Protein 2WCV (pdb70)

Organism: Escherichia coli (strain K12) (NCBI:txid83333)

Structure (mmCIF, N/CA/C/O backbone):
data_2WCV
#
_entry.id   2WCV
#
_cell.length_a   131.976
_cell.length_b   84.481
_cell.length_c   113.076
_cell.angle_alpha   90.00
_cell.angle_beta   92.02
_cell.angle_gamma   90.00
#
_symmetry.space_group_name_H-M   'C 1 2 1'
#
loop_
_entity.id
_entity.type
_entity.pdbx_description
1 polymer 'L-FUCOSE MUTAROTASE'
2 non-polymer alpha-L-fucopyranose
3 water water
#
loop_
_atom_site.group_PDB
_atom_site.id
_atom_site.type_symbol
_atom_site.label_atom_id
_atom_site.label_alt_id
_atom_site.label_comp_id
_atom_site.label_asym_id
_atom_site.label_entity_id
_atom_site.label_seq_id
_atom_site.pdbx_PDB_ins_code
_atom_site.Cartn_x
_atom_site.Cartn_y
_atom_site.Cartn_z
_atom_site.occupancy
_atom_site.B_iso_or_equiv
_atom_site.auth_seq_id
_atom_site.auth_comp_id
_atom_site.auth_asym_id
_atom_site.auth_atom_id
_atom_site.pdbx_PDB_model_num
ATOM 1 N N . MET A 1 1 ? 7.342 -15.401 -5.951 1.00 10.67 1 MET A N 1
ATOM 2 C CA . MET A 1 1 ? 7.290 -13.948 -5.601 1.00 14.54 1 MET A CA 1
ATOM 3 C C . MET A 1 1 ? 5.957 -13.312 -5.981 1.00 13.05 1 MET A C 1
ATOM 4 O O . MET A 1 1 ? 5.277 -13.766 -6.897 1.00 14.30 1 MET A O 1
ATOM 9 N N . LEU A 1 2 ? 5.592 -12.254 -5.268 1.00 13.63 2 LEU A N 1
ATOM 10 C CA . LEU A 1 2 ? 4.372 -11.522 -5.564 1.00 13.34 2 LEU A CA 1
ATOM 11 C C . LEU A 1 2 ? 4.597 -10.060 -5.243 1.00 14.39 2 LEU A C 1
ATOM 12 O O . LEU A 1 2 ? 5.336 -9.725 -4.321 1.00 15.50 2 LEU A O 1
ATOM 17 N N . LYS A 1 3 ? 3.968 -9.190 -6.024 1.00 16.24 3 LYS A N 1
ATOM 18 C CA . LYS A 1 3 ? 4.088 -7.758 -5.810 1.00 17.15 3 LYS A CA 1
ATOM 19 C C . LYS A 1 3 ? 3.439 -7.423 -4.477 1.00 17.72 3 LYS A C 1
ATOM 20 O O . LYS A 1 3 ? 2.469 -8.072 -4.070 1.00 16.39 3 LYS A O 1
ATOM 26 N N . THR A 1 4 ? 3.998 -6.420 -3.806 1.00 15.70 4 THR A N 1
ATOM 27 C CA . THR A 1 4 ? 3.524 -5.923 -2.516 1.00 16.34 4 THR A CA 1
ATOM 28 C C . THR A 1 4 ? 3.746 -6.851 -1.318 1.00 16.51 4 THR A C 1
ATOM 29 O O . THR A 1 4 ? 3.579 -6.435 -0.172 1.00 14.99 4 THR A O 1
ATOM 33 N N . ILE A 1 5 ? 4.118 -8.101 -1.573 1.00 15.33 5 ILE A N 1
ATOM 34 C CA . ILE A 1 5 ? 4.361 -9.042 -0.484 1.00 14.08 5 ILE A CA 1
ATOM 35 C C . ILE A 1 5 ? 5.850 -9.323 -0.396 1.00 14.53 5 ILE A C 1
ATOM 36 O O . ILE A 1 5 ? 6.507 -9.540 -1.414 1.00 13.24 5 ILE A O 1
ATOM 41 N N . SER A 1 6 ? 6.386 -9.316 0.821 1.00 14.79 6 SER A N 1
ATOM 42 C CA . SER A 1 6 ? 7.811 -9.569 1.007 1.00 15.08 6 SER A CA 1
ATOM 43 C C . SER A 1 6 ? 8.221 -10.904 0.395 1.00 14.63 6 SER A C 1
ATOM 44 O O . SER A 1 6 ? 7.625 -11.941 0.686 1.00 16.12 6 SER A O 1
ATOM 47 N N . PRO A 1 7 ? 9.251 -10.896 -0.460 1.00 14.93 7 PRO A N 1
ATOM 48 C CA . PRO A 1 7 ? 9.714 -12.133 -1.095 1.00 14.46 7 PRO A CA 1
ATOM 49 C C . PRO A 1 7 ? 10.366 -13.109 -0.111 1.00 12.87 7 PRO A C 1
ATOM 50 O O . PRO A 1 7 ? 10.675 -14.242 -0.467 1.00 10.86 7 PRO A O 1
ATOM 54 N N . LEU A 1 8 ? 10.578 -12.661 1.122 1.00 11.62 8 LEU A N 1
ATOM 55 C CA . LEU A 1 8 ? 11.176 -13.507 2.155 1.00 14.02 8 LEU A CA 1
ATOM 56 C C . LEU A 1 8 ? 10.200 -14.587 2.626 1.00 13.46 8 LEU A C 1
ATOM 57 O O . LEU A 1 8 ? 10.604 -15.608 3.185 1.00 13.35 8 LEU A O 1
ATOM 62 N N . ILE A 1 9 ? 8.913 -14.357 2.400 1.00 12.78 9 ILE A N 1
ATOM 63 C CA . ILE A 1 9 ? 7.888 -15.311 2.804 1.00 12.80 9 ILE A CA 1
ATOM 64 C C . ILE A 1 9 ? 7.720 -16.361 1.713 1.00 12.73 9 ILE A C 1
ATOM 65 O O . ILE A 1 9 ? 7.374 -16.035 0.578 1.00 11.93 9 ILE A O 1
ATOM 70 N N . SER A 1 10 ? 7.976 -17.619 2.047 1.00 12.33 10 SER A N 1
ATOM 71 C CA . SER A 1 10 ? 7.835 -18.675 1.062 1.00 10.66 10 SER A CA 1
ATOM 72 C C . SER A 1 10 ? 6.347 -18.847 0.761 1.00 10.86 10 SER A C 1
ATOM 73 O O . SER A 1 10 ? 5.492 -18.483 1.575 1.00 7.66 10 SER A O 1
ATOM 76 N N . PRO A 1 11 ? 6.021 -19.385 -0.423 1.00 8.47 11 PRO A N 1
ATOM 77 C CA . PRO A 1 11 ? 4.633 -19.607 -0.830 1.00 8.79 11 PRO A CA 1
ATOM 78 C C . PRO A 1 11 ? 3.880 -20.439 0.215 1.00 9.52 11 PRO A C 1
ATOM 79 O O . PRO A 1 11 ? 2.710 -20.186 0.504 1.00 8.61 11 PRO A O 1
ATOM 83 N N . GLU A 1 12 ? 4.565 -21.436 0.770 1.00 11.26 12 GLU A N 1
ATOM 84 C CA . GLU A 1 12 ? 3.977 -22.311 1.778 1.00 11.58 12 GLU A CA 1
ATOM 85 C C . GLU A 1 12 ? 3.704 -21.553 3.073 1.00 12.50 12 GLU A C 1
ATOM 86 O O . GLU A 1 12 ? 2.672 -21.769 3.717 1.00 13.47 12 GLU A O 1
ATOM 92 N N . LEU A 1 13 ? 4.623 -20.668 3.462 1.00 10.73 13 LEU A N 1
ATOM 93 C CA . LEU A 1 13 ? 4.421 -19.884 4.677 1.00 9.28 13 LEU A CA 1
ATOM 94 C C . LEU A 1 13 ? 3.259 -18.927 4.432 1.00 8.84 13 LEU A C 1
ATOM 95 O O . LEU A 1 13 ? 2.434 -18.700 5.309 1.00 9.25 13 LEU A O 1
ATOM 100 N N . LEU A 1 14 ? 3.199 -18.370 3.226 1.00 8.41 14 LEU A N 1
ATOM 101 C CA . LEU A 1 14 ? 2.121 -17.453 2.874 1.00 9.97 14 LEU A CA 1
ATOM 102 C C . LEU A 1 14 ? 0.780 -18.165 3.041 1.00 7.88 14 LEU A C 1
ATOM 103 O O . LEU A 1 14 ? -0.173 -17.605 3.582 1.00 5.54 14 LEU A O 1
ATOM 108 N N . LYS A 1 15 ? 0.722 -19.406 2.572 1.00 7.80 15 LYS A N 1
ATOM 109 C CA . LYS A 1 15 ? -0.485 -20.211 2.667 1.00 7.51 15 LYS A CA 1
ATOM 110 C C . LYS A 1 15 ? -0.846 -20.455 4.130 1.00 9.72 15 LYS A C 1
ATOM 111 O O . LYS A 1 15 ? -1.998 -20.281 4.534 1.00 8.02 15 LYS A O 1
ATOM 117 N N . VAL A 1 16 ? 0.149 -20.849 4.919 1.00 9.04 16 VAL A N 1
ATOM 118 C CA . VAL A 1 16 ? -0.051 -21.111 6.335 1.00 10.27 16 VAL A CA 1
ATOM 119 C C . VAL A 1 16 ? -0.563 -19.882 7.085 1.00 10.35 16 VAL A C 1
ATOM 120 O O . VAL A 1 16 ? -1.524 -19.975 7.853 1.00 10.80 16 VAL A O 1
ATOM 124 N N . LEU A 1 17 ? 0.073 -18.734 6.865 1.00 10.11 17 LEU A N 1
ATOM 125 C CA . LEU A 1 17 ? -0.351 -17.513 7.544 1.00 8.24 17 LEU A CA 1
ATOM 126 C C . LEU A 1 17 ? -1.788 -17.185 7.160 1.00 8.59 17 LEU A C 1
ATOM 127 O O . LEU A 1 17 ? -2.571 -16.754 7.996 1.00 9.97 17 LEU A O 1
ATOM 132 N N . ALA A 1 18 ? -2.125 -17.391 5.889 1.00 9.56 18 ALA A N 1
ATOM 133 C CA . ALA A 1 18 ? -3.471 -17.120 5.393 1.00 8.19 18 ALA A CA 1
ATOM 134 C C . ALA A 1 18 ? -4.528 -18.080 5.954 1.00 9.48 18 ALA A C 1
ATOM 135 O O . ALA A 1 18 ? -5.678 -17.679 6.157 1.00 10.47 18 ALA A O 1
ATOM 137 N N . GLU A 1 19 ? -4.145 -19.336 6.195 1.00 8.75 19 GLU A N 1
ATOM 138 C CA . GLU A 1 19 ? -5.074 -20.335 6.728 1.00 9.28 19 GLU A CA 1
ATOM 139 C C . GLU A 1 19 ? -5.309 -20.143 8.214 1.00 10.40 19 GLU A C 1
ATOM 140 O O . GLU A 1 19 ? -6.341 -20.565 8.745 1.00 9.09 19 GLU A O 1
ATOM 146 N N . MET A 1 20 ? -4.338 -19.543 8.895 1.00 8.36 20 MET A N 1
ATOM 147 C CA . MET A 1 20 ? -4.479 -19.317 10.326 1.00 8.80 20 MET A CA 1
ATOM 148 C C . MET A 1 20 ? -5.660 -18.410 10.622 1.00 8.72 20 MET A C 1
ATOM 149 O O . MET A 1 20 ? -5.950 -17.477 9.872 1.00 7.45 20 MET A O 1
ATOM 154 N N . GLY A 1 21 ? -6.342 -18.706 11.723 1.00 8.35 21 GLY A N 1
ATOM 155 C CA . GLY A 1 21 ? -7.485 -17.920 12.140 1.00 7.96 21 GLY A CA 1
ATOM 156 C C . GLY A 1 21 ? -7.245 -17.339 13.519 1.00 8.61 21 GLY A C 1
ATOM 157 O O . GLY A 1 21 ? -6.169 -17.515 14.104 1.00 7.00 21 GLY A O 1
ATOM 158 N N . HIS A 1 22 ? -8.253 -16.649 14.046 1.00 9.65 22 HIS A N 1
ATOM 159 C CA . HIS A 1 22 ? -8.149 -16.022 15.357 1.00 8.50 22 HIS A CA 1
ATOM 160 C C . HIS A 1 22 ? -7.756 -17.004 16.459 1.00 7.81 22 HIS A C 1
ATOM 161 O O . HIS A 1 22 ? -8.440 -17.999 16.701 1.00 6.53 22 HIS A O 1
ATOM 168 N N . GLY A 1 23 ? -6.648 -16.719 17.132 1.00 7.79 23 GLY A N 1
ATOM 169 C CA . GLY A 1 23 ? -6.213 -17.585 18.214 1.00 8.61 23 GLY A CA 1
ATOM 170 C C . GLY A 1 23 ? -5.136 -18.588 17.850 1.00 9.96 23 GLY A C 1
ATOM 171 O O . GLY A 1 23 ? -4.456 -19.115 18.738 1.00 8.97 23 GLY A O 1
ATOM 172 N N . ASP A 1 24 ? -4.985 -18.878 16.559 1.00 9.74 24 ASP A N 1
ATOM 173 C CA . ASP A 1 24 ? -3.958 -19.824 16.135 1.00 9.29 24 ASP A CA 1
ATOM 174 C C . ASP A 1 24 ? -2.587 -19.251 16.453 1.00 9.55 24 ASP A C 1
ATOM 175 O O . ASP A 1 24 ? -2.381 -18.044 16.398 1.00 8.28 24 ASP A O 1
ATOM 180 N N . GLU A 1 25 ? -1.648 -20.135 16.766 1.00 10.06 25 GLU A N 1
ATOM 181 C CA . GLU A 1 25 ? -0.310 -19.717 17.138 1.00 10.58 25 GLU A CA 1
ATOM 182 C C . GLU A 1 25 ? 0.750 -20.251 16.203 1.00 10.90 25 GLU A C 1
ATOM 183 O O . GLU A 1 25 ? 0.731 -21.420 15.818 1.00 12.39 25 GLU A O 1
ATOM 189 N N . ILE A 1 26 ? 1.683 -19.383 15.836 1.00 10.49 26 ILE A N 1
ATOM 190 C CA . ILE A 1 26 ? 2.758 -19.793 14.964 1.00 10.27 26 ILE A CA 1
ATOM 191 C C . ILE A 1 26 ? 4.077 -19.458 15.649 1.00 11.19 26 ILE A C 1
ATOM 192 O O . ILE A 1 26 ? 4.207 -18.433 16.326 1.00 10.57 26 ILE A O 1
ATOM 197 N N . ILE A 1 27 ? 5.047 -20.343 15.485 1.00 10.42 27 ILE A N 1
ATOM 198 C CA . ILE A 1 27 ? 6.353 -20.165 16.089 1.00 10.69 27 ILE A CA 1
ATOM 199 C C . ILE A 1 27 ? 7.440 -19.955 15.045 1.00 11.67 27 ILE A C 1
ATOM 200 O O . ILE A 1 27 ? 7.491 -20.673 14.048 1.00 11.78 27 ILE A O 1
ATOM 205 N N . PHE A 1 28 ? 8.278 -18.946 15.264 1.00 11.22 28 PHE A N 1
ATOM 206 C CA . PHE A 1 28 ? 9.430 -18.698 14.403 1.00 11.97 28 PHE A CA 1
ATOM 207 C C . PHE A 1 28 ? 10.555 -19.022 15.373 1.00 11.66 28 PHE A C 1
ATOM 208 O O . PHE A 1 28 ? 10.861 -18.243 16.272 1.00 12.65 28 PHE A O 1
ATOM 216 N N . SER A 1 29 ? 11.148 -20.196 15.204 1.00 11.11 29 SER A N 1
ATOM 217 C CA . SER A 1 29 ? 12.196 -20.656 16.104 1.00 11.40 29 SER A CA 1
ATOM 218 C C . SER A 1 29 ? 13.605 -20.369 15.633 1.00 12.08 29 SER A C 1
ATOM 219 O O . SER A 1 29 ? 13.832 -20.042 14.466 1.00 10.52 29 SER A O 1
ATOM 222 N N . ASP A 1 30 ? 14.553 -20.483 16.559 1.00 11.66 30 ASP A N 1
ATOM 223 C CA . ASP A 1 30 ? 15.950 -20.298 16.215 1.00 12.36 30 ASP A CA 1
ATOM 224 C C . ASP A 1 30 ? 16.412 -21.643 15.636 1.00 10.93 30 ASP A C 1
ATOM 225 O O . ASP A 1 30 ? 15.679 -22.623 15.683 1.00 10.87 30 ASP A O 1
ATOM 230 N N . ALA A 1 31 ? 17.618 -21.686 15.089 1.00 11.46 31 ALA A N 1
ATOM 231 C CA . ALA A 1 31 ? 18.156 -22.895 14.473 1.00 12.24 31 ALA A CA 1
ATOM 232 C C . ALA A 1 31 ? 18.313 -24.113 15.395 1.00 12.17 31 ALA A C 1
ATOM 233 O O . ALA A 1 31 ? 18.431 -25.246 14.924 1.00 9.38 31 ALA A O 1
ATOM 235 N N . HIS A 1 32 ? 18.305 -23.880 16.701 1.00 11.69 32 HIS A N 1
ATOM 236 C CA . HIS A 1 32 ? 18.498 -24.950 17.670 1.00 12.58 32 HIS A CA 1
ATOM 237 C C . HIS A 1 32 ? 17.221 -25.586 18.199 1.00 13.27 32 HIS A C 1
ATOM 238 O O . HIS A 1 32 ? 17.266 -26.601 18.893 1.00 11.29 32 HIS A O 1
ATOM 245 N N . PHE A 1 33 ? 16.086 -24.991 17.859 1.00 11.30 33 PHE A N 1
ATOM 246 C CA . PHE A 1 33 ? 14.799 -25.481 18.317 1.00 11.90 33 PHE A CA 1
ATOM 247 C C . PHE A 1 33 ? 14.485 -26.858 17.718 1.00 12.09 33 PHE A C 1
ATOM 248 O O . PHE A 1 33 ? 14.666 -27.082 16.519 1.00 12.56 33 PHE A O 1
ATOM 256 N N . PRO A 1 34 ? 14.036 -27.807 18.559 1.00 11.70 34 PRO A N 1
ATOM 257 C CA . PRO A 1 34 ? 13.692 -29.170 18.115 1.00 11.14 34 PRO A CA 1
ATOM 258 C C . PRO A 1 34 ? 12.336 -29.202 17.396 1.00 12.35 34 PRO A C 1
ATOM 259 O O . PRO A 1 34 ? 11.444 -29.989 17.735 1.00 13.07 34 PRO A O 1
ATOM 263 N N . ALA A 1 35 ? 12.207 -28.345 16.385 1.00 12.22 35 ALA A N 1
ATOM 264 C CA . ALA A 1 35 ? 10.985 -28.200 15.598 1.00 11.25 35 ALA A CA 1
ATOM 265 C C . ALA A 1 35 ? 10.324 -29.472 15.065 1.00 11.77 35 ALA A C 1
ATOM 266 O O . ALA A 1 35 ? 9.118 -29.655 15.222 1.00 14.79 35 ALA A O 1
ATOM 268 N N . HIS A 1 36 ? 11.102 -30.343 14.431 1.00 11.56 36 HIS A N 1
ATOM 269 C CA . HIS A 1 36 ? 10.562 -31.570 13.846 1.00 11.18 36 HIS A CA 1
ATOM 270 C C . HIS A 1 36 ? 10.058 -32.593 14.866 1.00 12.40 36 HIS A C 1
ATOM 271 O O . HIS A 1 36 ? 9.381 -33.555 14.509 1.00 10.14 36 HIS A O 1
ATOM 278 N N . SER A 1 37 ? 10.376 -32.375 16.136 1.00 11.51 37 SER A N 1
ATOM 279 C CA . SER A 1 37 ? 9.956 -33.291 17.187 1.00 11.67 37 SER A CA 1
ATOM 280 C C . SER A 1 37 ? 8.662 -32.886 17.875 1.00 10.70 37 SER A C 1
ATOM 281 O O . SER A 1 37 ? 8.032 -33.703 18.537 1.00 9.47 37 SER A O 1
ATOM 284 N N . MET A 1 38 ? 8.262 -31.634 17.696 1.00 12.31 38 MET A N 1
ATOM 285 C CA . MET A 1 38 ? 7.064 -31.097 18.334 1.00 13.14 38 MET A CA 1
ATOM 286 C C . MET A 1 38 ? 5.733 -31.668 17.852 1.00 13.85 38 MET A C 1
ATOM 287 O O . MET A 1 38 ? 4.853 -31.960 18.662 1.00 13.79 38 MET A O 1
ATOM 292 N N . GLY A 1 39 ? 5.570 -31.819 16.542 1.00 13.70 39 GLY A N 1
ATOM 293 C CA . GLY A 1 39 ? 4.317 -32.352 16.035 1.00 15.30 39 GLY A CA 1
ATOM 294 C C . GLY A 1 39 ? 3.696 -31.539 14.911 1.00 16.48 39 GLY A C 1
ATOM 295 O O . GLY A 1 39 ? 3.300 -32.109 13.892 1.00 15.30 39 GLY A O 1
ATOM 296 N N . PRO A 1 40 ? 3.578 -30.207 15.065 1.00 15.82 40 PRO A N 1
ATOM 297 C CA . PRO A 1 40 ? 2.988 -29.378 14.010 1.00 15.93 40 PRO A CA 1
ATOM 298 C C . PRO A 1 40 ? 3.834 -29.421 12.737 1.00 15.92 40 PRO A C 1
ATOM 299 O O . PRO A 1 40 ? 4.983 -29.874 12.757 1.00 16.81 40 PRO A O 1
ATOM 303 N N . GLN A 1 41 ? 3.265 -28.947 11.634 1.00 15.30 41 GLN A N 1
ATOM 304 C CA . GLN A 1 41 ? 3.990 -28.912 10.373 1.00 15.18 41 GLN A CA 1
ATOM 305 C C . GLN A 1 41 ? 5.152 -27.926 10.520 1.00 14.40 41 GLN A C 1
ATOM 306 O O . GLN A 1 41 ? 5.041 -26.919 11.219 1.00 12.69 41 GLN A O 1
ATOM 312 N N . VAL A 1 42 ? 6.261 -28.222 9.855 1.00 12.47 42 VAL A N 1
ATOM 313 C CA . VAL A 1 42 ? 7.440 -27.379 9.923 1.00 11.30 42 VAL A CA 1
ATOM 314 C C . VAL A 1 42 ? 7.825 -26.798 8.571 1.00 11.33 42 VAL A C 1
ATOM 315 O O . VAL A 1 42 ? 7.823 -27.500 7.559 1.00 9.21 42 VAL A O 1
ATOM 319 N N . ILE A 1 43 ? 8.135 -25.504 8.562 1.00 10.32 43 ILE A N 1
ATOM 320 C CA . ILE A 1 43 ? 8.578 -24.822 7.347 1.00 11.14 43 ILE A CA 1
ATOM 321 C C . ILE A 1 43 ? 10.022 -24.390 7.603 1.00 11.50 43 ILE A C 1
ATOM 322 O O . ILE A 1 43 ? 10.284 -23.650 8.549 1.00 12.91 43 ILE A O 1
ATOM 327 N N . ARG A 1 44 ? 10.956 -24.858 6.777 1.00 14.59 44 ARG A N 1
ATOM 328 C CA . ARG A 1 44 ? 12.365 -24.488 6.939 1.00 15.13 44 ARG A CA 1
ATOM 329 C C . ARG A 1 44 ? 12.605 -23.087 6.389 1.00 15.83 44 ARG A C 1
ATOM 330 O O . ARG A 1 44 ? 12.136 -22.753 5.306 1.00 16.93 44 ARG A O 1
ATOM 338 N N . ALA A 1 45 ? 13.345 -22.277 7.139 1.00 14.48 45 ALA A N 1
ATOM 339 C CA . ALA A 1 45 ? 13.684 -20.922 6.729 1.00 14.38 45 ALA A CA 1
ATOM 340 C C . ALA A 1 45 ? 15.149 -20.699 7.095 1.00 12.95 45 ALA A C 1
ATOM 341 O O . ALA A 1 45 ? 15.532 -19.646 7.612 1.00 12.49 45 ALA A O 1
ATOM 343 N N . ASP A 1 46 ? 15.959 -21.710 6.814 1.00 12.50 46 ASP A N 1
ATOM 344 C CA . ASP A 1 46 ? 17.380 -21.687 7.115 1.00 14.28 46 ASP A CA 1
ATOM 345 C C . ASP A 1 46 ? 18.075 -20.465 6.522 1.00 15.60 46 ASP A C 1
ATOM 346 O O . ASP A 1 46 ? 17.767 -20.034 5.412 1.00 16.44 46 ASP A O 1
ATOM 351 N N . GLY A 1 47 ? 19.009 -19.895 7.271 1.00 15.16 47 GLY A N 1
ATOM 352 C CA . GLY A 1 47 ? 19.724 -18.744 6.758 1.00 14.93 47 GLY A CA 1
ATOM 353 C C . GLY A 1 47 ? 19.059 -17.411 7.022 1.00 16.84 47 GLY A C 1
ATOM 354 O O . GLY A 1 47 ? 19.702 -16.366 6.914 1.00 15.96 47 GLY A O 1
ATOM 355 N N . LEU A 1 48 ? 17.772 -17.432 7.355 1.00 15.68 48 LEU A N 1
ATOM 356 C CA . LEU A 1 48 ? 17.067 -16.192 7.644 1.00 14.70 48 LEU A CA 1
ATOM 357 C C . LEU A 1 48 ? 17.032 -15.921 9.140 1.00 15.42 48 LEU A C 1
ATOM 358 O O . LEU A 1 48 ? 16.967 -16.845 9.952 1.00 13.77 48 LEU A O 1
ATOM 363 N N . LEU A 1 49 ? 17.086 -14.646 9.504 1.00 14.40 49 LEU A N 1
ATOM 364 C CA . LEU A 1 49 ? 17.021 -14.265 10.908 1.00 14.25 49 LEU A CA 1
ATOM 365 C C . LEU A 1 49 ? 15.542 -14.198 11.289 1.00 12.72 49 LEU A C 1
ATOM 366 O O . LEU A 1 49 ? 14.691 -13.933 10.439 1.00 11.18 49 LEU A O 1
ATOM 371 N N . VAL A 1 50 ? 15.222 -14.462 12.553 1.00 11.58 50 VAL A N 1
ATOM 372 C CA . VAL A 1 50 ? 13.831 -14.385 12.977 1.00 10.91 50 VAL A CA 1
ATOM 373 C C . VAL A 1 50 ? 13.318 -12.976 12.673 1.00 11.63 50 VAL A C 1
ATOM 374 O O . VAL A 1 50 ? 12.232 -12.804 12.117 1.00 12.45 50 VAL A O 1
ATOM 378 N N . SER A 1 51 ? 14.117 -11.972 13.024 1.00 11.27 51 SER A N 1
ATOM 379 C CA . SER A 1 51 ? 13.736 -10.585 12.788 1.00 10.16 51 SER A CA 1
ATOM 380 C C . SER A 1 51 ? 13.416 -10.272 11.320 1.00 11.07 51 SER A C 1
ATOM 381 O O . SER A 1 51 ? 12.579 -9.409 11.043 1.00 11.61 51 SER A O 1
ATOM 384 N N . ASP A 1 52 ? 14.065 -10.964 10.382 1.00 13.42 52 ASP A N 1
ATOM 385 C CA . ASP A 1 52 ? 13.800 -10.733 8.957 1.00 14.71 52 ASP A CA 1
ATOM 386 C C . ASP A 1 52 ? 12.367 -11.145 8.623 1.00 13.65 52 ASP A C 1
ATOM 387 O O . ASP A 1 52 ? 11.643 -10.420 7.933 1.00 13.75 52 ASP A O 1
ATOM 392 N N . LEU A 1 53 ? 11.963 -12.318 9.104 1.00 12.85 53 LEU A N 1
ATOM 393 C CA . LEU A 1 53 ? 10.612 -12.815 8.860 1.00 13.36 53 LEU A CA 1
ATOM 394 C C . LEU A 1 53 ? 9.566 -11.938 9.543 1.00 12.75 53 LEU A C 1
ATOM 395 O O . LEU A 1 53 ? 8.570 -11.556 8.934 1.00 13.08 53 LEU A O 1
ATOM 400 N N . LEU A 1 54 ? 9.790 -11.630 10.816 1.00 12.72 54 LEU A N 1
ATOM 401 C CA . LEU A 1 54 ? 8.862 -10.797 11.577 1.00 11.53 54 LEU A CA 1
ATOM 402 C C . LEU A 1 54 ? 8.550 -9.501 10.843 1.00 12.35 54 LEU A C 1
ATOM 403 O O . LEU A 1 54 ? 7.403 -9.052 10.797 1.00 10.58 54 LEU A O 1
ATOM 408 N N . GLN A 1 55 ? 9.582 -8.900 10.270 1.00 12.58 55 GLN A N 1
ATOM 409 C CA . GLN A 1 55 ? 9.424 -7.657 9.536 1.00 14.35 55 GLN A CA 1
ATOM 410 C C . GLN A 1 55 ? 8.620 -7.912 8.261 1.00 11.89 55 GLN A C 1
ATOM 411 O O . GLN A 1 55 ? 7.741 -7.129 7.898 1.00 10.43 55 GLN A O 1
ATOM 417 N N . ALA A 1 56 ? 8.911 -9.029 7.603 1.00 13.59 56 ALA A N 1
ATOM 418 C CA . ALA A 1 56 ? 8.231 -9.408 6.370 1.00 15.21 56 ALA A CA 1
ATOM 419 C C . ALA A 1 56 ? 6.772 -9.791 6.596 1.00 15.93 56 ALA A C 1
ATOM 420 O O . ALA A 1 56 ? 5.906 -9.503 5.772 1.00 18.36 56 ALA A O 1
ATOM 422 N N . ILE A 1 57 ? 6.516 -10.419 7.734 1.00 15.29 57 ILE A N 1
ATOM 423 C CA . ILE A 1 57 ? 5.199 -10.914 8.115 1.00 14.11 57 ILE A CA 1
ATOM 424 C C . ILE A 1 57 ? 4.221 -9.941 8.776 1.00 13.79 57 ILE A C 1
ATOM 425 O O . ILE A 1 57 ? 3.022 -9.953 8.485 1.00 10.37 57 ILE A O 1
ATOM 430 N N . ILE A 1 58 ? 4.733 -9.096 9.660 1.00 14.03 58 ILE A N 1
ATOM 431 C CA . ILE A 1 58 ? 3.888 -8.181 10.411 1.00 14.84 58 ILE A CA 1
ATOM 432 C C . ILE A 1 58 ? 2.885 -7.317 9.632 1.00 14.32 58 ILE A C 1
ATOM 433 O O . ILE A 1 58 ? 1.800 -7.029 10.138 1.00 12.94 58 ILE A O 1
ATOM 438 N N . PRO A 1 59 ? 3.213 -6.904 8.394 1.00 13.98 59 PRO A N 1
ATOM 439 C CA . PRO A 1 59 ? 2.225 -6.083 7.681 1.00 14.57 59 PRO A CA 1
ATOM 440 C C . PRO A 1 59 ? 0.966 -6.844 7.257 1.00 12.41 59 PRO A C 1
ATOM 441 O O . PRO A 1 59 ? -0.069 -6.239 6.973 1.00 14.49 59 PRO A O 1
ATOM 445 N N . LEU A 1 60 ? 1.052 -8.167 7.233 1.00 12.21 60 LEU A N 1
ATOM 446 C CA . LEU A 1 60 ? -0.072 -9.006 6.824 1.00 12.03 60 LEU A CA 1
ATOM 447 C C . LEU A 1 60 ? -0.747 -9.707 7.995 1.00 12.74 60 LEU A C 1
ATOM 448 O O . LEU A 1 60 ? -1.902 -10.124 7.890 1.00 13.45 60 LEU A O 1
ATOM 453 N N . PHE A 1 61 ? -0.003 -9.843 9.089 1.00 12.53 61 PHE A N 1
ATOM 454 C CA . PHE A 1 61 ? -0.435 -10.562 10.289 1.00 13.81 61 PHE A CA 1
ATOM 455 C C . PHE A 1 61 ? -0.925 -9.687 11.440 1.00 13.34 61 PHE A C 1
ATOM 456 O O . PHE A 1 61 ? -0.147 -8.973 12.070 1.00 13.90 61 PHE A O 1
ATOM 464 N N . GLU A 1 62 ? -2.218 -9.762 11.720 1.00 13.76 62 GLU A N 1
ATOM 465 C CA . GLU A 1 62 ? -2.807 -8.998 12.811 1.00 14.26 62 GLU A CA 1
ATOM 466 C C . GLU A 1 62 ? -2.552 -9.771 14.101 1.00 14.50 62 GLU A C 1
ATOM 467 O O . GLU A 1 62 ? -2.769 -10.980 14.151 1.00 15.65 62 GLU A O 1
ATOM 473 N N . LEU A 1 63 ? -2.081 -9.085 15.138 1.00 14.16 63 LEU A N 1
ATOM 474 C CA . LEU A 1 63 ? -1.821 -9.741 16.416 1.00 14.34 63 LEU A CA 1
ATOM 475 C C . LEU A 1 63 ? -3.083 -9.800 17.261 1.00 14.01 63 LEU A C 1
ATOM 476 O O . LEU A 1 63 ? -3.905 -8.890 17.224 1.00 15.04 63 LEU A O 1
ATOM 481 N N . ASP A 1 64 ? -3.234 -10.877 18.022 1.00 12.67 64 ASP A N 1
ATOM 482 C CA . ASP A 1 64 ? -4.413 -11.067 18.869 1.00 12.58 64 ASP A CA 1
ATOM 483 C C . ASP A 1 64 ? -4.561 -9.977 19.929 1.00 14.17 64 ASP A C 1
ATOM 484 O O . ASP A 1 64 ? -3.582 -9.591 20.571 1.00 12.45 64 ASP A O 1
ATOM 489 N N . SER A 1 65 ? -5.782 -9.483 20.116 1.00 13.90 65 SER A N 1
ATOM 490 C CA . SER A 1 65 ? -6.025 -8.462 21.135 1.00 17.21 65 SER A CA 1
ATOM 491 C C . SER A 1 65 ? -6.880 -9.072 22.239 1.00 17.32 65 SER A C 1
ATOM 492 O O . SER A 1 65 ? -7.171 -8.427 23.251 1.00 19.08 65 SER A O 1
ATOM 495 N N . TYR A 1 66 ? -7.261 -10.330 22.037 1.00 17.01 66 TYR A N 1
ATOM 496 C CA . TYR A 1 66 ? -8.081 -11.068 22.994 1.00 17.16 66 TYR A CA 1
ATOM 497 C C . TYR A 1 66 ? -7.233 -11.858 23.983 1.00 17.68 66 TYR A C 1
ATOM 498 O O . TYR A 1 66 ? -7.742 -12.363 24.980 1.00 19.37 66 TYR A O 1
ATOM 507 N N . ALA A 1 67 ? -5.943 -11.975 23.693 1.00 18.29 67 ALA A N 1
ATOM 508 C CA . ALA A 1 67 ? -5.020 -12.711 24.548 1.00 17.60 67 ALA A CA 1
ATOM 509 C C . ALA A 1 67 ? -3.604 -12.231 24.273 1.00 17.26 67 ALA A C 1
ATOM 510 O O . ALA A 1 67 ? -3.343 -11.643 23.227 1.00 17.25 67 ALA A O 1
ATOM 512 N N . PRO A 1 68 ? -2.671 -12.456 25.217 1.00 18.54 68 PRO A N 1
ATOM 513 C CA . PRO A 1 68 ? -1.297 -12.011 24.967 1.00 16.88 68 PRO A CA 1
ATOM 514 C C . PRO A 1 68 ? -0.887 -12.599 23.610 1.00 15.62 68 PRO A C 1
ATOM 515 O O . PRO A 1 68 ? -0.976 -13.811 23.391 1.00 14.17 68 PRO A O 1
ATOM 519 N N . PRO A 1 69 ? -0.464 -11.739 22.672 1.00 14.11 69 PRO A N 1
ATOM 520 C CA . PRO A 1 69 ? -0.068 -12.183 21.329 1.00 12.56 69 PRO A CA 1
ATOM 521 C C . PRO A 1 69 ? 1.381 -12.567 21.077 1.00 13.47 69 PRO A C 1
ATOM 522 O O . PRO A 1 69 ? 1.701 -13.073 20.005 1.00 13.85 69 PRO A O 1
ATOM 526 N N . LEU A 1 70 ? 2.254 -12.339 22.046 1.00 11.96 70 LEU A N 1
ATOM 527 C CA . LEU A 1 70 ? 3.669 -12.635 21.847 1.00 13.42 70 LEU A CA 1
ATOM 528 C C . LEU A 1 70 ? 4.262 -13.387 23.027 1.00 13.56 70 LEU A C 1
ATOM 529 O O . LEU A 1 70 ? 4.190 -12.931 24.167 1.00 10.19 70 LEU A O 1
ATOM 534 N N . VAL A 1 71 ? 4.847 -14.544 22.743 1.00 14.20 71 VAL A N 1
ATOM 535 C CA . VAL A 1 71 ? 5.433 -15.359 23.790 1.00 14.10 71 VAL A CA 1
ATOM 536 C C . VAL A 1 71 ? 6.849 -15.751 23.421 1.00 13.06 71 VAL A C 1
ATOM 537 O O . VAL A 1 71 ? 7.137 -16.087 22.267 1.00 13.00 71 VAL A O 1
ATOM 541 N N . MET A 1 72 ? 7.737 -15.679 24.404 1.00 12.49 72 MET A N 1
ATOM 542 C CA . MET A 1 72 ? 9.127 -16.046 24.206 1.00 12.55 72 MET A CA 1
ATOM 543 C C . MET A 1 72 ? 9.589 -16.974 25.316 1.00 13.23 72 MET A C 1
ATOM 544 O O . MET A 1 72 ? 8.893 -17.183 26.294 1.00 13.12 72 MET A O 1
ATOM 549 N N . MET A 1 73 ? 10.787 -17.510 25.172 1.00 14.44 73 MET A N 1
ATOM 550 C CA . MET A 1 73 ? 11.313 -18.453 26.135 1.00 15.48 73 MET A CA 1
ATOM 551 C C . MET A 1 73 ? 12.138 -17.773 27.209 1.00 15.30 73 MET A C 1
ATOM 552 O O . MET A 1 73 ? 13.017 -16.964 26.911 1.00 15.25 73 MET A O 1
ATOM 557 N N . ALA A 1 74 ? 11.842 -18.090 28.462 1.00 14.34 74 ALA A N 1
ATOM 558 C CA . ALA A 1 74 ? 12.604 -17.533 29.573 1.00 16.87 74 ALA A CA 1
ATOM 559 C C . ALA A 1 74 ? 13.939 -18.299 29.548 1.00 15.66 74 ALA A C 1
ATOM 560 O O . ALA A 1 74 ? 13.971 -19.490 29.223 1.00 17.70 74 ALA A O 1
ATOM 562 N N . ALA A 1 75 ? 15.034 -17.637 29.899 1.00 16.91 75 ALA A N 1
ATOM 563 C CA . ALA A 1 75 ? 16.335 -18.303 29.879 1.00 18.79 75 ALA A CA 1
ATOM 564 C C . ALA A 1 75 ? 16.371 -19.412 30.924 1.00 20.19 75 ALA A C 1
ATOM 565 O O . ALA A 1 75 ? 15.673 -19.347 31.945 1.00 21.30 75 ALA A O 1
ATOM 567 N N . VAL A 1 76 ? 17.165 -20.445 30.664 1.00 20.26 76 VAL A N 1
ATOM 568 C CA . VAL A 1 76 ? 17.296 -21.543 31.614 1.00 20.79 76 VAL A CA 1
ATOM 569 C C . VAL A 1 76 ? 17.814 -20.888 32.893 1.00 21.05 76 VAL A C 1
ATOM 570 O O . VAL A 1 76 ? 18.699 -20.035 32.835 1.00 21.15 76 VAL A O 1
ATOM 574 N N . GLU A 1 77 ? 17.240 -21.265 34.032 1.00 20.33 77 GLU A N 1
ATOM 575 C CA . GLU A 1 77 ? 17.615 -20.697 35.328 1.00 21.73 77 GLU A CA 1
ATOM 576 C C . GLU A 1 77 ? 19.116 -20.524 35.482 1.00 21.08 77 GLU A C 1
ATOM 577 O O . GLU A 1 77 ? 19.893 -21.417 35.149 1.00 20.35 77 GLU A O 1
ATOM 583 N N . GLY A 1 78 ? 19.522 -19.367 35.990 1.00 21.50 78 GLY A N 1
ATOM 584 C CA . GLY A 1 78 ? 20.937 -19.110 36.177 1.00 21.44 78 GLY A CA 1
ATOM 585 C C . GLY A 1 78 ? 21.578 -18.529 34.935 1.00 22.07 78 GLY A C 1
ATOM 586 O O . GLY A 1 78 ? 22.687 -17.998 34.987 1.00 21.53 78 GLY A O 1
ATOM 587 N N . ASP A 1 79 ? 20.894 -18.644 33.803 1.00 21.96 79 ASP A N 1
ATOM 588 C CA . ASP A 1 79 ? 21.427 -18.093 32.572 1.00 22.37 79 ASP A CA 1
ATOM 589 C C . ASP A 1 79 ? 20.705 -16.784 32.312 1.00 23.87 79 ASP A C 1
ATOM 590 O O . ASP A 1 79 ? 19.766 -16.435 33.033 1.00 23.99 79 ASP A O 1
ATOM 595 N N . THR A 1 80 ? 21.148 -16.052 31.298 1.00 23.66 80 THR A N 1
ATOM 596 C CA . THR A 1 80 ? 20.531 -14.776 30.971 1.00 25.10 80 THR A CA 1
ATOM 597 C C . THR A 1 80 ? 20.344 -14.623 29.470 1.00 24.97 80 THR A C 1
ATOM 598 O O . THR A 1 80 ? 21.038 -15.249 28.671 1.00 24.64 80 THR A O 1
ATOM 602 N N . LEU A 1 81 ? 19.396 -13.776 29.097 1.00 25.49 81 LEU A N 1
ATOM 603 C CA . LEU A 1 81 ? 19.094 -13.520 27.700 1.00 24.12 81 LEU A CA 1
ATOM 604 C C . LEU A 1 81 ? 20.033 -12.457 27.143 1.00 25.18 81 LEU A C 1
ATOM 605 O O . LEU A 1 81 ? 20.689 -11.732 27.895 1.00 24.35 81 LEU A O 1
ATOM 610 N N . ASP A 1 82 ? 20.110 -12.386 25.819 1.00 24.37 82 ASP A N 1
ATOM 611 C CA . ASP A 1 82 ? 20.908 -11.369 25.156 1.00 24.94 82 ASP A CA 1
ATOM 612 C C . ASP A 1 82 ? 19.845 -10.324 24.837 1.00 23.24 82 ASP A C 1
ATOM 613 O O . ASP A 1 82 ? 19.017 -10.517 23.946 1.00 23.93 82 ASP A O 1
ATOM 618 N N . PRO A 1 83 ? 19.839 -9.212 25.582 1.00 22.09 83 PRO A N 1
ATOM 619 C CA . PRO A 1 83 ? 18.854 -8.146 25.371 1.00 20.57 83 PRO A CA 1
ATOM 620 C C . PRO A 1 83 ? 18.693 -7.692 23.926 1.00 18.99 83 PRO A C 1
ATOM 621 O O . PRO A 1 83 ? 17.645 -7.172 23.546 1.00 18.39 83 PRO A O 1
ATOM 625 N N . GLU A 1 84 ? 19.726 -7.890 23.123 1.00 19.29 84 GLU A N 1
ATOM 626 C CA . GLU A 1 84 ? 19.662 -7.485 21.731 1.00 21.50 84 GLU A CA 1
ATOM 627 C C . GLU A 1 84 ? 18.666 -8.279 20.901 1.00 20.86 84 GLU A C 1
ATOM 628 O O . GLU A 1 84 ? 18.095 -7.748 19.947 1.00 20.71 84 GLU A O 1
ATOM 634 N N . VAL A 1 85 ? 18.453 -9.541 21.267 1.00 19.56 85 VAL A N 1
ATOM 635 C CA . VAL A 1 85 ? 17.509 -10.390 20.548 1.00 17.25 85 VAL A CA 1
ATOM 636 C C . VAL A 1 85 ? 16.119 -9.764 20.552 1.00 17.25 85 VAL A C 1
ATOM 637 O O . VAL A 1 85 ? 15.548 -9.497 19.498 1.00 17.25 85 VAL A O 1
ATOM 641 N N . GLU A 1 86 ? 15.583 -9.524 21.743 1.00 17.23 86 GLU A N 1
ATOM 642 C CA . GLU A 1 86 ? 14.255 -8.938 21.867 1.00 18.95 86 GLU A CA 1
ATOM 643 C C . GLU A 1 86 ? 14.156 -7.509 21.338 1.00 18.99 86 GLU A C 1
ATOM 644 O O . GLU A 1 86 ? 13.112 -7.112 20.822 1.00 18.90 86 GLU A O 1
ATOM 650 N N . ARG A 1 87 ? 15.226 -6.731 21.475 1.00 19.72 87 ARG A N 1
ATOM 651 C CA . ARG A 1 87 ? 15.194 -5.356 20.984 1.00 20.50 87 ARG A CA 1
ATOM 652 C C . ARG A 1 87 ? 15.050 -5.407 19.470 1.00 18.48 87 ARG A C 1
ATOM 653 O O . ARG A 1 87 ? 14.280 -4.645 18.879 1.00 15.17 87 ARG A O 1
ATOM 661 N N . ARG A 1 88 ? 15.809 -6.314 18.857 1.00 15.80 88 ARG A N 1
ATOM 662 C CA . ARG A 1 88 ? 15.786 -6.513 17.414 1.00 13.78 88 ARG A CA 1
ATOM 663 C C . ARG A 1 88 ? 14.398 -6.986 16.987 1.00 13.86 88 ARG A C 1
ATOM 664 O O . ARG A 1 88 ? 13.863 -6.534 15.978 1.00 10.97 88 ARG A O 1
ATOM 672 N N . TYR A 1 89 ? 13.815 -7.887 17.777 1.00 13.53 89 TYR A N 1
ATOM 673 C CA . TYR A 1 89 ? 12.486 -8.429 17.499 1.00 13.31 89 TYR A CA 1
ATOM 674 C C . TYR A 1 89 ? 11.404 -7.360 17.626 1.00 15.34 89 TYR A C 1
ATOM 675 O O . TYR A 1 89 ? 10.543 -7.223 16.750 1.00 14.94 89 TYR A O 1
ATOM 684 N N . ARG A 1 90 ? 11.449 -6.607 18.723 1.00 16.61 90 ARG A N 1
ATOM 685 C CA . ARG A 1 90 ? 10.477 -5.543 18.959 1.00 17.96 90 ARG A CA 1
ATOM 686 C C . ARG A 1 90 ? 10.507 -4.527 17.833 1.00 18.41 90 ARG A C 1
ATOM 687 O O . ARG A 1 90 ? 9.471 -3.991 17.452 1.00 19.84 90 ARG A O 1
ATOM 695 N N . ASN A 1 91 ? 11.694 -4.253 17.305 1.00 19.25 91 ASN A N 1
ATOM 696 C CA . ASN A 1 91 ? 11.804 -3.305 16.202 1.00 19.23 91 ASN A CA 1
ATOM 697 C C . ASN A 1 91 ? 11.222 -3.907 14.926 1.00 16.44 91 ASN A C 1
ATOM 698 O O . ASN A 1 91 ? 10.464 -3.249 14.221 1.00 17.12 91 ASN A O 1
ATOM 703 N N . ALA A 1 92 ? 11.572 -5.157 14.640 1.00 13.78 92 ALA A N 1
ATOM 704 C CA . ALA A 1 92 ? 11.063 -5.839 13.447 1.00 14.36 92 ALA A CA 1
ATOM 705 C C . ALA A 1 92 ? 9.538 -5.827 13.438 1.00 13.77 92 ALA A C 1
ATOM 706 O O . ALA A 1 92 ? 8.901 -5.686 12.388 1.00 13.08 92 ALA A O 1
ATOM 708 N N . LEU A 1 93 ? 8.958 -5.975 14.622 1.00 13.81 93 LEU A N 1
ATOM 709 C CA . LEU A 1 93 ? 7.510 -5.981 14.770 1.00 15.34 93 LEU A CA 1
ATOM 710 C C . LEU A 1 93 ? 6.944 -4.571 14.852 1.00 17.20 93 LEU A C 1
ATOM 711 O O . LEU A 1 93 ? 5.732 -4.389 14.832 1.00 16.32 93 LEU A O 1
ATOM 716 N N . SER A 1 94 ? 7.826 -3.579 14.939 1.00 19.70 94 SER A N 1
ATOM 717 C CA . SER A 1 94 ? 7.418 -2.183 15.036 1.00 22.44 94 SER A CA 1
ATOM 718 C C . SER A 1 94 ? 6.667 -1.940 16.342 1.00 24.43 94 SER A C 1
ATOM 719 O O . SER A 1 94 ? 5.603 -1.317 16.356 1.00 23.71 94 SER A O 1
ATOM 722 N N . LEU A 1 95 ? 7.232 -2.440 17.437 1.00 26.90 95 LEU A N 1
ATOM 723 C CA . LEU A 1 95 ? 6.638 -2.288 18.760 1.00 29.11 95 LEU A CA 1
ATOM 724 C C . LEU A 1 95 ? 7.456 -1.326 19.605 1.00 29.55 95 LEU A C 1
ATOM 725 O O . LEU A 1 95 ? 7.989 -1.713 20.644 1.00 32.51 95 LEU A O 1
ATOM 730 N N . PRO A 1 98 ? 2.509 1.991 22.776 1.00 59.60 98 PRO A N 1
ATOM 731 C CA . PRO A 1 98 ? 1.803 1.230 23.813 1.00 59.30 98 PRO A CA 1
ATOM 732 C C . PRO A 1 98 ? 2.330 -0.199 23.972 1.00 58.70 98 PRO A C 1
ATOM 733 O O . PRO A 1 98 ? 3.533 -0.446 23.880 1.00 59.19 98 PRO A O 1
ATOM 737 N N . CYS A 1 99 ? 1.415 -1.131 24.217 1.00 57.61 99 CYS A N 1
ATOM 738 C CA . CYS A 1 99 ? 1.753 -2.541 24.392 1.00 56.04 99 CYS A CA 1
ATOM 739 C C . CYS A 1 99 ? 1.607 -3.253 23.040 1.00 53.96 99 CYS A C 1
ATOM 740 O O . CYS A 1 99 ? 1.556 -2.594 21.998 1.00 54.63 99 CYS A O 1
ATOM 743 N N . PRO A 1 100 ? 1.534 -4.599 23.028 1.00 51.07 100 PRO A N 1
ATOM 744 C CA . PRO A 1 100 ? 1.574 -5.567 24.129 1.00 48.23 100 PRO A CA 1
ATOM 745 C C . PRO A 1 100 ? 2.986 -5.938 24.562 1.00 45.16 100 PRO A C 1
ATOM 746 O O . PRO A 1 100 ? 3.954 -5.684 23.850 1.00 44.46 100 PRO A O 1
ATOM 750 N N . ASP A 1 101 ? 3.091 -6.539 25.741 1.00 42.18 101 ASP A N 1
ATOM 751 C CA . ASP A 1 101 ? 4.378 -6.961 26.263 1.00 38.70 101 ASP A CA 1
ATOM 752 C C . ASP A 1 101 ? 4.661 -8.374 25.770 1.00 36.00 101 ASP A C 1
ATOM 753 O O . ASP A 1 101 ? 3.790 -9.026 25.192 1.00 35.42 101 ASP A O 1
ATOM 758 N N . ILE A 1 102 ? 5.883 -8.841 25.989 1.00 31.63 102 ILE A N 1
ATOM 759 C CA . ILE A 1 102 ? 6.262 -10.174 25.562 1.00 27.91 102 ILE A CA 1
ATOM 760 C C . ILE A 1 102 ? 6.348 -11.120 26.752 1.00 26.44 102 ILE A C 1
ATOM 761 O O . ILE A 1 102 ? 7.179 -10.945 27.640 1.00 26.58 102 ILE A O 1
ATOM 766 N N . ILE A 1 103 ? 5.469 -12.115 26.771 1.00 23.59 103 ILE A N 1
ATOM 767 C CA . ILE A 1 103 ? 5.455 -13.095 27.851 1.00 22.32 103 ILE A CA 1
ATOM 768 C C . ILE A 1 103 ? 6.610 -14.079 27.695 1.00 20.35 103 ILE A C 1
ATOM 769 O O . ILE A 1 103 ? 6.966 -14.454 26.581 1.00 18.43 103 ILE A O 1
ATOM 774 N N . ARG A 1 104 ? 7.192 -14.493 28.816 1.00 19.65 104 ARG A N 1
ATOM 775 C CA . ARG A 1 104 ? 8.308 -15.436 28.799 1.00 19.28 104 ARG A CA 1
ATOM 776 C C . ARG A 1 104 ? 7.949 -16.685 29.593 1.00 18.48 104 ARG A C 1
ATOM 777 O O . ARG A 1 104 ? 7.647 -16.601 30.781 1.00 21.06 104 ARG A O 1
ATOM 785 N N . ILE A 1 105 ? 7.964 -17.842 28.941 1.00 18.36 105 ILE A N 1
ATOM 786 C CA . ILE A 1 105 ? 7.660 -19.087 29.636 1.00 18.11 105 ILE A CA 1
ATOM 787 C C . ILE A 1 105 ? 8.872 -20.010 29.603 1.00 19.04 105 ILE A C 1
ATOM 788 O O . ILE A 1 105 ? 9.683 -19.954 28.675 1.00 16.35 105 ILE A O 1
ATOM 793 N N . ASN A 1 106 ? 9.001 -20.853 30.621 1.00 19.33 106 ASN A N 1
ATOM 794 C CA . ASN A 1 106 ? 10.145 -21.747 30.696 1.00 20.79 106 ASN A CA 1
ATOM 795 C C . ASN A 1 106 ? 10.273 -22.655 29.486 1.00 21.00 106 ASN A C 1
ATOM 796 O O . ASN A 1 106 ? 9.290 -23.016 28.842 1.00 19.98 106 ASN A O 1
ATOM 801 N N . ARG A 1 107 ? 11.521 -22.992 29.191 1.00 20.69 107 ARG A N 1
ATOM 802 C CA . ARG A 1 107 ? 11.910 -23.853 28.085 1.00 22.14 107 ARG A CA 1
ATOM 803 C C . ARG A 1 107 ? 10.924 -24.993 27.784 1.00 22.39 107 ARG A C 1
ATOM 804 O O . ARG A 1 107 ? 10.470 -25.153 26.648 1.00 20.22 107 ARG A O 1
ATOM 812 N N . PHE A 1 108 ? 10.593 -25.784 28.801 1.00 21.80 108 PHE A N 1
ATOM 813 C CA . PHE A 1 108 ? 9.680 -26.910 28.608 1.00 21.09 108 PHE A CA 1
ATOM 814 C C . PHE A 1 108 ? 8.216 -26.494 28.489 1.00 19.75 108 PHE A C 1
ATOM 815 O O . PHE A 1 108 ? 7.439 -27.126 27.773 1.00 17.04 108 PHE A O 1
ATOM 823 N N . ALA A 1 109 ? 7.837 -25.429 29.187 1.00 18.96 109 ALA A N 1
ATOM 824 C CA . ALA A 1 109 ? 6.471 -24.948 29.097 1.00 17.00 109 ALA A CA 1
ATOM 825 C C . ALA A 1 109 ? 6.306 -24.471 27.655 1.00 17.28 109 ALA A C 1
ATOM 826 O O . ALA A 1 109 ? 5.243 -24.619 27.055 1.00 15.44 109 ALA A O 1
ATOM 828 N N . PHE A 1 110 ? 7.377 -23.909 27.099 1.00 16.01 110 PHE A N 1
ATOM 829 C CA . PHE A 1 110 ? 7.351 -23.424 25.723 1.00 14.87 110 PHE A CA 1
ATOM 830 C C . PHE A 1 110 ? 7.153 -24.598 24.767 1.00 14.89 110 PHE A C 1
ATOM 831 O O . PHE A 1 110 ? 6.382 -24.506 23.812 1.00 14.57 110 PHE A O 1
ATOM 839 N N . TYR A 1 111 ? 7.853 -25.702 25.025 1.00 15.76 111 TYR A N 1
ATOM 840 C CA . TYR A 1 111 ? 7.741 -26.896 24.183 1.00 16.28 111 TYR A CA 1
ATOM 841 C C . TYR A 1 111 ? 6.317 -27.437 24.229 1.00 18.03 111 TYR A C 1
ATOM 842 O O . TYR A 1 111 ? 5.759 -27.840 23.210 1.00 18.01 111 TYR A O 1
ATOM 851 N N . GLU A 1 112 ? 5.741 -27.454 25.425 1.00 18.09 112 GLU A N 1
ATOM 852 C CA . GLU A 1 112 ? 4.387 -27.955 25.591 1.00 20.67 112 GLU A CA 1
ATOM 853 C C . GLU A 1 112 ? 3.426 -27.208 24.683 1.00 18.24 112 GLU A C 1
ATOM 854 O O . GLU A 1 112 ? 2.608 -27.806 24.002 1.00 17.87 112 GLU A O 1
ATOM 860 N N . ARG A 1 113 ? 3.534 -25.890 24.679 1.00 17.54 113 ARG A N 1
ATOM 861 C CA . ARG A 1 113 ? 2.657 -25.067 23.870 1.00 17.72 113 ARG A CA 1
ATOM 862 C C . ARG A 1 113 ? 2.971 -25.198 22.376 1.00 18.35 113 ARG A C 1
ATOM 863 O O . ARG A 1 113 ? 2.091 -25.060 21.526 1.00 18.49 113 ARG A O 1
ATOM 871 N N . ALA A 1 114 ? 4.225 -25.497 22.064 1.00 17.32 114 ALA A N 1
ATOM 872 C CA . ALA A 1 114 ? 4.654 -25.656 20.682 1.00 17.12 114 ALA A CA 1
ATOM 873 C C . ALA A 1 114 ? 4.104 -26.940 20.058 1.00 17.38 114 ALA A C 1
ATOM 874 O O . ALA A 1 114 ? 4.012 -27.059 18.836 1.00 14.51 114 ALA A O 1
ATOM 876 N N . GLN A 1 115 ? 3.745 -27.908 20.896 1.00 17.19 115 GLN A N 1
ATOM 877 C CA . GLN A 1 115 ? 3.208 -29.167 20.386 1.00 19.33 115 GLN A CA 1
ATOM 878 C C . GLN A 1 115 ? 1.827 -28.956 19.787 1.00 18.31 115 GLN A C 1
ATOM 879 O O . GLN A 1 115 ? 1.405 -29.703 18.903 1.00 17.69 115 GLN A O 1
ATOM 885 N N . LYS A 1 116 ? 1.142 -27.919 20.264 1.00 16.87 116 LYS A N 1
ATOM 886 C CA . LYS A 1 116 ? -0.205 -27.598 19.815 1.00 19.21 116 LYS A CA 1
ATOM 887 C C . LYS A 1 116 ? -0.277 -26.398 18.876 1.00 19.52 116 LYS A C 1
ATOM 888 O O . LYS A 1 116 ? -1.372 -25.899 18.589 1.00 21.82 116 LYS A O 1
ATOM 894 N N . ALA A 1 117 ? 0.873 -25.925 18.406 1.00 15.33 117 ALA A N 1
ATOM 895 C CA . ALA A 1 117 ? 0.892 -24.769 17.515 1.00 14.42 117 ALA A CA 1
ATOM 896 C C . ALA A 1 117 ? 0.447 -25.130 16.100 1.00 13.62 117 ALA A C 1
ATOM 897 O O . ALA A 1 117 ? 0.469 -26.296 15.709 1.00 12.12 117 ALA A O 1
ATOM 899 N N . PHE A 1 118 ? 0.053 -24.117 15.333 1.00 13.40 118 PHE A N 1
ATOM 900 C CA . PHE A 1 118 ? -0.416 -24.322 13.970 1.00 11.08 118 PHE A CA 1
ATOM 901 C C . PHE A 1 118 ? 0.714 -24.744 13.049 1.00 11.44 118 PHE A C 1
ATOM 902 O O . PHE A 1 118 ? 0.531 -25.558 12.144 1.00 10.91 118 PHE A O 1
ATOM 910 N N . ALA A 1 119 ? 1.889 -24.180 13.289 1.00 11.30 119 ALA A N 1
ATOM 911 C CA . ALA A 1 119 ? 3.054 -24.490 12.486 1.00 11.49 119 ALA A CA 1
ATOM 912 C C . ALA A 1 119 ? 4.299 -23.958 13.158 1.00 11.41 119 ALA A C 1
ATOM 913 O O . ALA A 1 119 ? 4.235 -23.096 14.039 1.00 11.74 119 ALA A O 1
ATOM 915 N N . ILE A 1 120 ? 5.438 -24.487 12.747 1.00 9.52 120 ILE A N 1
ATOM 916 C CA . ILE A 1 120 ? 6.701 -24.035 13.282 1.00 10.14 120 ILE A CA 1
ATOM 917 C C . ILE A 1 120 ? 7.601 -23.712 12.099 1.00 10.06 120 ILE A C 1
ATOM 918 O O . ILE A 1 120 ? 7.774 -24.530 11.192 1.00 8.82 120 ILE A O 1
ATOM 923 N N . VAL A 1 121 ? 8.140 -22.502 12.094 1.00 9.59 121 VAL A N 1
ATOM 924 C CA . VAL A 1 121 ? 9.043 -22.080 11.032 1.00 9.36 121 VAL A CA 1
ATOM 925 C C . VAL A 1 121 ? 10.415 -22.014 11.683 1.00 9.96 121 VAL A C 1
ATOM 926 O O . VAL A 1 121 ? 10.660 -21.146 12.526 1.00 8.50 121 VAL A O 1
ATOM 930 N N . ILE A 1 122 ? 11.298 -22.940 11.322 1.00 7.66 122 ILE A N 1
ATOM 931 C CA . ILE A 1 122 ? 12.632 -22.942 11.896 1.00 7.50 122 ILE A CA 1
ATOM 932 C C . ILE A 1 122 ? 13.547 -22.076 11.031 1.00 9.15 122 ILE A C 1
ATOM 933 O O . ILE A 1 122 ? 13.757 -22.350 9.852 1.00 10.34 122 ILE A O 1
ATOM 938 N N . THR A 1 123 ? 14.070 -21.013 11.634 1.00 10.74 123 THR A N 1
ATOM 939 C CA . THR A 1 123 ? 14.935 -20.062 10.940 1.00 9.79 123 THR A CA 1
ATOM 940 C C . THR A 1 123 ? 16.415 -20.347 11.130 1.00 10.11 123 THR A C 1
ATOM 941 O O . THR A 1 123 ? 16.800 -21.377 11.689 1.00 9.26 123 THR A O 1
ATOM 945 N N . GLY A 1 124 ? 17.236 -19.418 10.649 1.00 10.55 124 GLY A N 1
ATOM 946 C CA . GLY A 1 124 ? 18.674 -19.539 10.777 1.00 11.93 124 GLY A CA 1
ATOM 947 C C . GLY A 1 124 ? 19.178 -18.683 11.926 1.00 12.26 124 GLY A C 1
ATOM 948 O O . GLY A 1 124 ? 20.372 -18.410 12.030 1.00 14.52 124 GLY A O 1
ATOM 949 N N . GLU A 1 125 ? 18.261 -18.251 12.786 1.00 13.01 125 GLU A N 1
ATOM 950 C CA . GLU A 1 125 ? 18.608 -17.426 13.941 1.00 13.05 125 GLU A CA 1
ATOM 951 C C . GLU A 1 125 ? 19.490 -18.266 14.869 1.00 13.22 125 GLU A C 1
ATOM 952 O O . GLU A 1 125 ? 19.062 -19.315 15.359 1.00 14.10 125 GLU A O 1
ATOM 958 N N . ARG A 1 126 ? 20.715 -17.806 15.100 1.00 13.72 126 ARG A N 1
ATOM 959 C CA . ARG A 1 126 ? 21.670 -18.523 15.948 1.00 17.86 126 ARG A CA 1
ATOM 960 C C . ARG A 1 126 ? 21.705 -17.977 17.375 1.00 17.94 126 ARG A C 1
ATOM 961 O O . ARG A 1 126 ? 22.391 -18.520 18.241 1.00 18.53 126 ARG A O 1
ATOM 969 N N . ALA A 1 127 ? 20.971 -16.899 17.621 1.00 17.77 127 ALA A N 1
ATOM 970 C CA . ALA A 1 127 ? 20.947 -16.301 18.948 1.00 18.43 127 ALA A CA 1
ATOM 971 C C . ALA A 1 127 ? 20.241 -17.220 19.937 1.00 19.04 127 ALA A C 1
ATOM 972 O O . ALA A 1 127 ? 19.207 -17.814 19.618 1.00 17.96 127 ALA A O 1
ATOM 974 N N . LYS A 1 128 ? 20.806 -17.344 21.134 1.00 18.33 128 LYS A N 1
ATOM 975 C CA . LYS A 1 128 ? 20.203 -18.180 22.166 1.00 19.98 128 LYS A CA 1
ATOM 976 C C . LYS A 1 128 ? 18.818 -17.614 22.494 1.00 16.88 128 LYS A C 1
ATOM 977 O O . LYS A 1 128 ? 18.627 -16.398 22.514 1.00 16.89 128 LYS A O 1
ATOM 983 N N . TYR A 1 129 ? 17.859 -18.503 22.725 1.00 15.31 129 TYR A N 1
ATOM 984 C CA . TYR A 1 129 ? 16.486 -18.121 23.047 1.00 15.45 129 TYR A CA 1
ATOM 985 C C . TYR A 1 129 ? 15.875 -17.155 22.034 1.00 15.01 129 TYR A C 1
ATOM 986 O O . TYR A 1 129 ? 15.248 -16.157 22.402 1.00 14.05 129 TYR A O 1
ATOM 995 N N . GLY A 1 130 ? 16.045 -17.470 20.755 1.00 13.53 130 GLY A N 1
ATOM 996 C CA . GLY A 1 130 ? 15.503 -16.620 19.714 1.00 11.70 130 GLY A CA 1
ATOM 997 C C . GLY A 1 130 ? 14.115 -17.050 19.292 1.00 10.98 130 GLY A C 1
ATOM 998 O O . GLY A 1 130 ? 13.562 -16.507 18.334 1.00 12.00 130 GLY A O 1
ATOM 999 N N . ASN A 1 131 ? 13.548 -18.020 20.004 1.00 10.53 131 ASN A N 1
ATOM 1000 C CA . ASN A 1 131 ? 12.208 -18.516 19.695 1.00 11.40 131 ASN A CA 1
ATOM 1001 C C . ASN A 1 131 ? 11.136 -17.507 20.062 1.00 13.07 131 ASN A C 1
ATOM 1002 O O . ASN A 1 131 ? 11.182 -16.894 21.130 1.00 13.32 131 ASN A O 1
ATOM 1007 N N . ILE A 1 132 ? 10.158 -17.348 19.179 1.00 10.69 132 ILE A N 1
ATOM 1008 C CA . ILE A 1 132 ? 9.062 -16.442 19.450 1.00 11.56 132 ILE A CA 1
ATOM 1009 C C . ILE A 1 132 ? 7.789 -17.015 18.871 1.00 10.83 132 ILE A C 1
ATOM 1010 O O . ILE A 1 132 ? 7.773 -17.531 17.753 1.00 10.90 132 ILE A O 1
ATOM 1015 N N . LEU A 1 133 ? 6.727 -16.951 19.664 1.00 11.15 133 LEU A N 1
ATOM 1016 C CA . LEU A 1 133 ? 5.424 -17.445 19.255 1.00 10.72 133 LEU A CA 1
ATOM 1017 C C . LEU A 1 133 ? 4.502 -16.241 19.069 1.00 10.80 133 LEU A C 1
ATOM 1018 O O . LEU A 1 133 ? 4.440 -15.361 19.929 1.00 8.35 133 LEU A O 1
ATOM 1023 N N . LEU A 1 134 ? 3.822 -16.200 17.926 1.00 11.18 134 LEU A N 1
ATOM 1024 C CA . LEU A 1 134 ? 2.877 -15.134 17.607 1.00 12.89 134 LEU A CA 1
ATOM 1025 C C . LEU A 1 134 ? 1.468 -15.727 17.551 1.00 11.85 134 LEU A C 1
ATOM 1026 O O . LEU A 1 134 ? 1.273 -16.824 17.035 1.00 10.53 134 LEU A O 1
ATOM 1031 N N . LYS A 1 135 ? 0.493 -14.987 18.074 1.00 12.54 135 LYS A N 1
ATOM 1032 C CA . LYS A 1 135 ? -0.899 -15.428 18.104 1.00 13.03 135 LYS A CA 1
ATOM 1033 C C . LYS A 1 135 ? -1.726 -14.493 17.208 1.00 12.43 135 LYS A C 1
ATOM 1034 O O . LYS A 1 135 ? -1.736 -13.280 17.407 1.00 13.13 135 LYS A O 1
ATOM 1040 N N . LYS A 1 136 ? -2.419 -15.061 16.223 1.00 11.85 136 LYS A N 1
ATOM 1041 C CA . LYS A 1 136 ? -3.204 -14.261 15.285 1.00 11.14 136 LYS A CA 1
ATOM 1042 C C . LYS A 1 136 ? -4.507 -13.692 15.851 1.00 12.31 136 LYS A C 1
ATOM 1043 O O . LYS A 1 136 ? -5.196 -14.341 16.646 1.00 10.43 136 LYS A O 1
ATOM 1049 N N . GLY A 1 137 ? -4.832 -12.469 15.437 1.00 11.82 137 GLY A N 1
ATOM 1050 C CA . GLY A 1 137 ? -6.053 -11.831 15.896 1.00 11.41 137 GLY A CA 1
ATOM 1051 C C . GLY A 1 137 ? -7.110 -11.877 14.812 1.00 13.78 137 GLY A C 1
ATOM 1052 O O . GLY A 1 137 ? -7.131 -12.807 14.000 1.00 13.54 137 GLY A O 1
ATOM 1053 N N . VAL A 1 138 ? -7.998 -10.885 14.802 1.00 12.92 138 VAL A N 1
ATOM 1054 C CA . VAL A 1 138 ? -9.050 -10.805 13.794 1.00 13.99 138 VAL A CA 1
ATOM 1055 C C . VAL A 1 138 ? -8.626 -9.783 12.738 1.00 14.40 138 VAL A C 1
ATOM 1056 O O . VAL A 1 138 ? -8.516 -8.593 13.022 1.00 15.61 138 VAL A O 1
ATOM 1060 N N . THR A 1 139 ? -8.398 -10.254 11.519 1.00 16.04 139 THR A N 1
ATOM 1061 C CA . THR A 1 139 ? -7.947 -9.393 10.430 1.00 18.10 139 THR A CA 1
ATOM 1062 C C . THR A 1 139 ? -8.890 -8.244 10.077 1.00 19.73 139 THR A C 1
ATOM 1063 O O . THR A 1 139 ? -10.023 -8.459 9.654 1.00 22.16 139 THR A O 1
ATOM 1067 N N . PRO A 1 140 ? -8.422 -7.000 10.243 1.00 21.71 140 PRO A N 1
ATOM 1068 C CA . PRO A 1 140 ? -9.236 -5.821 9.933 1.00 23.51 140 PRO A CA 1
ATOM 1069 C C . PRO A 1 140 ? -9.495 -5.693 8.430 1.00 24.62 140 PRO A C 1
ATOM 1070 O O . PRO A 1 140 ? -8.932 -6.507 7.666 1.00 26.12 140 PRO A O 1
ATOM 1075 N N . MET B 1 1 ? -20.373 -27.644 -12.310 1.00 11.38 1 MET B N 1
ATOM 1076 C CA . MET B 1 1 ? -21.707 -27.403 -11.695 1.00 10.21 1 MET B CA 1
ATOM 1077 C C . MET B 1 1 ? -22.737 -28.402 -12.214 1.00 10.19 1 MET B C 1
ATOM 1078 O O . MET B 1 1 ? -22.457 -29.185 -13.127 1.00 9.96 1 MET B O 1
ATOM 1083 N N . LEU B 1 2 ? -23.929 -28.361 -11.626 1.00 9.31 2 LEU B N 1
ATOM 1084 C CA . LEU B 1 2 ? -25.031 -29.234 -12.021 1.00 10.79 2 LEU B CA 1
ATOM 1085 C C . LEU B 1 2 ? -26.320 -28.423 -12.063 1.00 11.80 2 LEU B C 1
ATOM 1086 O O . LEU B 1 2 ? -26.349 -27.274 -11.629 1.00 13.31 2 LEU B O 1
ATOM 1091 N N . LYS B 1 3 ? -27.383 -29.017 -12.596 1.00 12.09 3 LYS B N 1
ATOM 1092 C CA . LYS B 1 3 ? -28.684 -28.352 -12.617 1.00 15.16 3 LYS B CA 1
ATOM 1093 C C . LYS B 1 3 ? -29.374 -28.828 -11.341 1.00 15.08 3 LYS B C 1
ATOM 1094 O O . LYS B 1 3 ? -28.949 -29.816 -10.749 1.00 16.82 3 LYS B O 1
ATOM 1100 N N . THR B 1 4 ? -30.424 -28.128 -10.918 1.00 15.26 4 THR B N 1
ATOM 1101 C CA . THR B 1 4 ? -31.174 -28.491 -9.713 1.00 15.17 4 THR B CA 1
ATOM 1102 C C . THR B 1 4 ? -30.434 -28.164 -8.413 1.00 14.53 4 THR B C 1
ATOM 1103 O O . THR B 1 4 ? -30.999 -27.555 -7.504 1.00 17.78 4 THR B O 1
ATOM 1107 N N . ILE B 1 5 ? -29.172 -28.568 -8.330 1.00 14.18 5 ILE B N 1
ATOM 1108 C CA . ILE B 1 5 ? -28.357 -28.314 -7.145 1.00 14.37 5 ILE B CA 1
ATOM 1109 C C . ILE B 1 5 ? -27.617 -26.998 -7.336 1.00 14.28 5 ILE B C 1
ATOM 1110 O O . ILE B 1 5 ? -27.020 -26.767 -8.388 1.00 15.75 5 ILE B O 1
ATOM 1115 N N . SER B 1 6 ? -27.663 -26.139 -6.321 1.00 12.37 6 SER B N 1
ATOM 1116 C CA . SER B 1 6 ? -27.001 -24.843 -6.390 1.00 13.50 6 SER B CA 1
ATOM 1117 C C . SER B 1 6 ? -25.519 -24.954 -6.703 1.00 14.24 6 SER B C 1
ATOM 1118 O O . SER B 1 6 ? -24.799 -25.700 -6.044 1.00 17.50 6 SER B O 1
ATOM 1121 N N . PRO B 1 7 ? -25.045 -24.197 -7.707 1.00 14.98 7 PRO B N 1
ATOM 1122 C CA . PRO B 1 7 ? -23.640 -24.183 -8.130 1.00 14.06 7 PRO B CA 1
ATOM 1123 C C . PRO B 1 7 ? -22.702 -23.517 -7.121 1.00 15.47 7 PRO B C 1
ATOM 1124 O O . PRO B 1 7 ? -21.483 -23.488 -7.320 1.00 16.08 7 PRO B O 1
ATOM 1128 N N . LEU B 1 8 ? -23.263 -22.973 -6.047 1.00 14.77 8 LEU B N 1
ATOM 1129 C CA . LEU B 1 8 ? -22.436 -22.343 -5.020 1.00 15.24 8 LEU B CA 1
ATOM 1130 C C . LEU B 1 8 ? -21.770 -23.406 -4.166 1.00 12.31 8 LEU B C 1
ATOM 1131 O O . LEU B 1 8 ? -20.810 -23.125 -3.444 1.00 11.89 8 LEU B O 1
ATOM 1136 N N . ILE B 1 9 ? -22.302 -24.623 -4.255 1.00 12.52 9 ILE B N 1
ATOM 1137 C CA . ILE B 1 9 ? -21.796 -25.775 -3.517 1.00 10.49 9 ILE B CA 1
ATOM 1138 C C . ILE B 1 9 ? -20.710 -26.467 -4.345 1.00 10.41 9 ILE B C 1
ATOM 1139 O O . ILE B 1 9 ? -20.985 -27.019 -5.413 1.00 10.64 9 ILE B O 1
ATOM 1144 N N . SER B 1 10 ? -19.473 -26.425 -3.863 1.00 9.51 10 SER B N 1
ATOM 1145 C CA . SER B 1 10 ? -18.373 -27.056 -4.582 1.00 10.68 10 SER B CA 1
ATOM 1146 C C . SER B 1 10 ? -18.608 -28.564 -4.583 1.00 11.57 10 SER B C 1
ATOM 1147 O O . SER B 1 10 ? -19.223 -29.110 -3.655 1.00 8.38 10 SER B O 1
ATOM 1150 N N . PRO B 1 11 ? -18.127 -29.262 -5.624 1.00 10.67 11 PRO B N 1
ATOM 1151 C CA . PRO B 1 11 ? -18.335 -30.710 -5.663 1.00 10.03 11 PRO B CA 1
ATOM 1152 C C . PRO B 1 11 ? -17.910 -31.451 -4.389 1.00 11.47 11 PRO B C 1
ATOM 1153 O O . PRO B 1 11 ? -18.561 -32.413 -3.993 1.00 10.21 11 PRO B O 1
ATOM 1157 N N . GLU B 1 12 ? -16.842 -30.995 -3.736 1.00 10.48 12 GLU B N 1
ATOM 1158 C CA . GLU B 1 12 ? -16.382 -31.641 -2.509 1.00 13.48 12 GLU B CA 1
ATOM 1159 C C . GLU B 1 12 ? -17.389 -31.427 -1.376 1.00 11.88 12 GLU B C 1
ATOM 1160 O O . GLU B 1 12 ? -17.630 -32.323 -0.563 1.00 11.00 12 GLU B O 1
ATOM 1166 N N . LEU B 1 13 ? -17.970 -30.233 -1.316 1.00 10.91 13 LEU B N 1
ATOM 1167 C CA . LEU B 1 13 ? -18.958 -29.936 -0.279 1.00 10.17 13 LEU B CA 1
ATOM 1168 C C . LEU B 1 13 ? -20.229 -30.753 -0.488 1.00 9.95 13 LEU B C 1
ATOM 1169 O O . LEU B 1 13 ? -20.857 -31.205 0.476 1.00 9.93 13 LEU B O 1
ATOM 1174 N N . LEU B 1 14 ? -20.608 -30.942 -1.749 1.00 9.36 14 LEU B N 1
ATOM 1175 C CA . LEU B 1 14 ? -21.805 -31.710 -2.069 1.00 9.49 14 LEU B CA 1
ATOM 1176 C C . LEU B 1 14 ? -21.606 -33.126 -1.540 1.00 10.09 14 LEU B C 1
ATOM 1177 O O . LEU B 1 14 ? -22.482 -33.683 -0.884 1.00 9.02 14 LEU B O 1
ATOM 1182 N N . LYS B 1 15 ? -20.441 -33.701 -1.819 1.00 10.59 15 LYS B N 1
ATOM 1183 C CA . LYS B 1 15 ? -20.124 -35.046 -1.347 1.00 9.84 15 LYS B CA 1
ATOM 1184 C C . LYS B 1 15 ? -20.195 -35.102 0.186 1.00 10.03 15 LYS B C 1
ATOM 1185 O O . LYS B 1 15 ? -20.771 -36.022 0.766 1.00 8.33 15 LYS B O 1
ATOM 1191 N N . VAL B 1 16 ? -19.596 -34.115 0.839 1.00 8.65 16 VAL B N 1
ATOM 1192 C CA . VAL B 1 16 ? -19.599 -34.059 2.296 1.00 10.41 16 VAL B CA 1
ATOM 1193 C C . VAL B 1 16 ? -21.025 -33.999 2.849 1.00 9.49 16 VAL B C 1
ATOM 1194 O O . VAL B 1 16 ? -21.383 -34.756 3.750 1.00 9.62 16 VAL B O 1
ATOM 1198 N N . LEU B 1 17 ? -21.834 -33.100 2.299 1.00 10.51 17 LEU B N 1
ATOM 1199 C CA . LEU B 1 17 ? -23.219 -32.937 2.734 1.00 10.48 17 LEU B CA 1
ATOM 1200 C C . LEU B 1 17 ? -23.992 -34.245 2.650 1.00 10.17 17 LEU B C 1
ATOM 1201 O O . LEU B 1 17 ? -24.793 -34.556 3.536 1.00 11.10 17 LEU B O 1
ATOM 1206 N N . ALA B 1 18 ? -23.751 -35.000 1.579 1.00 7.73 18 ALA B N 1
ATOM 1207 C CA . ALA B 1 18 ? -24.434 -36.269 1.353 1.00 8.27 18 ALA B CA 1
ATOM 1208 C C . ALA B 1 18 ? -23.954 -37.396 2.266 1.00 9.35 18 ALA B C 1
ATOM 1209 O O . ALA B 1 18 ? -24.738 -38.283 2.621 1.00 10.86 18 ALA B O 1
ATOM 1211 N N . GLU B 1 19 ? -22.681 -37.368 2.652 1.00 9.50 19 GLU B N 1
ATOM 1212 C CA . GLU B 1 19 ? -22.133 -38.415 3.523 1.00 10.74 19 GLU B CA 1
ATOM 1213 C C . GLU B 1 19 ? -22.557 -38.244 4.970 1.00 10.43 19 GLU B C 1
ATOM 1214 O O . GLU B 1 19 ? -22.573 -39.202 5.740 1.00 12.22 19 GLU B O 1
ATOM 1220 N N . MET B 1 20 ? -22.889 -37.018 5.346 1.00 9.41 20 MET B N 1
ATOM 1221 C CA . MET B 1 20 ? -23.318 -36.740 6.705 1.00 8.71 20 MET B CA 1
ATOM 1222 C C . MET B 1 20 ? -24.574 -37.543 7.045 1.00 10.15 20 MET B C 1
ATOM 1223 O O . MET B 1 20 ? -25.430 -37.785 6.197 1.00 6.24 20 MET B O 1
ATOM 1228 N N . GLY B 1 21 ? -24.660 -37.977 8.294 1.00 11.10 21 GLY B N 1
ATOM 1229 C CA . GLY B 1 21 ? -25.811 -38.731 8.728 1.00 9.12 21 GLY B CA 1
ATOM 1230 C C . GLY B 1 21 ? -26.503 -37.974 9.838 1.00 10.96 21 GLY B C 1
ATOM 1231 O O . GLY B 1 21 ? -26.116 -36.855 10.163 1.00 10.15 21 GLY B O 1
ATOM 1232 N N . HIS B 1 22 ? -27.538 -38.579 10.409 1.00 12.05 22 HIS B N 1
ATOM 1233 C CA . HIS B 1 22 ? -28.276 -37.967 11.498 1.00 13.98 22 HIS B CA 1
ATOM 1234 C C . HIS B 1 22 ? -27.323 -37.671 12.652 1.00 12.96 22 HIS B C 1
ATOM 1235 O O . HIS B 1 22 ? -26.616 -38.560 13.130 1.00 14.71 22 HIS B O 1
ATOM 1242 N N . GLY B 1 23 ? -27.309 -36.418 13.097 1.00 12.78 23 GLY B N 1
ATOM 1243 C CA . GLY B 1 23 ? -26.450 -36.035 14.202 1.00 9.88 23 GLY B CA 1
ATOM 1244 C C . GLY B 1 23 ? -25.129 -35.432 13.774 1.00 10.63 23 GLY B C 1
ATOM 1245 O O . GLY B 1 23 ? -24.507 -34.709 14.546 1.00 7.80 23 GLY B O 1
ATOM 1246 N N . ASP B 1 24 ? -24.678 -35.739 12.560 1.00 12.24 24 ASP B N 1
ATOM 1247 C CA . ASP B 1 24 ? -23.412 -35.177 12.089 1.00 11.52 24 ASP B CA 1
ATOM 1248 C C . ASP B 1 24 ? -23.538 -33.663 12.063 1.00 11.08 24 ASP B C 1
ATOM 1249 O O . ASP B 1 24 ? -24.622 -33.123 11.831 1.00 11.10 24 ASP B O 1
ATOM 1254 N N . GLU B 1 25 ? -22.428 -32.981 12.310 1.00 10.89 25 GLU B N 1
ATOM 1255 C CA . GLU B 1 25 ? -22.426 -31.533 12.344 1.00 10.92 25 GLU B CA 1
ATOM 1256 C C . GLU B 1 25 ? -21.437 -30.898 11.381 1.00 11.79 25 GLU B C 1
ATOM 1257 O O . GLU B 1 25 ? -20.340 -31.419 11.161 1.00 11.25 25 GLU B O 1
ATOM 1263 N N . ILE B 1 26 ? -21.838 -29.767 10.804 1.00 10.47 26 ILE B N 1
ATOM 1264 C CA . ILE B 1 26 ? -20.967 -29.045 9.888 1.00 9.89 26 ILE B CA 1
ATOM 1265 C C . ILE B 1 26 ? -20.938 -27.568 10.229 1.00 9.43 26 ILE B C 1
ATOM 1266 O O . ILE B 1 26 ? -21.957 -26.973 10.583 1.00 9.05 26 ILE B O 1
ATOM 1271 N N . ILE B 1 27 ? -19.757 -26.974 10.123 1.00 9.71 27 ILE B N 1
ATOM 1272 C CA . ILE B 1 27 ? -19.613 -25.556 10.412 1.00 9.50 27 ILE B CA 1
ATOM 1273 C C . ILE B 1 27 ? -19.385 -24.712 9.168 1.00 10.74 27 ILE B C 1
ATOM 1274 O O . ILE B 1 27 ? -18.618 -25.080 8.282 1.00 8.99 27 ILE B O 1
ATOM 1279 N N . PHE B 1 28 ? -20.096 -23.592 9.090 1.00 10.03 28 PHE B N 1
ATOM 1280 C CA . PHE B 1 28 ? -19.904 -22.640 8.006 1.00 13.58 28 PHE B CA 1
ATOM 1281 C C . PHE B 1 28 ? -19.387 -21.468 8.825 1.00 13.87 28 PHE B C 1
ATOM 1282 O O . PHE B 1 28 ? -20.153 -20.823 9.538 1.00 16.46 28 PHE B O 1
ATOM 1290 N N . SER B 1 29 ? -18.082 -21.222 8.762 1.00 13.65 29 SER B N 1
ATOM 1291 C CA . SER B 1 29 ? -17.486 -20.151 9.556 1.00 12.15 29 SER B CA 1
ATOM 1292 C C . SER B 1 29 ? -17.223 -18.865 8.783 1.00 9.55 29 SER B C 1
ATOM 1293 O O . SER B 1 29 ? -17.313 -18.824 7.548 1.00 8.57 29 SER B O 1
ATOM 1296 N N . ASP B 1 30 ? -16.926 -17.804 9.523 1.00 8.00 30 ASP B N 1
ATOM 1297 C CA . ASP B 1 30 ? -16.601 -16.538 8.893 1.00 8.49 30 ASP B CA 1
ATOM 1298 C C . ASP B 1 30 ? -15.124 -16.620 8.545 1.00 9.22 30 ASP B C 1
ATOM 1299 O O . ASP B 1 30 ? -14.439 -17.589 8.899 1.00 9.05 30 ASP B O 1
ATOM 1304 N N . ALA B 1 31 ? -14.639 -15.606 7.845 1.00 10.24 31 ALA B N 1
ATOM 1305 C CA . ALA B 1 31 ? -13.256 -15.545 7.405 1.00 6.75 31 ALA B CA 1
ATOM 1306 C C . ALA B 1 31 ? -12.211 -15.514 8.521 1.00 7.41 31 ALA B C 1
ATOM 1307 O O . ALA B 1 31 ? -11.038 -15.750 8.261 1.00 7.00 31 ALA B O 1
ATOM 1309 N N . HIS B 1 32 ? -12.628 -15.261 9.762 1.00 8.11 32 HIS B N 1
ATOM 1310 C CA . HIS B 1 32 ? -11.677 -15.167 10.870 1.00 8.88 32 HIS B CA 1
ATOM 1311 C C . HIS B 1 32 ? -11.544 -16.391 11.748 1.00 8.89 32 HIS B C 1
ATOM 1312 O O . HIS B 1 32 ? -10.735 -16.409 12.668 1.00 9.89 32 HIS B O 1
ATOM 1319 N N . PHE B 1 33 ? -12.334 -17.412 11.458 1.00 9.90 33 PHE B N 1
ATOM 1320 C CA . PHE B 1 33 ? -12.341 -18.636 12.247 1.00 9.93 33 PHE B CA 1
ATOM 1321 C C . PHE B 1 33 ? -11.075 -19.478 12.050 1.00 10.86 33 PHE B C 1
ATOM 1322 O O . PHE B 1 33 ? -10.568 -19.590 10.936 1.00 9.76 33 PHE B O 1
ATOM 1330 N N . PRO B 1 34 ? -10.541 -20.070 13.137 1.00 10.85 34 PRO B N 1
ATOM 1331 C CA . PRO B 1 34 ? -9.334 -20.905 13.035 1.00 11.98 34 PRO B CA 1
ATOM 1332 C C . PRO B 1 34 ? -9.709 -22.295 12.518 1.00 11.52 34 PRO B C 1
ATOM 1333 O O . PRO B 1 34 ? -9.406 -23.315 13.141 1.00 13.71 34 PRO B O 1
ATOM 1337 N N . ALA B 1 35 ? -10.371 -22.317 11.369 1.00 10.43 35 ALA B N 1
ATOM 1338 C CA . ALA B 1 35 ? -10.837 -23.548 10.730 1.00 10.79 35 ALA B CA 1
ATOM 1339 C C . ALA B 1 35 ? -9.857 -24.720 10.592 1.00 10.95 35 ALA B C 1
ATOM 1340 O O . ALA B 1 35 ? -10.230 -25.872 10.821 1.00 11.50 35 ALA B O 1
ATOM 1342 N N . HIS B 1 36 ? -8.616 -24.426 10.217 1.00 9.83 36 HIS B N 1
ATOM 1343 C CA . HIS B 1 36 ? -7.611 -25.456 9.968 1.00 9.59 36 HIS B CA 1
ATOM 1344 C C . HIS B 1 36 ? -6.950 -26.126 11.158 1.00 11.27 36 HIS B C 1
ATOM 1345 O O . HIS B 1 36 ? -6.311 -27.168 11.002 1.00 12.45 36 HIS B O 1
ATOM 1352 N N . SER B 1 37 ? -7.102 -25.551 12.344 1.00 11.30 37 SER B N 1
ATOM 1353 C CA . SER B 1 37 ? -6.505 -26.140 13.533 1.00 11.75 37 SER B CA 1
ATOM 1354 C C . SER B 1 37 ? -7.502 -26.955 14.354 1.00 11.76 37 SER B C 1
ATOM 1355 O O . SER B 1 37 ? -7.111 -27.659 15.283 1.00 11.74 37 SER B O 1
ATOM 1358 N N . MET B 1 38 ? -8.785 -26.864 14.009 1.00 11.67 38 MET B N 1
ATOM 1359 C CA . MET B 1 38 ? -9.830 -27.590 14.733 1.00 12.33 38 MET B CA 1
ATOM 1360 C C . MET B 1 38 ? -9.680 -29.108 14.649 1.00 13.33 38 MET B C 1
ATOM 1361 O O . MET B 1 38 ? -9.835 -29.805 15.652 1.00 12.36 38 MET B O 1
ATOM 1366 N N . GLY B 1 39 ? -9.389 -29.613 13.454 1.00 10.64 39 GLY B N 1
ATOM 1367 C CA . GLY B 1 39 ? -9.230 -31.047 13.287 1.00 12.28 39 GLY B CA 1
ATOM 1368 C C . GLY B 1 39 ? -9.942 -31.634 12.079 1.00 13.33 39 GLY B C 1
ATOM 1369 O O . GLY B 1 39 ? -9.347 -32.410 11.331 1.00 13.29 39 GLY B O 1
ATOM 1370 N N . PRO B 1 40 ? -11.214 -31.288 11.850 1.00 13.61 40 PRO B N 1
ATOM 1371 C CA . PRO B 1 40 ? -11.910 -31.853 10.689 1.00 13.57 40 PRO B CA 1
ATOM 1372 C C . PRO B 1 40 ? -11.483 -31.300 9.337 1.00 11.81 40 PRO B C 1
ATOM 1373 O O . PRO B 1 40 ? -10.813 -30.271 9.245 1.00 10.34 40 PRO B O 1
ATOM 1377 N N . GLN B 1 41 ? -11.877 -32.005 8.284 1.00 12.04 41 GLN B N 1
ATOM 1378 C CA . GLN B 1 41 ? -11.565 -31.590 6.925 1.00 11.89 41 GLN B CA 1
ATOM 1379 C C . GLN B 1 41 ? -12.136 -30.201 6.704 1.00 10.36 41 GLN B C 1
ATOM 1380 O O . GLN B 1 41 ? -13.234 -29.895 7.165 1.00 10.54 41 GLN B O 1
ATOM 1386 N N . VAL B 1 42 ? -11.384 -29.364 5.999 1.00 8.99 42 VAL B N 1
ATOM 1387 C CA . VAL B 1 42 ? -11.806 -28.007 5.713 1.00 7.03 42 VAL B CA 1
ATOM 1388 C C . VAL B 1 42 ? -12.053 -27.793 4.222 1.00 8.70 42 VAL B C 1
ATOM 1389 O O . VAL B 1 42 ? -11.303 -28.282 3.375 1.00 8.03 42 VAL B O 1
ATOM 1393 N N . ILE B 1 43 ? -13.124 -27.074 3.910 1.00 9.03 43 ILE B N 1
ATOM 1394 C CA . ILE B 1 43 ? -13.445 -26.741 2.529 1.00 10.23 43 ILE B CA 1
ATOM 1395 C C . ILE B 1 43 ? -13.448 -25.214 2.461 1.00 11.07 43 ILE B C 1
ATOM 1396 O O . ILE B 1 43 ? -14.185 -24.566 3.200 1.00 10.29 43 ILE B O 1
ATOM 1401 N N . ARG B 1 44 ? -12.610 -24.638 1.603 1.00 10.49 44 ARG B N 1
ATOM 1402 C CA . ARG B 1 44 ? -12.548 -23.184 1.478 1.00 11.80 44 ARG B CA 1
ATOM 1403 C C . ARG B 1 44 ? -13.692 -22.673 0.614 1.00 12.51 44 ARG B C 1
ATOM 1404 O O . ARG B 1 44 ? -14.006 -23.263 -0.420 1.00 11.64 44 ARG B O 1
ATOM 1412 N N . ALA B 1 45 ? -14.319 -21.585 1.051 1.00 10.60 45 ALA B N 1
ATOM 1413 C CA . ALA B 1 45 ? -15.409 -20.965 0.307 1.00 9.92 45 ALA B CA 1
ATOM 1414 C C . ALA B 1 45 ? -15.194 -19.459 0.367 1.00 11.41 45 ALA B C 1
ATOM 1415 O O . ALA B 1 45 ? -16.119 -18.682 0.648 1.00 9.27 45 ALA B O 1
ATOM 1417 N N . ASP B 1 46 ? -13.954 -19.058 0.101 1.00 11.75 46 ASP B N 1
ATOM 1418 C CA . ASP B 1 46 ? -13.565 -17.656 0.129 1.00 13.11 46 ASP B CA 1
ATOM 1419 C C . ASP B 1 46 ? -14.428 -16.836 -0.825 1.00 14.71 46 ASP B C 1
ATOM 1420 O O . ASP B 1 46 ? -14.823 -17.310 -1.893 1.00 14.86 46 ASP B O 1
ATOM 1425 N N . GLY B 1 47 ? -14.742 -15.610 -0.421 1.00 15.88 47 GLY B N 1
ATOM 1426 C CA . GLY B 1 47 ? -15.562 -14.755 -1.257 1.00 16.55 47 GLY B CA 1
ATOM 1427 C C . GLY B 1 47 ? -17.063 -14.911 -1.071 1.00 18.06 47 GLY B C 1
ATOM 1428 O O . GLY B 1 47 ? -17.818 -13.956 -1.290 1.00 17.96 47 GLY B O 1
ATOM 1429 N N . LEU B 1 48 ? -17.507 -16.105 -0.679 1.00 17.22 48 LEU B N 1
ATOM 1430 C CA . LEU B 1 48 ? -18.934 -16.348 -0.471 1.00 16.74 48 LEU B CA 1
ATOM 1431 C C . LEU B 1 48 ? -19.379 -15.975 0.937 1.00 15.51 48 LEU B C 1
ATOM 1432 O O . LEU B 1 48 ? -18.602 -16.058 1.880 1.00 17.19 48 LEU B O 1
ATOM 1437 N N . LEU B 1 49 ? -20.635 -15.557 1.063 1.00 14.99 49 LEU B N 1
ATOM 1438 C CA . LEU B 1 49 ? -21.216 -15.209 2.353 1.00 14.29 49 LEU B CA 1
ATOM 1439 C C . LEU B 1 49 ? -21.765 -16.491 2.969 1.00 12.70 49 LEU B C 1
ATOM 1440 O O . LEU B 1 49 ? -22.127 -17.419 2.249 1.00 11.90 49 LEU B O 1
ATOM 1445 N N . VAL B 1 50 ? -21.814 -16.555 4.294 1.00 11.09 50 VAL B N 1
ATOM 1446 C CA . VAL B 1 50 ? -22.359 -17.738 4.950 1.00 10.68 50 VAL B CA 1
ATOM 1447 C C . VAL B 1 50 ? -23.817 -17.850 4.526 1.00 10.82 50 VAL B C 1
ATOM 1448 O O . VAL B 1 50 ? -24.306 -18.937 4.232 1.00 10.74 50 VAL B O 1
ATOM 1452 N N . SER B 1 51 ? -24.505 -16.712 4.492 1.00 11.54 51 SER B N 1
ATOM 1453 C CA . SER B 1 51 ? -25.908 -16.697 4.105 1.00 13.68 51 SER B CA 1
ATOM 1454 C C . SER B 1 51 ? -26.095 -17.187 2.666 1.00 13.32 51 SER B C 1
ATOM 1455 O O . SER B 1 51 ? -27.158 -17.696 2.317 1.00 15.96 51 SER B O 1
ATOM 1458 N N . ASP B 1 52 ? -25.065 -17.038 1.835 1.00 13.17 52 ASP B N 1
ATOM 1459 C CA . ASP B 1 52 ? -25.135 -17.515 0.450 1.00 12.36 52 ASP B CA 1
ATOM 1460 C C . ASP B 1 52 ? -25.163 -19.051 0.441 1.00 11.19 52 ASP B C 1
ATOM 1461 O O . ASP B 1 52 ? -25.955 -19.688 -0.274 1.00 8.66 52 ASP B O 1
ATOM 1466 N N . LEU B 1 53 ? -24.280 -19.639 1.240 1.00 10.41 53 LEU B N 1
ATOM 1467 C CA . LEU B 1 53 ? -24.182 -21.087 1.340 1.00 11.81 53 LEU B CA 1
ATOM 1468 C C . LEU B 1 53 ? -25.357 -21.747 2.056 1.00 11.70 53 LEU B C 1
ATOM 1469 O O . LEU B 1 53 ? -25.738 -22.868 1.716 1.00 11.91 53 LEU B O 1
ATOM 1474 N N . LEU B 1 54 ? -25.924 -21.069 3.051 1.00 10.89 54 LEU B N 1
ATOM 1475 C CA . LEU B 1 54 ? -27.065 -21.626 3.774 1.00 10.71 54 LEU B CA 1
ATOM 1476 C C . LEU B 1 54 ? -28.261 -21.748 2.828 1.00 10.53 54 LEU B C 1
ATOM 1477 O O . LEU B 1 54 ? -28.964 -22.758 2.825 1.00 8.81 54 LEU B O 1
ATOM 1482 N N . GLN B 1 55 ? -28.496 -20.715 2.024 1.00 12.12 55 GLN B N 1
ATOM 1483 C CA . GLN B 1 55 ? -29.606 -20.761 1.079 1.00 11.80 55 GLN B CA 1
ATOM 1484 C C . GLN B 1 55 ? -29.404 -21.914 0.093 1.00 11.20 55 GLN B C 1
ATOM 1485 O O . GLN B 1 55 ? -30.347 -22.620 -0.266 1.00 9.84 55 GLN B O 1
ATOM 1491 N N . ALA B 1 56 ? -28.161 -22.106 -0.334 1.00 11.34 56 ALA B N 1
ATOM 1492 C CA . ALA B 1 56 ? -27.822 -23.163 -1.284 1.00 11.20 56 ALA B CA 1
ATOM 1493 C C . ALA B 1 56 ? -28.062 -24.572 -0.764 1.00 11.73 56 ALA B C 1
ATOM 1494 O O . ALA B 1 56 ? -28.543 -25.429 -1.503 1.00 14.51 56 ALA B O 1
ATOM 1496 N N . ILE B 1 57 ? -27.736 -24.817 0.501 1.00 10.66 57 ILE B N 1
ATOM 1497 C CA . ILE B 1 57 ? -27.880 -26.160 1.059 1.00 11.17 57 ILE B CA 1
ATOM 1498 C C . ILE B 1 57 ? -29.182 -26.504 1.776 1.00 10.91 57 ILE B C 1
ATOM 1499 O O . ILE B 1 57 ? -29.511 -27.683 1.901 1.00 9.47 57 ILE B O 1
ATOM 1504 N N . ILE B 1 58 ? -29.924 -25.500 2.240 1.00 10.63 58 ILE B N 1
ATOM 1505 C CA . ILE B 1 58 ? -31.154 -25.776 2.972 1.00 11.86 58 ILE B CA 1
ATOM 1506 C C . ILE B 1 58 ? -32.154 -26.714 2.268 1.00 12.52 58 ILE B C 1
ATOM 1507 O O . ILE B 1 58 ? -32.784 -27.543 2.925 1.00 13.02 58 ILE B O 1
ATOM 1512 N N . PRO B 1 59 ? -32.293 -26.625 0.931 1.00 11.39 59 PRO B N 1
ATOM 1513 C CA . PRO B 1 59 ? -33.235 -27.515 0.235 1.00 11.67 59 PRO B CA 1
ATOM 1514 C C . PRO B 1 59 ? -32.840 -28.989 0.296 1.00 12.04 59 PRO B C 1
ATOM 1515 O O . PRO B 1 59 ? -33.672 -29.878 0.109 1.00 11.61 59 PRO B O 1
ATOM 1519 N N . LEU B 1 60 ? -31.567 -29.243 0.567 1.00 11.86 60 LEU B N 1
ATOM 1520 C CA . LEU B 1 60 ? -31.056 -30.604 0.603 1.00 12.76 60 LEU B CA 1
ATOM 1521 C C . LEU B 1 60 ? -30.730 -31.089 2.011 1.00 13.66 60 LEU B C 1
ATOM 1522 O O . LEU B 1 60 ? -30.562 -32.286 2.238 1.00 11.64 60 LEU B O 1
ATOM 1527 N N . PHE B 1 61 ? -30.672 -30.159 2.954 1.00 14.20 61 PHE B N 1
ATOM 1528 C CA . PHE B 1 61 ? -30.258 -30.470 4.320 1.00 13.48 61 PHE B CA 1
ATOM 1529 C C . PHE B 1 61 ? -31.329 -30.400 5.402 1.00 14.27 61 PHE B C 1
ATOM 1530 O O . PHE B 1 61 ? -31.718 -29.318 5.833 1.00 13.54 61 PHE B O 1
ATOM 1538 N N . GLU B 1 62 ? -31.792 -31.563 5.848 1.00 15.71 62 GLU B N 1
ATOM 1539 C CA . GLU B 1 62 ? -32.796 -31.637 6.908 1.00 16.06 62 GLU B CA 1
ATOM 1540 C C . GLU B 1 62 ? -32.102 -31.320 8.231 1.00 15.97 62 GLU B C 1
ATOM 1541 O O . GLU B 1 62 ? -31.039 -31.866 8.521 1.00 15.13 62 GLU B O 1
ATOM 1547 N N . LEU B 1 63 ? -32.687 -30.431 9.028 1.00 15.29 63 LEU B N 1
ATOM 1548 C CA . LEU B 1 63 ? -32.088 -30.084 10.315 1.00 17.13 63 LEU B CA 1
ATOM 1549 C C . LEU B 1 63 ? -32.463 -31.127 11.354 1.00 17.23 63 LEU B C 1
ATOM 1550 O O . LEU B 1 63 ? -33.536 -31.725 11.281 1.00 21.25 63 LEU B O 1
ATOM 1555 N N . ASP B 1 64 ? -31.584 -31.353 12.323 1.00 16.13 64 ASP B N 1
ATOM 1556 C CA . ASP B 1 64 ? -31.858 -32.346 13.360 1.00 17.79 64 ASP B CA 1
ATOM 1557 C C . ASP B 1 64 ? -33.026 -31.890 14.222 1.00 18.22 64 ASP B C 1
ATOM 1558 O O . ASP B 1 64 ? -33.116 -30.717 14.579 1.00 15.87 64 ASP B O 1
ATOM 1563 N N . SER B 1 65 ? -33.920 -32.818 14.548 1.00 19.25 65 SER B N 1
ATOM 1564 C CA . SER B 1 65 ? -35.062 -32.494 15.390 1.00 19.21 65 SER B CA 1
ATOM 1565 C C . SER B 1 65 ? -34.941 -33.218 16.732 1.00 20.39 65 SER B C 1
ATOM 1566 O O . SER B 1 65 ? -35.831 -33.134 17.575 1.00 19.93 65 SER B O 1
ATOM 1569 N N . TYR B 1 66 ? -33.833 -33.932 16.921 1.00 20.86 66 TYR B N 1
ATOM 1570 C CA . TYR B 1 66 ? -33.579 -34.647 18.169 1.00 20.89 66 TYR B CA 1
ATOM 1571 C C . TYR B 1 66 ? -32.744 -33.764 19.089 1.00 22.21 66 TYR B C 1
ATOM 1572 O O . TYR B 1 66 ? -32.454 -34.132 20.224 1.00 21.37 66 TYR B O 1
ATOM 1581 N N . ALA B 1 67 ? -32.351 -32.597 18.590 1.00 21.54 67 ALA B N 1
ATOM 1582 C CA . ALA B 1 67 ? -31.541 -31.678 19.377 1.00 20.87 67 ALA B CA 1
ATOM 1583 C C . ALA B 1 67 ? -31.408 -30.343 18.655 1.00 20.79 67 ALA B C 1
ATOM 1584 O O . ALA B 1 67 ? -31.616 -30.264 17.446 1.00 21.47 67 ALA B O 1
ATOM 1586 N N . PRO B 1 68 ? -31.073 -29.271 19.391 1.00 19.24 68 PRO B N 1
ATOM 1587 C CA . PRO B 1 68 ? -30.923 -27.953 18.767 1.00 19.06 68 PRO B CA 1
ATOM 1588 C C . PRO B 1 68 ? -29.958 -28.090 17.594 1.00 17.53 68 PRO B C 1
ATOM 1589 O O . PRO B 1 68 ? -28.773 -28.366 17.780 1.00 17.40 68 PRO B O 1
ATOM 1593 N N . PRO B 1 69 ? -30.467 -27.909 16.366 1.00 17.58 69 PRO B N 1
ATOM 1594 C CA . PRO B 1 69 ? -29.713 -28.016 15.115 1.00 16.91 69 PRO B CA 1
ATOM 1595 C C . PRO B 1 69 ? -28.952 -26.794 14.617 1.00 16.68 69 PRO B C 1
ATOM 1596 O O . PRO B 1 69 ? -28.174 -26.902 13.666 1.00 16.40 69 PRO B O 1
ATOM 1600 N N . LEU B 1 70 ? -29.174 -25.641 15.239 1.00 15.98 70 LEU B N 1
ATOM 1601 C CA . LEU B 1 70 ? -28.506 -24.417 14.817 1.00 14.47 70 LEU B CA 1
ATOM 1602 C C . LEU B 1 70 ? -27.783 -23.765 15.982 1.00 15.52 70 LEU B C 1
ATOM 1603 O O . LEU B 1 70 ? -28.395 -23.420 16.999 1.00 15.68 70 LEU B O 1
ATOM 1608 N N . VAL B 1 71 ? -26.475 -23.592 15.821 1.00 14.17 71 VAL B N 1
ATOM 1609 C CA . VAL B 1 71 ? -25.647 -23.015 16.868 1.00 13.42 71 VAL B CA 1
ATOM 1610 C C . VAL B 1 71 ? -24.668 -21.969 16.340 1.00 15.07 71 VAL B C 1
ATOM 1611 O O . VAL B 1 71 ? -23.953 -22.198 15.361 1.00 12.98 71 VAL B O 1
ATOM 1615 N N . MET B 1 72 ? -24.653 -20.812 16.987 1.00 15.49 72 MET B N 1
ATOM 1616 C CA . MET B 1 72 ? -23.735 -19.745 16.612 1.00 15.82 72 MET B CA 1
ATOM 1617 C C . MET B 1 72 ? -22.861 -19.418 17.817 1.00 15.59 72 MET B C 1
ATOM 1618 O O . MET B 1 72 ? -23.022 -19.997 18.893 1.00 14.49 72 MET B O 1
ATOM 1623 N N . MET B 1 73 ? -21.949 -18.475 17.643 1.00 16.26 73 MET B N 1
ATOM 1624 C CA . MET B 1 73 ? -21.027 -18.120 18.709 1.00 16.32 73 MET B CA 1
ATOM 1625 C C . MET B 1 73 ? -21.458 -16.884 19.486 1.00 16.70 73 MET B C 1
ATOM 1626 O O . MET B 1 73 ? -21.818 -15.864 18.902 1.00 15.11 73 MET B O 1
ATOM 1631 N N . ALA B 1 74 ? -21.428 -16.984 20.812 1.00 16.69 74 ALA B N 1
ATOM 1632 C CA . ALA B 1 74 ? -21.792 -15.859 21.660 1.00 15.57 74 ALA B CA 1
ATOM 1633 C C . ALA B 1 74 ? -20.676 -14.825 21.523 1.00 16.34 74 ALA B C 1
ATOM 1634 O O . ALA B 1 74 ? -19.537 -15.173 21.221 1.00 14.76 74 ALA B O 1
ATOM 1636 N N . ALA B 1 75 ? -21.006 -13.556 21.722 1.00 15.86 75 ALA B N 1
ATOM 1637 C CA . ALA B 1 75 ? -20.007 -12.505 21.625 1.00 16.52 75 ALA B CA 1
ATOM 1638 C C . ALA B 1 75 ? -19.117 -12.582 22.854 1.00 18.59 75 ALA B C 1
ATOM 1639 O O . ALA B 1 75 ? -19.594 -12.855 23.957 1.00 16.56 75 ALA B O 1
ATOM 1641 N N . VAL B 1 76 ? -17.821 -12.366 22.662 1.00 19.48 76 VAL B N 1
ATOM 1642 C CA . VAL B 1 76 ? -16.891 -12.401 23.781 1.00 22.86 76 VAL B CA 1
ATOM 1643 C C . VAL B 1 76 ? -17.055 -11.095 24.555 1.00 24.47 76 VAL B C 1
ATOM 1644 O O . VAL B 1 76 ? -17.444 -10.076 23.980 1.00 21.61 76 VAL B O 1
ATOM 1648 N N . GLU B 1 77 ? -16.786 -11.136 25.858 1.00 27.18 77 GLU B N 1
ATOM 1649 C CA . GLU B 1 77 ? -16.903 -9.944 26.693 1.00 29.84 77 GLU B CA 1
ATOM 1650 C C . GLU B 1 77 ? -16.202 -8.782 25.996 1.00 29.84 77 GLU B C 1
ATOM 1651 O O . GLU B 1 77 ? -15.045 -8.897 25.599 1.00 30.93 77 GLU B O 1
ATOM 1657 N N . GLY B 1 78 ? -16.901 -7.665 25.845 1.00 28.33 78 GLY B N 1
ATOM 1658 C CA . GLY B 1 78 ? -16.307 -6.525 25.178 1.00 28.47 78 GLY B CA 1
ATOM 1659 C C . GLY B 1 78 ? -16.869 -6.367 23.779 1.00 27.61 78 GLY B C 1
ATOM 1660 O O . GLY B 1 78 ? -16.893 -5.264 23.239 1.00 29.56 78 GLY B O 1
ATOM 1661 N N . ASP B 1 79 ? -17.318 -7.475 23.191 1.00 26.82 79 ASP B N 1
ATOM 1662 C CA . ASP B 1 79 ? -17.895 -7.458 21.847 1.00 25.67 79 ASP B CA 1
ATOM 1663 C C . ASP B 1 79 ? -19.416 -7.540 21.898 1.00 25.23 79 ASP B C 1
ATOM 1664 O O . ASP B 1 79 ? -20.004 -7.799 22.948 1.00 24.29 79 ASP B O 1
ATOM 1669 N N . THR B 1 80 ? -20.041 -7.322 20.745 1.00 25.40 80 THR B N 1
ATOM 1670 C CA . THR B 1 80 ? -21.489 -7.381 20.620 1.00 27.13 80 THR B CA 1
ATOM 1671 C C . THR B 1 80 ? -21.853 -7.843 19.216 1.00 27.41 80 THR B C 1
ATOM 1672 O O . THR B 1 80 ? -21.313 -7.352 18.225 1.00 28.08 80 THR B O 1
ATOM 1676 N N . LEU B 1 81 ? -22.779 -8.788 19.143 1.00 27.14 81 LEU B N 1
ATOM 1677 C CA . LEU B 1 81 ? -23.219 -9.340 17.871 1.00 26.99 81 LEU B CA 1
ATOM 1678 C C . LEU B 1 81 ? -23.979 -8.343 16.998 1.00 25.95 81 LEU B C 1
ATOM 1679 O O . LEU B 1 81 ? -24.664 -7.450 17.499 1.00 25.93 81 LEU B O 1
ATOM 1684 N N . ASP B 1 82 ? -23.834 -8.493 15.686 1.00 25.18 82 ASP B N 1
ATOM 1685 C CA . ASP B 1 82 ? -24.535 -7.644 14.731 1.00 25.08 82 ASP B CA 1
ATOM 1686 C C . ASP B 1 82 ? -25.787 -8.429 14.368 1.00 24.45 82 ASP B C 1
ATOM 1687 O O . ASP B 1 82 ? -25.720 -9.389 13.604 1.00 23.95 82 ASP B O 1
ATOM 1692 N N . PRO B 1 83 ? -26.947 -8.030 14.909 1.00 24.02 83 PRO B N 1
ATOM 1693 C CA . PRO B 1 83 ? -28.210 -8.722 14.630 1.00 22.70 83 PRO B CA 1
ATOM 1694 C C . PRO B 1 83 ? -28.561 -8.942 13.151 1.00 22.24 83 PRO B C 1
ATOM 1695 O O . PRO B 1 83 ? -29.336 -9.842 12.827 1.00 21.35 83 PRO B O 1
ATOM 1699 N N . GLU B 1 84 ? -27.988 -8.140 12.258 1.00 22.10 84 GLU B N 1
ATOM 1700 C CA . GLU B 1 84 ? -28.276 -8.282 10.835 1.00 23.08 84 GLU B CA 1
ATOM 1701 C C . GLU B 1 84 ? -27.689 -9.585 10.275 1.00 22.23 84 GLU B C 1
ATOM 1702 O O . GLU B 1 84 ? -28.213 -10.147 9.310 1.00 22.60 84 GLU B O 1
ATOM 1708 N N . VAL B 1 85 ? -26.609 -10.067 10.885 1.00 19.64 85 VAL B N 1
ATOM 1709 C CA . VAL B 1 85 ? -25.999 -11.322 10.458 1.00 17.38 85 VAL B CA 1
ATOM 1710 C C . VAL B 1 85 ? -27.029 -12.414 10.715 1.00 17.05 85 VAL B C 1
ATOM 1711 O O . VAL B 1 85 ? -27.346 -13.212 9.832 1.00 14.76 85 VAL B O 1
ATOM 1715 N N . GLU B 1 86 ? -27.567 -12.437 11.931 1.00 16.89 86 GLU B N 1
ATOM 1716 C CA . GLU B 1 86 ? -28.559 -13.441 12.280 1.00 15.83 86 GLU B CA 1
ATOM 1717 C C . GLU B 1 86 ? -29.801 -13.331 11.407 1.00 13.69 86 GLU B C 1
ATOM 1718 O O . GLU B 1 86 ? -30.403 -14.338 11.059 1.00 12.87 86 GLU B O 1
ATOM 1724 N N . ARG B 1 87 ? -30.187 -12.112 11.053 1.00 13.99 87 ARG B N 1
ATOM 1725 C CA . ARG B 1 87 ? -31.359 -11.931 10.208 1.00 14.39 87 ARG B CA 1
ATOM 1726 C C . ARG B 1 87 ? -31.112 -12.634 8.886 1.00 14.99 87 ARG B C 1
ATOM 1727 O O . ARG B 1 87 ? -31.905 -13.470 8.461 1.00 14.11 87 ARG B O 1
ATOM 1735 N N . ARG B 1 88 ? -30.008 -12.281 8.234 1.00 15.23 88 ARG B N 1
ATOM 1736 C CA . ARG B 1 88 ? -29.667 -12.890 6.963 1.00 15.93 88 ARG B CA 1
ATOM 1737 C C . ARG B 1 88 ? -29.641 -14.402 7.076 1.00 16.31 88 ARG B C 1
ATOM 1738 O O . ARG B 1 88 ? -30.215 -15.094 6.238 1.00 17.59 88 ARG B O 1
ATOM 1746 N N . TYR B 1 89 ? -28.976 -14.911 8.111 1.00 14.66 89 TYR B N 1
ATOM 1747 C CA . TYR B 1 89 ? -28.883 -16.354 8.319 1.00 14.48 89 TYR B CA 1
ATOM 1748 C C . TYR B 1 89 ? -30.274 -16.949 8.517 1.00 15.00 89 TYR B C 1
ATOM 1749 O O . TYR B 1 89 ? -30.624 -17.958 7.907 1.00 13.39 89 TYR B O 1
ATOM 1758 N N . ARG B 1 90 ? -31.060 -16.315 9.380 1.00 15.83 90 ARG B N 1
ATOM 1759 C CA . ARG B 1 90 ? -32.415 -16.778 9.658 1.00 17.72 90 ARG B CA 1
ATOM 1760 C C . ARG B 1 90 ? -33.289 -16.853 8.418 1.00 15.51 90 ARG B C 1
ATOM 1761 O O . ARG B 1 90 ? -34.056 -17.799 8.256 1.00 16.79 90 ARG B O 1
ATOM 1769 N N . ASN B 1 91 ? -33.179 -15.857 7.547 1.00 15.41 91 ASN B N 1
ATOM 1770 C CA . ASN B 1 91 ? -33.978 -15.841 6.330 1.00 14.97 91 ASN B CA 1
ATOM 1771 C C . ASN B 1 91 ? -33.547 -16.937 5.359 1.00 14.94 91 ASN B C 1
ATOM 1772 O O . ASN B 1 91 ? -34.386 -17.574 4.718 1.00 14.30 91 ASN B O 1
ATOM 1777 N N . ALA B 1 92 ? -32.241 -17.161 5.253 1.00 13.88 92 ALA B N 1
ATOM 1778 C CA . ALA B 1 92 ? -31.731 -18.201 4.366 1.00 13.21 92 ALA B CA 1
ATOM 1779 C C . ALA B 1 92 ? -32.194 -19.564 4.879 1.00 13.39 92 ALA B C 1
ATOM 1780 O O . ALA B 1 92 ? -32.613 -20.427 4.111 1.00 14.46 92 ALA B O 1
ATOM 1782 N N . LEU B 1 93 ? -32.127 -19.738 6.191 1.00 14.02 93 LEU B N 1
ATOM 1783 C CA . LEU B 1 93 ? -32.516 -20.988 6.828 1.00 14.48 93 LEU B CA 1
ATOM 1784 C C . LEU B 1 93 ? -34.014 -21.206 6.910 1.00 14.00 93 LEU B C 1
ATOM 1785 O O . LEU B 1 93 ? -34.459 -22.317 7.178 1.00 12.84 93 LEU B O 1
ATOM 1790 N N . SER B 1 94 ? -34.784 -20.147 6.683 1.00 15.57 94 SER B N 1
ATOM 1791 C CA . SER B 1 94 ? -36.239 -20.227 6.735 1.00 16.29 94 SER B CA 1
ATOM 1792 C C . SER B 1 94 ? -36.896 -20.227 5.351 1.00 16.57 94 SER B C 1
ATOM 1793 O O . SER B 1 94 ? -38.086 -19.946 5.226 1.00 16.44 94 SER B O 1
ATOM 1796 N N . LEU B 1 95 ? -36.133 -20.555 4.314 1.00 15.83 95 LEU B N 1
ATOM 1797 C CA . LEU B 1 95 ? -36.677 -20.570 2.958 1.00 16.93 95 LEU B CA 1
ATOM 1798 C C . LEU B 1 95 ? -37.731 -21.649 2.683 1.00 17.22 95 LEU B C 1
ATOM 1799 O O . LEU B 1 95 ? -38.437 -21.579 1.685 1.00 18.33 95 LEU B O 1
ATOM 1804 N N . GLN B 1 96 ? -37.860 -22.631 3.570 1.00 17.61 96 GLN B N 1
ATOM 1805 C CA . GLN B 1 96 ? -38.842 -23.697 3.369 1.00 20.38 96 GLN B CA 1
ATOM 1806 C C . GLN B 1 96 ? -39.807 -23.859 4.534 1.00 20.81 96 GLN B C 1
ATOM 1807 O O . GLN B 1 96 ? -40.893 -24.415 4.385 1.00 20.95 96 GLN B O 1
ATOM 1813 N N . ALA B 1 97 ? -39.391 -23.387 5.699 1.00 19.45 97 ALA B N 1
ATOM 1814 C CA . ALA B 1 97 ? -40.200 -23.476 6.899 1.00 20.68 97 ALA B CA 1
ATOM 1815 C C . ALA B 1 97 ? -39.463 -22.687 7.970 1.00 19.85 97 ALA B C 1
ATOM 1816 O O . ALA B 1 97 ? -38.263 -22.449 7.854 1.00 19.91 97 ALA B O 1
ATOM 1818 N N . PRO B 1 98 ? -40.172 -22.251 9.018 1.00 19.87 98 PRO B N 1
ATOM 1819 C CA . PRO B 1 98 ? -39.462 -21.496 10.050 1.00 20.65 98 PRO B CA 1
ATOM 1820 C C . PRO B 1 98 ? -38.356 -22.348 10.659 1.00 20.80 98 PRO B C 1
ATOM 1821 O O . PRO B 1 98 ? -38.608 -23.459 11.118 1.00 22.27 98 PRO B O 1
ATOM 1825 N N . CYS B 1 99 ? -37.131 -21.834 10.660 1.00 20.65 99 CYS B N 1
ATOM 1826 C CA . CYS B 1 99 ? -36.014 -22.592 11.212 1.00 22.39 99 CYS B CA 1
ATOM 1827 C C . CYS B 1 99 ? -36.058 -22.577 12.732 1.00 22.49 99 CYS B C 1
ATOM 1828 O O . CYS B 1 99 ? -36.575 -21.640 13.339 1.00 23.36 99 CYS B O 1
ATOM 1831 N N . PRO B 1 100 ? -35.528 -23.630 13.369 1.00 23.71 100 PRO B N 1
ATOM 1832 C CA . PRO B 1 100 ? -35.520 -23.709 14.831 1.00 24.28 100 PRO B CA 1
ATOM 1833 C C . PRO B 1 100 ? -34.824 -22.490 15.410 1.00 23.53 100 PRO B C 1
ATOM 1834 O O . PRO B 1 100 ? -34.134 -21.766 14.689 1.00 23.62 100 PRO B O 1
ATOM 1838 N N . ASP B 1 101 ? -35.011 -22.255 16.705 1.00 23.75 101 ASP B N 1
ATOM 1839 C CA . ASP B 1 101 ? -34.369 -21.119 17.354 1.00 23.25 101 ASP B CA 1
ATOM 1840 C C . ASP B 1 101 ? -32.864 -21.323 17.232 1.00 20.86 101 ASP B C 1
ATOM 1841 O O . ASP B 1 101 ? -32.377 -22.452 17.324 1.00 18.33 101 ASP B O 1
ATOM 1846 N N . ILE B 1 102 ? -32.131 -20.235 17.011 1.00 19.83 102 ILE B N 1
ATOM 1847 C CA . ILE B 1 102 ? -30.682 -20.313 16.883 1.00 19.13 102 ILE B CA 1
ATOM 1848 C C . ILE B 1 102 ? -30.038 -20.098 18.243 1.00 20.19 102 ILE B C 1
ATOM 1849 O O . ILE B 1 102 ? -30.216 -19.056 18.865 1.00 20.67 102 ILE B O 1
ATOM 1854 N N . ILE B 1 103 ? -29.299 -21.102 18.703 1.00 19.70 103 ILE B N 1
ATOM 1855 C CA . ILE B 1 103 ? -28.628 -21.046 19.995 1.00 20.14 103 ILE B CA 1
ATOM 1856 C C . ILE B 1 103 ? -27.203 -20.500 19.893 1.00 19.93 103 ILE B C 1
ATOM 1857 O O . ILE B 1 103 ? -26.507 -20.723 18.907 1.00 20.68 103 ILE B O 1
ATOM 1862 N N . ARG B 1 104 ? -26.780 -19.774 20.919 1.00 20.27 104 ARG B N 1
ATOM 1863 C CA . ARG B 1 104 ? -25.444 -19.198 20.946 1.00 20.55 104 ARG B CA 1
ATOM 1864 C C . ARG B 1 104 ? -24.652 -19.730 22.128 1.00 19.04 104 ARG B C 1
ATOM 1865 O O . ARG B 1 104 ? -25.115 -19.664 23.267 1.00 18.79 104 ARG B O 1
ATOM 1873 N N . ILE B 1 105 ? -23.465 -20.264 21.854 1.00 15.56 105 ILE B N 1
ATOM 1874 C CA . ILE B 1 105 ? -22.617 -20.794 22.911 1.00 14.75 105 ILE B CA 1
ATOM 1875 C C . ILE B 1 105 ? -21.287 -20.054 22.968 1.00 14.74 105 ILE B C 1
ATOM 1876 O O . ILE B 1 105 ? -20.898 -19.379 22.013 1.00 14.09 105 ILE B O 1
ATOM 1881 N N . ASN B 1 106 ? -20.594 -20.172 24.095 1.00 15.16 106 ASN B N 1
ATOM 1882 C CA . ASN B 1 106 ? -19.317 -19.497 24.256 1.00 14.57 106 ASN B CA 1
ATOM 1883 C C . ASN B 1 106 ? -18.294 -19.909 23.202 1.00 14.74 106 ASN B C 1
ATOM 1884 O O . ASN B 1 106 ? -18.276 -21.054 22.729 1.00 12.26 106 ASN B O 1
ATOM 1889 N N . ARG B 1 107 ? -17.431 -18.954 22.876 1.00 14.42 107 ARG B N 1
ATOM 1890 C CA . ARG B 1 107 ? -16.354 -19.117 21.907 1.00 16.54 107 ARG B CA 1
ATOM 1891 C C . ARG B 1 107 ? -15.610 -20.450 22.029 1.00 15.34 107 ARG B C 1
ATOM 1892 O O . ARG B 1 107 ? -15.520 -21.218 21.069 1.00 15.39 107 ARG B O 1
ATOM 1900 N N . PHE B 1 108 ? -15.070 -20.723 23.210 1.00 16.13 108 PHE B N 1
ATOM 1901 C CA . PHE B 1 108 ? -14.323 -21.951 23.407 1.00 16.17 108 PHE B CA 1
ATOM 1902 C C . PHE B 1 108 ? -15.186 -23.196 23.333 1.00 15.58 108 PHE B C 1
ATOM 1903 O O . PHE B 1 108 ? -14.710 -24.253 22.925 1.00 16.61 108 PHE B O 1
ATOM 1911 N N . ALA B 1 109 ? -16.452 -23.084 23.719 1.00 16.33 109 ALA B N 1
ATOM 1912 C CA . ALA B 1 109 ? -17.340 -24.240 23.642 1.00 15.48 109 ALA B CA 1
ATOM 1913 C C . ALA B 1 109 ? -17.551 -24.546 22.164 1.00 14.82 109 ALA B C 1
ATOM 1914 O O . ALA B 1 109 ? -17.608 -25.705 21.759 1.00 15.81 109 ALA B O 1
ATOM 1916 N N . PHE B 1 110 ? -17.653 -23.488 21.362 1.00 15.72 110 PHE B N 1
ATOM 1917 C CA . PHE B 1 110 ? -17.864 -23.617 19.921 1.00 14.35 110 PHE B CA 1
ATOM 1918 C C . PHE B 1 110 ? -16.666 -24.328 19.292 1.00 15.19 110 PHE B C 1
ATOM 1919 O O . PHE B 1 110 ? -16.833 -25.232 18.473 1.00 14.28 110 PHE B O 1
ATOM 1927 N N . TYR B 1 111 ? -15.460 -23.925 19.685 1.00 13.73 111 TYR B N 1
ATOM 1928 C CA . TYR B 1 111 ? -14.252 -24.547 19.155 1.00 15.17 111 TYR B CA 1
ATOM 1929 C C . TYR B 1 111 ? -14.235 -26.035 19.505 1.00 17.46 111 TYR B C 1
ATOM 1930 O O . TYR B 1 111 ? -13.952 -26.887 18.660 1.00 18.74 111 TYR B O 1
ATOM 1939 N N . GLU B 1 112 ? -14.542 -26.345 20.760 1.00 18.93 112 GLU B N 1
ATOM 1940 C CA . GLU B 1 112 ? -14.564 -27.726 21.224 1.00 18.58 112 GLU B CA 1
ATOM 1941 C C . GLU B 1 112 ? -15.466 -28.583 20.340 1.00 17.22 112 GLU B C 1
ATOM 1942 O O . GLU B 1 112 ? -15.130 -29.716 19.987 1.00 16.92 112 GLU B O 1
ATOM 1948 N N . ARG B 1 113 ? -16.613 -28.027 19.980 1.00 16.16 113 ARG B N 1
ATOM 1949 C CA . ARG B 1 113 ? -17.576 -28.732 19.155 1.00 15.50 113 ARG B CA 1
ATOM 1950 C C . ARG B 1 113 ? -17.067 -28.868 17.717 1.00 13.67 113 ARG B C 1
ATOM 1951 O O . ARG B 1 113 ? -17.327 -29.863 17.041 1.00 12.43 113 ARG B O 1
ATOM 1959 N N . ALA B 1 114 ? -16.331 -27.861 17.268 1.00 12.40 114 ALA B N 1
ATOM 1960 C CA . ALA B 1 114 ? -15.768 -27.850 15.927 1.00 14.57 114 ALA B CA 1
ATOM 1961 C C . ALA B 1 114 ? -14.738 -28.966 15.762 1.00 14.13 114 ALA B C 1
ATOM 1962 O O . ALA B 1 114 ? -14.616 -29.564 14.691 1.00 14.46 114 ALA B O 1
ATOM 1964 N N . GLN B 1 115 ? -14.000 -29.248 16.830 1.00 16.13 115 GLN B N 1
ATOM 1965 C CA . GLN B 1 115 ? -12.977 -30.286 16.791 1.00 15.24 115 GLN B CA 1
ATOM 1966 C C . GLN B 1 115 ? -13.612 -31.625 16.441 1.00 16.16 115 GLN B C 1
ATOM 1967 O O . GLN B 1 115 ? -12.963 -32.512 15.874 1.00 13.47 115 GLN B O 1
ATOM 1973 N N . LYS B 1 116 ? -14.894 -31.759 16.768 1.00 15.66 116 LYS B N 1
ATOM 1974 C CA . LYS B 1 116 ? -15.622 -32.993 16.513 1.00 16.72 116 LYS B CA 1
ATOM 1975 C C . LYS B 1 116 ? -16.597 -32.905 15.340 1.00 15.88 116 LYS B C 1
ATOM 1976 O O . LYS B 1 116 ? -17.364 -33.830 15.096 1.00 18.69 116 LYS B O 1
ATOM 1982 N N . ALA B 1 117 ? -16.557 -31.804 14.601 1.00 15.33 117 ALA B N 1
ATOM 1983 C CA . ALA B 1 117 ? -17.458 -31.626 13.473 1.00 14.43 117 ALA B CA 1
ATOM 1984 C C . ALA B 1 117 ? -17.107 -32.543 12.300 1.00 14.49 117 ALA B C 1
ATOM 1985 O O . ALA B 1 117 ? -16.012 -33.100 12.230 1.00 14.67 117 ALA B O 1
ATOM 1987 N N . PHE B 1 118 ? -18.046 -32.699 11.377 1.00 13.09 118 PHE B N 1
ATOM 1988 C CA . PHE B 1 118 ? -17.817 -33.546 10.218 1.00 13.55 118 PHE B CA 1
ATOM 1989 C C . PHE B 1 118 ? -16.918 -32.827 9.211 1.00 13.03 118 PHE B C 1
ATOM 1990 O O . PHE B 1 118 ? -16.097 -33.452 8.525 1.00 11.65 118 PHE B O 1
ATOM 1998 N N . ALA B 1 119 ? -17.075 -31.508 9.134 1.00 11.11 119 ALA B N 1
ATOM 1999 C CA . ALA B 1 119 ? -16.286 -30.690 8.225 1.00 11.03 119 ALA B CA 1
ATOM 2000 C C . ALA B 1 119 ? -16.445 -29.221 8.584 1.00 10.99 119 ALA B C 1
ATOM 2001 O O . ALA B 1 119 ? -17.325 -28.853 9.362 1.00 10.32 119 ALA B O 1
ATOM 2003 N N . ILE B 1 120 ? -15.591 -28.385 8.006 1.00 10.84 120 ILE B N 1
ATOM 2004 C CA . ILE B 1 120 ? -15.647 -26.955 8.252 1.00 9.87 120 ILE B CA 1
ATOM 2005 C C . ILE B 1 120 ? -15.494 -26.212 6.934 1.00 10.06 120 ILE B C 1
ATOM 2006 O O . ILE B 1 120 ? -14.539 -26.439 6.185 1.00 7.38 120 ILE B O 1
ATOM 2011 N N . VAL B 1 121 ? -16.463 -25.347 6.649 1.00 10.11 121 VAL B N 1
ATOM 2012 C CA . VAL B 1 121 ? -16.461 -24.547 5.431 1.00 10.23 121 VAL B CA 1
ATOM 2013 C C . VAL B 1 121 ? -16.198 -23.104 5.829 1.00 11.31 121 VAL B C 1
ATOM 2014 O O . VAL B 1 121 ? -17.070 -22.450 6.413 1.00 14.04 121 VAL B O 1
ATOM 2018 N N . ILE B 1 122 ? -14.997 -22.611 5.534 1.00 8.13 122 ILE B N 1
ATOM 2019 C CA . ILE B 1 122 ? -14.654 -21.238 5.876 1.00 7.85 122 ILE B CA 1
ATOM 2020 C C . ILE B 1 122 ? -14.957 -20.353 4.671 1.00 9.50 122 ILE B C 1
ATOM 2021 O O . ILE B 1 122 ? -14.455 -20.576 3.564 1.00 8.47 122 ILE B O 1
ATOM 2026 N N . THR B 1 123 ? -15.809 -19.362 4.907 1.00 9.60 123 THR B N 1
ATOM 2027 C CA . THR B 1 123 ? -16.271 -18.442 3.880 1.00 9.96 123 THR B CA 1
ATOM 2028 C C . THR B 1 123 ? -15.628 -17.072 3.959 1.00 10.64 123 THR B C 1
ATOM 2029 O O . THR B 1 123 ? -14.698 -16.838 4.731 1.00 10.25 123 THR B O 1
ATOM 2033 N N . GLY B 1 124 ? -16.175 -16.164 3.159 1.00 11.71 124 GLY B N 1
ATOM 2034 C CA . GLY B 1 124 ? -15.694 -14.800 3.112 1.00 13.27 124 GLY B CA 1
ATOM 2035 C C . GLY B 1 124 ? -16.464 -13.857 4.024 1.00 14.04 124 GLY B C 1
ATOM 2036 O O . GLY B 1 124 ? -16.312 -12.649 3.921 1.00 14.86 124 GLY B O 1
ATOM 2037 N N . GLU B 1 125 ? -17.304 -14.391 4.905 1.00 14.72 125 GLU B N 1
ATOM 2038 C CA . GLU B 1 125 ? -18.039 -13.536 5.834 1.00 15.33 125 GLU B CA 1
ATOM 2039 C C . GLU B 1 125 ? -17.007 -12.847 6.711 1.00 15.73 125 GLU B C 1
ATOM 2040 O O . GLU B 1 125 ? -16.300 -13.501 7.478 1.00 16.05 125 GLU B O 1
ATOM 2046 N N . ARG B 1 126 ? -16.920 -11.526 6.598 1.00 15.42 126 ARG B N 1
ATOM 2047 C CA . ARG B 1 126 ? -15.951 -10.773 7.373 1.00 15.84 126 ARG B CA 1
ATOM 2048 C C . ARG B 1 126 ? -16.503 -10.147 8.643 1.00 14.36 126 ARG B C 1
ATOM 2049 O O . ARG B 1 126 ? -15.761 -9.560 9.426 1.00 15.27 126 ARG B O 1
ATOM 2057 N N . ALA B 1 127 ? -17.802 -10.276 8.860 1.00 14.73 127 ALA B N 1
ATOM 2058 C CA . ALA B 1 127 ? -18.395 -9.742 10.078 1.00 17.16 127 ALA B CA 1
ATOM 2059 C C . ALA B 1 127 ? -17.965 -10.671 11.207 1.00 17.75 127 ALA B C 1
ATOM 2060 O O . ALA B 1 127 ? -17.793 -11.874 10.987 1.00 18.82 127 ALA B O 1
ATOM 2062 N N . LYS B 1 128 ? -17.773 -10.128 12.405 1.00 16.94 128 LYS B N 1
ATOM 2063 C CA . LYS B 1 128 ? -17.399 -10.963 13.544 1.00 16.02 128 LYS B CA 1
ATOM 2064 C C . LYS B 1 128 ? -18.595 -11.830 13.936 1.00 15.00 128 LYS B C 1
ATOM 2065 O O . LYS B 1 128 ? -19.745 -11.448 13.730 1.00 14.45 128 LYS B O 1
ATOM 2071 N N . TYR B 1 129 ? -18.312 -12.993 14.510 1.00 13.78 129 TYR B N 1
ATOM 2072 C CA . TYR B 1 129 ? -19.340 -13.932 14.934 1.00 10.79 129 TYR B CA 1
ATOM 2073 C C . TYR B 1 129 ? -20.274 -14.319 13.798 1.00 11.70 129 TYR B C 1
ATOM 2074 O O . TYR B 1 129 ? -21.491 -14.391 13.964 1.00 12.24 129 TYR B O 1
ATOM 2083 N N . GLY B 1 130 ? -19.685 -14.570 12.634 1.00 12.06 130 GLY B N 1
ATOM 2084 C CA . GLY B 1 130 ? -20.465 -14.979 11.485 1.00 12.16 130 GLY B CA 1
ATOM 2085 C C . GLY B 1 130 ? -20.448 -16.491 11.364 1.00 12.30 130 GLY B C 1
ATOM 2086 O O . GLY B 1 130 ? -20.799 -17.041 10.320 1.00 15.13 130 GLY B O 1
ATOM 2087 N N . ASN B 1 131 ? -20.040 -17.166 12.435 1.00 11.42 131 ASN B N 1
ATOM 2088 C CA . ASN B 1 131 ? -19.971 -18.627 12.461 1.00 10.44 131 ASN B CA 1
ATOM 2089 C C . ASN B 1 131 ? -21.307 -19.282 12.807 1.00 11.26 131 ASN B C 1
ATOM 2090 O O . ASN B 1 131 ? -22.040 -18.799 13.669 1.00 12.34 131 ASN B O 1
ATOM 2095 N N . ILE B 1 132 ? -21.621 -20.385 12.136 1.00 9.61 132 ILE B N 1
ATOM 2096 C CA . ILE B 1 132 ? -22.851 -21.108 12.427 1.00 11.79 132 ILE B CA 1
ATOM 2097 C C . ILE B 1 132 ? -22.692 -22.601 12.190 1.00 10.91 132 ILE B C 1
ATOM 2098 O O . ILE B 1 132 ? -22.114 -23.043 11.191 1.00 9.87 132 ILE B O 1
ATOM 2103 N N . LEU B 1 133 ? -23.193 -23.381 13.137 1.00 10.82 133 LEU B N 1
ATOM 2104 C CA . LEU B 1 133 ? -23.111 -24.827 13.041 1.00 11.16 133 LEU B CA 1
ATOM 2105 C C . LEU B 1 133 ? -24.492 -25.425 12.787 1.00 12.37 133 LEU B C 1
ATOM 2106 O O . LEU B 1 133 ? -25.490 -24.983 13.356 1.00 12.56 133 LEU B O 1
ATOM 2111 N N . LEU B 1 134 ? -24.538 -26.418 11.904 1.00 13.31 134 LEU B N 1
ATOM 2112 C CA . LEU B 1 134 ? -25.775 -27.107 11.562 1.00 13.66 134 LEU B CA 1
ATOM 2113 C C . LEU B 1 134 ? -25.657 -28.590 11.911 1.00 14.22 134 LEU B C 1
ATOM 2114 O O . LEU B 1 134 ? -24.628 -29.216 11.666 1.00 15.17 134 LEU B O 1
ATOM 2119 N N . LYS B 1 135 ? -26.721 -29.141 12.486 1.00 15.31 135 LYS B N 1
ATOM 2120 C CA . LYS B 1 135 ? -26.766 -30.548 12.870 1.00 14.64 135 LYS B CA 1
ATOM 2121 C C . LYS B 1 135 ? -27.768 -31.214 11.927 1.00 14.59 135 LYS B C 1
ATOM 2122 O O . LYS B 1 135 ? -28.893 -30.743 11.780 1.00 13.76 135 LYS B O 1
ATOM 2128 N N . LYS B 1 136 ? -27.359 -32.303 11.287 1.00 15.22 136 LYS B N 1
ATOM 2129 C CA . LYS B 1 136 ? -28.222 -32.989 10.332 1.00 15.81 136 LYS B CA 1
ATOM 2130 C C . LYS B 1 136 ? -29.259 -33.898 10.976 1.00 16.10 136 LYS B C 1
ATOM 2131 O O . LYS B 1 136 ? -29.015 -34.486 12.022 1.00 16.43 136 LYS B O 1
ATOM 2137 N N . GLY B 1 137 ? -30.424 -33.995 10.345 1.00 17.32 137 GLY B N 1
ATOM 2138 C CA . GLY B 1 137 ? -31.478 -34.838 10.871 1.00 19.81 137 GLY B CA 1
ATOM 2139 C C . GLY B 1 137 ? -31.785 -35.983 9.927 1.00 21.82 137 GLY B C 1
ATOM 2140 O O . GLY B 1 137 ? -31.047 -36.225 8.965 1.00 22.45 137 GLY B O 1
ATOM 2141 N N . VAL B 1 138 ? -32.870 -36.696 10.206 1.00 21.41 138 VAL B N 1
ATOM 2142 C CA . VAL B 1 138 ? -33.291 -37.811 9.371 1.00 21.83 138 VAL B CA 1
ATOM 2143 C C . VAL B 1 138 ? -33.912 -37.255 8.088 1.00 21.43 138 VAL B C 1
ATOM 2144 O O . VAL B 1 138 ? -34.975 -36.633 8.119 1.00 22.62 138 VAL B O 1
ATOM 2148 N N . THR B 1 139 ? -33.236 -37.475 6.964 1.00 21.30 139 THR B N 1
ATOM 2149 C CA . THR B 1 139 ? -33.695 -36.989 5.663 1.00 21.04 139 THR B CA 1
ATOM 2150 C C . THR B 1 139 ? -35.033 -37.587 5.244 1.00 23.37 139 THR B C 1
ATOM 2151 O O . THR B 1 139 ? -35.170 -38.803 5.130 1.00 25.46 139 THR B O 1
ATOM 2155 N N . PRO B 1 140 ? -36.043 -36.734 5.012 1.00 26.47 140 PRO B N 1
ATOM 2156 C CA . PRO B 1 140 ? -37.369 -37.210 4.599 1.00 27.76 140 PRO B CA 1
ATOM 2157 C C . PRO B 1 140 ? -37.351 -37.738 3.163 1.00 29.64 140 PRO B C 1
ATOM 2158 O O . PRO B 1 140 ? -37.962 -38.803 2.925 1.00 30.25 140 PRO B O 1
ATOM 2163 N N . MET C 1 1 ? -18.797 -59.041 -11.374 1.00 19.58 1 MET C N 1
ATOM 2164 C CA . MET C 1 1 ? -19.516 -60.057 -10.548 1.00 19.00 1 MET C CA 1
ATOM 2165 C C . MET C 1 1 ? -18.807 -61.404 -10.568 1.00 15.08 1 MET C C 1
ATOM 2166 O O . MET C 1 1 ? -17.728 -61.533 -11.135 1.00 15.23 1 MET C O 1
ATOM 2171 N N . LEU C 1 2 ? -19.434 -62.405 -9.959 1.00 13.92 2 LEU C N 1
ATOM 2172 C CA . LEU C 1 2 ? -18.861 -63.739 -9.860 1.00 12.87 2 LEU C CA 1
ATOM 2173 C C . LEU C 1 2 ? -19.976 -64.773 -9.756 1.00 14.02 2 LEU C C 1
ATOM 2174 O O . LEU C 1 2 ? -21.031 -64.500 -9.188 1.00 15.52 2 LEU C O 1
ATOM 2179 N N . LYS C 1 3 ? -19.756 -65.963 -10.301 1.00 14.22 3 LYS C N 1
ATOM 2180 C CA . LYS C 1 3 ? -20.774 -66.995 -10.198 1.00 14.48 3 LYS C CA 1
ATOM 2181 C C . LYS C 1 3 ? -20.826 -67.502 -8.752 1.00 15.25 3 LYS C C 1
ATOM 2182 O O . LYS C 1 3 ? -19.838 -67.420 -8.027 1.00 15.62 3 LYS C O 1
ATOM 2188 N N . THR C 1 4 ? -21.990 -68.009 -8.353 1.00 15.82 4 THR C N 1
ATOM 2189 C CA . THR C 1 4 ? -22.248 -68.556 -7.016 1.00 16.07 4 THR C CA 1
ATOM 2190 C C . THR C 1 4 ? -22.147 -67.571 -5.856 1.00 17.20 4 THR C C 1
ATOM 2191 O O . THR C 1 4 ? -22.275 -67.960 -4.696 1.00 18.94 4 THR C O 1
ATOM 2195 N N . ILE C 1 5 ? -21.936 -66.298 -6.168 1.00 16.89 5 ILE C N 1
ATOM 2196 C CA . ILE C 1 5 ? -21.846 -65.265 -5.139 1.00 17.71 5 ILE C CA 1
ATOM 2197 C C . ILE C 1 5 ? -22.805 -64.121 -5.469 1.00 15.58 5 ILE C C 1
ATOM 2198 O O . ILE C 1 5 ? -22.966 -63.763 -6.634 1.00 17.13 5 ILE C O 1
ATOM 2203 N N . SER C 1 6 ? -23.450 -63.556 -4.452 1.00 13.49 6 SER C N 1
ATOM 2204 C CA . SER C 1 6 ? -24.387 -62.465 -4.691 1.00 13.64 6 SER C CA 1
ATOM 2205 C C . SER C 1 6 ? -23.680 -61.262 -5.293 1.00 13.72 6 SER C C 1
ATOM 2206 O O . SER C 1 6 ? -22.667 -60.804 -4.762 1.00 11.92 6 SER C O 1
ATOM 2209 N N . PRO C 1 7 ? -24.214 -60.731 -6.406 1.00 12.66 7 PRO C N 1
ATOM 2210 C CA . PRO C 1 7 ? -23.660 -59.570 -7.106 1.00 12.86 7 PRO C CA 1
ATOM 2211 C C . PRO C 1 7 ? -24.003 -58.281 -6.375 1.00 13.31 7 PRO C C 1
ATOM 2212 O O . PRO C 1 7 ? -23.591 -57.198 -6.780 1.00 12.52 7 PRO C O 1
ATOM 2216 N N . LEU C 1 8 ? -24.772 -58.409 -5.300 1.00 12.27 8 LEU C N 1
ATOM 2217 C CA . LEU C 1 8 ? -25.166 -57.259 -4.493 1.00 12.37 8 LEU C CA 1
ATOM 2218 C C . LEU C 1 8 ? -24.003 -56.883 -3.572 1.00 11.81 8 LEU C C 1
ATOM 2219 O O . LEU C 1 8 ? -23.945 -55.783 -3.025 1.00 11.92 8 LEU C O 1
ATOM 2224 N N . ILE C 1 9 ? -23.072 -57.815 -3.412 1.00 12.41 9 ILE C N 1
ATOM 2225 C CA . ILE C 1 9 ? -21.904 -57.592 -2.579 1.00 11.54 9 ILE C CA 1
ATOM 2226 C C . ILE C 1 9 ? -20.789 -57.047 -3.469 1.00 12.20 9 ILE C C 1
ATOM 2227 O O . ILE C 1 9 ? -20.334 -57.735 -4.379 1.00 11.46 9 ILE C O 1
ATOM 2232 N N . SER C 1 10 ? -20.356 -55.814 -3.219 1.00 12.17 10 SER C N 1
ATOM 2233 C CA . SER C 1 10 ? -19.284 -55.230 -4.025 1.00 12.81 10 SER C CA 1
ATOM 2234 C C . SER C 1 10 ? -17.959 -55.949 -3.758 1.00 11.13 10 SER C C 1
ATOM 2235 O O . SER C 1 10 ? -17.767 -56.554 -2.700 1.00 10.63 10 SER C O 1
ATOM 2238 N N . PRO C 1 11 ? -17.028 -55.908 -4.722 1.00 11.36 11 PRO C N 1
ATOM 2239 C CA . PRO C 1 11 ? -15.751 -56.586 -4.496 1.00 10.57 11 PRO C CA 1
ATOM 2240 C C . PRO C 1 11 ? -15.022 -56.144 -3.223 1.00 10.62 11 PRO C C 1
ATOM 2241 O O . PRO C 1 11 ? -14.391 -56.964 -2.550 1.00 9.14 11 PRO C O 1
ATOM 2245 N N . GLU C 1 12 ? -15.127 -54.862 -2.881 1.00 10.15 12 GLU C N 1
ATOM 2246 C CA . GLU C 1 12 ? -14.480 -54.348 -1.675 1.00 11.19 12 GLU C CA 1
ATOM 2247 C C . GLU C 1 12 ? -15.135 -54.937 -0.417 1.00 10.42 12 GLU C C 1
ATOM 2248 O O . GLU C 1 12 ? -14.452 -55.241 0.560 1.00 10.37 12 GLU C O 1
ATOM 2254 N N . LEU C 1 13 ? -16.453 -55.115 -0.437 1.00 9.23 13 LEU C N 1
ATOM 2255 C CA . LEU C 1 13 ? -17.123 -55.691 0.724 1.00 8.99 13 LEU C CA 1
ATOM 2256 C C . LEU C 1 13 ? -16.786 -57.178 0.796 1.00 9.81 13 LEU C C 1
ATOM 2257 O O . LEU C 1 13 ? -16.669 -57.757 1.878 1.00 9.39 13 LEU C O 1
ATOM 2262 N N . LEU C 1 14 ? -16.620 -57.787 -0.370 1.00 11.06 14 LEU C N 1
ATOM 2263 C CA . LEU C 1 14 ? -16.273 -59.197 -0.455 1.00 11.36 14 LEU C CA 1
ATOM 2264 C C . LEU C 1 14 ? -14.884 -59.384 0.160 1.00 9.52 14 LEU C C 1
ATOM 2265 O O . LEU C 1 14 ? -14.623 -60.376 0.840 1.00 9.77 14 LEU C O 1
ATOM 2270 N N . LYS C 1 15 ? -13.999 -58.418 -0.071 1.00 6.96 15 LYS C N 1
ATOM 2271 C CA . LYS C 1 15 ? -12.651 -58.472 0.487 1.00 7.84 15 LYS C CA 1
ATOM 2272 C C . LYS C 1 15 ? -12.734 -58.289 2.009 1.00 7.01 15 LYS C C 1
ATOM 2273 O O . LYS C 1 15 ? -12.115 -59.026 2.773 1.00 8.85 15 LYS C O 1
ATOM 2279 N N . VAL C 1 16 ? -13.516 -57.308 2.439 1.00 7.16 16 VAL C N 1
ATOM 2280 C CA . VAL C 1 16 ? -13.684 -57.025 3.860 1.00 8.24 16 VAL C CA 1
ATOM 2281 C C . VAL C 1 16 ? -14.226 -58.239 4.608 1.00 7.94 16 VAL C C 1
ATOM 2282 O O . VAL C 1 16 ? -13.699 -58.625 5.654 1.00 9.08 16 VAL C O 1
ATOM 2286 N N . LEU C 1 17 ? -15.286 -58.839 4.079 1.00 8.38 17 LEU C N 1
ATOM 2287 C CA . LEU C 1 17 ? -15.872 -60.010 4.718 1.00 9.00 17 LEU C CA 1
ATOM 2288 C C . LEU C 1 17 ? -14.843 -61.131 4.851 1.00 8.87 17 LEU C C 1
ATOM 2289 O O . LEU C 1 17 ? -14.758 -61.775 5.895 1.00 9.36 17 LEU C O 1
ATOM 2294 N N . ALA C 1 18 ? -14.059 -61.352 3.799 1.00 7.75 18 ALA C N 1
ATOM 2295 C CA . ALA C 1 18 ? -13.034 -62.400 3.802 1.00 10.26 18 ALA C CA 1
ATOM 2296 C C . ALA C 1 18 ? -11.889 -62.132 4.785 1.00 10.79 18 ALA C C 1
ATOM 2297 O O . ALA C 1 18 ? -11.343 -63.063 5.368 1.00 11.12 18 ALA C O 1
ATOM 2299 N N . GLU C 1 19 ? -11.521 -60.866 4.960 1.00 12.16 19 GLU C N 1
ATOM 2300 C CA . GLU C 1 19 ? -10.436 -60.511 5.876 1.00 12.40 19 GLU C CA 1
ATOM 2301 C C . GLU C 1 19 ? -10.860 -60.615 7.337 1.00 11.96 19 GLU C C 1
ATOM 2302 O O . GLU C 1 19 ? -10.046 -60.942 8.199 1.00 10.50 19 GLU C O 1
ATOM 2308 N N . MET C 1 20 ? -12.128 -60.318 7.611 1.00 9.07 20 MET C N 1
ATOM 2309 C CA . MET C 1 20 ? -12.639 -60.365 8.975 1.00 9.96 20 MET C CA 1
ATOM 2310 C C . MET C 1 20 ? -12.377 -61.712 9.626 1.00 9.86 20 MET C C 1
ATOM 2311 O O . MET C 1 20 ? -12.469 -62.752 8.978 1.00 9.74 20 MET C O 1
ATOM 2316 N N . GLY C 1 21 ? -12.036 -61.674 10.907 1.00 8.70 21 GLY C N 1
ATOM 2317 C CA . GLY C 1 21 ? -11.757 -62.889 11.642 1.00 9.30 21 GLY C CA 1
ATOM 2318 C C . GLY C 1 21 ? -12.751 -63.095 12.767 1.00 11.52 21 GLY C C 1
ATOM 2319 O O . GLY C 1 21 ? -13.756 -62.386 12.872 1.00 9.02 21 GLY C O 1
ATOM 2320 N N . HIS C 1 22 ? -12.474 -64.075 13.620 1.00 12.53 22 HIS C N 1
ATOM 2321 C CA . HIS C 1 22 ? -13.373 -64.361 14.721 1.00 13.38 22 HIS C CA 1
ATOM 2322 C C . HIS C 1 22 ? -13.483 -63.159 15.646 1.00 12.66 22 HIS C C 1
ATOM 2323 O O . HIS C 1 22 ? -12.482 -62.629 16.104 1.00 11.93 22 HIS C O 1
ATOM 2330 N N . GLY C 1 23 ? -14.709 -62.723 15.901 1.00 14.27 23 GLY C N 1
ATOM 2331 C CA . GLY C 1 23 ? -14.905 -61.597 16.794 1.00 14.56 23 GLY C CA 1
ATOM 2332 C C . GLY C 1 23 ? -14.986 -60.257 16.098 1.00 13.33 23 GLY C C 1
ATOM 2333 O O . GLY C 1 23 ? -15.406 -59.271 16.704 1.00 14.20 23 GLY C O 1
ATOM 2334 N N . ASP C 1 24 ? -14.581 -60.207 14.831 1.00 13.33 24 ASP C N 1
ATOM 2335 C CA . ASP C 1 24 ? -14.635 -58.956 14.093 1.00 11.13 24 ASP C CA 1
ATOM 2336 C C . ASP C 1 24 ? -16.074 -58.540 13.880 1.00 11.20 24 ASP C C 1
ATOM 2337 O O . ASP C 1 24 ? -16.946 -59.376 13.676 1.00 11.80 24 ASP C O 1
ATOM 2342 N N . GLU C 1 25 ? -16.313 -57.235 13.930 1.00 12.22 25 GLU C N 1
ATOM 2343 C CA . GLU C 1 25 ? -17.657 -56.706 13.791 1.00 12.49 25 GLU C CA 1
ATOM 2344 C C . GLU C 1 25 ? -17.809 -55.756 12.620 1.00 11.11 25 GLU C C 1
ATOM 2345 O O . GLU C 1 25 ? -16.929 -54.941 12.339 1.00 10.98 25 GLU C O 1
ATOM 2351 N N . ILE C 1 26 ? -18.931 -55.890 11.923 1.00 11.06 26 ILE C N 1
ATOM 2352 C CA . ILE C 1 26 ? -19.224 -55.039 10.783 1.00 10.10 26 ILE C CA 1
ATOM 2353 C C . ILE C 1 26 ? -20.632 -54.492 10.935 1.00 9.90 26 ILE C C 1
ATOM 2354 O O . ILE C 1 26 ? -21.538 -55.170 11.428 1.00 10.24 26 ILE C O 1
ATOM 2359 N N . ILE C 1 27 ? -20.820 -53.249 10.528 1.00 9.64 27 ILE C N 1
ATOM 2360 C CA . ILE C 1 27 ? -22.134 -52.660 10.646 1.00 10.76 27 ILE C CA 1
ATOM 2361 C C . ILE C 1 27 ? -22.787 -52.431 9.298 1.00 9.97 27 ILE C C 1
ATOM 2362 O O . ILE C 1 27 ? -22.145 -51.998 8.343 1.00 11.60 27 ILE C O 1
ATOM 2367 N N . PHE C 1 28 ? -24.065 -52.770 9.227 1.00 11.26 28 PHE C N 1
ATOM 2368 C CA . PHE C 1 28 ? -24.860 -52.533 8.036 1.00 10.28 28 PHE C CA 1
ATOM 2369 C C . PHE C 1 28 ? -25.846 -51.485 8.539 1.00 9.45 28 PHE C C 1
ATOM 2370 O O . PHE C 1 28 ? -26.767 -51.789 9.290 1.00 7.23 28 PHE C O 1
ATOM 2378 N N . SER C 1 29 ? -25.627 -50.239 8.144 1.00 9.46 29 SER C N 1
ATOM 2379 C CA . SER C 1 29 ? -26.467 -49.149 8.622 1.00 9.18 29 SER C CA 1
ATOM 2380 C C . SER C 1 29 ? -27.551 -48.670 7.679 1.00 9.92 29 SER C C 1
ATOM 2381 O O . SER C 1 29 ? -27.511 -48.938 6.471 1.00 9.76 29 SER C O 1
ATOM 2384 N N . ASP C 1 30 ? -28.527 -47.957 8.240 1.00 9.25 30 ASP C N 1
ATOM 2385 C CA . ASP C 1 30 ? -29.584 -47.390 7.415 1.00 12.34 30 ASP C CA 1
ATOM 2386 C C . ASP C 1 30 ? -28.971 -46.131 6.793 1.00 11.46 30 ASP C C 1
ATOM 2387 O O . ASP C 1 30 ? -27.873 -45.727 7.177 1.00 11.64 30 ASP C O 1
ATOM 2392 N N . ALA C 1 31 ? -29.670 -45.524 5.838 1.00 13.88 31 ALA C N 1
ATOM 2393 C CA . ALA C 1 31 ? -29.170 -44.341 5.132 1.00 12.67 31 ALA C CA 1
ATOM 2394 C C . ALA C 1 31 ? -28.913 -43.105 5.983 1.00 13.38 31 ALA C C 1
ATOM 2395 O O . ALA C 1 31 ? -28.222 -42.185 5.545 1.00 13.63 31 ALA C O 1
ATOM 2397 N N . HIS C 1 32 ? -29.452 -43.081 7.197 1.00 14.39 32 HIS C N 1
ATOM 2398 C CA . HIS C 1 32 ? -29.300 -41.918 8.070 1.00 12.41 32 HIS C CA 1
ATOM 2399 C C . HIS C 1 32 ? -28.206 -42.042 9.113 1.00 10.57 32 HIS C C 1
ATOM 2400 O O . HIS C 1 32 ? -27.985 -41.124 9.902 1.00 9.03 32 HIS C O 1
ATOM 2407 N N . PHE C 1 33 ? -27.522 -43.177 9.112 1.00 10.80 33 PHE C N 1
ATOM 2408 C CA . PHE C 1 33 ? -26.448 -43.432 10.063 1.00 9.89 33 PHE C CA 1
ATOM 2409 C C . PHE C 1 33 ? -25.211 -42.571 9.779 1.00 10.56 33 PHE C C 1
ATOM 2410 O O . PHE C 1 33 ? -24.770 -42.466 8.629 1.00 8.56 33 PHE C O 1
ATOM 2418 N N . PRO C 1 34 ? -24.637 -41.941 10.823 1.00 10.56 34 PRO C N 1
ATOM 2419 C CA . PRO C 1 34 ? -23.445 -41.105 10.636 1.00 10.22 34 PRO C CA 1
ATOM 2420 C C . PRO C 1 34 ? -22.224 -42.000 10.422 1.00 10.65 34 PRO C C 1
ATOM 2421 O O . PRO C 1 34 ? -21.235 -41.915 11.147 1.00 11.21 34 PRO C O 1
ATOM 2425 N N . ALA C 1 35 ? -22.305 -42.848 9.400 1.00 11.30 35 ALA C N 1
ATOM 2426 C CA . ALA C 1 35 ? -21.248 -43.802 9.077 1.00 10.94 35 ALA C CA 1
ATOM 2427 C C . ALA C 1 35 ? -19.843 -43.236 8.890 1.00 10.01 35 ALA C C 1
ATOM 2428 O O . ALA C 1 35 ? -18.874 -43.802 9.398 1.00 10.69 35 ALA C O 1
ATOM 2430 N N . HIS C 1 36 ? -19.732 -42.124 8.169 1.00 10.15 36 HIS C N 1
ATOM 2431 C CA . HIS C 1 36 ? -18.427 -41.524 7.877 1.00 9.29 36 HIS C CA 1
ATOM 2432 C C . HIS C 1 36 ? -17.711 -40.794 9.010 1.00 10.21 36 HIS C C 1
ATOM 2433 O O . HIS C 1 36 ? -16.575 -40.356 8.840 1.00 11.02 36 HIS C O 1
ATOM 2440 N N . SER C 1 37 ? -18.346 -40.658 10.164 1.00 9.89 37 SER C N 1
ATOM 2441 C CA . SER C 1 37 ? -17.678 -39.984 11.265 1.00 10.90 37 SER C CA 1
ATOM 2442 C C . SER C 1 37 ? -17.355 -40.942 12.401 1.00 11.10 37 SER C C 1
ATOM 2443 O O . SER C 1 37 ? -16.875 -40.524 13.446 1.00 14.08 37 SER C O 1
ATOM 2446 N N . MET C 1 38 ? -17.606 -42.230 12.190 1.00 11.89 38 MET C N 1
ATOM 2447 C CA . MET C 1 38 ? -17.338 -43.243 13.208 1.00 13.92 38 MET C CA 1
ATOM 2448 C C . MET C 1 38 ? -15.860 -43.636 13.294 1.00 15.05 38 MET C C 1
ATOM 2449 O O . MET C 1 38 ? -15.330 -43.855 14.387 1.00 16.08 38 MET C O 1
ATOM 2454 N N . GLY C 1 39 ? -15.195 -43.737 12.148 1.00 13.52 39 GLY C N 1
ATOM 2455 C CA . GLY C 1 39 ? -13.793 -44.108 12.165 1.00 14.06 39 GLY C CA 1
ATOM 2456 C C . GLY C 1 39 ? -13.443 -45.223 11.197 1.00 15.42 39 GLY C C 1
ATOM 2457 O O . GLY C 1 39 ? -12.585 -45.042 10.328 1.00 15.00 39 GLY C O 1
ATOM 2458 N N . PRO C 1 40 ? -14.090 -46.394 11.312 1.00 14.94 40 PRO C N 1
ATOM 2459 C CA . PRO C 1 40 ? -13.762 -47.481 10.385 1.00 15.41 40 PRO C CA 1
ATOM 2460 C C . PRO C 1 40 ? -14.049 -47.153 8.924 1.00 14.67 40 PRO C C 1
ATOM 2461 O O . PRO C 1 40 ? -14.737 -46.173 8.607 1.00 13.01 40 PRO C O 1
ATOM 2465 N N . GLN C 1 41 ? -13.495 -47.980 8.043 1.00 12.51 41 GLN C N 1
ATOM 2466 C CA . GLN C 1 41 ? -13.681 -47.835 6.614 1.00 11.78 41 GLN C CA 1
ATOM 2467 C C . GLN C 1 41 ? -15.174 -47.927 6.310 1.00 11.97 41 GLN C C 1
ATOM 2468 O O . GLN C 1 41 ? -15.890 -48.729 6.922 1.00 12.35 41 GLN C O 1
ATOM 2474 N N . VAL C 1 42 ? -15.644 -47.123 5.360 1.00 10.93 42 VAL C N 1
ATOM 2475 C CA . VAL C 1 42 ? -17.058 -47.137 4.990 1.00 9.18 42 VAL C CA 1
ATOM 2476 C C . VAL C 1 42 ? -17.238 -47.588 3.540 1.00 10.31 42 VAL C C 1
ATOM 2477 O O . VAL C 1 42 ? -16.475 -47.203 2.657 1.00 8.37 42 VAL C O 1
ATOM 2481 N N . ILE C 1 43 ? -18.232 -48.437 3.312 1.00 9.93 43 ILE C N 1
ATOM 2482 C CA . ILE C 1 43 ? -18.541 -48.920 1.969 1.00 11.17 43 ILE C CA 1
ATOM 2483 C C . ILE C 1 43 ? -19.987 -48.518 1.693 1.00 11.70 43 ILE C C 1
ATOM 2484 O O . ILE C 1 43 ? -20.890 -48.894 2.441 1.00 13.82 43 ILE C O 1
ATOM 2489 N N . ARG C 1 44 ? -20.201 -47.734 0.641 1.00 11.10 44 ARG C N 1
ATOM 2490 C CA . ARG C 1 44 ? -21.545 -47.284 0.275 1.00 11.98 44 ARG C CA 1
ATOM 2491 C C . ARG C 1 44 ? -22.274 -48.396 -0.484 1.00 13.31 44 ARG C C 1
ATOM 2492 O O . ARG C 1 44 ? -21.663 -49.106 -1.278 1.00 13.76 44 ARG C O 1
ATOM 2500 N N . ALA C 1 45 ? -23.574 -48.530 -0.232 1.00 12.28 45 ALA C N 1
ATOM 2501 C CA . ALA C 1 45 ? -24.446 -49.511 -0.890 1.00 13.42 45 ALA C CA 1
ATOM 2502 C C . ALA C 1 45 ? -25.801 -48.808 -0.948 1.00 13.81 45 ALA C C 1
ATOM 2503 O O . ALA C 1 45 ? -26.818 -49.330 -0.496 1.00 13.44 45 ALA C O 1
ATOM 2505 N N . ASP C 1 46 ? -25.784 -47.604 -1.506 1.00 14.50 46 ASP C N 1
ATOM 2506 C CA . ASP C 1 46 ? -26.958 -46.742 -1.602 1.00 17.54 46 ASP C CA 1
ATOM 2507 C C . ASP C 1 46 ? -28.283 -47.268 -2.154 1.00 18.83 46 ASP C C 1
ATOM 2508 O O . ASP C 1 46 ? -29.343 -46.927 -1.632 1.00 21.61 46 ASP C O 1
ATOM 2513 N N . GLY C 1 47 ? -28.258 -48.094 -3.187 1.00 17.55 47 GLY C N 1
ATOM 2514 C CA . GLY C 1 47 ? -29.534 -48.558 -3.704 1.00 19.73 47 GLY C CA 1
ATOM 2515 C C . GLY C 1 47 ? -30.104 -49.784 -3.015 1.00 19.60 47 GLY C C 1
ATOM 2516 O O . GLY C 1 47 ? -31.145 -50.299 -3.416 1.00 21.05 47 GLY C O 1
ATOM 2517 N N . LEU C 1 48 ? -29.454 -50.241 -1.955 1.00 18.49 48 LEU C N 1
ATOM 2518 C CA . LEU C 1 48 ? -29.908 -51.456 -1.299 1.00 17.10 48 LEU C CA 1
ATOM 2519 C C . LEU C 1 48 ? -30.443 -51.306 0.115 1.00 15.12 48 LEU C C 1
ATOM 2520 O O . LEU C 1 48 ? -30.207 -50.306 0.789 1.00 14.96 48 LEU C O 1
ATOM 2525 N N . LEU C 1 49 ? -31.183 -52.321 0.549 1.00 17.03 49 LEU C N 1
ATOM 2526 C CA . LEU C 1 49 ? -31.741 -52.348 1.893 1.00 16.67 49 LEU C CA 1
ATOM 2527 C C . LEU C 1 49 ? -30.812 -53.165 2.768 1.00 13.96 49 LEU C C 1
ATOM 2528 O O . LEU C 1 49 ? -30.056 -53.999 2.271 1.00 12.24 49 LEU C O 1
ATOM 2533 N N . VAL C 1 50 ? -30.860 -52.913 4.070 1.00 13.74 50 VAL C N 1
ATOM 2534 C CA . VAL C 1 50 ? -30.029 -53.653 5.002 1.00 15.23 50 VAL C CA 1
ATOM 2535 C C . VAL C 1 50 ? -30.380 -55.137 4.878 1.00 15.54 50 VAL C C 1
ATOM 2536 O O . VAL C 1 50 ? -29.500 -55.994 4.867 1.00 18.22 50 VAL C O 1
ATOM 2540 N N . SER C 1 51 ? -31.670 -55.434 4.767 1.00 16.30 51 SER C N 1
ATOM 2541 C CA . SER C 1 51 ? -32.119 -56.818 4.648 1.00 16.38 51 SER C CA 1
ATOM 2542 C C . SER C 1 51 ? -31.618 -57.458 3.356 1.00 16.79 51 SER C C 1
ATOM 2543 O O . SER C 1 51 ? -31.481 -58.680 3.276 1.00 16.96 51 SER C O 1
ATOM 2546 N N . ASP C 1 52 ? -31.327 -56.636 2.350 1.00 16.73 52 ASP C N 1
ATOM 2547 C CA . ASP C 1 52 ? -30.804 -57.157 1.089 1.00 16.26 52 ASP C CA 1
ATOM 2548 C C . ASP C 1 52 ? -29.381 -57.672 1.323 1.00 16.16 52 ASP C C 1
ATOM 2549 O O . ASP C 1 52 ? -29.042 -58.778 0.918 1.00 16.86 52 ASP C O 1
ATOM 2554 N N . LEU C 1 53 ? -28.550 -56.859 1.971 1.00 16.14 53 LEU C N 1
ATOM 2555 C CA . LEU C 1 53 ? -27.169 -57.248 2.242 1.00 16.02 53 LEU C CA 1
ATOM 2556 C C . LEU C 1 53 ? -27.075 -58.367 3.270 1.00 13.92 53 LEU C C 1
ATOM 2557 O O . LEU C 1 53 ? -26.214 -59.234 3.167 1.00 12.20 53 LEU C O 1
ATOM 2562 N N . LEU C 1 54 ? -27.957 -58.337 4.265 1.00 14.89 54 LEU C N 1
ATOM 2563 C CA . LEU C 1 54 ? -27.959 -59.362 5.302 1.00 14.18 54 LEU C CA 1
ATOM 2564 C C . LEU C 1 54 ? -28.161 -60.749 4.712 1.00 13.96 54 LEU C C 1
ATOM 2565 O O . LEU C 1 54 ? -27.454 -61.688 5.067 1.00 15.77 54 LEU C O 1
ATOM 2570 N N . GLN C 1 55 ? -29.123 -60.878 3.807 1.00 13.95 55 GLN C N 1
ATOM 2571 C CA . GLN C 1 55 ? -29.389 -62.174 3.207 1.00 15.65 55 GLN C CA 1
ATOM 2572 C C . GLN C 1 55 ? -28.298 -62.600 2.233 1.00 14.26 55 GLN C C 1
ATOM 2573 O O . GLN C 1 55 ? -27.963 -63.782 2.155 1.00 15.25 55 GLN C O 1
ATOM 2579 N N . ALA C 1 56 ? -27.733 -61.642 1.505 1.00 13.62 56 ALA C N 1
ATOM 2580 C CA . ALA C 1 56 ? -26.672 -61.947 0.547 1.00 15.23 56 ALA C CA 1
ATOM 2581 C C . ALA C 1 56 ? -25.394 -62.457 1.214 1.00 15.73 56 ALA C C 1
ATOM 2582 O O . ALA C 1 56 ? -24.737 -63.369 0.709 1.00 15.68 56 ALA C O 1
ATOM 2584 N N . ILE C 1 57 ? -25.052 -61.859 2.352 1.00 16.03 57 ILE C N 1
ATOM 2585 C CA . ILE C 1 57 ? -23.842 -62.204 3.088 1.00 15.57 57 ILE C CA 1
ATOM 2586 C C . ILE C 1 57 ? -23.915 -63.442 3.976 1.00 17.05 57 ILE C C 1
ATOM 2587 O O . ILE C 1 57 ? -22.917 -64.144 4.140 1.00 16.66 57 ILE C O 1
ATOM 2592 N N . ILE C 1 58 ? -25.086 -63.724 4.539 1.00 17.38 58 ILE C N 1
ATOM 2593 C CA . ILE C 1 58 ? -25.214 -64.850 5.457 1.00 17.22 58 ILE C CA 1
ATOM 2594 C C . ILE C 1 58 ? -24.731 -66.238 4.998 1.00 17.26 58 ILE C C 1
ATOM 2595 O O . ILE C 1 58 ? -24.256 -67.025 5.819 1.00 16.84 58 ILE C O 1
ATOM 2600 N N . PRO C 1 59 ? -24.832 -66.563 3.696 1.00 16.85 59 PRO C N 1
ATOM 2601 C CA . PRO C 1 59 ? -24.347 -67.894 3.319 1.00 15.93 59 PRO C CA 1
ATOM 2602 C C . PRO C 1 59 ? -22.809 -67.967 3.286 1.00 15.69 59 PRO C C 1
ATOM 2603 O O . PRO C 1 59 ? -22.231 -69.044 3.129 1.00 13.90 59 PRO C O 1
ATOM 2607 N N . LEU C 1 60 ? -22.157 -66.817 3.453 1.00 13.24 60 LEU C N 1
ATOM 2608 C CA . LEU C 1 60 ? -20.690 -66.736 3.434 1.00 14.82 60 LEU C CA 1
ATOM 2609 C C . LEU C 1 60 ? -20.105 -66.424 4.810 1.00 13.60 60 LEU C C 1
ATOM 2610 O O . LEU C 1 60 ? -18.982 -66.820 5.145 1.00 15.07 60 LEU C O 1
ATOM 2615 N N . PHE C 1 61 ? -20.893 -65.691 5.582 1.00 15.72 61 PHE C N 1
ATOM 2616 C CA . PHE C 1 61 ? -20.525 -65.178 6.894 1.00 15.51 61 PHE C CA 1
ATOM 2617 C C . PHE C 1 61 ? -21.106 -65.953 8.075 1.00 16.19 61 PHE C C 1
ATOM 2618 O O . PHE C 1 61 ? -22.279 -65.802 8.404 1.00 16.69 61 PHE C O 1
ATOM 2626 N N . GLU C 1 62 ? -20.287 -66.776 8.717 1.00 16.68 62 GLU C N 1
ATOM 2627 C CA . GLU C 1 62 ? -20.750 -67.520 9.883 1.00 16.51 62 GLU C CA 1
ATOM 2628 C C . GLU C 1 62 ? -20.825 -66.504 11.017 1.00 16.27 62 GLU C C 1
ATOM 2629 O O . GLU C 1 62 ? -19.914 -65.693 11.174 1.00 15.11 62 GLU C O 1
ATOM 2635 N N . LEU C 1 63 ? -21.903 -66.539 11.796 1.00 15.59 63 LEU C N 1
ATOM 2636 C CA . LEU C 1 63 ? -22.067 -65.611 12.911 1.00 15.21 63 LEU C CA 1
ATOM 2637 C C . LEU C 1 63 ? -21.451 -66.170 14.191 1.00 15.43 63 LEU C C 1
ATOM 2638 O O . LEU C 1 63 ? -21.470 -67.378 14.428 1.00 17.30 63 LEU C O 1
ATOM 2643 N N . ASP C 1 64 ? -20.913 -65.281 15.017 1.00 15.77 64 ASP C N 1
ATOM 2644 C CA . ASP C 1 64 ? -20.248 -65.669 16.258 1.00 15.92 64 ASP C CA 1
ATOM 2645 C C . ASP C 1 64 ? -21.117 -66.501 17.190 1.00 17.02 64 ASP C C 1
ATOM 2646 O O . ASP C 1 64 ? -22.271 -66.170 17.432 1.00 14.77 64 ASP C O 1
ATOM 2651 N N . SER C 1 65 ? -20.552 -67.580 17.720 1.00 19.81 65 SER C N 1
ATOM 2652 C CA . SER C 1 65 ? -21.282 -68.432 18.653 1.00 21.74 65 SER C CA 1
ATOM 2653 C C . SER C 1 65 ? -20.630 -68.319 20.026 1.00 22.63 65 SER C C 1
ATOM 2654 O O . SER C 1 65 ? -21.009 -69.023 20.960 1.00 24.55 65 SER C O 1
ATOM 2657 N N . TYR C 1 66 ? -19.652 -67.424 20.139 1.00 22.43 66 TYR C N 1
ATOM 2658 C CA . TYR C 1 66 ? -18.933 -67.212 21.392 1.00 23.00 66 TYR C CA 1
ATOM 2659 C C . TYR C 1 66 ? -19.397 -65.961 22.135 1.00 22.89 66 TYR C C 1
ATOM 2660 O O . TYR C 1 66 ? -19.034 -65.747 23.291 1.00 22.20 66 TYR C O 1
ATOM 2669 N N . ALA C 1 67 ? -20.198 -65.138 21.467 1.00 22.02 67 ALA C N 1
ATOM 2670 C CA . ALA C 1 67 ? -20.712 -63.911 22.065 1.00 22.44 67 ALA C CA 1
ATOM 2671 C C . ALA C 1 67 ? -21.906 -63.437 21.247 1.00 21.61 67 ALA C C 1
ATOM 2672 O O . ALA C 1 67 ? -22.155 -63.952 20.153 1.00 21.07 67 ALA C O 1
ATOM 2674 N N . PRO C 1 68 ? -22.669 -62.456 21.765 1.00 21.06 68 PRO C N 1
ATOM 2675 C CA . PRO C 1 68 ? -23.829 -61.969 21.008 1.00 19.11 68 PRO C CA 1
ATOM 2676 C C . PRO C 1 68 ? -23.347 -61.564 19.615 1.00 18.72 68 PRO C C 1
ATOM 2677 O O . PRO C 1 68 ? -22.530 -60.651 19.480 1.00 18.22 68 PRO C O 1
ATOM 2681 N N . PRO C 1 69 ? -23.830 -62.256 18.565 1.00 17.19 69 PRO C N 1
ATOM 2682 C CA . PRO C 1 69 ? -23.440 -61.976 17.181 1.00 17.50 69 PRO C CA 1
ATOM 2683 C C . PRO C 1 69 ? -24.285 -60.952 16.438 1.00 16.91 69 PRO C C 1
ATOM 2684 O O . PRO C 1 69 ? -23.943 -60.554 15.329 1.00 18.86 69 PRO C O 1
ATOM 2688 N N . LEU C 1 70 ? -25.392 -60.537 17.035 1.00 16.71 70 LEU C N 1
ATOM 2689 C CA . LEU C 1 70 ? -26.261 -59.564 16.389 1.00 15.57 70 LEU C CA 1
ATOM 2690 C C . LEU C 1 70 ? -26.667 -58.490 17.385 1.00 13.42 70 LEU C C 1
ATOM 2691 O O . LEU C 1 70 ? -27.266 -58.786 18.415 1.00 11.87 70 LEU C O 1
ATOM 2696 N N . VAL C 1 71 ? -26.337 -57.242 17.072 1.00 12.80 71 VAL C N 1
ATOM 2697 C CA . VAL C 1 71 ? -26.663 -56.126 17.954 1.00 12.10 71 VAL C CA 1
ATOM 2698 C C . VAL C 1 71 ? -27.342 -54.986 17.197 1.00 13.76 71 VAL C C 1
ATOM 2699 O O . VAL C 1 71 ? -26.850 -54.540 16.158 1.00 11.00 71 VAL C O 1
ATOM 2703 N N . MET C 1 72 ? -28.483 -54.533 17.713 1.00 13.37 72 MET C N 1
ATOM 2704 C CA . MET C 1 72 ? -29.211 -53.425 17.109 1.00 14.52 72 MET C CA 1
ATOM 2705 C C . MET C 1 72 ? -29.267 -52.265 18.095 1.00 15.73 72 MET C C 1
ATOM 2706 O O . MET C 1 72 ? -28.755 -52.363 19.218 1.00 14.45 72 MET C O 1
ATOM 2711 N N . MET C 1 73 ? -29.889 -51.170 17.675 1.00 17.59 73 MET C N 1
ATOM 2712 C CA . MET C 1 73 ? -29.972 -49.975 18.498 1.00 17.83 73 MET C CA 1
ATOM 2713 C C . MET C 1 73 ? -31.295 -49.827 19.244 1.00 18.49 73 MET C C 1
ATOM 2714 O O . MET C 1 73 ? -32.367 -50.003 18.673 1.00 16.67 73 MET C O 1
ATOM 2719 N N . ALA C 1 74 ? -31.209 -49.501 20.530 1.00 18.91 74 ALA C N 1
ATOM 2720 C CA . ALA C 1 74 ? -32.402 -49.291 21.340 1.00 19.36 74 ALA C CA 1
ATOM 2721 C C . ALA C 1 74 ? -32.913 -47.885 21.022 1.00 19.32 74 ALA C C 1
ATOM 2722 O O . ALA C 1 74 ? -32.122 -46.966 20.836 1.00 18.61 74 ALA C O 1
ATOM 2724 N N . ALA C 1 75 ? -34.227 -47.717 20.945 1.00 19.59 75 ALA C N 1
ATOM 2725 C CA . ALA C 1 75 ? -34.794 -46.405 20.650 1.00 21.04 75 ALA C CA 1
ATOM 2726 C C . ALA C 1 75 ? -34.448 -45.413 21.759 1.00 23.43 75 ALA C C 1
ATOM 2727 O O . ALA C 1 75 ? -34.455 -45.766 22.943 1.00 22.93 75 ALA C O 1
ATOM 2729 N N . VAL C 1 76 ? -34.131 -44.180 21.374 1.00 23.79 76 VAL C N 1
ATOM 2730 C CA . VAL C 1 76 ? -33.797 -43.142 22.346 1.00 28.30 76 VAL C CA 1
ATOM 2731 C C . VAL C 1 76 ? -35.075 -42.767 23.092 1.00 30.14 76 VAL C C 1
ATOM 2732 O O . VAL C 1 76 ? -36.160 -42.803 22.515 1.00 31.71 76 VAL C O 1
ATOM 2736 N N . GLU C 1 77 ? -34.950 -42.415 24.369 1.00 34.31 77 GLU C N 1
ATOM 2737 C CA . GLU C 1 77 ? -36.119 -42.060 25.170 1.00 37.71 77 GLU C CA 1
ATOM 2738 C C . GLU C 1 77 ? -36.999 -41.018 24.494 1.00 37.98 77 GLU C C 1
ATOM 2739 O O . GLU C 1 77 ? -36.506 -40.032 23.941 1.00 38.52 77 GLU C O 1
ATOM 2745 N N . GLY C 1 78 ? -38.308 -41.244 24.552 1.00 38.35 78 GLY C N 1
ATOM 2746 C CA . GLY C 1 78 ? -39.247 -40.326 23.936 1.00 38.53 78 GLY C CA 1
ATOM 2747 C C . GLY C 1 78 ? -39.353 -40.605 22.452 1.00 37.59 78 GLY C C 1
ATOM 2748 O O . GLY C 1 78 ? -39.844 -39.780 21.683 1.00 37.76 78 GLY C O 1
ATOM 2749 N N . ASP C 1 79 ? -38.881 -41.779 22.052 1.00 36.68 79 ASP C N 1
ATOM 2750 C CA . ASP C 1 79 ? -38.907 -42.186 20.653 1.00 36.16 79 ASP C CA 1
ATOM 2751 C C . ASP C 1 79 ? -39.295 -43.658 20.609 1.00 35.46 79 ASP C C 1
ATOM 2752 O O . ASP C 1 79 ? -39.149 -44.367 21.602 1.00 35.15 79 ASP C O 1
ATOM 2757 N N . THR C 1 80 ? -39.791 -44.121 19.467 1.00 35.40 80 THR C N 1
ATOM 2758 C CA . THR C 1 80 ? -40.191 -45.518 19.348 1.00 35.65 80 THR C CA 1
ATOM 2759 C C . THR C 1 80 ? -39.680 -46.156 18.066 1.00 35.70 80 THR C C 1
ATOM 2760 O O . THR C 1 80 ? -39.445 -45.472 17.070 1.00 35.57 80 THR C O 1
ATOM 2764 N N . LEU C 1 81 ? -39.515 -47.473 18.105 1.00 35.08 81 LEU C N 1
ATOM 2765 C CA . LEU C 1 81 ? -39.018 -48.228 16.960 1.00 35.90 81 LEU C CA 1
ATOM 2766 C C . LEU C 1 81 ? -40.132 -48.645 16.009 1.00 36.05 81 LEU C C 1
ATOM 2767 O O . LEU C 1 81 ? -41.308 -48.608 16.356 1.00 36.79 81 LEU C O 1
ATOM 2772 N N . ASP C 1 82 ? -39.742 -49.031 14.800 1.00 37.85 82 ASP C N 1
ATOM 2773 C CA . ASP C 1 82 ? -40.679 -49.516 13.795 1.00 38.32 82 ASP C CA 1
ATOM 2774 C C . ASP C 1 82 ? -40.569 -51.031 13.905 1.00 37.78 82 ASP C C 1
ATOM 2775 O O . ASP C 1 82 ? -39.537 -51.610 13.568 1.00 36.96 82 ASP C O 1
ATOM 2780 N N . PRO C 1 83 ? -41.637 -51.692 14.376 1.00 37.73 83 PRO C N 1
ATOM 2781 C CA . PRO C 1 83 ? -41.673 -53.148 14.548 1.00 37.39 83 PRO C CA 1
ATOM 2782 C C . PRO C 1 83 ? -41.248 -53.969 13.333 1.00 36.48 83 PRO C C 1
ATOM 2783 O O . PRO C 1 83 ? -40.658 -55.039 13.473 1.00 35.22 83 PRO C O 1
ATOM 2787 N N . GLU C 1 84 ? -41.539 -53.450 12.147 1.00 36.76 84 GLU C N 1
ATOM 2788 C CA . GLU C 1 84 ? -41.229 -54.134 10.898 1.00 37.29 84 GLU C CA 1
ATOM 2789 C C . GLU C 1 84 ? -39.741 -54.362 10.594 1.00 35.89 84 GLU C C 1
ATOM 2790 O O . GLU C 1 84 ? -39.391 -55.312 9.891 1.00 36.79 84 GLU C O 1
ATOM 2796 N N . VAL C 1 85 ? -38.868 -53.510 11.122 1.00 32.47 85 VAL C N 1
ATOM 2797 C CA . VAL C 1 85 ? -37.435 -53.633 10.856 1.00 29.97 85 VAL C CA 1
ATOM 2798 C C . VAL C 1 85 ? -36.743 -54.877 11.422 1.00 29.21 85 VAL C C 1
ATOM 2799 O O . VAL C 1 85 ? -36.197 -55.681 10.666 1.00 28.40 85 VAL C O 1
ATOM 2803 N N . GLU C 1 86 ? -36.760 -55.036 12.743 1.00 29.07 86 GLU C N 1
ATOM 2804 C CA . GLU C 1 86 ? -36.102 -56.177 13.382 1.00 28.53 86 GLU C CA 1
ATOM 2805 C C . GLU C 1 86 ? -36.580 -57.530 12.859 1.00 27.99 86 GLU C C 1
ATOM 2806 O O . GLU C 1 86 ? -35.788 -58.459 12.663 1.00 25.85 86 GLU C O 1
ATOM 2812 N N . ARG C 1 87 ? -37.881 -57.636 12.634 1.00 28.47 87 ARG C N 1
ATOM 2813 C CA . ARG C 1 87 ? -38.467 -58.870 12.145 1.00 29.85 87 ARG C CA 1
ATOM 2814 C C . ARG C 1 87 ? -37.975 -59.187 10.734 1.00 27.57 87 ARG C C 1
ATOM 2815 O O . ARG C 1 87 ? -37.704 -60.342 10.408 1.00 26.23 87 ARG C O 1
ATOM 2823 N N . ARG C 1 88 ? -37.845 -58.154 9.908 1.00 25.97 88 ARG C N 1
ATOM 2824 C CA . ARG C 1 88 ? -37.371 -58.323 8.540 1.00 23.48 88 ARG C CA 1
ATOM 2825 C C . ARG C 1 88 ? -35.898 -58.738 8.546 1.00 21.94 88 ARG C C 1
ATOM 2826 O O . ARG C 1 88 ? -35.472 -59.556 7.731 1.00 20.58 88 ARG C O 1
ATOM 2834 N N . TYR C 1 89 ? -35.126 -58.185 9.477 1.00 21.07 89 TYR C N 1
ATOM 2835 C CA . TYR C 1 89 ? -33.702 -58.517 9.578 1.00 21.24 89 TYR C CA 1
ATOM 2836 C C . TYR C 1 89 ? -33.512 -59.965 10.023 1.00 20.44 89 TYR C C 1
ATOM 2837 O O . TYR C 1 89 ? -32.621 -60.664 9.527 1.00 20.43 89 TYR C O 1
ATOM 2846 N N . ARG C 1 90 ? -34.344 -60.413 10.958 1.00 20.36 90 ARG C N 1
ATOM 2847 C CA . ARG C 1 90 ? -34.270 -61.791 11.429 1.00 21.48 90 ARG C CA 1
ATOM 2848 C C . ARG C 1 90 ? -34.555 -62.705 10.246 1.00 21.50 90 ARG C C 1
ATOM 2849 O O . ARG C 1 90 ? -33.824 -63.666 10.001 1.00 21.98 90 ARG C O 1
ATOM 2857 N N . ASN C 1 91 ? -35.624 -62.397 9.519 1.00 20.30 91 ASN C N 1
ATOM 2858 C CA . ASN C 1 91 ? -36.002 -63.178 8.346 1.00 20.80 91 ASN C CA 1
ATOM 2859 C C . ASN C 1 91 ? -34.836 -63.308 7.381 1.00 20.51 91 ASN C C 1
ATOM 2860 O O . ASN C 1 91 ? -34.565 -64.388 6.861 1.00 19.95 91 ASN C O 1
ATOM 2865 N N . ALA C 1 92 ? -34.155 -62.192 7.146 1.00 20.46 92 ALA C N 1
ATOM 2866 C CA . ALA C 1 92 ? -33.035 -62.151 6.225 1.00 19.05 92 ALA C CA 1
ATOM 2867 C C . ALA C 1 92 ? -31.856 -62.996 6.675 1.00 19.00 92 ALA C C 1
ATOM 2868 O O . ALA C 1 92 ? -31.184 -63.602 5.847 1.00 19.02 92 ALA C O 1
ATOM 2870 N N . LEU C 1 93 ? -31.606 -63.038 7.982 1.00 19.16 93 LEU C N 1
ATOM 2871 C CA . LEU C 1 93 ? -30.482 -63.801 8.524 1.00 19.93 93 LEU C CA 1
ATOM 2872 C C . LEU C 1 93 ? -30.786 -65.269 8.839 1.00 21.67 93 LEU C C 1
ATOM 2873 O O . LEU C 1 93 ? -30.053 -65.915 9.592 1.00 21.44 93 LEU C O 1
ATOM 2878 N N . SER C 1 94 ? -31.859 -65.803 8.272 1.00 22.93 94 SER C N 1
ATOM 2879 C CA . SER C 1 94 ? -32.194 -67.198 8.526 1.00 25.18 94 SER C CA 1
ATOM 2880 C C . SER C 1 94 ? -31.856 -68.073 7.321 1.00 26.19 94 SER C C 1
ATOM 2881 O O . SER C 1 94 ? -30.728 -68.566 7.192 1.00 28.08 94 SER C O 1
ATOM 2884 N N . ALA C 1 97 ? -29.658 -73.094 9.420 1.00 24.20 97 ALA C N 1
ATOM 2885 C CA . ALA C 1 97 ? -29.562 -72.853 10.858 1.00 25.56 97 ALA C CA 1
ATOM 2886 C C . ALA C 1 97 ? -30.401 -71.631 11.219 1.00 26.35 97 ALA C C 1
ATOM 2887 O O . ALA C 1 97 ? -30.556 -70.714 10.410 1.00 25.71 97 ALA C O 1
ATOM 2889 N N . PRO C 1 98 ? -30.948 -71.598 12.446 1.00 26.35 98 PRO C N 1
ATOM 2890 C CA . PRO C 1 98 ? -31.773 -70.468 12.881 1.00 25.71 98 PRO C CA 1
ATOM 2891 C C . PRO C 1 98 ? -30.980 -69.191 13.140 1.00 25.56 98 PRO C C 1
ATOM 2892 O O . PRO C 1 98 ? -29.787 -69.231 13.451 1.00 22.47 98 PRO C O 1
ATOM 2896 N N . CYS C 1 99 ? -31.656 -68.055 13.004 1.00 26.17 99 CYS C N 1
ATOM 2897 C CA . CYS C 1 99 ? -31.021 -66.769 13.248 1.00 26.07 99 CYS C CA 1
ATOM 2898 C C . CYS C 1 99 ? -30.900 -66.557 14.749 1.00 25.85 99 CYS C C 1
ATOM 2899 O O . CYS C 1 99 ? -31.903 -66.556 15.464 1.00 27.15 99 CYS C O 1
ATOM 2902 N N . PRO C 1 100 ? -29.671 -66.371 15.247 1.00 25.35 100 PRO C N 1
ATOM 2903 C CA . PRO C 1 100 ? -29.460 -66.159 16.682 1.00 24.92 100 PRO C CA 1
ATOM 2904 C C . PRO C 1 100 ? -30.319 -64.999 17.162 1.00 25.44 100 PRO C C 1
ATOM 2905 O O . PRO C 1 100 ? -30.818 -64.211 16.356 1.00 25.38 100 PRO C O 1
ATOM 2909 N N . ASP C 1 101 ? -30.496 -64.891 18.471 1.00 24.80 101 ASP C N 1
ATOM 2910 C CA . ASP C 1 101 ? -31.294 -63.810 19.020 1.00 25.19 101 ASP C CA 1
ATOM 2911 C C . ASP C 1 101 ? -30.583 -62.476 18.807 1.00 23.69 101 ASP C C 1
ATOM 2912 O O . ASP C 1 101 ? -29.364 -62.437 18.638 1.00 23.86 101 ASP C O 1
ATOM 2917 N N . ILE C 1 102 ? -31.356 -61.392 18.794 1.00 22.09 102 ILE C N 1
ATOM 2918 C CA . ILE C 1 102 ? -30.817 -60.043 18.615 1.00 20.09 102 ILE C CA 1
ATOM 2919 C C . ILE C 1 102 ? -30.962 -59.259 19.916 1.00 20.96 102 ILE C C 1
ATOM 2920 O O . ILE C 1 102 ? -31.992 -59.345 20.582 1.00 18.73 102 ILE C O 1
ATOM 2925 N N . ILE C 1 103 ? -29.934 -58.502 20.283 1.00 20.53 103 ILE C N 1
ATOM 2926 C CA . ILE C 1 103 ? -30.013 -57.701 21.494 1.00 22.28 103 ILE C CA 1
ATOM 2927 C C . ILE C 1 103 ? -29.846 -56.220 21.173 1.00 22.19 103 ILE C C 1
ATOM 2928 O O . ILE C 1 103 ? -29.143 -55.849 20.232 1.00 21.34 103 ILE C O 1
ATOM 2933 N N . ARG C 1 104 ? -30.505 -55.380 21.962 1.00 22.09 104 ARG C N 1
ATOM 2934 C CA . ARG C 1 104 ? -30.441 -53.938 21.775 1.00 21.11 104 ARG C CA 1
ATOM 2935 C C . ARG C 1 104 ? -29.520 -53.301 22.804 1.00 21.44 104 ARG C C 1
ATOM 2936 O O . ARG C 1 104 ? -29.380 -53.795 23.928 1.00 21.42 104 ARG C O 1
ATOM 2944 N N . ILE C 1 105 ? -28.885 -52.208 22.405 1.00 19.69 105 ILE C N 1
ATOM 2945 C CA . ILE C 1 105 ? -28.008 -51.456 23.290 1.00 19.43 105 ILE C CA 1
ATOM 2946 C C . ILE C 1 105 ? -28.195 -49.993 22.910 1.00 19.81 105 ILE C C 1
ATOM 2947 O O . ILE C 1 105 ? -28.382 -49.673 21.733 1.00 18.30 105 ILE C O 1
ATOM 2952 N N . ASN C 1 106 ? -28.162 -49.112 23.906 1.00 20.68 106 ASN C N 1
ATOM 2953 C CA . ASN C 1 106 ? -28.359 -47.685 23.676 1.00 21.00 106 ASN C CA 1
ATOM 2954 C C . ASN C 1 106 ? -27.474 -47.110 22.564 1.00 21.22 106 ASN C C 1
ATOM 2955 O O . ASN C 1 106 ? -26.443 -47.688 22.200 1.00 17.22 106 ASN C O 1
ATOM 2960 N N . ARG C 1 107 ? -27.898 -45.969 22.027 1.00 20.57 107 ARG C N 1
ATOM 2961 C CA . ARG C 1 107 ? -27.176 -45.305 20.950 1.00 22.27 107 ARG C CA 1
ATOM 2962 C C . ARG C 1 107 ? -25.715 -45.018 21.301 1.00 21.19 107 ARG C C 1
ATOM 2963 O O . ARG C 1 107 ? -24.860 -44.979 20.415 1.00 20.94 107 ARG C O 1
ATOM 2971 N N . PHE C 1 108 ? -25.434 -44.818 22.587 1.00 20.17 108 PHE C N 1
ATOM 2972 C CA . PHE C 1 108 ? -24.072 -44.543 23.037 1.00 19.51 108 PHE C CA 1
ATOM 2973 C C . PHE C 1 108 ? -23.158 -45.755 22.875 1.00 18.30 108 PHE C C 1
ATOM 2974 O O . PHE C 1 108 ? -22.050 -45.646 22.362 1.00 14.82 108 PHE C O 1
ATOM 2982 N N . ALA C 1 109 ? -23.631 -46.908 23.329 1.00 18.42 109 ALA C N 1
ATOM 2983 C CA . ALA C 1 109 ? -22.874 -48.146 23.248 1.00 17.62 109 ALA C CA 1
ATOM 2984 C C . ALA C 1 109 ? -22.753 -48.637 21.806 1.00 16.99 109 ALA C C 1
ATOM 2985 O O . ALA C 1 109 ? -21.771 -49.284 21.442 1.00 17.32 109 ALA C O 1
ATOM 2987 N N . PHE C 1 110 ? -23.758 -48.340 20.991 1.00 14.93 110 PHE C N 1
ATOM 2988 C CA . PHE C 1 110 ? -23.738 -48.758 19.597 1.00 15.15 110 PHE C CA 1
ATOM 2989 C C . PHE C 1 110 ? -22.698 -47.931 18.860 1.00 15.56 110 PHE C C 1
ATOM 2990 O O . PHE C 1 110 ? -21.904 -48.467 18.090 1.00 15.62 110 PHE C O 1
ATOM 2998 N N . TYR C 1 111 ? -22.706 -46.623 19.105 1.00 15.63 111 TYR C N 1
ATOM 2999 C CA . TYR C 1 111 ? -21.753 -45.724 18.468 1.00 17.17 111 TYR C CA 1
ATOM 3000 C C . TYR C 1 111 ? -20.340 -45.991 18.951 1.00 18.39 111 TYR C C 1
ATOM 3001 O O . TYR C 1 111 ? -19.386 -45.858 18.189 1.00 15.89 111 TYR C O 1
ATOM 3010 N N . GLU C 1 112 ? -20.202 -46.367 20.218 1.00 18.94 112 GLU C N 1
ATOM 3011 C CA . GLU C 1 112 ? -18.882 -46.643 20.751 1.00 21.64 112 GLU C CA 1
ATOM 3012 C C . GLU C 1 112 ? -18.313 -47.859 20.037 1.00 19.48 112 GLU C C 1
ATOM 3013 O O . GLU C 1 112 ? -17.122 -47.915 19.751 1.00 19.68 112 GLU C O 1
ATOM 3019 N N . ARG C 1 113 ? -19.169 -48.826 19.734 1.00 18.99 113 ARG C N 1
ATOM 3020 C CA . ARG C 1 113 ? -18.721 -50.024 19.032 1.00 17.51 113 ARG C CA 1
ATOM 3021 C C . ARG C 1 113 ? -18.529 -49.745 17.552 1.00 16.18 113 ARG C C 1
ATOM 3022 O O . ARG C 1 113 ? -17.659 -50.329 16.914 1.00 16.55 113 ARG C O 1
ATOM 3030 N N . ALA C 1 114 ? -19.347 -48.852 17.005 1.00 15.49 114 ALA C N 1
ATOM 3031 C CA . ALA C 1 114 ? -19.231 -48.490 15.596 1.00 15.97 114 ALA C CA 1
ATOM 3032 C C . ALA C 1 114 ? -17.854 -47.876 15.388 1.00 17.53 114 ALA C C 1
ATOM 3033 O O . ALA C 1 114 ? -17.194 -48.115 14.378 1.00 16.17 114 ALA C O 1
ATOM 3035 N N . GLN C 1 115 ? -17.425 -47.082 16.364 1.00 16.25 115 GLN C N 1
ATOM 3036 C CA . GLN C 1 115 ? -16.127 -46.433 16.301 1.00 18.24 115 GLN C CA 1
ATOM 3037 C C . GLN C 1 115 ? -15.002 -47.452 16.198 1.00 18.15 115 GLN C C 1
ATOM 3038 O O . GLN C 1 115 ? -13.949 -47.166 15.634 1.00 19.26 115 GLN C O 1
ATOM 3044 N N . LYS C 1 116 ? -15.231 -48.645 16.734 1.00 17.16 116 LYS C N 1
ATOM 3045 C CA . LYS C 1 116 ? -14.206 -49.679 16.724 1.00 18.49 116 LYS C CA 1
ATOM 3046 C C . LYS C 1 116 ? -14.486 -50.861 15.805 1.00 15.78 116 LYS C C 1
ATOM 3047 O O . LYS C 1 116 ? -13.760 -51.850 15.833 1.00 17.44 116 LYS C O 1
ATOM 3053 N N . ALA C 1 117 ? -15.526 -50.759 14.989 1.00 14.33 117 ALA C N 1
ATOM 3054 C CA . ALA C 1 117 ? -15.885 -51.841 14.079 1.00 13.24 117 ALA C CA 1
ATOM 3055 C C . ALA C 1 117 ? -14.863 -51.998 12.947 1.00 12.48 117 ALA C C 1
ATOM 3056 O O . ALA C 1 117 ? -14.068 -51.097 12.687 1.00 11.91 117 ALA C O 1
ATOM 3058 N N . PHE C 1 118 ? -14.901 -53.147 12.279 1.00 11.28 118 PHE C N 1
ATOM 3059 C CA . PHE C 1 118 ? -13.988 -53.451 11.180 1.00 10.86 118 PHE C CA 1
ATOM 3060 C C . PHE C 1 118 ? -14.347 -52.626 9.951 1.00 10.61 118 PHE C C 1
ATOM 3061 O O . PHE C 1 118 ? -13.476 -52.211 9.190 1.00 11.11 118 PHE C O 1
ATOM 3069 N N . ALA C 1 119 ? -15.639 -52.388 9.771 1.00 12.64 119 ALA C N 1
ATOM 3070 C CA . ALA C 1 119 ? -16.136 -51.620 8.634 1.00 13.32 119 ALA C CA 1
ATOM 3071 C C . ALA C 1 119 ? -17.595 -51.253 8.849 1.00 13.40 119 ALA C C 1
ATOM 3072 O O . ALA C 1 119 ? -18.262 -51.791 9.734 1.00 12.31 119 ALA C O 1
ATOM 3074 N N . ILE C 1 120 ? -18.073 -50.316 8.043 1.00 13.11 120 ILE C N 1
ATOM 3075 C CA . ILE C 1 120 ? -19.455 -49.870 8.109 1.00 11.89 120 ILE C CA 1
ATOM 3076 C C . ILE C 1 120 ? -19.986 -49.810 6.687 1.00 11.41 120 ILE C C 1
ATOM 3077 O O . ILE C 1 120 ? -19.428 -49.119 5.838 1.00 11.29 120 ILE C O 1
ATOM 3082 N N . VAL C 1 121 ? -21.054 -50.546 6.424 1.00 11.30 121 VAL C N 1
ATOM 3083 C CA . VAL C 1 121 ? -21.667 -50.538 5.103 1.00 11.84 121 VAL C CA 1
ATOM 3084 C C . VAL C 1 121 ? -22.951 -49.728 5.241 1.00 12.05 121 VAL C C 1
ATOM 3085 O O . VAL C 1 121 ? -23.899 -50.176 5.891 1.00 14.08 121 VAL C O 1
ATOM 3089 N N . ILE C 1 122 ? -22.969 -48.523 4.675 1.00 10.04 122 ILE C N 1
ATOM 3090 C CA . ILE C 1 122 ? -24.169 -47.694 4.744 1.00 8.87 122 ILE C CA 1
ATOM 3091 C C . ILE C 1 122 ? -25.034 -47.991 3.528 1.00 9.89 122 ILE C C 1
ATOM 3092 O O . ILE C 1 122 ? -24.577 -47.925 2.385 1.00 9.82 122 ILE C O 1
ATOM 3097 N N . THR C 1 123 ? -26.291 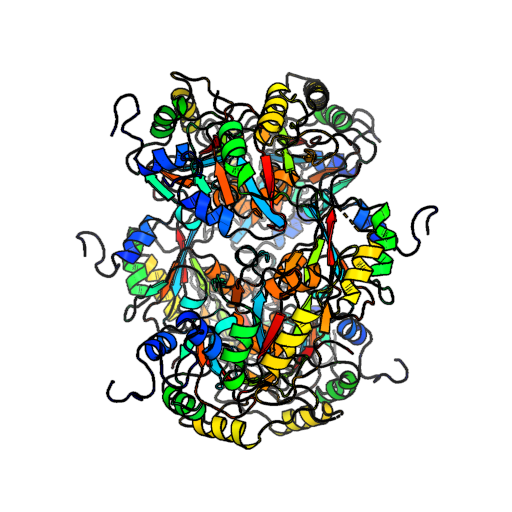-48.335 3.786 1.00 10.71 123 THR C N 1
ATOM 3098 C CA . THR C 1 123 ? -27.226 -48.697 2.725 1.00 9.23 123 THR C CA 1
ATOM 3099 C C . THR C 1 123 ? -28.296 -47.646 2.456 1.00 8.46 123 THR C C 1
ATOM 3100 O O . THR C 1 123 ? -28.270 -46.551 3.020 1.00 9.26 123 THR C O 1
ATOM 3104 N N . GLY C 1 124 ? -29.238 -48.010 1.590 1.00 9.62 124 GLY C N 1
ATOM 3105 C CA . GLY C 1 124 ? -30.345 -47.133 1.251 1.00 11.47 124 GLY C CA 1
ATOM 3106 C C . GLY C 1 124 ? -31.556 -47.440 2.122 1.00 10.98 124 GLY C C 1
ATOM 3107 O O . GLY C 1 124 ? -32.670 -47.003 1.830 1.00 10.36 124 GLY C O 1
ATOM 3108 N N . GLU C 1 125 ? -31.337 -48.196 3.197 1.00 12.15 125 GLU C N 1
ATOM 3109 C CA . GLU C 1 125 ? -32.410 -48.547 4.118 1.00 11.91 125 GLU C CA 1
ATOM 3110 C C . GLU C 1 125 ? -32.937 -47.225 4.658 1.00 13.88 125 GLU C C 1
ATOM 3111 O O . GLU C 1 125 ? -32.185 -46.437 5.240 1.00 12.23 125 GLU C O 1
ATOM 3117 N N . ARG C 1 126 ? -34.230 -46.989 4.459 1.00 14.87 126 ARG C N 1
ATOM 3118 C CA . ARG C 1 126 ? -34.869 -45.745 4.877 1.00 18.05 126 ARG C CA 1
ATOM 3119 C C . ARG C 1 126 ? -35.501 -45.754 6.264 1.00 18.28 126 ARG C C 1
ATOM 3120 O O . ARG C 1 126 ? -35.765 -44.695 6.829 1.00 20.21 126 ARG C O 1
ATOM 3128 N N . ALA C 1 127 ? -35.747 -46.941 6.804 1.00 18.51 127 ALA C N 1
ATOM 3129 C CA . ALA C 1 127 ? -36.356 -47.082 8.121 1.00 19.94 127 ALA C CA 1
ATOM 3130 C C . ALA C 1 127 ? -35.503 -46.471 9.229 1.00 20.46 127 ALA C C 1
ATOM 3131 O O . ALA C 1 127 ? -34.295 -46.312 9.077 1.00 19.41 127 ALA C O 1
ATOM 3133 N N . LYS C 1 128 ? -36.143 -46.119 10.342 1.00 20.89 128 LYS C N 1
ATOM 3134 C CA . LYS C 1 128 ? -35.423 -45.557 11.478 1.00 20.28 128 LYS C CA 1
ATOM 3135 C C . LYS C 1 128 ? -34.886 -46.731 12.272 1.00 19.42 128 LYS C C 1
ATOM 3136 O O . LYS C 1 128 ? -35.477 -47.809 12.266 1.00 20.21 128 LYS C O 1
ATOM 3142 N N . TYR C 1 129 ? -33.770 -46.519 12.957 1.00 19.03 129 TYR C N 1
ATOM 3143 C CA . TYR C 1 129 ? -33.140 -47.570 13.747 1.00 18.11 129 TYR C CA 1
ATOM 3144 C C . TYR C 1 129 ? -33.000 -48.844 12.929 1.00 16.31 129 TYR C C 1
ATOM 3145 O O . TYR C 1 129 ? -33.328 -49.936 13.395 1.00 17.24 129 TYR C O 1
ATOM 3154 N N . GLY C 1 130 ? -32.511 -48.699 11.702 1.00 16.08 130 GLY C N 1
ATOM 3155 C CA . GLY C 1 130 ? -32.328 -49.857 10.844 1.00 14.48 130 GLY C CA 1
ATOM 3156 C C . GLY C 1 130 ? -30.896 -50.348 10.856 1.00 14.16 130 GLY C C 1
ATOM 3157 O O . GLY C 1 130 ? -30.492 -51.129 9.998 1.00 15.02 130 GLY C O 1
ATOM 3158 N N . ASN C 1 131 ? -30.126 -49.901 11.842 1.00 12.77 131 ASN C N 1
ATOM 3159 C CA . ASN C 1 131 ? -28.721 -50.276 11.950 1.00 12.56 131 ASN C CA 1
ATOM 3160 C C . ASN C 1 131 ? -28.530 -51.586 12.680 1.00 14.97 131 ASN C C 1
ATOM 3161 O O . ASN C 1 131 ? -29.167 -51.835 13.707 1.00 17.55 131 ASN C O 1
ATOM 3166 N N . ILE C 1 132 ? -27.640 -52.422 12.159 1.00 13.56 132 ILE C N 1
ATOM 3167 C CA . ILE C 1 132 ? -27.379 -53.706 12.788 1.00 13.45 132 ILE C CA 1
ATOM 3168 C C . ILE C 1 132 ? -25.899 -54.057 12.738 1.00 14.56 132 ILE C C 1
ATOM 3169 O O . ILE C 1 132 ? -25.224 -53.843 11.718 1.00 12.83 132 ILE C O 1
ATOM 3174 N N . LEU C 1 133 ? -25.399 -54.581 13.854 1.00 13.36 133 LEU C N 1
ATOM 3175 C CA . LEU C 1 133 ? -24.004 -54.984 13.971 1.00 14.44 133 LEU C CA 1
ATOM 3176 C C . LEU C 1 133 ? -23.891 -56.507 14.016 1.00 15.10 133 LEU C C 1
ATOM 3177 O O . LEU C 1 133 ? -24.518 -57.161 14.858 1.00 14.48 133 LEU C O 1
ATOM 3182 N N . LEU C 1 134 ? -23.099 -57.057 13.097 1.00 15.31 134 LEU C N 1
ATOM 3183 C CA . LEU C 1 134 ? -22.859 -58.493 13.008 1.00 15.21 134 LEU C CA 1
ATOM 3184 C C . LEU C 1 134 ? -21.452 -58.832 13.499 1.00 15.62 134 LEU C C 1
ATOM 3185 O O . LEU C 1 134 ? -20.493 -58.121 13.204 1.00 15.91 134 LEU C O 1
ATOM 3190 N N . LYS C 1 135 ? -21.337 -59.926 14.244 1.00 15.10 135 LYS C N 1
ATOM 3191 C CA . LYS C 1 135 ? -20.054 -60.365 14.775 1.00 15.46 135 LYS C CA 1
ATOM 3192 C C . LYS C 1 135 ? -19.725 -61.700 14.111 1.00 14.79 135 LYS C C 1
ATOM 3193 O O . LYS C 1 135 ? -20.521 -62.639 14.161 1.00 15.60 135 LYS C O 1
ATOM 3199 N N . LYS C 1 136 ? -18.559 -61.785 13.479 1.00 12.86 136 LYS C N 1
ATOM 3200 C CA . LYS C 1 136 ? -18.170 -63.010 12.794 1.00 12.46 136 LYS C CA 1
ATOM 3201 C C . LYS C 1 136 ? -17.705 -64.102 13.744 1.00 12.96 136 LYS C C 1
ATOM 3202 O O . LYS C 1 136 ? -17.065 -63.830 14.755 1.00 13.04 136 LYS C O 1
ATOM 3208 N N . GLY C 1 137 ? -18.036 -65.344 13.404 1.00 14.93 137 GLY C N 1
ATOM 3209 C CA . GLY C 1 137 ? -17.630 -66.471 14.217 1.00 15.47 137 GLY C CA 1
ATOM 3210 C C . GLY C 1 137 ? -16.471 -67.204 13.568 1.00 16.77 137 GLY C C 1
ATOM 3211 O O . GLY C 1 137 ? -15.622 -66.589 12.921 1.00 16.16 137 GLY C O 1
ATOM 3212 N N . VAL C 1 138 ? -16.436 -68.520 13.747 1.00 16.68 138 VAL C N 1
ATOM 3213 C CA . VAL C 1 138 ? -15.390 -69.360 13.182 1.00 16.52 138 VAL C CA 1
ATOM 3214 C C . VAL C 1 138 ? -15.956 -70.074 11.955 1.00 17.55 138 VAL C C 1
ATOM 3215 O O . VAL C 1 138 ? -16.888 -70.861 12.063 1.00 16.80 138 VAL C O 1
ATOM 3219 N N . THR C 1 139 ? -15.399 -69.792 10.784 1.00 18.52 139 THR C N 1
ATOM 3220 C CA . THR C 1 139 ? -15.890 -70.415 9.564 1.00 19.19 139 THR C CA 1
ATOM 3221 C C . THR C 1 139 ? -15.673 -71.928 9.565 1.00 21.17 139 THR C C 1
ATOM 3222 O O . THR C 1 139 ? -14.548 -72.403 9.691 1.00 21.17 139 THR C O 1
ATOM 3226 N N . PRO C 1 140 ? -16.761 -72.706 9.438 1.00 22.78 140 PRO C N 1
ATOM 3227 C CA . PRO C 1 140 ? -16.663 -74.169 9.421 1.00 24.61 140 PRO C CA 1
ATOM 3228 C C . PRO C 1 140 ? -16.258 -74.688 8.040 1.00 27.60 140 PRO C C 1
ATOM 3229 O O . PRO C 1 140 ? -16.288 -73.885 7.079 1.00 29.84 140 PRO C O 1
ATOM 3234 N N . MET D 1 1 ? 11.308 -66.031 -5.838 1.00 11.14 1 MET D N 1
ATOM 3235 C CA . MET D 1 1 ? 12.000 -66.908 -4.855 1.00 11.86 1 MET D CA 1
ATOM 3236 C C . MET D 1 1 ? 13.514 -66.739 -4.926 1.00 12.56 1 MET D C 1
ATOM 3237 O O . MET D 1 1 ? 14.025 -66.007 -5.773 1.00 13.18 1 MET D O 1
ATOM 3242 N N . LEU D 1 2 ? 14.218 -67.422 -4.027 1.00 11.68 2 LEU D N 1
ATOM 3243 C CA . LEU D 1 2 ? 15.671 -67.368 -3.956 1.00 12.75 2 LEU D CA 1
ATOM 3244 C C . LEU D 1 2 ? 16.220 -68.752 -3.604 1.00 12.93 2 LEU D C 1
ATOM 3245 O O . LEU D 1 2 ? 15.503 -69.588 -3.060 1.00 12.84 2 LEU D O 1
ATOM 3250 N N . LYS D 1 3 ? 17.488 -68.990 -3.922 1.00 13.35 3 LYS D N 1
ATOM 3251 C CA . LYS D 1 3 ? 18.120 -70.270 -3.612 1.00 14.02 3 LYS D CA 1
ATOM 3252 C C . LYS D 1 3 ? 18.475 -70.323 -2.122 1.00 14.83 3 LYS D C 1
ATOM 3253 O O . LYS D 1 3 ? 18.741 -69.292 -1.507 1.00 12.86 3 LYS D O 1
ATOM 3259 N N . THR D 1 4 ? 18.448 -71.530 -1.554 1.00 15.74 4 THR D N 1
ATOM 3260 C CA . THR D 1 4 ? 18.765 -71.786 -0.142 1.00 15.95 4 THR D CA 1
ATOM 3261 C C . THR D 1 4 ? 17.719 -71.287 0.856 1.00 17.44 4 THR D C 1
ATOM 3262 O O . THR D 1 4 ? 17.875 -71.457 2.069 1.00 18.66 4 THR D O 1
ATOM 3266 N N . ILE D 1 5 ? 16.663 -70.664 0.352 1.00 15.76 5 ILE D N 1
ATOM 3267 C CA . ILE D 1 5 ? 15.603 -70.160 1.215 1.00 16.16 5 ILE D CA 1
ATOM 3268 C C . ILE D 1 5 ? 14.297 -70.786 0.759 1.00 15.25 5 ILE D C 1
ATOM 3269 O O . ILE D 1 5 ? 13.986 -70.787 -0.432 1.00 15.10 5 ILE D O 1
ATOM 3274 N N . SER D 1 6 ? 13.544 -71.336 1.704 1.00 13.49 6 SER D N 1
ATOM 3275 C CA . SER D 1 6 ? 12.272 -71.967 1.384 1.00 12.42 6 SER D CA 1
ATOM 3276 C C . SER D 1 6 ? 11.410 -71.033 0.536 1.00 12.71 6 SER D C 1
ATOM 3277 O O . SER D 1 6 ? 11.307 -69.847 0.826 1.00 11.25 6 SER D O 1
ATOM 3280 N N . PRO D 1 7 ? 10.792 -71.562 -0.532 1.00 14.86 7 PRO D N 1
ATOM 3281 C CA . PRO D 1 7 ? 9.937 -70.760 -1.411 1.00 15.41 7 PRO D CA 1
ATOM 3282 C C . PRO D 1 7 ? 8.596 -70.430 -0.754 1.00 14.48 7 PRO D C 1
ATOM 3283 O O . PRO D 1 7 ? 7.862 -69.570 -1.233 1.00 16.46 7 PRO D O 1
ATOM 3287 N N . LEU D 1 8 ? 8.280 -71.123 0.336 1.00 14.75 8 LEU D N 1
ATOM 3288 C CA . LEU D 1 8 ? 7.036 -70.882 1.062 1.00 14.99 8 LEU D CA 1
ATOM 3289 C C . LEU D 1 8 ? 7.037 -69.520 1.759 1.00 14.06 8 LEU D C 1
ATOM 3290 O O . LEU D 1 8 ? 5.986 -69.026 2.165 1.00 14.79 8 LEU D O 1
ATOM 3295 N N . ILE D 1 9 ? 8.217 -68.923 1.903 1.00 12.44 9 ILE D N 1
ATOM 3296 C CA . ILE D 1 9 ? 8.348 -67.623 2.551 1.00 11.12 9 ILE D CA 1
ATOM 3297 C C . ILE D 1 9 ? 8.239 -66.505 1.518 1.00 11.61 9 ILE D C 1
ATOM 3298 O O . ILE D 1 9 ? 9.109 -66.365 0.661 1.00 11.71 9 ILE D O 1
ATOM 3303 N N . SER D 1 10 ? 7.177 -65.708 1.598 1.00 9.94 10 SER D N 1
ATOM 3304 C CA . SER D 1 10 ? 6.992 -64.615 0.646 1.00 10.03 10 SER D CA 1
ATOM 3305 C C . SER D 1 10 ? 8.066 -63.544 0.835 1.00 9.55 10 SER D C 1
ATOM 3306 O O . SER D 1 10 ? 8.674 -63.448 1.898 1.00 11.79 10 SER D O 1
ATOM 3309 N N . PRO D 1 11 ? 8.310 -62.727 -0.200 1.00 8.34 11 PRO D N 1
ATOM 3310 C CA . PRO D 1 11 ? 9.315 -61.659 -0.140 1.00 9.64 11 PRO D CA 1
ATOM 3311 C C . PRO D 1 11 ? 9.079 -60.697 1.022 1.00 10.65 11 PRO D C 1
ATOM 3312 O O . PRO D 1 11 ? 10.019 -60.270 1.700 1.00 11.02 11 PRO D O 1
ATOM 3316 N N . GLU D 1 12 ? 7.818 -60.355 1.242 1.00 9.22 12 GLU D N 1
ATOM 3317 C CA . GLU D 1 12 ? 7.460 -59.447 2.314 1.00 11.14 12 GLU D CA 1
ATOM 3318 C C . GLU D 1 12 ? 7.757 -60.071 3.677 1.00 10.13 12 GLU D C 1
ATOM 3319 O O . GLU D 1 12 ? 8.187 -59.378 4.600 1.00 9.88 12 GLU D O 1
ATOM 3325 N N . LEU D 1 13 ? 7.527 -61.376 3.806 1.00 11.02 13 LEU D N 1
ATOM 3326 C CA . LEU D 1 13 ? 7.778 -62.062 5.074 1.00 12.64 13 LEU D CA 1
ATOM 3327 C C . LEU D 1 13 ? 9.274 -62.179 5.343 1.00 12.86 13 LEU D C 1
ATOM 3328 O O . LEU D 1 13 ? 9.715 -62.111 6.491 1.00 15.15 13 LEU D O 1
ATOM 3333 N N . LEU D 1 14 ? 10.050 -62.361 4.281 1.00 11.90 14 LEU D N 1
ATOM 3334 C CA . LEU D 1 14 ? 11.492 -62.453 4.413 1.00 11.18 14 LEU D CA 1
ATOM 3335 C C . LEU D 1 14 ? 11.980 -61.106 4.936 1.00 9.39 14 LEU D C 1
ATOM 3336 O O . LEU D 1 14 ? 12.815 -61.046 5.832 1.00 8.21 14 LEU D O 1
ATOM 3341 N N . LYS D 1 15 ? 11.449 -60.023 4.376 1.00 10.41 15 LYS D N 1
ATOM 3342 C CA . LYS D 1 15 ? 11.834 -58.688 4.813 1.00 8.80 15 LYS D CA 1
ATOM 3343 C C . LYS D 1 15 ? 11.484 -58.532 6.293 1.00 10.28 15 LYS D C 1
ATOM 3344 O O . LYS D 1 15 ? 12.315 -58.114 7.102 1.00 11.09 15 LYS D O 1
ATOM 3350 N N . VAL D 1 16 ? 10.252 -58.887 6.638 1.00 7.75 16 VAL D N 1
ATOM 3351 C CA . VAL D 1 16 ? 9.782 -58.782 8.012 1.00 10.12 16 VAL D CA 1
ATOM 3352 C C . VAL D 1 16 ? 10.653 -59.556 8.999 1.00 9.84 16 VAL D C 1
ATOM 3353 O O . VAL D 1 16 ? 11.047 -59.012 10.029 1.00 9.44 16 VAL D O 1
ATOM 3357 N N . LEU D 1 17 ? 10.969 -60.809 8.676 1.00 10.21 17 LEU D N 1
ATOM 3358 C CA . LEU D 1 17 ? 11.810 -61.627 9.556 1.00 10.05 17 LEU D CA 1
ATOM 3359 C C . LEU D 1 17 ? 13.207 -61.014 9.732 1.00 10.32 17 LEU D C 1
ATOM 3360 O O . LEU D 1 17 ? 13.781 -61.046 10.822 1.00 10.63 17 LEU D O 1
ATOM 3365 N N . ALA D 1 18 ? 13.749 -60.444 8.663 1.00 11.24 18 ALA D N 1
ATOM 3366 C CA . ALA D 1 18 ? 15.067 -59.822 8.726 1.00 11.13 18 ALA D CA 1
ATOM 3367 C C . ALA D 1 18 ? 15.041 -58.524 9.540 1.00 10.57 18 ALA D C 1
ATOM 3368 O O . ALA D 1 18 ? 16.007 -58.198 10.225 1.00 10.16 18 ALA D O 1
ATOM 3370 N N . GLU D 1 19 ? 13.935 -57.790 9.464 1.00 10.37 19 GLU D N 1
ATOM 3371 C CA . GLU D 1 19 ? 13.789 -56.526 10.193 1.00 9.83 19 GLU D CA 1
ATOM 3372 C C . GLU D 1 19 ? 13.589 -56.714 11.686 1.00 8.92 19 GLU D C 1
ATOM 3373 O O . GLU D 1 19 ? 13.925 -55.842 12.488 1.00 6.87 19 GLU D O 1
ATOM 3379 N N . MET D 1 20 ? 13.005 -57.843 12.057 1.00 8.81 20 MET D N 1
ATOM 3380 C CA . MET D 1 20 ? 12.743 -58.113 13.454 1.00 9.71 20 MET D CA 1
ATOM 3381 C C . MET D 1 20 ? 14.038 -58.202 14.233 1.00 8.69 20 MET D C 1
ATOM 3382 O O . MET D 1 20 ? 15.039 -58.703 13.734 1.00 12.26 20 MET D O 1
ATOM 3387 N N . GLY D 1 21 ? 14.002 -57.697 15.458 1.00 8.26 21 GLY D N 1
ATOM 3388 C CA . GLY D 1 21 ? 15.161 -57.738 16.322 1.00 7.53 21 GLY D CA 1
ATOM 3389 C C . GLY D 1 21 ? 14.797 -58.515 17.573 1.00 10.23 21 GLY D C 1
ATOM 3390 O O . GLY D 1 21 ? 13.703 -59.083 17.660 1.00 9.65 21 GLY D O 1
ATOM 3391 N N . HIS D 1 22 ? 15.708 -58.524 18.545 1.00 13.68 22 HIS D N 1
ATOM 3392 C CA . HIS D 1 22 ? 15.523 -59.252 19.797 1.00 12.33 22 HIS D CA 1
ATOM 3393 C C . HIS D 1 22 ? 14.267 -58.874 20.578 1.00 12.48 22 HIS D C 1
ATOM 3394 O O . HIS D 1 22 ? 14.082 -57.721 20.970 1.00 12.50 22 HIS D O 1
ATOM 3401 N N . GLY D 1 23 ? 13.410 -59.863 20.818 1.00 13.86 23 GLY D N 1
ATOM 3402 C CA . GLY D 1 23 ? 12.192 -59.613 21.566 1.00 12.21 23 GLY D CA 1
ATOM 3403 C C . GLY D 1 23 ? 10.979 -59.340 20.703 1.00 12.67 23 GLY D C 1
ATOM 3404 O O . GLY D 1 23 ? 9.843 -59.454 21.178 1.00 13.80 23 GLY D O 1
ATOM 3405 N N . ASP D 1 24 ? 11.195 -58.966 19.443 1.00 13.49 24 ASP D N 1
ATOM 3406 C CA . ASP D 1 24 ? 10.065 -58.697 18.565 1.00 11.08 24 ASP D CA 1
ATOM 3407 C C . ASP D 1 24 ? 9.271 -59.973 18.460 1.00 10.96 24 ASP D C 1
ATOM 3408 O O . ASP D 1 24 ? 9.831 -61.067 18.503 1.00 11.04 24 ASP D O 1
ATOM 3413 N N . GLU D 1 25 ? 7.963 -59.825 18.318 1.00 10.40 25 GLU D N 1
ATOM 3414 C CA . GLU D 1 25 ? 7.088 -60.971 18.219 1.00 11.07 25 GLU D CA 1
ATOM 3415 C C . GLU D 1 25 ? 6.320 -60.977 16.906 1.00 11.90 25 GLU D C 1
ATOM 3416 O O . GLU D 1 25 ? 5.916 -59.927 16.392 1.00 10.65 25 GLU D O 1
ATOM 3422 N N . ILE D 1 26 ? 6.153 -62.172 16.354 1.00 11.81 26 ILE D N 1
ATOM 3423 C CA . ILE D 1 26 ? 5.425 -62.346 15.109 1.00 11.31 26 ILE D CA 1
ATOM 3424 C C . ILE D 1 26 ? 4.445 -63.487 15.324 1.00 12.29 26 ILE D C 1
ATOM 3425 O O . ILE D 1 26 ? 4.777 -64.500 15.944 1.00 14.59 26 ILE D O 1
ATOM 3430 N N . ILE D 1 27 ? 3.229 -63.310 14.825 1.00 12.35 27 ILE D N 1
ATOM 3431 C CA . ILE D 1 27 ? 2.199 -64.318 14.966 1.00 12.35 27 ILE D CA 1
ATOM 3432 C C . ILE D 1 27 ? 1.856 -65.034 13.664 1.00 12.02 27 ILE D C 1
ATOM 3433 O O . ILE D 1 27 ? 1.726 -64.415 12.608 1.00 12.20 27 ILE D O 1
ATOM 3438 N N . PHE D 1 28 ? 1.759 -66.355 13.750 1.00 10.90 28 PHE D N 1
ATOM 3439 C CA . PHE D 1 28 ? 1.345 -67.178 12.623 1.00 10.54 28 PHE D CA 1
ATOM 3440 C C . PHE D 1 28 ? -0.010 -67.671 13.110 1.00 11.71 28 PHE D C 1
ATOM 3441 O O . PHE D 1 28 ? -0.103 -68.542 13.986 1.00 10.73 28 PHE D O 1
ATOM 3449 N N . SER D 1 29 ? -1.062 -67.070 12.568 1.00 10.15 29 SER D N 1
ATOM 3450 C CA . SER D 1 29 ? -2.415 -67.402 12.972 1.00 11.67 29 SER D CA 1
ATOM 3451 C C . SER D 1 29 ? -3.056 -68.412 12.047 1.00 12.08 29 SER D C 1
ATOM 3452 O O . SER D 1 29 ? -2.592 -68.631 10.928 1.00 11.01 29 SER D O 1
ATOM 3455 N N . ASP D 1 30 ? -4.125 -69.030 12.536 1.00 13.71 30 ASP D N 1
ATOM 3456 C CA . ASP D 1 30 ? -4.881 -69.974 11.735 1.00 13.01 30 ASP D CA 1
ATOM 3457 C C . ASP D 1 30 ? -5.800 -69.086 10.894 1.00 12.51 30 ASP D C 1
ATOM 3458 O O . ASP D 1 30 ? -5.836 -67.867 11.084 1.00 10.60 30 ASP D O 1
ATOM 3463 N N . ALA D 1 31 ? -6.543 -69.693 9.979 1.00 11.59 31 ALA D N 1
ATOM 3464 C CA . ALA D 1 31 ? -7.425 -68.951 9.090 1.00 11.13 31 ALA D CA 1
ATOM 3465 C C . ALA D 1 31 ? -8.585 -68.212 9.753 1.00 11.15 31 ALA D C 1
ATOM 3466 O O . ALA D 1 31 ? -9.217 -67.383 9.112 1.00 8.96 31 ALA D O 1
ATOM 3468 N N . HIS D 1 32 ? -8.856 -68.497 11.025 1.00 11.34 32 HIS D N 1
ATOM 3469 C CA . HIS D 1 32 ? -9.979 -67.864 11.722 1.00 11.40 32 HIS D CA 1
ATOM 3470 C C . HIS D 1 32 ? -9.648 -66.609 12.528 1.00 11.89 32 HIS D C 1
ATOM 3471 O O . HIS D 1 32 ? -10.541 -65.857 12.925 1.00 13.53 32 HIS D O 1
ATOM 3478 N N . PHE D 1 33 ? -8.364 -66.381 12.752 1.00 13.03 33 PHE D N 1
ATOM 3479 C CA . PHE D 1 33 ? -7.893 -65.251 13.541 1.00 13.16 33 PHE D CA 1
ATOM 3480 C C . PHE D 1 33 ? -8.231 -63.868 12.966 1.00 13.16 33 PHE D C 1
ATOM 3481 O O . PHE D 1 33 ? -8.126 -63.640 11.764 1.00 13.23 33 PHE D O 1
ATOM 3489 N N . PRO D 1 34 ? -8.636 -62.922 13.832 1.00 13.96 34 PRO D N 1
ATOM 3490 C CA . PRO D 1 34 ? -8.979 -61.561 13.403 1.00 12.72 34 PRO D CA 1
ATOM 3491 C C . PRO D 1 34 ? -7.703 -60.728 13.233 1.00 13.34 34 PRO D C 1
ATOM 3492 O O . PRO D 1 34 ? -7.520 -59.699 13.878 1.00 14.51 34 PRO D O 1
ATOM 3496 N N . ALA D 1 35 ? -6.828 -61.197 12.351 1.00 13.18 35 ALA D N 1
ATOM 3497 C CA . ALA D 1 35 ? -5.543 -60.560 12.083 1.00 13.51 35 ALA D CA 1
ATOM 3498 C C . ALA D 1 35 ? -5.577 -59.112 11.614 1.00 13.19 35 ALA D C 1
ATOM 3499 O O . ALA D 1 35 ? -4.752 -58.298 12.036 1.00 12.48 35 ALA D O 1
ATOM 3501 N N . HIS D 1 36 ? -6.526 -58.797 10.741 1.00 12.43 36 HIS D N 1
ATOM 3502 C CA . HIS D 1 36 ? -6.624 -57.457 10.173 1.00 12.63 36 HIS D CA 1
ATOM 3503 C C . HIS D 1 36 ? -7.108 -56.329 11.089 1.00 12.31 36 HIS D C 1
ATOM 3504 O O . HIS D 1 36 ? -6.977 -55.164 10.744 1.00 12.61 36 HIS D O 1
ATOM 3511 N N . SER D 1 37 ? -7.651 -56.649 12.259 1.00 11.90 37 SER D N 1
ATOM 3512 C CA . SER D 1 37 ? -8.114 -55.592 13.154 1.00 12.89 37 SER D CA 1
ATOM 3513 C C . SER D 1 37 ? -7.202 -55.440 14.367 1.00 15.21 37 SER D C 1
ATOM 3514 O O . SER D 1 37 ? -7.421 -54.580 15.220 1.00 14.68 37 SER D O 1
ATOM 3517 N N . MET D 1 38 ? -6.169 -56.269 14.433 1.00 16.97 38 MET D N 1
ATOM 3518 C CA . MET D 1 38 ? -5.244 -56.239 15.554 1.00 17.21 38 MET D CA 1
ATOM 3519 C C . MET D 1 38 ? -4.351 -55.001 15.577 1.00 17.62 38 MET D C 1
ATOM 3520 O O . MET D 1 38 ? -4.085 -54.438 16.642 1.00 16.92 38 MET D O 1
ATOM 3525 N N . GLY D 1 39 ? -3.884 -54.574 14.408 1.00 17.39 39 GLY D N 1
ATOM 3526 C CA . GLY D 1 39 ? -3.039 -53.395 14.355 1.00 16.59 39 GLY D CA 1
ATOM 3527 C C . GLY D 1 39 ? -1.782 -53.555 13.529 1.00 16.19 39 GLY D C 1
ATOM 3528 O O . GLY D 1 39 ? -1.565 -52.783 12.597 1.00 17.67 39 GLY D O 1
ATOM 3529 N N . PRO D 1 40 ? -0.924 -54.539 13.845 1.00 15.78 40 PRO D N 1
ATOM 3530 C CA . PRO D 1 40 ? 0.309 -54.739 13.078 1.00 16.16 40 PRO D CA 1
ATOM 3531 C C . PRO D 1 40 ? 0.075 -55.121 11.621 1.00 14.87 40 PRO D C 1
ATOM 3532 O O . PRO D 1 40 ? -1.026 -55.519 11.239 1.00 16.22 40 PRO D O 1
ATOM 3536 N N . GLN D 1 41 ? 1.120 -54.985 10.811 1.00 13.84 41 GLN D N 1
ATOM 3537 C CA . GLN D 1 41 ? 1.040 -55.320 9.398 1.00 14.45 41 GLN D CA 1
ATOM 3538 C C . GLN D 1 41 ? 0.646 -56.777 9.252 1.00 12.57 41 GLN D C 1
ATOM 3539 O O . GLN D 1 41 ? 1.074 -57.620 10.042 1.00 11.64 41 GLN D O 1
ATOM 3545 N N . VAL D 1 42 ? -0.172 -57.074 8.246 1.00 10.26 42 VAL D N 1
ATOM 3546 C CA . VAL D 1 42 ? -0.602 -58.451 8.015 1.00 9.79 42 VAL D CA 1
ATOM 3547 C C . VAL D 1 42 ? -0.104 -58.983 6.675 1.00 10.30 42 VAL D C 1
ATOM 3548 O O . VAL D 1 42 ? -0.184 -58.308 5.642 1.00 9.48 42 VAL D O 1
ATOM 3552 N N . ILE D 1 43 ? 0.434 -60.192 6.713 1.00 9.73 43 ILE D N 1
ATOM 3553 C CA . ILE D 1 43 ? 0.906 -60.867 5.521 1.00 10.63 43 ILE D CA 1
ATOM 3554 C C . ILE D 1 43 ? 0.019 -62.103 5.420 1.00 11.90 43 ILE D C 1
ATOM 3555 O O . ILE D 1 43 ? -0.116 -62.860 6.388 1.00 9.75 43 ILE D O 1
ATOM 3560 N N . ARG D 1 44 ? -0.604 -62.302 4.265 1.00 10.67 44 ARG D N 1
ATOM 3561 C CA . ARG D 1 44 ? -1.459 -63.464 4.106 1.00 11.35 44 ARG D CA 1
ATOM 3562 C C . ARG D 1 44 ? -0.708 -64.633 3.491 1.00 10.74 44 ARG D C 1
ATOM 3563 O O . ARG D 1 44 ? 0.136 -64.460 2.621 1.00 9.21 44 ARG D O 1
ATOM 3571 N N . ALA D 1 45 ? -1.012 -65.826 3.979 1.00 12.01 45 ALA D N 1
ATOM 3572 C CA . ALA D 1 45 ? -0.391 -67.045 3.489 1.00 10.32 45 ALA D CA 1
ATOM 3573 C C . ALA D 1 45 ? -1.510 -68.078 3.421 1.00 12.92 45 ALA D C 1
ATOM 3574 O O . ALA D 1 45 ? -1.398 -69.184 3.942 1.00 11.65 45 ALA D O 1
ATOM 3576 N N . ASP D 1 46 ? -2.601 -67.678 2.784 1.00 13.75 46 ASP D N 1
ATOM 3577 C CA . ASP D 1 46 ? -3.772 -68.525 2.615 1.00 14.83 46 ASP D CA 1
ATOM 3578 C C . ASP D 1 46 ? -3.404 -69.835 1.933 1.00 13.78 46 ASP D C 1
ATOM 3579 O O . ASP D 1 46 ? -2.623 -69.860 0.978 1.00 12.56 46 ASP D O 1
ATOM 3584 N N . GLY D 1 47 ? -3.966 -70.929 2.431 1.00 14.77 47 GLY D N 1
ATOM 3585 C CA . GLY D 1 47 ? -3.681 -72.227 1.849 1.00 13.46 47 GLY D CA 1
ATOM 3586 C C . GLY D 1 47 ? -2.446 -72.915 2.399 1.00 14.18 47 GLY D C 1
ATOM 3587 O O . GLY D 1 47 ? -2.198 -74.080 2.092 1.00 14.72 47 GLY D O 1
ATOM 3588 N N . LEU D 1 48 ? -1.657 -72.205 3.199 1.00 12.39 48 LEU D N 1
ATOM 3589 C CA . LEU D 1 48 ? -0.460 -72.804 3.772 1.00 13.39 48 LEU D CA 1
ATOM 3590 C C . LEU D 1 48 ? -0.699 -73.148 5.239 1.00 14.01 48 LEU D C 1
ATOM 3591 O O . LEU D 1 48 ? -1.457 -72.461 5.920 1.00 12.75 48 LEU D O 1
ATOM 3596 N N . LEU D 1 49 ? -0.066 -74.219 5.717 1.00 15.98 49 LEU D N 1
ATOM 3597 C CA . LEU D 1 49 ? -0.206 -74.644 7.115 1.00 16.43 49 LEU D CA 1
ATOM 3598 C C . LEU D 1 49 ? 0.815 -73.933 7.998 1.00 16.79 49 LEU D C 1
ATOM 3599 O O . LEU D 1 49 ? 1.927 -73.646 7.562 1.00 17.25 49 LEU D O 1
ATOM 3604 N N . VAL D 1 50 ? 0.439 -73.643 9.239 1.00 15.06 50 VAL D N 1
ATOM 3605 C CA . VAL D 1 50 ? 1.371 -72.982 10.138 1.00 16.33 50 VAL D CA 1
ATOM 3606 C C . VAL D 1 50 ? 2.638 -73.828 10.275 1.00 16.30 50 VAL D C 1
ATOM 3607 O O . VAL D 1 50 ? 3.751 -73.303 10.214 1.00 16.05 50 VAL D O 1
ATOM 3611 N N . SER D 1 51 ? 2.470 -75.136 10.435 1.00 14.08 51 SER D N 1
ATOM 3612 C CA . SER D 1 51 ? 3.619 -76.017 10.588 1.00 14.09 51 SER D CA 1
ATOM 3613 C C . SER D 1 51 ? 4.561 -75.983 9.385 1.00 15.90 51 SER D C 1
ATOM 3614 O O . SER D 1 51 ? 5.780 -76.120 9.548 1.00 14.93 51 SER D O 1
ATOM 3617 N N . ASP D 1 52 ? 4.015 -75.801 8.184 1.00 15.34 52 ASP D N 1
ATOM 3618 C CA . ASP D 1 52 ? 4.859 -75.754 6.993 1.00 17.45 52 ASP D CA 1
ATOM 3619 C C . ASP D 1 52 ? 5.670 -74.457 6.950 1.00 17.85 52 ASP D C 1
ATOM 3620 O O . ASP D 1 52 ? 6.771 -74.418 6.403 1.00 18.53 52 ASP D O 1
ATOM 3625 N N . LEU D 1 53 ? 5.134 -73.400 7.549 1.00 19.25 53 LEU D N 1
ATOM 3626 C CA . LEU D 1 53 ? 5.841 -72.125 7.589 1.00 19.83 53 LEU D CA 1
ATOM 3627 C C . LEU D 1 53 ? 6.925 -72.165 8.656 1.00 19.67 53 LEU D C 1
ATOM 3628 O O . LEU D 1 53 ? 8.051 -71.724 8.432 1.00 20.46 53 LEU D O 1
ATOM 3633 N N . LEU D 1 54 ? 6.581 -72.699 9.822 1.00 19.39 54 LEU D N 1
ATOM 3634 C CA . LEU D 1 54 ? 7.534 -72.797 10.921 1.00 19.28 54 LEU D CA 1
ATOM 3635 C C . LEU D 1 54 ? 8.784 -73.571 10.520 1.00 19.27 54 LEU D C 1
ATOM 3636 O O . LEU D 1 54 ? 9.899 -73.166 10.845 1.00 19.42 54 LEU D O 1
ATOM 3641 N N . GLN D 1 55 ? 8.591 -74.677 9.807 1.00 18.68 55 GLN D N 1
ATOM 3642 C CA . GLN D 1 55 ? 9.698 -75.519 9.372 1.00 20.22 55 GLN D CA 1
ATOM 3643 C C . GLN D 1 55 ? 10.562 -74.800 8.338 1.00 19.34 55 GLN D C 1
ATOM 3644 O O . GLN D 1 55 ? 11.752 -75.071 8.213 1.00 19.86 55 GLN D O 1
ATOM 3650 N N . ALA D 1 56 ? 9.952 -73.880 7.601 1.00 18.11 56 ALA D N 1
ATOM 3651 C CA . ALA D 1 56 ? 10.658 -73.118 6.575 1.00 18.11 56 ALA D CA 1
ATOM 3652 C C . ALA D 1 56 ? 11.415 -71.931 7.176 1.00 18.00 56 ALA D C 1
ATOM 3653 O O . ALA D 1 56 ? 12.486 -71.554 6.694 1.00 18.02 56 ALA D O 1
ATOM 3655 N N . ILE D 1 57 ? 10.857 -71.357 8.237 1.00 17.92 57 ILE D N 1
ATOM 3656 C CA . ILE D 1 57 ? 11.455 -70.196 8.899 1.00 18.42 57 ILE D CA 1
ATOM 3657 C C . ILE D 1 57 ? 12.461 -70.514 10.010 1.00 18.41 57 ILE D C 1
ATOM 3658 O O . ILE D 1 57 ? 13.428 -69.777 10.212 1.00 18.84 57 ILE D O 1
ATOM 3663 N N . ILE D 1 58 ? 12.245 -71.613 10.722 1.00 17.64 58 ILE D N 1
ATOM 3664 C CA . ILE D 1 58 ? 13.114 -71.950 11.837 1.00 18.40 58 ILE D CA 1
ATOM 3665 C C . ILE D 1 58 ? 14.628 -71.943 11.569 1.00 18.39 58 ILE D C 1
ATOM 3666 O O . ILE D 1 58 ? 15.407 -71.531 12.431 1.00 17.30 58 ILE D O 1
ATOM 3671 N N . PRO D 1 59 ? 15.071 -72.377 10.376 1.00 18.81 59 PRO D N 1
ATOM 3672 C CA . PRO D 1 59 ? 16.516 -72.360 10.129 1.00 17.64 59 PRO D CA 1
ATOM 3673 C C . PRO D 1 59 ? 17.129 -70.964 10.007 1.00 17.57 59 PRO D C 1
ATOM 3674 O O . PRO D 1 59 ? 18.350 -70.820 9.962 1.00 17.57 59 PRO D O 1
ATOM 3678 N N . LEU D 1 60 ? 16.292 -69.935 9.965 1.00 17.07 60 LEU D N 1
ATOM 3679 C CA . LEU D 1 60 ? 16.787 -68.565 9.837 1.00 17.16 60 LEU D CA 1
ATOM 3680 C C . LEU D 1 60 ? 16.416 -67.720 11.054 1.00 18.30 60 LEU D C 1
ATOM 3681 O O . LEU D 1 60 ? 17.048 -66.700 11.338 1.00 17.14 60 LEU D O 1
ATOM 3686 N N . PHE D 1 61 ? 15.379 -68.154 11.761 1.00 16.60 61 PHE D N 1
ATOM 3687 C CA . PHE D 1 61 ? 14.850 -67.428 12.909 1.00 17.58 61 PHE D CA 1
ATOM 3688 C C . PHE D 1 61 ? 15.341 -67.960 14.249 1.00 16.95 61 PHE D C 1
ATOM 3689 O O . PHE D 1 61 ? 15.059 -69.094 14.616 1.00 18.40 61 PHE D O 1
ATOM 3697 N N . GLU D 1 62 ? 16.060 -67.128 14.988 1.00 18.52 62 GLU D N 1
ATOM 3698 C CA . GLU D 1 62 ? 16.571 -67.530 16.292 1.00 19.39 62 GLU D CA 1
ATOM 3699 C C . GLU D 1 62 ? 15.495 -67.253 17.335 1.00 18.91 62 GLU D C 1
ATOM 3700 O O . GLU D 1 62 ? 14.999 -66.129 17.431 1.00 18.98 62 GLU D O 1
ATOM 3706 N N . LEU D 1 63 ? 15.124 -68.273 18.103 1.00 16.72 63 LEU D N 1
ATOM 3707 C CA . LEU D 1 63 ? 14.105 -68.092 19.134 1.00 16.03 63 LEU D CA 1
ATOM 3708 C C . LEU D 1 63 ? 14.721 -67.459 20.371 1.00 16.10 63 LEU D C 1
ATOM 3709 O O . LEU D 1 63 ? 15.835 -67.794 20.759 1.00 16.39 63 LEU D O 1
ATOM 3714 N N . ASP D 1 64 ? 13.989 -66.537 20.985 1.00 16.83 64 ASP D N 1
ATOM 3715 C CA . ASP D 1 64 ? 14.468 -65.832 22.167 1.00 16.91 64 ASP D CA 1
ATOM 3716 C C . ASP D 1 64 ? 14.698 -66.764 23.350 1.00 18.72 64 ASP D C 1
ATOM 3717 O O . ASP D 1 64 ? 13.884 -67.640 23.629 1.00 18.12 64 ASP D O 1
ATOM 3722 N N . SER D 1 65 ? 15.815 -66.568 24.045 1.00 20.80 65 SER D N 1
ATOM 3723 C CA . SER D 1 65 ? 16.130 -67.380 25.210 1.00 21.55 65 SER D CA 1
ATOM 3724 C C . SER D 1 65 ? 16.042 -66.517 26.468 1.00 21.66 65 SER D C 1
ATOM 3725 O O . SER D 1 65 ? 16.182 -67.017 27.581 1.00 21.47 65 SER D O 1
ATOM 3728 N N . TYR D 1 66 ? 15.795 -65.221 26.283 1.00 20.92 66 TYR D N 1
ATOM 3729 C CA . TYR D 1 66 ? 15.680 -64.292 27.404 1.00 19.75 66 TYR D CA 1
ATOM 3730 C C . TYR D 1 66 ? 14.277 -64.297 27.999 1.00 20.42 66 TYR D C 1
ATOM 3731 O O . TYR D 1 66 ? 14.050 -63.745 29.077 1.00 17.92 66 TYR D O 1
ATOM 3740 N N . ALA D 1 67 ? 13.340 -64.919 27.286 1.00 20.03 67 ALA D N 1
ATOM 3741 C CA . ALA D 1 67 ? 11.946 -65.008 27.720 1.00 19.98 67 ALA D CA 1
ATOM 3742 C C . ALA D 1 67 ? 11.246 -66.094 26.897 1.00 19.61 67 ALA D C 1
ATOM 3743 O O . ALA D 1 67 ? 11.735 -66.483 25.834 1.00 18.45 67 ALA D O 1
ATOM 3745 N N . PRO D 1 68 ? 10.092 -66.597 27.373 1.00 18.79 68 PRO D N 1
ATOM 3746 C CA . PRO D 1 68 ? 9.400 -67.641 26.605 1.00 17.93 68 PRO D CA 1
ATOM 3747 C C . PRO D 1 68 ? 9.182 -67.202 25.161 1.00 17.43 68 PRO D C 1
ATOM 3748 O O . PRO D 1 68 ? 8.476 -66.235 24.896 1.00 18.48 68 PRO D O 1
ATOM 3752 N N . PRO D 1 69 ? 9.799 -67.913 24.211 1.00 16.04 69 PRO D N 1
ATOM 3753 C CA . PRO D 1 69 ? 9.711 -67.633 22.774 1.00 16.10 69 PRO D CA 1
ATOM 3754 C C . PRO D 1 69 ? 8.472 -68.143 22.036 1.00 16.41 69 PRO D C 1
ATOM 3755 O O . PRO D 1 69 ? 8.229 -67.740 20.902 1.00 17.1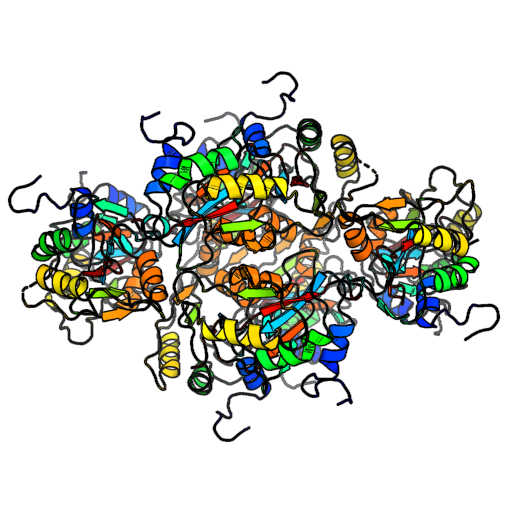3 69 PRO D O 1
ATOM 3759 N N . LEU D 1 70 ? 7.694 -69.020 22.666 1.00 16.01 70 LEU D N 1
ATOM 3760 C CA . LEU D 1 70 ? 6.504 -69.580 22.021 1.00 14.57 70 LEU D CA 1
ATOM 3761 C C . LEU D 1 70 ? 5.222 -69.438 22.841 1.00 15.30 70 LEU D C 1
ATOM 3762 O O . LEU D 1 70 ? 5.118 -69.973 23.947 1.00 14.86 70 LEU D O 1
ATOM 3767 N N . VAL D 1 71 ? 4.241 -68.728 22.287 1.00 14.48 71 VAL D N 1
ATOM 3768 C CA . VAL D 1 71 ? 2.969 -68.526 22.974 1.00 14.26 71 VAL D CA 1
ATOM 3769 C C . VAL D 1 71 ? 1.785 -68.947 22.116 1.00 17.06 71 VAL D C 1
ATOM 3770 O O . VAL D 1 71 ? 1.666 -68.547 20.953 1.00 17.37 71 VAL D O 1
ATOM 3774 N N . MET D 1 72 ? 0.912 -69.768 22.688 1.00 15.89 72 MET D N 1
ATOM 3775 C CA . MET D 1 72 ? -0.274 -70.213 21.976 1.00 16.02 72 MET D CA 1
ATOM 3776 C C . MET D 1 72 ? -1.507 -69.822 22.763 1.00 17.21 72 MET D C 1
ATOM 3777 O O . MET D 1 72 ? -1.413 -69.458 23.935 1.00 16.27 72 MET D O 1
ATOM 3782 N N . MET D 1 73 ? -2.663 -69.895 22.113 1.00 18.87 73 MET D N 1
ATOM 3783 C CA . MET D 1 73 ? -3.924 -69.504 22.733 1.00 20.30 73 MET D CA 1
ATOM 3784 C C . MET D 1 73 ? -4.637 -70.629 23.478 1.00 21.53 73 MET D C 1
ATOM 3785 O O . MET D 1 73 ? -4.839 -71.721 22.945 1.00 20.79 73 MET D O 1
ATOM 3790 N N . ALA D 1 74 ? -5.012 -70.351 24.722 1.00 22.62 74 ALA D N 1
ATOM 3791 C CA . ALA D 1 74 ? -5.726 -71.322 25.540 1.00 22.82 74 ALA D CA 1
ATOM 3792 C C . ALA D 1 74 ? -7.151 -71.428 25.009 1.00 24.52 74 ALA D C 1
ATOM 3793 O O . ALA D 1 74 ? -7.734 -70.431 24.568 1.00 24.05 74 ALA D O 1
ATOM 3795 N N . ALA D 1 75 ? -7.703 -72.638 25.032 1.00 25.20 75 ALA D N 1
ATOM 3796 C CA . ALA D 1 75 ? -9.065 -72.859 24.564 1.00 27.48 75 ALA D CA 1
ATOM 3797 C C . ALA D 1 75 ? -10.009 -72.047 25.442 1.00 28.38 75 ALA D C 1
ATOM 3798 O O . ALA D 1 75 ? -9.744 -71.846 26.629 1.00 28.27 75 ALA D O 1
ATOM 3800 N N . VAL D 1 76 ? -11.104 -71.569 24.862 1.00 29.57 76 VAL D N 1
ATOM 3801 C CA . VAL D 1 76 ? -12.066 -70.795 25.632 1.00 30.26 76 VAL D CA 1
ATOM 3802 C C . VAL D 1 76 ? -13.061 -71.739 26.306 1.00 30.34 76 VAL D C 1
ATOM 3803 O O . VAL D 1 76 ? -13.238 -72.882 25.877 1.00 29.33 76 VAL D O 1
ATOM 3807 N N . GLU D 1 77 ? -13.695 -71.254 27.367 1.00 30.65 77 GLU D N 1
ATOM 3808 C CA . GLU D 1 77 ? -14.662 -72.038 28.123 1.00 31.82 77 GLU D CA 1
ATOM 3809 C C . GLU D 1 77 ? -15.552 -72.919 27.252 1.00 31.30 77 GLU D C 1
ATOM 3810 O O . GLU D 1 77 ? -16.358 -72.424 26.460 1.00 31.22 77 GLU D O 1
ATOM 3816 N N . GLY D 1 78 ? -15.397 -74.229 27.400 1.00 29.35 78 GLY D N 1
ATOM 3817 C CA . GLY D 1 78 ? -16.223 -75.146 26.638 1.00 27.50 78 GLY D CA 1
ATOM 3818 C C . GLY D 1 78 ? -15.544 -75.819 25.468 1.00 27.57 78 GLY D C 1
ATOM 3819 O O . GLY D 1 78 ? -15.989 -76.876 25.025 1.00 26.51 78 GLY D O 1
ATOM 3820 N N . ASP D 1 79 ? -14.471 -75.217 24.964 1.00 27.04 79 ASP D N 1
ATOM 3821 C CA . ASP D 1 79 ? -13.762 -75.791 23.833 1.00 27.31 79 ASP D CA 1
ATOM 3822 C C . ASP D 1 79 ? -12.691 -76.798 24.207 1.00 26.85 79 ASP D C 1
ATOM 3823 O O . ASP D 1 79 ? -12.084 -76.732 25.277 1.00 26.74 79 ASP D O 1
ATOM 3828 N N . THR D 1 80 ? -12.470 -77.727 23.289 1.00 26.80 80 THR D N 1
ATOM 3829 C CA . THR D 1 80 ? -11.469 -78.768 23.434 1.00 28.22 80 THR D CA 1
ATOM 3830 C C . THR D 1 80 ? -10.428 -78.474 22.367 1.00 29.19 80 THR D C 1
ATOM 3831 O O . THR D 1 80 ? -10.782 -78.197 21.219 1.00 29.20 80 THR D O 1
ATOM 3835 N N . LEU D 1 81 ? -9.152 -78.516 22.730 1.00 29.48 81 LEU D N 1
ATOM 3836 C CA . LEU D 1 81 ? -8.111 -78.263 21.744 1.00 30.91 81 LEU D CA 1
ATOM 3837 C C . LEU D 1 81 ? -7.509 -79.562 21.238 1.00 30.20 81 LEU D C 1
ATOM 3838 O O . LEU D 1 81 ? -7.289 -80.501 21.998 1.00 31.97 81 LEU D O 1
ATOM 3843 N N . ASP D 1 82 ? -7.269 -79.598 19.933 1.00 30.62 82 ASP D N 1
ATOM 3844 C CA . ASP D 1 82 ? -6.711 -80.752 19.239 1.00 29.36 82 ASP D CA 1
ATOM 3845 C C . ASP D 1 82 ? -5.209 -80.852 19.509 1.00 28.05 82 ASP D C 1
ATOM 3846 O O . ASP D 1 82 ? -4.427 -80.028 19.033 1.00 27.74 82 ASP D O 1
ATOM 3851 N N . PRO D 1 83 ? -4.785 -81.877 20.263 1.00 26.10 83 PRO D N 1
ATOM 3852 C CA . PRO D 1 83 ? -3.373 -82.081 20.602 1.00 25.29 83 PRO D CA 1
ATOM 3853 C C . PRO D 1 83 ? -2.466 -82.304 19.392 1.00 24.02 83 PRO D C 1
ATOM 3854 O O . PRO D 1 83 ? -1.244 -82.219 19.494 1.00 24.98 83 PRO D O 1
ATOM 3858 N N . GLU D 1 84 ? -3.076 -82.584 18.249 1.00 22.01 84 GLU D N 1
ATOM 3859 C CA . GLU D 1 84 ? -2.342 -82.827 17.018 1.00 21.09 84 GLU D CA 1
ATOM 3860 C C . GLU D 1 84 ? -1.657 -81.555 16.524 1.00 19.80 84 GLU D C 1
ATOM 3861 O O . GLU D 1 84 ? -0.579 -81.612 15.944 1.00 19.67 84 GLU D O 1
ATOM 3867 N N . VAL D 1 85 ? -2.289 -80.409 16.767 1.00 19.27 85 VAL D N 1
ATOM 3868 C CA . VAL D 1 85 ? -1.758 -79.123 16.340 1.00 16.57 85 VAL D CA 1
ATOM 3869 C C . VAL D 1 85 ? -0.421 -78.805 17.008 1.00 16.66 85 VAL D C 1
ATOM 3870 O O . VAL D 1 85 ? 0.617 -78.760 16.344 1.00 14.53 85 VAL D O 1
ATOM 3874 N N . GLU D 1 86 ? -0.442 -78.592 18.319 1.00 16.53 86 GLU D N 1
ATOM 3875 C CA . GLU D 1 86 ? 0.787 -78.279 19.046 1.00 18.47 86 GLU D CA 1
ATOM 3876 C C . GLU D 1 86 ? 1.854 -79.346 18.820 1.00 18.27 86 GLU D C 1
ATOM 3877 O O . GLU D 1 86 ? 3.055 -79.070 18.875 1.00 19.50 86 GLU D O 1
ATOM 3883 N N . ARG D 1 87 ? 1.408 -80.566 18.560 1.00 19.77 87 ARG D N 1
ATOM 3884 C CA . ARG D 1 87 ? 2.328 -81.669 18.323 1.00 20.92 87 ARG D CA 1
ATOM 3885 C C . ARG D 1 87 ? 3.121 -81.437 17.034 1.00 19.73 87 ARG D C 1
ATOM 3886 O O . ARG D 1 87 ? 4.342 -81.573 17.026 1.00 19.34 87 ARG D O 1
ATOM 3894 N N . ARG D 1 88 ? 2.444 -81.082 15.944 1.00 18.20 88 ARG D N 1
ATOM 3895 C CA . ARG D 1 88 ? 3.180 -80.858 14.704 1.00 17.63 88 ARG D CA 1
ATOM 3896 C C . ARG D 1 88 ? 3.868 -79.500 14.638 1.00 14.17 88 ARG D C 1
ATOM 3897 O O . ARG D 1 88 ? 4.746 -79.290 13.803 1.00 15.05 88 ARG D O 1
ATOM 3905 N N . TYR D 1 89 ? 3.480 -78.577 15.512 1.00 14.27 89 TYR D N 1
ATOM 3906 C CA . TYR D 1 89 ? 4.138 -77.274 15.541 1.00 13.67 89 TYR D CA 1
ATOM 3907 C C . TYR D 1 89 ? 5.515 -77.474 16.186 1.00 15.57 89 TYR D C 1
ATOM 3908 O O . TYR D 1 89 ? 6.532 -77.000 15.675 1.00 15.62 89 TYR D O 1
ATOM 3917 N N . ARG D 1 90 ? 5.550 -78.191 17.307 1.00 16.58 90 ARG D N 1
ATOM 3918 C CA . ARG D 1 90 ? 6.813 -78.449 17.997 1.00 17.84 90 ARG D CA 1
ATOM 3919 C C . ARG D 1 90 ? 7.752 -79.265 17.114 1.00 18.59 90 ARG D C 1
ATOM 3920 O O . ARG D 1 90 ? 8.964 -79.046 17.115 1.00 17.25 90 ARG D O 1
ATOM 3928 N N . ASN D 1 91 ? 7.191 -80.206 16.359 1.00 19.32 91 ASN D N 1
ATOM 3929 C CA . ASN D 1 91 ? 7.991 -81.043 15.473 1.00 19.87 91 ASN D CA 1
ATOM 3930 C C . ASN D 1 91 ? 8.661 -80.185 14.400 1.00 20.05 91 ASN D C 1
ATOM 3931 O O . ASN D 1 91 ? 9.862 -80.310 14.146 1.00 19.58 91 ASN D O 1
ATOM 3936 N N . ALA D 1 92 ? 7.872 -79.316 13.774 1.00 18.91 92 ALA D N 1
ATOM 3937 C CA . ALA D 1 92 ? 8.381 -78.425 12.741 1.00 17.32 92 ALA D CA 1
ATOM 3938 C C . ALA D 1 92 ? 9.458 -77.500 13.310 1.00 16.87 92 ALA D C 1
ATOM 3939 O O . ALA D 1 92 ? 10.447 -77.204 12.645 1.00 16.58 92 ALA D O 1
ATOM 3941 N N . LEU D 1 93 ? 9.253 -77.045 14.544 1.00 17.88 93 LEU D N 1
ATOM 3942 C CA . LEU D 1 93 ? 10.190 -76.151 15.220 1.00 18.14 93 LEU D CA 1
ATOM 3943 C C . LEU D 1 93 ? 11.449 -76.880 15.678 1.00 20.78 93 LEU D C 1
ATOM 3944 O O . LEU D 1 93 ? 12.463 -76.251 15.986 1.00 19.85 93 LEU D O 1
ATOM 3949 N N . SER D 1 94 ? 11.374 -78.205 15.729 1.00 22.44 94 SER D N 1
ATOM 3950 C CA . SER D 1 94 ? 12.496 -79.021 16.167 1.00 25.85 94 SER D CA 1
ATOM 3951 C C . SER D 1 94 ? 13.299 -79.542 14.990 1.00 27.02 94 SER D C 1
ATOM 3952 O O . SER D 1 94 ? 13.937 -80.587 15.085 1.00 27.66 94 SER D O 1
ATOM 3955 N N . LEU D 1 95 ? 13.275 -78.802 13.889 1.00 29.48 95 LEU D N 1
ATOM 3956 C CA . LEU D 1 95 ? 13.983 -79.201 12.679 1.00 31.78 95 LEU D CA 1
ATOM 3957 C C . LEU D 1 95 ? 15.473 -79.482 12.897 1.00 32.87 95 LEU D C 1
ATOM 3958 O O . LEU D 1 95 ? 15.981 -80.510 12.450 1.00 33.25 95 LEU D O 1
ATOM 3963 N N . GLN D 1 96 ? 16.172 -78.575 13.573 1.00 34.13 96 GLN D N 1
ATOM 3964 C CA . GLN D 1 96 ? 17.606 -78.745 13.812 1.00 35.70 96 GLN D CA 1
ATOM 3965 C C . GLN D 1 96 ? 17.907 -79.090 15.263 1.00 36.10 96 GLN D C 1
ATOM 3966 O O . GLN D 1 96 ? 18.824 -79.859 15.552 1.00 37.80 96 GLN D O 1
ATOM 3972 N N . ALA D 1 97 ? 17.129 -78.514 16.171 1.00 36.04 97 ALA D N 1
ATOM 3973 C CA . ALA D 1 97 ? 17.286 -78.754 17.600 1.00 34.85 97 ALA D CA 1
ATOM 3974 C C . ALA D 1 97 ? 15.908 -78.711 18.252 1.00 34.60 97 ALA D C 1
ATOM 3975 O O . ALA D 1 97 ? 15.051 -77.920 17.849 1.00 32.73 97 ALA D O 1
ATOM 3977 N N . PRO D 1 98 ? 15.675 -79.563 19.265 1.00 34.14 98 PRO D N 1
ATOM 3978 C CA . PRO D 1 98 ? 14.374 -79.580 19.941 1.00 33.84 98 PRO D CA 1
ATOM 3979 C C . PRO D 1 98 ? 13.952 -78.162 20.314 1.00 33.78 98 PRO D C 1
ATOM 3980 O O . PRO D 1 98 ? 14.792 -77.347 20.687 1.00 33.35 98 PRO D O 1
ATOM 3984 N N . CYS D 1 99 ? 12.659 -77.863 20.203 1.00 33.27 99 CYS D N 1
ATOM 3985 C CA . CYS D 1 99 ? 12.179 -76.519 20.518 1.00 32.41 99 CYS D CA 1
ATOM 3986 C C . CYS D 1 99 ? 11.706 -76.380 21.964 1.00 30.79 99 CYS D C 1
ATOM 3987 O O . CYS D 1 99 ? 11.300 -77.354 22.593 1.00 31.39 99 CYS D O 1
ATOM 3990 N N . PRO D 1 100 ? 11.758 -75.152 22.508 1.00 30.37 100 PRO D N 1
ATOM 3991 C CA . PRO D 1 100 ? 11.348 -74.839 23.880 1.00 29.44 100 PRO D CA 1
ATOM 3992 C C . PRO D 1 100 ? 9.902 -75.224 24.156 1.00 28.26 100 PRO D C 1
ATOM 3993 O O . PRO D 1 100 ? 9.148 -75.545 23.237 1.00 26.95 100 PRO D O 1
ATOM 3997 N N . ASP D 1 101 ? 9.523 -75.206 25.429 1.00 26.94 101 ASP D N 1
ATOM 3998 C CA . ASP D 1 101 ? 8.154 -75.522 25.805 1.00 26.68 101 ASP D CA 1
ATOM 3999 C C . ASP D 1 101 ? 7.264 -74.382 25.348 1.00 24.48 101 ASP D C 1
ATOM 4000 O O . ASP D 1 101 ? 7.704 -73.235 25.269 1.00 24.49 101 ASP D O 1
ATOM 4005 N N . ILE D 1 102 ? 6.017 -74.704 25.035 1.00 22.15 102 ILE D N 1
ATOM 4006 C CA . ILE D 1 102 ? 5.071 -73.707 24.579 1.00 20.90 102 ILE D CA 1
ATOM 4007 C C . ILE D 1 102 ? 4.149 -73.344 25.727 1.00 21.39 102 ILE D C 1
ATOM 4008 O O . ILE D 1 102 ? 3.726 -74.207 26.488 1.00 21.91 102 ILE D O 1
ATOM 4013 N N . ILE D 1 103 ? 3.854 -72.059 25.864 1.00 21.72 103 ILE D N 1
ATOM 4014 C CA . ILE D 1 103 ? 2.965 -71.611 26.921 1.00 22.65 103 ILE D CA 1
ATOM 4015 C C . ILE D 1 103 ? 1.610 -71.222 26.325 1.00 22.16 103 ILE D C 1
ATOM 4016 O O . ILE D 1 103 ? 1.513 -70.904 25.141 1.00 20.67 103 ILE D O 1
ATOM 4021 N N . ARG D 1 104 ? 0.569 -71.262 27.149 1.00 20.90 104 ARG D N 1
ATOM 4022 C CA . ARG D 1 104 ? -0.782 -70.922 26.715 1.00 21.50 104 ARG D CA 1
ATOM 4023 C C . ARG D 1 104 ? -1.321 -69.741 27.516 1.00 21.48 104 ARG D C 1
ATOM 4024 O O . ARG D 1 104 ? -1.188 -69.707 28.739 1.00 21.62 104 ARG D O 1
ATOM 4032 N N . ILE D 1 105 ? -1.926 -68.773 26.834 1.00 19.80 105 ILE D N 1
ATOM 4033 C CA . ILE D 1 105 ? -2.495 -67.625 27.525 1.00 19.91 105 ILE D CA 1
ATOM 4034 C C . ILE D 1 105 ? -3.943 -67.408 27.103 1.00 20.20 105 ILE D C 1
ATOM 4035 O O . ILE D 1 105 ? -4.363 -67.840 26.024 1.00 20.72 105 ILE D O 1
ATOM 4040 N N . ASN D 1 106 ? -4.698 -66.745 27.971 1.00 21.21 106 ASN D N 1
ATOM 4041 C CA . ASN D 1 106 ? -6.104 -66.438 27.728 1.00 23.18 106 ASN D CA 1
ATOM 4042 C C . ASN D 1 106 ? -6.272 -65.743 26.371 1.00 23.05 106 ASN D C 1
ATOM 4043 O O . ASN D 1 106 ? -5.414 -64.967 25.952 1.00 22.82 106 ASN D O 1
ATOM 4048 N N . ARG D 1 107 ? -7.378 -66.031 25.694 1.00 23.44 107 ARG D N 1
ATOM 4049 C CA . ARG D 1 107 ? -7.660 -65.452 24.389 1.00 25.03 107 ARG D CA 1
ATOM 4050 C C . ARG D 1 107 ? -7.586 -63.926 24.377 1.00 24.74 107 ARG D C 1
ATOM 4051 O O . ARG D 1 107 ? -7.109 -63.337 23.409 1.00 24.85 107 ARG D O 1
ATOM 4059 N N . PHE D 1 108 ? -8.057 -63.288 25.446 1.00 25.83 108 PHE D N 1
ATOM 4060 C CA . PHE D 1 108 ? -8.037 -61.828 25.537 1.00 26.23 108 PHE D CA 1
ATOM 4061 C C . PHE D 1 108 ? -6.615 -61.292 25.617 1.00 25.22 108 PHE D C 1
ATOM 4062 O O . PHE D 1 108 ? -6.278 -60.299 24.970 1.00 25.45 108 PHE D O 1
ATOM 4070 N N . ALA D 1 109 ? -5.787 -61.950 26.419 1.00 24.35 109 ALA D N 1
ATOM 4071 C CA . ALA D 1 109 ? -4.403 -61.541 26.582 1.00 21.31 109 ALA D CA 1
ATOM 4072 C C . ALA D 1 109 ? -3.608 -61.849 25.321 1.00 20.25 109 ALA D C 1
ATOM 4073 O O . ALA D 1 109 ? -2.581 -61.230 25.061 1.00 20.88 109 ALA D O 1
ATOM 4075 N N . PHE D 1 110 ? -4.078 -62.810 24.535 1.00 20.15 110 PHE D N 1
ATOM 4076 C CA . PHE D 1 110 ? -3.383 -63.158 23.301 1.00 19.92 110 PHE D CA 1
ATOM 4077 C C . PHE D 1 110 ? -3.609 -62.017 22.317 1.00 19.54 110 PHE D C 1
ATOM 4078 O O . PHE D 1 110 ? -2.683 -61.559 21.656 1.00 19.52 110 PHE D O 1
ATOM 4086 N N . TYR D 1 111 ? -4.856 -61.565 22.233 1.00 20.95 111 TYR D N 1
ATOM 4087 C CA . TYR D 1 111 ? -5.236 -60.469 21.344 1.00 21.42 111 TYR D CA 1
ATOM 4088 C C . TYR D 1 111 ? -4.535 -59.180 21.751 1.00 21.29 111 TYR D C 1
ATOM 4089 O O . TYR D 1 111 ? -4.051 -58.432 20.905 1.00 20.23 111 TYR D O 1
ATOM 4098 N N . GLU D 1 112 ? -4.499 -58.921 23.055 1.00 21.79 112 GLU D N 1
ATOM 4099 C CA . GLU D 1 112 ? -3.848 -57.725 23.577 1.00 22.73 112 GLU D CA 1
ATOM 4100 C C . GLU D 1 112 ? -2.380 -57.765 23.188 1.00 20.61 112 GLU D C 1
ATOM 4101 O O . GLU D 1 112 ? -1.747 -56.734 22.956 1.00 20.10 112 GLU D O 1
ATOM 4107 N N . ARG D 1 113 ? -1.849 -58.976 23.111 1.00 17.56 113 ARG D N 1
ATOM 4108 C CA . ARG D 1 113 ? -0.462 -59.181 22.747 1.00 18.26 113 ARG D CA 1
ATOM 4109 C C . ARG D 1 113 ? -0.293 -59.104 21.230 1.00 15.94 113 ARG D C 1
ATOM 4110 O O . ARG D 1 113 ? 0.730 -58.639 20.736 1.00 16.97 113 ARG D O 1
ATOM 4118 N N . ALA D 1 114 ? -1.302 -59.567 20.499 1.00 16.69 114 ALA D N 1
ATOM 4119 C CA . ALA D 1 114 ? -1.267 -59.532 19.041 1.00 17.30 114 ALA D CA 1
ATOM 4120 C C . ALA D 1 114 ? -1.285 -58.073 18.589 1.00 18.40 114 ALA D C 1
ATOM 4121 O O . ALA D 1 114 ? -0.747 -57.726 17.533 1.00 16.67 114 ALA D O 1
ATOM 4123 N N . GLN D 1 115 ? -1.909 -57.217 19.396 1.00 19.04 115 GLN D N 1
ATOM 4124 C CA . GLN D 1 115 ? -1.985 -55.797 19.076 1.00 20.72 115 GLN D CA 1
ATOM 4125 C C . GLN D 1 115 ? -0.611 -55.139 19.127 1.00 20.25 115 GLN D C 1
ATOM 4126 O O . GLN D 1 115 ? -0.421 -54.053 18.584 1.00 20.62 115 GLN D O 1
ATOM 4132 N N . LYS D 1 116 ? 0.346 -55.804 19.769 1.00 18.96 116 LYS D N 1
ATOM 4133 C CA . LYS D 1 116 ? 1.698 -55.269 19.892 1.00 19.43 116 LYS D CA 1
ATOM 4134 C C . LYS D 1 116 ? 2.730 -56.016 19.050 1.00 17.29 116 LYS D C 1
ATOM 4135 O O . LYS D 1 116 ? 3.900 -55.644 19.023 1.00 18.22 116 LYS D O 1
ATOM 4141 N N . ALA D 1 117 ? 2.306 -57.064 18.355 1.00 15.22 117 ALA D N 1
ATOM 4142 C CA . ALA D 1 117 ? 3.240 -57.841 17.550 1.00 14.34 117 ALA D CA 1
ATOM 4143 C C . ALA D 1 117 ? 3.829 -57.052 16.386 1.00 14.27 117 ALA D C 1
ATOM 4144 O O . ALA D 1 117 ? 3.244 -56.078 15.919 1.00 14.00 117 ALA D O 1
ATOM 4146 N N . PHE D 1 118 ? 4.998 -57.488 15.925 1.00 13.73 118 PHE D N 1
ATOM 4147 C CA . PHE D 1 118 ? 5.685 -56.841 14.814 1.00 14.22 118 PHE D CA 1
ATOM 4148 C C . PHE D 1 118 ? 4.902 -57.088 13.532 1.00 15.07 118 PHE D C 1
ATOM 4149 O O . PHE D 1 118 ? 4.777 -56.202 12.682 1.00 15.29 118 PHE D O 1
ATOM 4157 N N . ALA D 1 119 ? 4.367 -58.298 13.405 1.00 12.84 119 ALA D N 1
ATOM 4158 C CA . ALA D 1 119 ? 3.606 -58.667 12.225 1.00 12.06 119 ALA D CA 1
ATOM 4159 C C . ALA D 1 119 ? 2.704 -59.854 12.502 1.00 11.01 119 ALA D C 1
ATOM 4160 O O . ALA D 1 119 ? 2.886 -60.590 13.473 1.00 10.75 119 ALA D O 1
ATOM 4162 N N . ILE D 1 120 ? 1.728 -60.041 11.627 1.00 9.63 120 ILE D N 1
ATOM 4163 C CA . ILE D 1 120 ? 0.814 -61.159 11.754 1.00 11.63 120 ILE D CA 1
ATOM 4164 C C . ILE D 1 120 ? 0.700 -61.834 10.400 1.00 10.70 120 ILE D C 1
ATOM 4165 O O . ILE D 1 120 ? 0.379 -61.192 9.401 1.00 11.97 120 ILE D O 1
ATOM 4170 N N . VAL D 1 121 ? 0.989 -63.129 10.368 1.00 11.38 121 VAL D N 1
ATOM 4171 C CA . VAL D 1 121 ? 0.911 -63.911 9.137 1.00 11.53 121 VAL D CA 1
ATOM 4172 C C . VAL D 1 121 ? -0.291 -64.856 9.248 1.00 12.63 121 VAL D C 1
ATOM 4173 O O . VAL D 1 121 ? -0.256 -65.829 10.005 1.00 11.95 121 VAL D O 1
ATOM 4177 N N . ILE D 1 122 ? -1.359 -64.563 8.512 1.00 10.56 122 ILE D N 1
ATOM 4178 C CA . ILE D 1 122 ? -2.545 -65.415 8.559 1.00 10.74 122 ILE D CA 1
ATOM 4179 C C . ILE D 1 122 ? -2.454 -66.538 7.517 1.00 9.72 122 ILE D C 1
ATOM 4180 O O . ILE D 1 122 ? -2.344 -66.294 6.313 1.00 11.00 122 ILE D O 1
ATOM 4185 N N . THR D 1 123 ? -2.484 -67.774 8.009 1.00 8.86 123 THR D N 1
ATOM 4186 C CA . THR D 1 123 ? -2.357 -68.959 7.174 1.00 10.07 123 THR D CA 1
ATOM 4187 C C . THR D 1 123 ? -3.651 -69.693 6.856 1.00 10.79 123 THR D C 1
ATOM 4188 O O . THR D 1 123 ? -4.751 -69.254 7.209 1.00 11.82 123 THR D O 1
ATOM 4192 N N . GLY D 1 124 ? -3.492 -70.830 6.186 1.00 11.40 124 GLY D N 1
ATOM 4193 C CA . GLY D 1 124 ? -4.624 -71.655 5.808 1.00 10.92 124 GLY D CA 1
ATOM 4194 C C . GLY D 1 124 ? -4.994 -72.713 6.831 1.00 11.83 124 GLY D C 1
ATOM 4195 O O . GLY D 1 124 ? -5.863 -73.550 6.569 1.00 9.90 124 GLY D O 1
ATOM 4196 N N . GLU D 1 125 ? -4.338 -72.705 7.989 1.00 12.79 125 GLU D N 1
ATOM 4197 C CA . GLU D 1 125 ? -4.667 -73.676 9.032 1.00 15.88 125 GLU D CA 1
ATOM 4198 C C . GLU D 1 125 ? -6.147 -73.523 9.354 1.00 17.37 125 GLU D C 1
ATOM 4199 O O . GLU D 1 125 ? -6.593 -72.433 9.705 1.00 18.40 125 GLU D O 1
ATOM 4205 N N . ARG D 1 126 ? -6.905 -74.609 9.261 1.00 18.64 126 ARG D N 1
ATOM 4206 C CA . ARG D 1 126 ? -8.331 -74.537 9.544 1.00 19.49 126 ARG D CA 1
ATOM 4207 C C . ARG D 1 126 ? -8.724 -75.005 10.948 1.00 19.89 126 ARG D C 1
ATOM 4208 O O . ARG D 1 126 ? -9.861 -74.805 11.378 1.00 20.63 126 ARG D O 1
ATOM 4216 N N . ALA D 1 127 ? -7.790 -75.615 11.668 1.00 17.86 127 ALA D N 1
ATOM 4217 C CA . ALA D 1 127 ? -8.084 -76.070 13.023 1.00 19.21 127 ALA D CA 1
ATOM 4218 C C . ALA D 1 127 ? -8.190 -74.862 13.952 1.00 18.79 127 ALA D C 1
ATOM 4219 O O . ALA D 1 127 ? -7.543 -73.844 13.721 1.00 21.58 127 ALA D O 1
ATOM 4221 N N . LYS D 1 128 ? -9.014 -74.974 14.990 1.00 18.81 128 LYS D N 1
ATOM 4222 C CA . LYS D 1 128 ? -9.179 -73.897 15.964 1.00 17.00 128 LYS D CA 1
ATOM 4223 C C . LYS D 1 128 ? -7.933 -73.852 16.839 1.00 15.94 128 LYS D C 1
ATOM 4224 O O . LYS D 1 128 ? -7.253 -74.865 17.012 1.00 17.33 128 LYS D O 1
ATOM 4230 N N . TYR D 1 129 ? -7.640 -72.680 17.391 1.00 14.81 129 TYR D N 1
ATOM 4231 C CA . TYR D 1 129 ? -6.479 -72.499 18.251 1.00 14.33 129 TYR D CA 1
ATOM 4232 C C . TYR D 1 129 ? -5.198 -72.940 17.559 1.00 14.17 129 TYR D C 1
ATOM 4233 O O . TYR D 1 129 ? -4.347 -73.613 18.147 1.00 12.11 129 TYR D O 1
ATOM 4242 N N . GLY D 1 130 ? -5.072 -72.547 16.295 1.00 11.92 130 GLY D N 1
ATOM 4243 C CA . GLY D 1 130 ? -3.893 -72.886 15.526 1.00 13.13 130 GLY D CA 1
ATOM 4244 C C . GLY D 1 130 ? -2.948 -71.701 15.478 1.00 12.13 130 GLY D C 1
ATOM 4245 O O . GLY D 1 130 ? -2.012 -71.672 14.681 1.00 12.35 130 GLY D O 1
ATOM 4246 N N . ASN D 1 131 ? -3.193 -70.722 16.342 1.00 12.49 131 ASN D N 1
ATOM 4247 C CA . ASN D 1 131 ? -2.359 -69.531 16.395 1.00 11.40 131 ASN D CA 1
ATOM 4248 C C . ASN D 1 131 ? -1.153 -69.759 17.292 1.00 12.72 131 ASN D C 1
ATOM 4249 O O . ASN D 1 131 ? -1.272 -70.358 18.363 1.00 11.62 131 ASN D O 1
ATOM 4254 N N . ILE D 1 132 ? 0.010 -69.284 16.852 1.00 11.19 132 ILE D N 1
ATOM 4255 C CA . ILE D 1 132 ? 1.218 -69.401 17.650 1.00 12.74 132 ILE D CA 1
ATOM 4256 C C . ILE D 1 132 ? 2.061 -68.149 17.478 1.00 11.81 132 ILE D C 1
ATOM 4257 O O . ILE D 1 132 ? 2.234 -67.653 16.365 1.00 13.29 132 ILE D O 1
ATOM 4262 N N . LEU D 1 133 ? 2.555 -67.621 18.591 1.00 12.18 133 LEU D N 1
ATOM 4263 C CA . LEU D 1 133 ? 3.390 -66.424 18.572 1.00 12.40 133 LEU D CA 1
ATOM 4264 C C . LEU D 1 133 ? 4.848 -66.813 18.783 1.00 13.58 133 LEU D C 1
ATOM 4265 O O . LEU D 1 133 ? 5.156 -67.649 19.634 1.00 13.93 133 LEU D O 1
ATOM 4270 N N . LEU D 1 134 ? 5.732 -66.210 17.992 1.00 13.07 134 LEU D N 1
ATOM 4271 C CA . LEU D 1 134 ? 7.166 -66.457 18.078 1.00 13.64 134 LEU D CA 1
ATOM 4272 C C . LEU D 1 134 ? 7.877 -65.167 18.468 1.00 15.44 134 LEU D C 1
ATOM 4273 O O . LEU D 1 134 ? 7.561 -64.090 17.956 1.00 15.87 134 LEU D O 1
ATOM 4278 N N . LYS D 1 135 ? 8.839 -65.294 19.377 1.00 16.24 135 LYS D N 1
ATOM 4279 C CA . LYS D 1 135 ? 9.623 -64.166 19.879 1.00 15.74 135 LYS D CA 1
ATOM 4280 C C . LYS D 1 135 ? 11.063 -64.381 19.419 1.00 14.38 135 LYS D C 1
ATOM 4281 O O . LYS D 1 135 ? 11.664 -65.417 19.711 1.00 14.54 135 LYS D O 1
ATOM 4287 N N . LYS D 1 136 ? 11.618 -63.409 18.703 1.00 13.71 136 LYS D N 1
ATOM 4288 C CA . LYS D 1 136 ? 12.972 -63.550 18.185 1.00 14.41 136 LYS D CA 1
ATOM 4289 C C . LYS D 1 136 ? 14.045 -63.364 19.249 1.00 14.71 136 LYS D C 1
ATOM 4290 O O . LYS D 1 136 ? 13.863 -62.619 20.210 1.00 14.67 136 LYS D O 1
ATOM 4296 N N . GLY D 1 137 ? 15.162 -64.057 19.068 1.00 17.06 137 GLY D N 1
ATOM 4297 C CA . GLY D 1 137 ? 16.256 -63.957 20.016 1.00 18.51 137 GLY D CA 1
ATOM 4298 C C . GLY D 1 137 ? 17.412 -63.173 19.437 1.00 19.56 137 GLY D C 1
ATOM 4299 O O . GLY D 1 137 ? 17.210 -62.245 18.656 1.00 19.83 137 GLY D O 1
ATOM 4300 N N . VAL D 1 138 ? 18.626 -63.544 19.823 1.00 20.43 138 VAL D N 1
ATOM 4301 C CA . VAL D 1 138 ? 19.824 -62.878 19.328 1.00 22.84 138 VAL D CA 1
ATOM 4302 C C . VAL D 1 138 ? 20.514 -63.834 18.353 1.00 25.00 138 VAL D C 1
ATOM 4303 O O . VAL D 1 138 ? 21.047 -64.868 18.758 1.00 25.46 138 VAL D O 1
ATOM 4307 N N . THR D 1 139 ? 20.477 -63.487 17.068 1.00 27.56 139 THR D N 1
ATOM 4308 C CA . THR D 1 139 ? 21.072 -64.303 16.009 1.00 29.29 139 THR D CA 1
ATOM 4309 C C . THR D 1 139 ? 22.543 -64.607 16.275 1.00 31.04 139 THR D C 1
ATOM 4310 O O . THR D 1 139 ? 23.401 -63.743 16.109 1.00 31.47 139 THR D O 1
ATOM 4314 N N . PRO D 1 140 ? 22.852 -65.847 16.686 1.00 33.13 140 PRO D N 1
ATOM 4315 C CA . PRO D 1 140 ? 24.232 -66.254 16.970 1.00 35.44 140 PRO D CA 1
ATOM 4316 C C . PRO D 1 140 ? 25.054 -66.462 15.693 1.00 37.56 140 PRO D C 1
ATOM 4317 O O . PRO D 1 140 ? 24.519 -66.185 14.594 1.00 38.95 140 PRO D O 1
ATOM 4322 N N . MET E 1 1 ? 27.242 -39.296 -2.166 1.00 11.58 1 MET E N 1
ATOM 4323 C CA . MET E 1 1 ? 28.558 -38.923 -1.573 1.00 15.37 1 MET E CA 1
ATOM 4324 C C . MET E 1 1 ? 28.838 -37.421 -1.696 1.00 13.57 1 MET E C 1
ATOM 4325 O O . MET E 1 1 ? 28.391 -36.777 -2.644 1.00 12.77 1 MET E O 1
ATOM 4330 N N . LEU E 1 2 ? 29.580 -36.878 -0.730 1.00 13.15 2 LEU E N 1
ATOM 4331 C CA . LEU E 1 2 ? 29.948 -35.458 -0.700 1.00 13.16 2 LEU E CA 1
ATOM 4332 C C . LEU E 1 2 ? 31.382 -35.324 -0.209 1.00 13.62 2 LEU E C 1
ATOM 4333 O O . LEU E 1 2 ? 31.856 -36.175 0.537 1.00 13.51 2 LEU E O 1
ATOM 4338 N N . LYS E 1 3 ? 32.064 -34.248 -0.599 1.00 15.26 3 LYS E N 1
ATOM 4339 C CA . LYS E 1 3 ? 33.438 -34.028 -0.149 1.00 15.73 3 LYS E CA 1
ATOM 4340 C C . LYS E 1 3 ? 33.430 -33.554 1.295 1.00 14.37 3 LYS E C 1
ATOM 4341 O O . LYS E 1 3 ? 32.491 -32.886 1.729 1.00 13.97 3 LYS E O 1
ATOM 4347 N N . THR E 1 4 ? 34.497 -33.891 2.016 1.00 14.07 4 THR E N 1
ATOM 4348 C CA . THR E 1 4 ? 34.704 -33.506 3.412 1.00 14.74 4 THR E CA 1
ATOM 4349 C C . THR E 1 4 ? 33.735 -34.125 4.405 1.00 16.23 4 THR E C 1
ATOM 4350 O O . THR E 1 4 ? 33.855 -33.911 5.609 1.00 18.53 4 THR E O 1
ATOM 4354 N N . ILE E 1 5 ? 32.773 -34.886 3.906 1.00 15.93 5 ILE E N 1
ATOM 4355 C CA . ILE E 1 5 ? 31.815 -35.537 4.778 1.00 17.49 5 ILE E CA 1
ATOM 4356 C C . ILE E 1 5 ? 32.013 -37.039 4.627 1.00 16.03 5 ILE E C 1
ATOM 4357 O O . ILE E 1 5 ? 32.157 -37.538 3.513 1.00 16.34 5 ILE E O 1
ATOM 4362 N N . SER E 1 6 ? 32.041 -37.757 5.744 1.00 15.73 6 SER E N 1
ATOM 4363 C CA . SER E 1 6 ? 32.224 -39.204 5.700 1.00 15.00 6 SER E CA 1
ATOM 4364 C C . SER E 1 6 ? 31.236 -39.838 4.731 1.00 15.03 6 SER E C 1
ATOM 4365 O O . SER E 1 6 ? 30.025 -39.621 4.844 1.00 14.96 6 SER E O 1
ATOM 4368 N N . PRO E 1 7 ? 31.734 -40.629 3.760 1.00 13.97 7 PRO E N 1
ATOM 4369 C CA . PRO E 1 7 ? 30.826 -41.268 2.803 1.00 13.47 7 PRO E CA 1
ATOM 4370 C C . PRO E 1 7 ? 30.029 -42.386 3.462 1.00 14.52 7 PRO E C 1
ATOM 4371 O O . PRO E 1 7 ? 29.163 -42.993 2.837 1.00 15.18 7 PRO E O 1
ATOM 4375 N N . LEU E 1 8 ? 30.319 -42.649 4.734 1.00 14.74 8 LEU E N 1
ATOM 4376 C CA . LEU E 1 8 ? 29.611 -43.692 5.465 1.00 13.90 8 LEU E CA 1
ATOM 4377 C C . LEU E 1 8 ? 28.227 -43.239 5.943 1.00 12.56 8 LEU E C 1
ATOM 4378 O O . LEU E 1 8 ? 27.414 -44.064 6.362 1.00 12.03 8 LEU E O 1
ATOM 4383 N N . ILE E 1 9 ? 27.963 -41.935 5.880 1.00 10.40 9 ILE E N 1
ATOM 4384 C CA . ILE E 1 9 ? 26.671 -41.381 6.301 1.00 10.57 9 ILE E CA 1
ATOM 4385 C C . ILE E 1 9 ? 25.746 -41.262 5.092 1.00 10.46 9 ILE E C 1
ATOM 4386 O O . ILE E 1 9 ? 26.011 -40.476 4.189 1.00 12.03 9 ILE E O 1
ATOM 4391 N N . SER E 1 10 ? 24.663 -42.033 5.075 1.00 9.77 10 SER E N 1
ATOM 4392 C CA . SER E 1 10 ? 23.725 -41.993 3.955 1.00 10.73 10 SER E CA 1
ATOM 4393 C C . SER E 1 10 ? 23.014 -40.638 3.862 1.00 9.90 10 SER E C 1
ATOM 4394 O O . SER E 1 10 ? 22.886 -39.927 4.856 1.00 9.63 10 SER E O 1
ATOM 4397 N N . PRO E 1 11 ? 22.553 -40.262 2.659 1.00 9.31 11 PRO E N 1
ATOM 4398 C CA . PRO E 1 11 ? 21.856 -38.986 2.474 1.00 8.81 11 PRO E CA 1
ATOM 4399 C C . PRO E 1 11 ? 20.697 -38.779 3.453 1.00 9.92 11 PRO E C 1
ATOM 4400 O O . PRO E 1 11 ? 20.524 -37.693 3.992 1.00 10.40 11 PRO E O 1
ATOM 4404 N N . GLU E 1 12 ? 19.898 -39.817 3.676 1.00 8.21 12 GLU E N 1
ATOM 4405 C CA . GLU E 1 12 ? 18.768 -39.696 4.595 1.00 9.74 12 GLU E CA 1
ATOM 4406 C C . GLU E 1 12 ? 19.217 -39.429 6.041 1.00 8.59 12 GLU E C 1
ATOM 4407 O O . GLU E 1 12 ? 18.587 -38.656 6.760 1.00 6.78 12 GLU E O 1
ATOM 4413 N N . LEU E 1 13 ? 20.293 -40.074 6.474 1.00 7.46 13 LEU E N 1
ATOM 4414 C CA . LEU E 1 13 ? 20.781 -39.844 7.833 1.00 9.73 13 LEU E CA 1
ATOM 4415 C C . LEU E 1 13 ? 21.300 -38.407 7.933 1.00 10.91 13 LEU E C 1
ATOM 4416 O O . LEU E 1 13 ? 21.121 -37.732 8.954 1.00 9.56 13 LEU E O 1
ATOM 4421 N N . LEU E 1 14 ? 21.937 -37.939 6.863 1.00 11.22 14 LEU E N 1
ATOM 4422 C CA . LEU E 1 14 ? 22.456 -36.575 6.823 1.00 13.75 14 LEU E CA 1
ATOM 4423 C C . LEU E 1 14 ? 21.291 -35.624 7.119 1.00 13.11 14 LEU E C 1
ATOM 4424 O O . LEU E 1 14 ? 21.402 -34.709 7.936 1.00 13.42 14 LEU E O 1
ATOM 4429 N N . LYS E 1 15 ? 20.171 -35.864 6.450 1.00 12.96 15 LYS E N 1
ATOM 4430 C CA . LYS E 1 15 ? 18.976 -35.060 6.637 1.00 12.55 15 LYS E CA 1
ATOM 4431 C C . LYS E 1 15 ? 18.474 -35.152 8.076 1.00 11.71 15 LYS E C 1
ATOM 4432 O O . LYS E 1 15 ? 18.207 -34.133 8.720 1.00 10.70 15 LYS E O 1
ATOM 4438 N N . VAL E 1 16 ? 18.336 -36.373 8.576 1.00 8.84 16 VAL E N 1
ATOM 4439 C CA . VAL E 1 16 ? 17.857 -36.565 9.941 1.00 10.00 16 VAL E CA 1
ATOM 4440 C C . VAL E 1 16 ? 18.745 -35.801 10.922 1.00 8.11 16 VAL E C 1
ATOM 4441 O O . VAL E 1 16 ? 18.257 -35.017 11.727 1.00 11.42 16 VAL E O 1
ATOM 4445 N N . LEU E 1 17 ? 20.052 -36.017 10.841 1.00 9.97 17 LEU E N 1
ATOM 4446 C CA . LEU E 1 17 ? 20.977 -35.335 11.728 1.00 8.07 17 LEU E CA 1
ATOM 4447 C C . LEU E 1 17 ? 20.753 -33.825 11.732 1.00 9.06 17 LEU E C 1
ATOM 4448 O O . LEU E 1 17 ? 20.711 -33.199 12.792 1.00 8.69 17 LEU E O 1
ATOM 4453 N N . ALA E 1 18 ? 20.594 -33.246 10.548 1.00 10.21 18 ALA E N 1
ATOM 4454 C CA . ALA E 1 18 ? 20.386 -31.803 10.414 1.00 10.19 18 ALA E CA 1
ATOM 4455 C C . ALA E 1 18 ? 19.039 -31.338 10.963 1.00 9.89 18 ALA E C 1
ATOM 4456 O O . ALA E 1 18 ? 18.937 -30.261 11.553 1.00 9.92 18 ALA E O 1
ATOM 4458 N N . GLU E 1 19 ? 18.006 -32.150 10.774 1.00 9.50 19 GLU E N 1
ATOM 4459 C CA . GLU E 1 19 ? 16.677 -31.800 11.263 1.00 9.54 19 GLU E CA 1
ATOM 4460 C C . GLU E 1 19 ? 16.622 -31.816 12.785 1.00 9.65 19 GLU E C 1
ATOM 4461 O O . GLU E 1 19 ? 15.776 -31.160 13.382 1.00 10.27 19 GLU E O 1
ATOM 4467 N N . MET E 1 20 ? 17.517 -32.568 13.410 1.00 6.82 20 MET E N 1
ATOM 4468 C CA . MET E 1 20 ? 17.523 -32.661 14.862 1.00 8.43 20 MET E CA 1
ATOM 4469 C C . MET E 1 20 ? 17.845 -31.336 15.523 1.00 8.49 20 MET E C 1
ATOM 4470 O O . MET E 1 20 ? 18.686 -30.578 15.044 1.00 7.39 20 MET E O 1
ATOM 4475 N N . GLY E 1 21 ? 17.158 -31.067 16.627 1.00 9.65 21 GLY E N 1
ATOM 4476 C CA . GLY E 1 21 ? 17.373 -29.835 17.354 1.00 9.19 21 GLY E CA 1
ATOM 4477 C C . GLY E 1 21 ? 17.902 -30.127 18.740 1.00 10.36 21 GLY E C 1
ATOM 4478 O O . GLY E 1 21 ? 18.138 -31.282 19.098 1.00 8.22 21 GLY E O 1
ATOM 4479 N N . HIS E 1 22 ? 18.085 -29.078 19.531 1.00 12.10 22 HIS E N 1
ATOM 4480 C CA . HIS E 1 22 ? 18.593 -29.241 20.881 1.00 11.80 22 HIS E CA 1
ATOM 4481 C C . HIS E 1 22 ? 17.738 -30.237 21.651 1.00 10.87 22 HIS E C 1
ATOM 4482 O O . HIS E 1 22 ? 16.519 -30.095 21.723 1.00 11.14 22 HIS E O 1
ATOM 4489 N N . GLY E 1 23 ? 18.383 -31.253 22.214 1.00 10.34 23 GLY E N 1
ATOM 4490 C CA . GLY E 1 23 ? 17.658 -32.243 22.992 1.00 9.90 23 GLY E CA 1
ATOM 4491 C C . GLY E 1 23 ? 17.133 -33.461 22.259 1.00 12.18 23 GLY E C 1
ATOM 4492 O O . GLY E 1 23 ? 16.747 -34.442 22.906 1.00 13.12 23 GLY E O 1
ATOM 4493 N N . ASP E 1 24 ? 17.085 -33.420 20.926 1.00 10.80 24 ASP E N 1
ATOM 4494 C CA . ASP E 1 24 ? 16.596 -34.577 20.189 1.00 10.91 24 ASP E CA 1
ATOM 4495 C C . ASP E 1 24 ? 17.549 -35.747 20.368 1.00 11.51 24 ASP E C 1
ATOM 4496 O O . ASP E 1 24 ? 18.764 -35.569 20.478 1.00 11.15 24 ASP E O 1
ATOM 4501 N N . GLU E 1 25 ? 16.995 -36.951 20.392 1.00 9.42 25 GLU E N 1
ATOM 4502 C CA . GLU E 1 25 ? 17.808 -38.134 20.599 1.00 10.77 25 GLU E CA 1
ATOM 4503 C C . GLU E 1 25 ? 17.814 -39.075 19.402 1.00 11.08 25 GLU E C 1
ATOM 4504 O O . GLU E 1 25 ? 16.792 -39.259 18.727 1.00 11.19 25 GLU E O 1
ATOM 4510 N N . ILE E 1 26 ? 18.980 -39.648 19.124 1.00 10.27 26 ILE E N 1
ATOM 4511 C CA . ILE E 1 26 ? 19.117 -40.589 18.019 1.00 9.62 26 ILE E CA 1
ATOM 4512 C C . ILE E 1 26 ? 19.883 -41.812 18.497 1.00 11.04 26 ILE E C 1
ATOM 4513 O O . ILE E 1 26 ? 20.844 -41.703 19.265 1.00 12.50 26 ILE E O 1
ATOM 4518 N N . ILE E 1 27 ? 19.444 -42.979 18.045 1.00 10.51 27 ILE E N 1
ATOM 4519 C CA . ILE E 1 27 ? 20.071 -44.228 18.442 1.00 10.82 27 ILE E CA 1
ATOM 4520 C C . ILE E 1 27 ? 20.790 -44.943 17.311 1.00 10.80 27 ILE E C 1
ATOM 4521 O O . ILE E 1 27 ? 20.267 -45.071 16.202 1.00 9.00 27 ILE E O 1
ATOM 4526 N N . PHE E 1 28 ? 22.006 -45.389 17.604 1.00 9.57 28 PHE E N 1
ATOM 4527 C CA . PHE E 1 28 ? 22.791 -46.164 16.657 1.00 9.82 28 PHE E CA 1
ATOM 4528 C C . PHE E 1 28 ? 22.803 -47.524 17.337 1.00 10.14 28 PHE E C 1
ATOM 4529 O O . PHE E 1 28 ? 23.510 -47.732 18.321 1.00 11.69 28 PHE E O 1
ATOM 4537 N N . SER E 1 29 ? 21.984 -48.438 16.834 1.00 11.33 29 SER E N 1
ATOM 4538 C CA . SER E 1 29 ? 21.861 -49.760 17.442 1.00 13.29 29 SER E CA 1
ATOM 4539 C C . SER E 1 29 ? 22.726 -50.838 16.820 1.00 13.37 29 SER E C 1
ATOM 4540 O O . SER E 1 29 ? 23.222 -50.687 15.695 1.00 12.02 29 SER E O 1
ATOM 4543 N N . ASP E 1 30 ? 22.918 -51.925 17.566 1.00 11.28 30 ASP E N 1
ATOM 4544 C CA . ASP E 1 30 ? 23.681 -53.036 17.034 1.00 12.71 30 ASP E CA 1
ATOM 4545 C C . ASP E 1 30 ? 22.706 -53.786 16.140 1.00 10.81 30 ASP E C 1
ATOM 4546 O O . ASP E 1 30 ? 21.534 -53.436 16.080 1.00 12.71 30 ASP E O 1
ATOM 4551 N N . ALA E 1 31 ? 23.184 -54.806 15.445 1.00 12.04 31 ALA E N 1
ATOM 4552 C CA . ALA E 1 31 ? 22.347 -55.568 14.520 1.00 10.22 31 ALA E CA 1
ATOM 4553 C C . ALA E 1 31 ? 21.237 -56.417 15.133 1.00 11.88 31 ALA E C 1
ATOM 4554 O O . ALA E 1 31 ? 20.381 -56.916 14.411 1.00 11.57 31 ALA E O 1
ATOM 4556 N N . HIS E 1 32 ? 21.239 -56.571 16.454 1.00 12.85 32 HIS E N 1
ATOM 4557 C CA . HIS E 1 32 ? 20.231 -57.385 17.133 1.00 13.02 32 HIS E CA 1
ATOM 4558 C C . HIS E 1 32 ? 19.068 -56.590 17.694 1.00 11.82 32 HIS E C 1
ATOM 4559 O O . HIS E 1 32 ? 18.083 -57.160 18.165 1.00 11.38 32 HIS E O 1
ATOM 4566 N N . PHE E 1 33 ? 19.189 -55.272 17.641 1.00 10.70 33 PHE E N 1
ATOM 4567 C CA . PHE E 1 33 ? 18.182 -54.381 18.190 1.00 8.82 33 PHE E CA 1
ATOM 4568 C C . PHE E 1 33 ? 16.865 -54.385 17.430 1.00 10.24 33 PHE E C 1
ATOM 4569 O O . PHE E 1 33 ? 16.848 -54.405 16.198 1.00 10.74 33 PHE E O 1
ATOM 4577 N N . PRO E 1 34 ? 15.738 -54.371 18.166 1.00 10.22 34 PRO E N 1
ATOM 4578 C CA . PRO E 1 34 ? 14.396 -54.363 17.571 1.00 11.23 34 PRO E CA 1
ATOM 4579 C C . PRO E 1 34 ? 14.038 -52.936 17.142 1.00 9.80 34 PRO E C 1
ATOM 4580 O O . PRO E 1 34 ? 13.024 -52.376 17.560 1.00 10.68 34 PRO E O 1
ATOM 4584 N N . ALA E 1 35 ? 14.883 -52.358 16.300 1.00 9.01 35 ALA E N 1
ATOM 4585 C CA . ALA E 1 35 ? 14.693 -50.991 15.824 1.00 9.59 35 ALA E CA 1
ATOM 4586 C C . ALA E 1 35 ? 13.356 -50.677 15.156 1.00 10.59 35 ALA E C 1
ATOM 4587 O O . ALA E 1 35 ? 12.765 -49.627 15.410 1.00 10.08 35 ALA E O 1
ATOM 4589 N N . HIS E 1 36 ? 12.884 -51.583 14.304 1.00 10.27 36 HIS E N 1
ATOM 4590 C CA . HIS E 1 36 ? 11.651 -51.366 13.552 1.00 12.31 36 HIS E CA 1
ATOM 4591 C C . HIS E 1 36 ? 10.326 -51.373 14.333 1.00 15.18 36 HIS E C 1
ATOM 4592 O O . HIS E 1 36 ? 9.308 -50.892 13.834 1.00 15.37 36 HIS E O 1
ATOM 4599 N N . SER E 1 37 ? 10.329 -51.900 15.553 1.00 14.68 37 SER E N 1
ATOM 4600 C CA . SER E 1 37 ? 9.102 -51.941 16.341 1.00 15.87 37 SER E CA 1
ATOM 4601 C C . SER E 1 37 ? 9.037 -50.843 17.399 1.00 16.66 37 SER E C 1
ATOM 4602 O O . SER E 1 37 ? 8.043 -50.730 18.116 1.00 15.61 37 SER E O 1
ATOM 4605 N N . MET E 1 38 ? 10.087 -50.029 17.493 1.00 15.39 38 MET E N 1
ATOM 4606 C CA . MET E 1 38 ? 10.123 -48.958 18.485 1.00 14.45 38 MET E CA 1
ATOM 4607 C C . MET E 1 38 ? 9.155 -47.807 18.182 1.00 15.20 38 MET E C 1
ATOM 4608 O O . MET E 1 38 ? 8.505 -47.279 19.088 1.00 13.67 38 MET E O 1
ATOM 4613 N N . GLY E 1 39 ? 9.065 -47.416 16.914 1.00 14.41 39 GLY E N 1
ATOM 4614 C CA . GLY E 1 39 ? 8.182 -46.324 16.544 1.00 14.50 39 GLY E CA 1
ATOM 4615 C C . GLY E 1 39 ? 8.820 -45.281 15.633 1.00 15.13 39 GLY E C 1
ATOM 4616 O O . GLY E 1 39 ? 8.257 -44.960 14.580 1.00 15.59 39 GLY E O 1
ATOM 4617 N N . PRO E 1 40 ? 9.981 -44.717 16.008 1.00 13.89 40 PRO E N 1
ATOM 4618 C CA . PRO E 1 40 ? 10.650 -43.708 15.175 1.00 13.78 40 PRO E CA 1
ATOM 4619 C C . PRO E 1 40 ? 11.157 -44.241 13.838 1.00 12.10 40 PRO E C 1
ATOM 4620 O O . PRO E 1 40 ? 11.287 -45.451 13.645 1.00 11.27 40 PRO E O 1
ATOM 4624 N N . GLN E 1 41 ? 11.454 -43.328 12.917 1.00 10.38 41 GLN E N 1
ATOM 4625 C CA . GLN E 1 41 ? 11.939 -43.724 11.605 1.00 11.63 41 GLN E CA 1
ATOM 4626 C C . GLN E 1 41 ? 13.244 -44.504 11.741 1.00 11.77 41 GLN E C 1
ATOM 4627 O O . GLN E 1 41 ? 14.097 -44.181 12.576 1.00 9.13 41 GLN E O 1
ATOM 4633 N N . VAL E 1 42 ? 13.384 -45.541 10.924 1.00 10.50 42 VAL E N 1
ATOM 4634 C CA . VAL E 1 42 ? 14.577 -46.370 10.946 1.00 11.45 42 VAL E CA 1
ATOM 4635 C C . VAL E 1 42 ? 15.405 -46.199 9.677 1.00 13.14 42 VAL E C 1
ATOM 4636 O O . VAL E 1 42 ? 14.868 -46.083 8.572 1.00 11.20 42 VAL E O 1
ATOM 4640 N N . ILE E 1 43 ? 16.720 -46.183 9.856 1.00 12.15 43 ILE E N 1
ATOM 4641 C CA . ILE E 1 43 ? 17.647 -46.067 8.746 1.00 13.72 43 ILE E CA 1
ATOM 4642 C C . ILE E 1 43 ? 18.603 -47.239 8.887 1.00 14.53 43 ILE E C 1
ATOM 4643 O O . ILE E 1 43 ? 19.158 -47.458 9.958 1.00 16.44 43 ILE E O 1
ATOM 4648 N N . ARG E 1 44 ? 18.776 -48.002 7.815 1.00 15.37 44 ARG E N 1
ATOM 4649 C CA . ARG E 1 44 ? 19.676 -49.146 7.849 1.00 15.72 44 ARG E CA 1
ATOM 4650 C C . ARG E 1 44 ? 21.108 -48.726 7.500 1.00 15.97 44 ARG E C 1
ATOM 4651 O O . ARG E 1 44 ? 21.322 -47.894 6.611 1.00 14.08 44 ARG E O 1
ATOM 4659 N N . ALA E 1 45 ? 22.074 -49.311 8.207 1.00 14.58 45 ALA E N 1
ATOM 4660 C CA . ALA E 1 45 ? 23.504 -49.079 7.978 1.00 14.91 45 ALA E CA 1
ATOM 4661 C C . ALA E 1 45 ? 24.158 -50.449 8.136 1.00 15.07 45 ALA E C 1
ATOM 4662 O O . ALA E 1 45 ? 25.160 -50.604 8.830 1.00 13.77 45 ALA E O 1
ATOM 4664 N N . ASP E 1 46 ? 23.574 -51.435 7.465 1.00 17.13 46 ASP E N 1
ATOM 4665 C CA . ASP E 1 46 ? 24.007 -52.830 7.533 1.00 19.39 46 ASP E CA 1
ATOM 4666 C C . ASP E 1 46 ? 25.476 -53.238 7.377 1.00 21.03 46 ASP E C 1
ATOM 4667 O O . ASP E 1 46 ? 25.904 -54.243 7.955 1.00 22.94 46 ASP E O 1
ATOM 4672 N N . GLY E 1 47 ? 26.261 -52.494 6.615 1.00 20.87 47 GLY E N 1
ATOM 4673 C CA . GLY E 1 47 ? 27.652 -52.896 6.480 1.00 22.25 47 GLY E CA 1
ATOM 4674 C C . GLY E 1 47 ? 28.594 -52.145 7.401 1.00 20.55 47 GLY E C 1
ATOM 4675 O O . GLY E 1 47 ? 29.813 -52.211 7.234 1.00 22.06 47 GLY E O 1
ATOM 4676 N N . LEU E 1 48 ? 28.040 -51.462 8.399 1.00 17.41 48 LEU E N 1
ATOM 4677 C CA . LEU E 1 48 ? 28.856 -50.652 9.299 1.00 14.88 48 LEU E CA 1
ATOM 4678 C C . LEU E 1 48 ? 28.821 -51.020 10.781 1.00 12.26 48 LEU E C 1
ATOM 4679 O O . LEU E 1 48 ? 27.890 -51.655 11.261 1.00 12.04 48 LEU E O 1
ATOM 4684 N N . LEU E 1 49 ? 29.853 -50.595 11.498 1.00 12.00 49 LEU E N 1
ATOM 4685 C CA . LEU E 1 49 ? 29.953 -50.822 12.934 1.00 12.79 49 LEU E CA 1
ATOM 4686 C C . LEU E 1 49 ? 29.512 -49.499 13.559 1.00 12.35 49 LEU E C 1
ATOM 4687 O O . LEU E 1 49 ? 29.612 -48.446 12.922 1.00 11.28 49 LEU E O 1
ATOM 4692 N N . VAL E 1 50 ? 29.002 -49.538 14.784 1.00 12.35 50 VAL E N 1
ATOM 4693 C CA . VAL E 1 50 ? 28.560 -48.302 15.425 1.00 11.95 50 VAL E CA 1
ATOM 4694 C C . VAL E 1 50 ? 29.732 -47.332 15.450 1.00 13.25 50 VAL E C 1
ATOM 4695 O O . VAL E 1 50 ? 29.581 -46.144 15.135 1.00 11.99 50 VAL E O 1
ATOM 4699 N N . SER E 1 51 ? 30.910 -47.850 15.797 1.00 12.80 51 SER E N 1
ATOM 4700 C CA . SER E 1 51 ? 32.114 -47.030 15.862 1.00 12.49 51 SER E CA 1
ATOM 4701 C C . SER E 1 51 ? 32.361 -46.296 14.548 1.00 11.54 51 SER E C 1
ATOM 4702 O O . SER E 1 51 ? 32.933 -45.208 14.544 1.00 12.13 51 SER E O 1
ATOM 4705 N N . ASP E 1 52 ? 31.924 -46.883 13.436 1.00 9.32 52 ASP E N 1
ATOM 4706 C CA . ASP E 1 52 ? 32.095 -46.245 12.139 1.00 12.02 52 ASP E CA 1
ATOM 4707 C C . ASP E 1 52 ? 31.262 -44.973 12.032 1.00 11.67 52 ASP E C 1
ATOM 4708 O O . ASP E 1 52 ? 31.763 -43.934 11.619 1.00 15.37 52 ASP E O 1
ATOM 4713 N N . LEU E 1 53 ? 29.989 -45.058 12.393 1.00 13.96 53 LEU E N 1
ATOM 4714 C CA . LEU E 1 53 ? 29.107 -43.892 12.307 1.00 13.61 53 LEU E CA 1
ATOM 4715 C C . LEU E 1 53 ? 29.481 -42.831 13.325 1.00 12.70 53 LEU E C 1
ATOM 4716 O O . LEU E 1 53 ? 29.435 -41.639 13.035 1.00 11.82 53 LEU E O 1
ATOM 4721 N N . LEU E 1 54 ? 29.847 -43.275 14.521 1.00 12.65 54 LEU E N 1
ATOM 4722 C CA . LEU E 1 54 ? 30.247 -42.367 15.587 1.00 13.36 54 LEU E CA 1
ATOM 4723 C C . LEU E 1 54 ? 31.388 -41.442 15.131 1.00 13.59 54 LEU E C 1
ATOM 4724 O O . LEU E 1 54 ? 31.304 -40.218 15.271 1.00 12.59 54 LEU E O 1
ATOM 4729 N N . GLN E 1 55 ? 32.454 -42.028 14.590 1.00 11.86 55 GLN E N 1
ATOM 4730 C CA . GLN E 1 55 ? 33.591 -41.235 14.123 1.00 14.29 55 GLN E CA 1
ATOM 4731 C C . GLN E 1 55 ? 33.248 -40.399 12.890 1.00 13.42 55 GLN E C 1
ATOM 4732 O O . GLN E 1 55 ? 33.851 -39.351 12.657 1.00 14.60 55 GLN E O 1
ATOM 4738 N N . ALA E 1 56 ? 32.283 -40.866 12.105 1.00 11.96 56 ALA E N 1
ATOM 4739 C CA . ALA E 1 56 ? 31.853 -40.160 10.902 1.00 12.82 56 ALA E CA 1
ATOM 4740 C C . ALA E 1 56 ? 30.968 -38.960 11.242 1.00 13.18 56 ALA E C 1
ATOM 4741 O O . ALA E 1 56 ? 31.056 -37.914 10.606 1.00 11.39 56 ALA E O 1
ATOM 4743 N N . ILE E 1 57 ? 30.128 -39.124 12.262 1.00 14.23 57 ILE E N 1
ATOM 4744 C CA . ILE E 1 57 ? 29.183 -38.088 12.686 1.00 15.95 57 ILE E CA 1
ATOM 4745 C C . ILE E 1 57 ? 29.639 -37.076 13.747 1.00 13.58 57 ILE E C 1
ATOM 4746 O O . ILE E 1 57 ? 29.154 -35.944 13.767 1.00 14.57 57 ILE E O 1
ATOM 4751 N N . ILE E 1 58 ? 30.563 -37.460 14.622 1.00 13.30 58 ILE E N 1
ATOM 4752 C CA . ILE E 1 58 ? 30.987 -36.556 15.688 1.00 13.10 58 ILE E CA 1
ATOM 4753 C C . ILE E 1 58 ? 31.432 -35.146 15.269 1.00 14.22 58 ILE E C 1
ATOM 4754 O O . ILE E 1 58 ? 31.178 -34.181 15.979 1.00 14.05 58 ILE E O 1
ATOM 4759 N N . PRO E 1 59 ? 32.094 -34.997 14.114 1.00 14.76 59 PRO E N 1
ATOM 4760 C CA . PRO E 1 59 ? 32.484 -33.624 13.767 1.00 13.47 59 PRO E CA 1
ATOM 4761 C C . PRO E 1 59 ? 31.279 -32.769 13.343 1.00 13.89 59 PRO E C 1
ATOM 4762 O O . PRO E 1 59 ? 31.377 -31.548 13.200 1.00 12.45 59 PRO E O 1
ATOM 4766 N N . LEU E 1 60 ? 30.137 -33.428 13.163 1.00 12.55 60 LEU E N 1
ATOM 4767 C CA . LEU E 1 60 ? 28.901 -32.772 12.751 1.00 13.47 60 LEU E CA 1
ATOM 4768 C C . LEU E 1 60 ? 27.886 -32.588 13.880 1.00 13.20 60 LEU E C 1
ATOM 4769 O O . LEU E 1 60 ? 27.113 -31.636 13.877 1.00 12.24 60 LEU E O 1
ATOM 4774 N N . PHE E 1 61 ? 27.910 -33.513 14.836 1.00 13.54 61 PHE E N 1
ATOM 4775 C CA . PHE E 1 61 ? 26.942 -33.579 15.931 1.00 11.88 61 PHE E CA 1
ATOM 4776 C C . PHE E 1 61 ? 27.399 -33.056 17.292 1.00 13.13 61 PHE E C 1
ATOM 4777 O O . PHE E 1 61 ? 28.189 -33.702 17.985 1.00 10.84 61 PHE E O 1
ATOM 4785 N N . GLU E 1 62 ? 26.870 -31.903 17.687 1.00 11.85 62 GLU E N 1
ATOM 4786 C CA . GLU E 1 62 ? 27.209 -31.314 18.980 1.00 12.10 62 GLU E CA 1
ATOM 4787 C C . GLU E 1 62 ? 26.472 -32.104 20.060 1.00 11.28 62 GLU E C 1
ATOM 4788 O O . GLU E 1 62 ? 25.259 -32.302 19.970 1.00 11.31 62 GLU E O 1
ATOM 4794 N N . LEU E 1 63 ? 27.196 -32.563 21.072 1.00 9.52 63 LEU E N 1
ATOM 4795 C CA . LEU E 1 63 ? 26.565 -33.323 22.150 1.00 10.65 63 LEU E CA 1
ATOM 4796 C C . LEU E 1 63 ? 25.934 -32.368 23.156 1.00 11.26 63 LEU E C 1
ATOM 4797 O O . LEU E 1 63 ? 26.465 -31.296 23.417 1.00 13.04 63 LEU E O 1
ATOM 4802 N N . ASP E 1 64 ? 24.798 -32.765 23.719 1.00 9.04 64 ASP E N 1
ATOM 4803 C CA . ASP E 1 64 ? 24.081 -31.934 24.677 1.00 9.22 64 ASP E CA 1
ATOM 4804 C C . ASP E 1 64 ? 24.873 -31.735 25.972 1.00 10.10 64 ASP E C 1
ATOM 4805 O O . ASP E 1 64 ? 25.537 -32.652 26.449 1.00 8.10 64 ASP E O 1
ATOM 4810 N N . SER E 1 65 ? 24.817 -30.530 26.534 1.00 11.56 65 SER E N 1
ATOM 4811 C CA . SER E 1 65 ? 25.498 -30.262 27.803 1.00 8.79 65 SER E CA 1
ATOM 4812 C C . SER E 1 65 ? 24.434 -30.057 28.883 1.00 10.05 65 SER E C 1
ATOM 4813 O O . SER E 1 65 ? 24.747 -29.989 30.075 1.00 12.54 65 SER E O 1
ATOM 4816 N N . TYR E 1 66 ? 23.179 -29.958 28.450 1.00 7.70 66 TYR E N 1
ATOM 4817 C CA . TYR E 1 66 ? 22.050 -29.756 29.347 1.00 9.01 66 TYR E CA 1
ATOM 4818 C C . TYR E 1 66 ? 21.513 -31.079 29.891 1.00 10.19 66 TYR E C 1
ATOM 4819 O O . TYR E 1 66 ? 20.604 -31.097 30.731 1.00 11.49 66 TYR E O 1
ATOM 4828 N N . ALA E 1 67 ? 22.068 -32.187 29.411 1.00 9.99 67 ALA E N 1
ATOM 4829 C CA . ALA E 1 67 ? 21.634 -33.507 29.863 1.00 9.95 67 ALA E CA 1
ATOM 4830 C C . ALA E 1 67 ? 22.665 -34.559 29.446 1.00 10.99 67 ALA E C 1
ATOM 4831 O O . ALA E 1 67 ? 23.490 -34.303 28.578 1.00 9.69 67 ALA E O 1
ATOM 4833 N N . PRO E 1 68 ? 22.644 -35.748 30.077 1.00 10.95 68 PRO E N 1
ATOM 4834 C CA . PRO E 1 68 ? 23.602 -36.798 29.717 1.00 12.37 68 PRO E CA 1
ATOM 4835 C C . PRO E 1 68 ? 23.485 -37.049 28.214 1.00 14.07 68 PRO E C 1
ATOM 4836 O O . PRO E 1 68 ? 22.473 -37.555 27.730 1.00 14.14 68 PRO E O 1
ATOM 4840 N N . PRO E 1 69 ? 24.532 -36.702 27.460 1.00 13.60 69 PRO E N 1
ATOM 4841 C CA . PRO E 1 69 ? 24.566 -36.863 26.005 1.00 13.89 69 PRO E CA 1
ATOM 4842 C C . PRO E 1 69 ? 24.730 -38.273 25.450 1.00 13.47 69 PRO E C 1
ATOM 4843 O O . PRO E 1 69 ? 24.315 -38.541 24.326 1.00 10.98 69 PRO E O 1
ATOM 4847 N N . LEU E 1 70 ? 25.328 -39.167 26.232 1.00 12.98 70 LEU E N 1
ATOM 4848 C CA . LEU E 1 70 ? 25.574 -40.532 25.778 1.00 13.95 70 LEU E CA 1
ATOM 4849 C C . LEU E 1 70 ? 25.014 -41.584 26.727 1.00 14.22 70 LEU E C 1
ATOM 4850 O O . LEU E 1 70 ? 25.361 -41.614 27.905 1.00 13.18 70 LEU E O 1
ATOM 4855 N N . VAL E 1 71 ? 24.171 -42.464 26.192 1.00 13.06 71 VAL E N 1
ATOM 4856 C CA . VAL E 1 71 ? 23.547 -43.510 26.989 1.00 13.64 71 VAL E CA 1
ATOM 4857 C C . VAL E 1 71 ? 23.617 -44.869 26.289 1.00 14.18 71 VAL E C 1
ATOM 4858 O O . VAL E 1 71 ? 23.336 -44.985 25.090 1.00 12.33 71 VAL E O 1
ATOM 4862 N N . MET E 1 72 ? 23.997 -45.896 27.041 1.00 14.23 72 MET E N 1
ATOM 4863 C CA . MET E 1 72 ? 24.080 -47.240 26.489 1.00 15.07 72 MET E CA 1
ATOM 4864 C C . MET E 1 72 ? 23.221 -48.183 27.312 1.00 15.22 72 MET E C 1
ATOM 4865 O O . MET E 1 72 ? 22.688 -47.806 28.351 1.00 14.74 72 MET E O 1
ATOM 4870 N N . MET E 1 73 ? 23.091 -49.410 26.832 1.00 15.69 73 MET E N 1
ATOM 4871 C CA . MET E 1 73 ? 22.268 -50.418 27.474 1.00 17.75 73 MET E CA 1
ATOM 4872 C C . MET E 1 73 ? 23.068 -51.287 28.430 1.00 17.19 73 MET E C 1
ATOM 4873 O O . MET E 1 73 ? 24.178 -51.708 28.118 1.00 21.30 73 MET E O 1
ATOM 4878 N N . ALA E 1 74 ? 22.503 -51.546 29.603 1.00 17.21 74 ALA E N 1
ATOM 4879 C CA . ALA E 1 74 ? 23.167 -52.373 30.597 1.00 18.47 74 ALA E CA 1
ATOM 4880 C C . ALA E 1 74 ? 22.828 -53.839 30.345 1.00 19.01 74 ALA E C 1
ATOM 4881 O O . ALA E 1 74 ? 21.699 -54.175 29.993 1.00 18.91 74 ALA E O 1
ATOM 4883 N N . ALA E 1 75 ? 23.811 -54.711 30.526 1.00 21.06 75 ALA E N 1
ATOM 4884 C CA . ALA E 1 75 ? 23.610 -56.135 30.312 1.00 23.23 75 ALA E CA 1
ATOM 4885 C C . ALA E 1 75 ? 22.649 -56.695 31.346 1.00 25.12 75 ALA E C 1
ATOM 4886 O O . ALA E 1 75 ? 22.691 -56.309 32.517 1.00 24.55 75 ALA E O 1
ATOM 4888 N N . VAL E 1 76 ? 21.777 -57.600 30.916 1.00 26.81 76 VAL E N 1
ATOM 4889 C CA . VAL E 1 76 ? 20.824 -58.203 31.836 1.00 29.29 76 VAL E CA 1
ATOM 4890 C C . VAL E 1 76 ? 21.601 -59.172 32.709 1.00 31.60 76 VAL E C 1
ATOM 4891 O O . VAL E 1 76 ? 22.606 -59.739 32.272 1.00 30.58 76 VAL E O 1
ATOM 4895 N N . GLU E 1 77 ? 21.153 -59.351 33.946 1.00 34.77 77 GLU E N 1
ATOM 4896 C CA . GLU E 1 77 ? 21.839 -60.262 34.848 1.00 38.08 77 GLU E CA 1
ATOM 4897 C C . GLU E 1 77 ? 21.811 -61.666 34.256 1.00 37.74 77 GLU E C 1
ATOM 4898 O O . GLU E 1 77 ? 20.752 -62.188 33.912 1.00 38.45 77 GLU E O 1
ATOM 4904 N N . GLY E 1 78 ? 22.989 -62.262 34.124 1.00 37.22 78 GLY E N 1
ATOM 4905 C CA . GLY E 1 78 ? 23.081 -63.591 33.560 1.00 37.90 78 GLY E CA 1
ATOM 4906 C C . GLY E 1 78 ? 23.484 -63.521 32.103 1.00 38.38 78 GLY E C 1
ATOM 4907 O O . GLY E 1 78 ? 23.347 -64.501 31.366 1.00 40.08 78 GLY E O 1
ATOM 4908 N N . ASP E 1 79 ? 23.978 -62.360 31.680 1.00 37.09 79 ASP E N 1
ATOM 4909 C CA . ASP E 1 79 ? 24.406 -62.176 30.298 1.00 34.78 79 ASP E CA 1
ATOM 4910 C C . ASP E 1 79 ? 25.814 -61.600 30.234 1.00 34.62 79 ASP E C 1
ATOM 4911 O O . ASP E 1 79 ? 26.347 -61.108 31.227 1.00 33.19 79 ASP E O 1
ATOM 4916 N N . THR E 1 80 ? 26.402 -61.651 29.047 1.00 34.93 80 THR E N 1
ATOM 4917 C CA . THR E 1 80 ? 27.754 -61.170 28.831 1.00 36.36 80 THR E CA 1
ATOM 4918 C C . THR E 1 80 ? 27.847 -59.928 27.934 1.00 37.43 80 THR E C 1
ATOM 4919 O O . THR E 1 80 ? 27.191 -59.839 26.893 1.00 37.37 80 THR E O 1
ATOM 4923 N N . LEU E 1 81 ? 28.682 -58.980 28.358 1.00 37.60 81 LEU E N 1
ATOM 4924 C CA . LEU E 1 81 ? 28.910 -57.719 27.652 1.00 38.29 81 LEU E CA 1
ATOM 4925 C C . LEU E 1 81 ? 30.392 -57.612 27.282 1.00 39.24 81 LEU E C 1
ATOM 4926 O O . LEU E 1 81 ? 31.233 -58.249 27.909 1.00 39.73 81 LEU E O 1
ATOM 4931 N N . ASP E 1 82 ? 30.719 -56.815 26.269 1.00 40.66 82 ASP E N 1
ATOM 4932 C CA . ASP E 1 82 ? 32.114 -56.662 25.852 1.00 41.96 82 ASP E CA 1
ATOM 4933 C C . ASP E 1 82 ? 32.711 -55.311 26.251 1.00 41.88 82 ASP E C 1
ATOM 4934 O O . ASP E 1 82 ? 32.256 -54.261 25.794 1.00 42.46 82 ASP E O 1
ATOM 4939 N N . PRO E 1 83 ? 33.752 -55.325 27.102 1.00 41.51 83 PRO E N 1
ATOM 4940 C CA . PRO E 1 83 ? 34.440 -54.121 27.587 1.00 40.67 83 PRO E CA 1
ATOM 4941 C C . PRO E 1 83 ? 35.051 -53.265 26.489 1.00 39.48 83 PRO E C 1
ATOM 4942 O O . PRO E 1 83 ? 35.087 -52.041 26.598 1.00 40.07 83 PRO E O 1
ATOM 4946 N N . GLU E 1 84 ? 35.535 -53.911 25.434 1.00 39.01 84 GLU E N 1
ATOM 4947 C CA . GLU E 1 84 ? 36.160 -53.195 24.330 1.00 39.26 84 GLU E CA 1
ATOM 4948 C C . GLU E 1 84 ? 35.193 -52.314 23.542 1.00 38.33 84 GLU E C 1
ATOM 4949 O O . GLU E 1 84 ? 35.570 -51.235 23.086 1.00 38.68 84 GLU E O 1
ATOM 4955 N N . VAL E 1 85 ? 33.952 -52.767 23.385 1.00 36.27 85 VAL E N 1
ATOM 4956 C CA . VAL E 1 85 ? 32.954 -52.005 22.636 1.00 34.79 85 VAL E CA 1
ATOM 4957 C C . VAL E 1 85 ? 32.838 -50.558 23.108 1.00 33.64 85 VAL E C 1
ATOM 4958 O O . VAL E 1 85 ? 32.983 -49.627 22.317 1.00 32.69 85 VAL E O 1
ATOM 4962 N N . GLU E 1 86 ? 32.574 -50.372 24.397 1.00 32.17 86 GLU E N 1
ATOM 4963 C CA . GLU E 1 86 ? 32.435 -49.035 24.956 1.00 32.03 86 GLU E CA 1
ATOM 4964 C C . GLU E 1 86 ? 33.732 -48.242 24.842 1.00 31.10 86 GLU E C 1
ATOM 4965 O O . GLU E 1 86 ? 33.716 -47.011 24.767 1.00 30.43 86 GLU E O 1
ATOM 4971 N N . ARG E 1 87 ? 34.851 -48.961 24.830 1.00 30.35 87 ARG E N 1
ATOM 4972 C CA . ARG E 1 87 ? 36.167 -48.343 24.735 1.00 29.09 87 ARG E CA 1
ATOM 4973 C C . ARG E 1 87 ? 36.387 -47.645 23.395 1.00 26.48 87 ARG E C 1
ATOM 4974 O O . ARG E 1 87 ? 36.813 -46.491 23.355 1.00 24.85 87 ARG E O 1
ATOM 4982 N N . ARG E 1 88 ? 36.106 -48.339 22.296 1.00 25.41 88 ARG E N 1
ATOM 4983 C CA . ARG E 1 88 ? 36.300 -47.730 20.989 1.00 25.51 88 ARG E CA 1
ATOM 4984 C C . ARG E 1 88 ? 35.223 -46.699 20.658 1.00 24.91 88 ARG E C 1
ATOM 4985 O O . ARG E 1 88 ? 35.445 -45.811 19.839 1.00 25.63 88 ARG E O 1
ATOM 4993 N N . TYR E 1 89 ? 34.059 -46.814 21.292 1.00 23.43 89 TYR E N 1
ATOM 4994 C CA . TYR E 1 89 ? 32.991 -45.845 21.066 1.00 21.01 89 TYR E CA 1
ATOM 4995 C C . TYR E 1 89 ? 33.532 -44.515 21.583 1.00 22.25 89 TYR E C 1
ATOM 4996 O O . TYR E 1 89 ? 33.437 -43.483 20.911 1.00 20.34 89 TYR E O 1
ATOM 5005 N N . ARG E 1 90 ? 34.109 -44.555 22.785 1.00 23.52 90 ARG E N 1
ATOM 5006 C CA . ARG E 1 90 ? 34.692 -43.367 23.408 1.00 24.02 90 ARG E CA 1
ATOM 5007 C C . ARG E 1 90 ? 35.817 -42.821 22.534 1.00 23.65 90 ARG E C 1
ATOM 5008 O O . ARG E 1 90 ? 35.930 -41.609 22.336 1.00 22.14 90 ARG E O 1
ATOM 5016 N N . ASN E 1 91 ? 36.646 -43.721 22.011 1.00 24.55 91 ASN E N 1
ATOM 5017 C CA . ASN E 1 91 ? 37.760 -43.319 21.160 1.00 25.80 91 ASN E CA 1
ATOM 5018 C C . ASN E 1 91 ? 37.235 -42.693 19.871 1.00 26.18 91 ASN E C 1
ATOM 5019 O O . ASN E 1 91 ? 37.734 -41.658 19.421 1.00 26.45 91 ASN E O 1
ATOM 5024 N N . ALA E 1 92 ? 36.218 -43.314 19.285 1.00 24.83 92 ALA E N 1
ATOM 5025 C CA . ALA E 1 92 ? 35.641 -42.806 18.048 1.00 23.83 92 ALA E CA 1
ATOM 5026 C C . ALA E 1 92 ? 35.027 -41.427 18.261 1.00 23.28 92 ALA E C 1
ATOM 5027 O O . ALA E 1 92 ? 35.111 -40.566 17.394 1.00 20.48 92 ALA E O 1
ATOM 5029 N N . LEU E 1 93 ? 34.429 -41.225 19.430 1.00 24.15 93 LEU E N 1
ATOM 5030 C CA . LEU E 1 93 ? 33.774 -39.969 19.782 1.00 26.51 93 LEU E CA 1
ATOM 5031 C C . LEU E 1 93 ? 34.690 -38.873 20.323 1.00 29.64 93 LEU E C 1
ATOM 5032 O O . LEU E 1 93 ? 34.256 -37.735 20.507 1.00 28.83 93 LEU E O 1
ATOM 5037 N N . SER E 1 94 ? 35.947 -39.211 20.590 1.00 32.34 94 SER E N 1
ATOM 5038 C CA . SER E 1 94 ? 36.892 -38.231 21.115 1.00 35.57 94 SER E CA 1
ATOM 5039 C C . SER E 1 94 ? 37.534 -37.421 19.998 1.00 37.51 94 SER E C 1
ATOM 5040 O O . SER E 1 94 ? 38.440 -37.897 19.314 1.00 38.53 94 SER E O 1
ATOM 5043 N N . LEU E 1 95 ? 37.062 -36.193 19.820 1.00 40.13 95 LEU E N 1
ATOM 5044 C CA . LEU E 1 95 ? 37.592 -35.319 18.780 1.00 42.48 95 LEU E CA 1
ATOM 5045 C C . LEU E 1 95 ? 38.805 -34.553 19.293 1.00 43.01 95 LEU E C 1
ATOM 5046 O O . LEU E 1 95 ? 38.692 -33.406 19.722 1.00 44.08 95 LEU E O 1
ATOM 5051 N N . ALA E 1 97 ? 38.749 -32.565 23.228 1.00 54.04 97 ALA E N 1
ATOM 5052 C CA . ALA E 1 97 ? 38.933 -33.814 22.503 1.00 53.01 97 ALA E CA 1
ATOM 5053 C C . ALA E 1 97 ? 38.151 -34.965 23.138 1.00 51.99 97 ALA E C 1
ATOM 5054 O O . ALA E 1 97 ? 37.474 -35.721 22.442 1.00 53.24 97 ALA E O 1
ATOM 5056 N N . PRO E 1 98 ? 38.223 -35.104 24.471 1.00 50.01 98 PRO E N 1
ATOM 5057 C CA . PRO E 1 98 ? 37.509 -36.182 25.162 1.00 48.77 98 PRO E CA 1
ATOM 5058 C C . PRO E 1 98 ? 35.991 -36.067 25.053 1.00 46.64 98 PRO E C 1
ATOM 5059 O O . PRO E 1 98 ? 35.463 -34.981 24.817 1.00 47.93 98 PRO E O 1
ATOM 5063 N N . CYS E 1 99 ? 35.294 -37.189 25.219 1.00 43.36 99 CYS E N 1
ATOM 5064 C CA . CYS E 1 99 ? 33.836 -37.184 25.157 1.00 39.96 99 CYS E CA 1
ATOM 5065 C C . CYS E 1 99 ? 33.280 -37.465 26.550 1.00 37.61 99 CYS E C 1
ATOM 5066 O O . CYS E 1 99 ? 33.901 -38.169 27.345 1.00 38.03 99 CYS E O 1
ATOM 5069 N N . PRO E 1 100 ? 32.101 -36.909 26.867 1.00 35.26 100 PRO E N 1
ATOM 5070 C CA . PRO E 1 100 ? 31.485 -37.114 28.179 1.00 33.31 100 PRO E CA 1
ATOM 5071 C C . PRO E 1 100 ? 31.421 -38.585 28.570 1.00 31.97 100 PRO E C 1
ATOM 5072 O O . PRO E 1 100 ? 31.580 -39.474 27.728 1.00 31.44 100 PRO E O 1
ATOM 5076 N N . ASP E 1 101 ? 31.207 -38.839 29.855 1.00 29.51 101 ASP E N 1
ATOM 5077 C CA . ASP E 1 101 ? 31.093 -40.204 30.326 1.00 27.09 101 ASP E CA 1
ATOM 5078 C C . ASP E 1 101 ? 29.833 -40.776 29.686 1.00 24.61 101 ASP E C 1
ATOM 5079 O O . ASP E 1 101 ? 28.928 -40.033 29.304 1.00 25.00 101 ASP E O 1
ATOM 5084 N N . ILE E 1 102 ? 29.794 -42.095 29.561 1.00 21.30 102 ILE E N 1
ATOM 5085 C CA . ILE E 1 102 ? 28.664 -42.801 28.978 1.00 17.42 102 ILE E CA 1
ATOM 5086 C C . ILE E 1 102 ? 27.970 -43.522 30.129 1.00 18.60 102 ILE E C 1
ATOM 5087 O O . ILE E 1 102 ? 28.623 -44.182 30.935 1.00 18.29 102 ILE E O 1
ATOM 5092 N N . ILE E 1 103 ? 26.654 -43.387 30.219 1.00 17.56 103 ILE E N 1
ATOM 5093 C CA . ILE E 1 103 ? 25.922 -44.036 31.292 1.00 17.67 103 ILE E CA 1
ATOM 5094 C C . ILE E 1 103 ? 25.028 -45.129 30.746 1.00 17.90 103 ILE E C 1
ATOM 5095 O O . ILE E 1 103 ? 24.422 -44.984 29.686 1.00 17.56 103 ILE E O 1
ATOM 5100 N N . ARG E 1 104 ? 24.959 -46.234 31.478 1.00 17.79 104 ARG E N 1
ATOM 5101 C CA . ARG E 1 104 ? 24.144 -47.369 31.074 1.00 18.44 104 ARG E CA 1
ATOM 5102 C C . ARG E 1 104 ? 22.851 -47.455 31.870 1.00 18.10 104 ARG E C 1
ATOM 5103 O O . ARG E 1 104 ? 22.844 -47.287 33.095 1.00 18.74 104 ARG E O 1
ATOM 5111 N N . ILE E 1 105 ? 21.759 -47.705 31.161 1.00 15.67 105 ILE E N 1
ATOM 5112 C CA . ILE E 1 105 ? 20.445 -47.854 31.769 1.00 15.40 105 ILE E CA 1
ATOM 5113 C C . ILE E 1 105 ? 20.000 -49.261 31.392 1.00 15.40 105 ILE E C 1
ATOM 5114 O O . ILE E 1 105 ? 20.476 -49.803 30.400 1.00 13.11 105 ILE E O 1
ATOM 5119 N N . ASN E 1 106 ? 19.110 -49.862 32.177 1.00 16.65 106 ASN E N 1
ATOM 5120 C CA . ASN E 1 106 ? 18.677 -51.219 31.866 1.00 18.53 106 ASN E CA 1
ATOM 5121 C C . ASN E 1 106 ? 17.943 -51.315 30.522 1.00 19.33 106 ASN E C 1
ATOM 5122 O O . ASN E 1 106 ? 17.198 -50.413 30.137 1.00 17.94 106 ASN E O 1
ATOM 5127 N N . ARG E 1 107 ? 18.177 -52.418 29.815 1.00 20.00 107 ARG E N 1
ATOM 5128 C CA . ARG E 1 107 ? 17.600 -52.666 28.493 1.00 23.02 107 ARG E CA 1
ATOM 5129 C C . ARG E 1 107 ? 16.169 -52.166 28.262 1.00 22.28 107 ARG E C 1
ATOM 5130 O O . ARG E 1 107 ? 15.891 -51.560 27.224 1.00 21.07 107 ARG E O 1
ATOM 5138 N N . PHE E 1 108 ? 15.266 -52.417 29.209 1.00 21.04 108 PHE E N 1
ATOM 5139 C CA . PHE E 1 108 ? 13.873 -51.983 29.061 1.00 21.31 108 PHE E CA 1
ATOM 5140 C C . PHE E 1 108 ? 13.760 -50.461 29.092 1.00 20.33 108 PHE E C 1
ATOM 5141 O O . PHE E 1 108 ? 12.979 -49.860 28.349 1.00 20.05 108 PHE E O 1
ATOM 5149 N N . ALA E 1 109 ? 14.534 -49.845 29.974 1.00 18.70 109 ALA E N 1
ATOM 5150 C CA . ALA E 1 109 ? 14.546 -48.399 30.094 1.00 16.69 109 ALA E CA 1
ATOM 5151 C C . ALA E 1 109 ? 15.037 -47.851 28.766 1.00 15.77 109 ALA E C 1
ATOM 5152 O O . ALA E 1 109 ? 14.585 -46.804 28.309 1.00 15.12 109 ALA E O 1
ATOM 5154 N N . PHE E 1 110 ? 15.959 -48.574 28.141 1.00 13.37 110 PHE E N 1
ATOM 5155 C CA . PHE E 1 110 ? 16.501 -48.133 26.866 1.00 13.96 110 PHE E CA 1
ATOM 5156 C C . PHE E 1 110 ? 15.468 -48.209 25.741 1.00 13.60 110 PHE E C 1
ATOM 5157 O O . PHE E 1 110 ? 15.376 -47.306 24.910 1.00 16.03 110 PHE E O 1
ATOM 5165 N N . TYR E 1 111 ? 14.707 -49.297 25.699 1.00 12.94 111 TYR E N 1
ATOM 5166 C CA . TYR E 1 111 ? 13.678 -49.459 24.674 1.00 14.08 111 TYR E CA 1
ATOM 5167 C C . TYR E 1 111 ? 12.659 -48.345 24.835 1.00 14.18 111 TYR E C 1
ATOM 5168 O O . TYR E 1 111 ? 12.258 -47.688 23.873 1.00 11.60 111 TYR E O 1
ATOM 5177 N N . GLU E 1 112 ? 12.242 -48.162 26.081 1.00 15.92 112 GLU E N 1
ATOM 5178 C CA . GLU E 1 112 ? 11.259 -47.160 26.438 1.00 16.96 112 GLU E CA 1
ATOM 5179 C C . GLU E 1 112 ? 11.646 -45.801 25.880 1.00 16.04 112 GLU E C 1
ATOM 5180 O O . GLU E 1 112 ? 10.802 -45.053 25.391 1.00 15.75 112 GLU E O 1
ATOM 5186 N N . ARG E 1 113 ? 12.937 -45.500 25.927 1.00 15.27 113 ARG E N 1
ATOM 5187 C CA . ARG E 1 113 ? 13.427 -44.229 25.432 1.00 15.54 113 ARG E CA 1
ATOM 5188 C C . ARG E 1 113 ? 13.634 -44.253 23.919 1.00 14.56 113 ARG E C 1
ATOM 5189 O O . ARG E 1 113 ? 13.579 -43.216 23.259 1.00 12.23 113 ARG E O 1
ATOM 5197 N N . ALA E 1 114 ? 13.874 -45.439 23.372 1.00 14.05 114 ALA E N 1
ATOM 5198 C CA . ALA E 1 114 ? 14.061 -45.571 21.935 1.00 15.42 114 ALA E CA 1
ATOM 5199 C C . ALA E 1 114 ? 12.723 -45.297 21.267 1.00 15.88 114 ALA E C 1
ATOM 5200 O O . ALA E 1 114 ? 12.662 -44.851 20.120 1.00 15.50 114 ALA E O 1
ATOM 5202 N N . GLN E 1 115 ? 11.647 -45.562 22.000 1.00 16.02 115 GLN E N 1
ATOM 5203 C CA . GLN E 1 115 ? 10.304 -45.354 21.475 1.00 16.21 115 GLN E CA 1
ATOM 5204 C C . GLN E 1 115 ? 9.976 -43.887 21.226 1.00 16.39 115 GLN E C 1
ATOM 5205 O O . GLN E 1 115 ? 9.099 -43.576 20.424 1.00 16.00 115 GLN E O 1
ATOM 5211 N N . LYS E 1 116 ? 10.681 -42.988 21.904 1.00 16.87 116 LYS E N 1
ATOM 5212 C CA . LYS E 1 116 ? 10.432 -41.554 21.746 1.00 18.66 116 LYS E CA 1
ATOM 5213 C C . LYS E 1 116 ? 11.553 -40.841 21.011 1.00 16.52 116 LYS E C 1
ATOM 5214 O O . LYS E 1 116 ? 11.541 -39.619 20.894 1.00 16.61 116 LYS E O 1
ATOM 5220 N N . ALA E 1 117 ? 12.521 -41.604 20.516 1.00 14.66 117 ALA E N 1
ATOM 5221 C CA . ALA E 1 117 ? 13.656 -41.026 19.815 1.00 14.27 117 ALA E CA 1
ATOM 5222 C C . ALA E 1 117 ? 13.282 -40.444 18.453 1.00 11.46 117 ALA E C 1
ATOM 5223 O O . ALA E 1 117 ? 12.264 -40.797 17.874 1.00 12.52 117 ALA E O 1
ATOM 5225 N N . PHE E 1 118 ? 14.126 -39.550 17.956 1.00 11.52 118 PHE E N 1
ATOM 5226 C CA . PHE E 1 118 ? 13.920 -38.896 16.671 1.00 9.30 118 PHE E CA 1
ATOM 5227 C C . PHE E 1 118 ? 14.061 -39.889 15.519 1.00 11.31 118 PHE E C 1
ATOM 5228 O O . PHE E 1 118 ? 13.320 -39.836 14.534 1.00 10.69 118 PHE E O 1
ATOM 5236 N N . ALA E 1 119 ? 15.024 -40.792 15.643 1.00 11.65 119 ALA E N 1
ATOM 5237 C CA . ALA E 1 119 ? 15.258 -41.798 14.618 1.00 10.67 119 ALA E CA 1
ATOM 5238 C C . ALA E 1 119 ? 16.139 -42.893 15.187 1.00 11.82 119 ALA E C 1
ATOM 5239 O O . ALA E 1 119 ? 16.744 -42.738 16.256 1.00 12.07 119 ALA E O 1
ATOM 5241 N N . ILE E 1 120 ? 16.213 -44.001 14.467 1.00 10.61 120 ILE E N 1
ATOM 5242 C CA . ILE E 1 120 ? 17.039 -45.119 14.892 1.00 12.03 120 ILE E CA 1
ATOM 5243 C C . ILE E 1 120 ? 17.823 -45.626 13.699 1.00 11.49 120 ILE E C 1
ATOM 5244 O O . ILE E 1 120 ? 17.252 -45.890 12.644 1.00 11.27 120 ILE E O 1
ATOM 5249 N N . VAL E 1 121 ? 19.136 -45.743 13.868 1.00 12.27 121 VAL E N 1
ATOM 5250 C CA . VAL E 1 121 ? 20.004 -46.230 12.803 1.00 11.42 121 VAL E CA 1
ATOM 5251 C C . VAL E 1 121 ? 20.516 -47.612 13.209 1.00 12.02 121 VAL E C 1
ATOM 5252 O O . VAL E 1 121 ? 21.309 -47.738 14.149 1.00 11.87 121 VAL E O 1
ATOM 5256 N N . ILE E 1 122 ? 20.044 -48.655 12.529 1.00 12.64 122 ILE E N 1
ATOM 5257 C CA . ILE E 1 122 ? 20.491 -49.999 12.867 1.00 11.94 122 ILE E CA 1
ATOM 5258 C C . ILE E 1 122 ? 21.693 -50.376 12.022 1.00 12.19 122 ILE E C 1
ATOM 5259 O O . ILE E 1 122 ? 21.635 -50.371 10.791 1.00 12.84 122 ILE E O 1
ATOM 5264 N N . THR E 1 123 ? 22.791 -50.693 12.699 1.00 12.51 123 THR E N 1
ATOM 5265 C CA . THR E 1 123 ? 24.033 -51.040 12.026 1.00 12.17 123 THR E CA 1
ATOM 5266 C C . THR E 1 123 ? 24.323 -52.531 12.053 1.00 12.51 123 THR E C 1
ATOM 5267 O O . THR E 1 123 ? 23.492 -53.337 12.472 1.00 11.19 123 THR E O 1
ATOM 5271 N N . GLY E 1 124 ? 25.528 -52.879 11.611 1.00 13.53 124 GLY E N 1
ATOM 5272 C CA . GLY E 1 124 ? 25.950 -54.264 11.600 1.00 13.42 124 GLY E CA 1
ATOM 5273 C C . GLY E 1 124 ? 26.744 -54.652 12.835 1.00 13.22 124 GLY E C 1
ATOM 5274 O O . GLY E 1 124 ? 27.301 -55.745 12.876 1.00 13.03 124 GLY E O 1
ATOM 5275 N N . GLU E 1 125 ? 26.820 -53.765 13.828 1.00 14.03 125 GLU E N 1
ATOM 5276 C CA . GLU E 1 125 ? 27.538 -54.070 15.070 1.00 16.97 125 GLU E CA 1
ATOM 5277 C C . GLU E 1 125 ? 27.006 -55.401 15.575 1.00 17.64 125 GLU E C 1
ATOM 5278 O O . GLU E 1 125 ? 25.806 -55.532 15.819 1.00 17.43 125 GLU E O 1
ATOM 5284 N N . ARG E 1 126 ? 27.891 -56.378 15.741 1.00 19.03 126 AR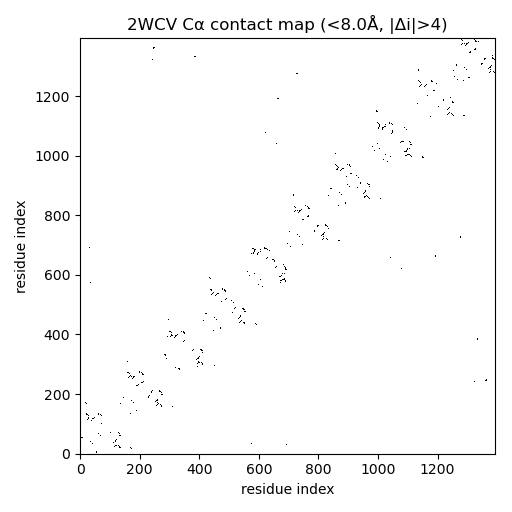G E N 1
ATOM 5285 C CA . ARG E 1 126 ? 27.470 -57.696 16.197 1.00 22.02 126 ARG E CA 1
ATOM 5286 C C . ARG E 1 126 ? 27.590 -57.885 17.705 1.00 21.18 126 ARG E C 1
ATOM 5287 O O . ARG E 1 126 ? 26.878 -58.700 18.292 1.00 23.67 126 ARG E O 1
ATOM 5295 N N . ALA E 1 127 ? 28.493 -57.142 18.329 1.00 20.34 127 ALA E N 1
ATOM 5296 C CA . ALA E 1 127 ? 28.689 -57.246 19.767 1.00 19.94 127 ALA E CA 1
ATOM 5297 C C . ALA E 1 127 ? 27.384 -57.013 20.525 1.00 21.11 127 ALA E C 1
ATOM 5298 O O . ALA E 1 127 ? 26.567 -56.172 20.137 1.00 19.54 127 ALA E O 1
ATOM 5300 N N . LYS E 1 128 ? 27.185 -57.769 21.602 1.00 20.54 128 LYS E N 1
ATOM 5301 C CA . LYS E 1 128 ? 25.985 -57.621 22.413 1.00 19.26 128 LYS E CA 1
ATOM 5302 C C . LYS E 1 128 ? 26.006 -56.263 23.100 1.00 17.14 128 LYS E C 1
ATOM 5303 O O . LYS E 1 128 ? 27.068 -55.763 23.477 1.00 18.26 128 LYS E O 1
ATOM 5309 N N . TYR E 1 129 ? 24.827 -55.678 23.266 1.00 14.33 129 TYR E N 1
ATOM 5310 C CA . TYR E 1 129 ? 24.686 -54.381 23.912 1.00 13.34 129 TYR E CA 1
ATOM 5311 C C . TYR E 1 129 ? 25.587 -53.321 23.285 1.00 12.61 129 TYR E C 1
ATOM 5312 O O . TYR E 1 129 ? 26.317 -52.618 23.982 1.00 13.23 129 TYR E O 1
ATOM 5321 N N . GLY E 1 130 ? 25.530 -53.211 21.961 1.00 13.23 130 GLY E N 1
ATOM 5322 C CA . GLY E 1 130 ? 26.329 -52.217 21.272 1.00 13.08 130 GLY E CA 1
ATOM 5323 C C . GLY E 1 130 ? 25.500 -50.988 20.934 1.00 11.24 130 GLY E C 1
ATOM 5324 O O . GLY E 1 130 ? 25.938 -50.127 20.167 1.00 10.68 130 GLY E O 1
ATOM 5325 N N . ASN E 1 131 ? 24.302 -50.914 21.510 1.00 11.71 131 ASN E N 1
ATOM 5326 C CA . ASN E 1 131 ? 23.384 -49.800 21.286 1.00 10.09 131 ASN E CA 1
ATOM 5327 C C . ASN E 1 131 ? 23.844 -48.549 22.010 1.00 11.50 131 ASN E C 1
ATOM 5328 O O . ASN E 1 131 ? 24.262 -48.608 23.159 1.00 13.30 131 ASN E O 1
ATOM 5333 N N . ILE E 1 132 ? 23.777 -47.410 21.333 1.00 11.08 132 ILE E N 1
ATOM 5334 C CA . ILE E 1 132 ? 24.149 -46.165 21.978 1.00 10.21 132 ILE E CA 1
ATOM 5335 C C . ILE E 1 132 ? 23.203 -45.057 21.536 1.00 9.98 132 ILE E C 1
ATOM 5336 O O . ILE E 1 132 ? 22.754 -45.010 20.380 1.00 9.53 132 ILE E O 1
ATOM 5341 N N . LEU E 1 133 ? 22.871 -44.193 22.487 1.00 8.95 133 LEU E N 1
ATOM 5342 C CA . LEU E 1 133 ? 21.989 -43.064 22.237 1.00 9.36 133 LEU E CA 1
ATOM 5343 C C . LEU E 1 133 ? 22.779 -41.781 22.388 1.00 8.90 133 LEU E C 1
ATOM 5344 O O . LEU E 1 133 ? 23.567 -41.643 23.326 1.00 10.53 133 LEU E O 1
ATOM 5349 N N . LEU E 1 134 ? 22.579 -40.853 21.453 1.00 8.89 134 LEU E N 1
ATOM 5350 C CA . LEU E 1 134 ? 23.243 -39.554 21.491 1.00 8.72 134 LEU E CA 1
ATOM 5351 C C . LEU E 1 134 ? 22.165 -38.481 21.605 1.00 7.49 134 LEU E C 1
ATOM 5352 O O . LEU E 1 134 ? 21.143 -38.537 20.926 1.00 5.73 134 LEU E O 1
ATOM 5357 N N . LYS E 1 135 ? 22.390 -37.507 22.474 1.00 7.87 135 LYS E N 1
ATOM 5358 C CA . LYS E 1 135 ? 21.425 -36.430 22.656 1.00 7.44 135 LYS E CA 1
ATOM 5359 C C . LYS E 1 135 ? 22.132 -35.224 22.082 1.00 5.19 135 LYS E C 1
ATOM 5360 O O . LYS E 1 135 ? 23.281 -34.967 22.419 1.00 4.54 135 LYS E O 1
ATOM 5366 N N . LYS E 1 136 ? 21.449 -34.493 21.204 1.00 7.10 136 LYS E N 1
ATOM 5367 C CA . LYS E 1 136 ? 22.046 -33.335 20.547 1.00 6.83 136 LYS E CA 1
ATOM 5368 C C . LYS E 1 136 ? 22.012 -32.067 21.395 1.00 8.60 136 LYS E C 1
ATOM 5369 O O . LYS E 1 136 ? 21.024 -31.786 22.082 1.00 10.16 136 LYS E O 1
ATOM 5375 N N . GLY E 1 137 ? 23.106 -31.312 21.346 1.00 9.77 137 GLY E N 1
ATOM 5376 C CA . GLY E 1 137 ? 23.195 -30.078 22.113 1.00 13.13 137 GLY E CA 1
ATOM 5377 C C . GLY E 1 137 ? 22.877 -28.848 21.286 1.00 15.00 137 GLY E C 1
ATOM 5378 O O . GLY E 1 137 ? 22.182 -28.942 20.270 1.00 14.36 137 GLY E O 1
ATOM 5379 N N . VAL E 1 138 ? 23.367 -27.690 21.728 1.00 16.18 138 VAL E N 1
ATOM 5380 C CA . VAL E 1 138 ? 23.136 -26.439 21.010 1.00 17.34 138 VAL E CA 1
ATOM 5381 C C . VAL E 1 138 ? 24.298 -26.244 20.045 1.00 19.96 138 VAL E C 1
ATOM 5382 O O . VAL E 1 138 ? 25.366 -25.775 20.428 1.00 21.26 138 VAL E O 1
ATOM 5386 N N . THR E 1 139 ? 24.076 -26.617 18.790 1.00 22.78 139 THR E N 1
ATOM 5387 C CA . THR E 1 139 ? 25.094 -26.528 17.749 1.00 23.06 139 THR E CA 1
ATOM 5388 C C . THR E 1 139 ? 25.681 -25.130 17.608 1.00 24.04 139 THR E C 1
ATOM 5389 O O . THR E 1 139 ? 24.973 -24.176 17.292 1.00 24.40 139 THR E O 1
ATOM 5393 N N . PRO E 1 140 ? 26.991 -24.993 17.849 1.00 25.18 140 PRO E N 1
ATOM 5394 C CA . PRO E 1 140 ? 27.675 -23.703 17.746 1.00 26.18 140 PRO E CA 1
ATOM 5395 C C . PRO E 1 140 ? 27.893 -23.309 16.283 1.00 28.37 140 PRO E C 1
ATOM 5396 O O . PRO E 1 140 ? 27.684 -22.117 15.959 1.00 27.69 140 PRO E O 1
ATOM 5401 N N . MET F 1 1 ? -9.439 4.722 62.777 1.00 10.44 1 MET F N 1
ATOM 5402 C CA . MET F 1 1 ? -9.150 5.943 61.966 1.00 12.10 1 MET F CA 1
ATOM 5403 C C . MET F 1 1 ? -7.971 6.719 62.544 1.00 10.97 1 MET F C 1
ATOM 5404 O O . MET F 1 1 ? -7.465 6.404 63.622 1.00 12.71 1 MET F O 1
ATOM 5409 N N . LEU F 1 2 ? -7.535 7.738 61.817 1.00 11.42 2 LEU F N 1
ATOM 5410 C CA . LEU F 1 2 ? -6.407 8.551 62.250 1.00 11.66 2 LEU F CA 1
ATOM 5411 C C . LEU F 1 2 ? -6.678 10.011 61.931 1.00 13.01 2 LEU F C 1
ATOM 5412 O O . LEU F 1 2 ? -7.560 10.326 61.129 1.00 11.68 2 LEU F O 1
ATOM 5417 N N . LYS F 1 3 ? -5.922 10.899 62.563 1.00 12.78 3 LYS F N 1
ATOM 5418 C CA . LYS F 1 3 ? -6.073 12.320 62.304 1.00 13.58 3 LYS F CA 1
ATOM 5419 C C . LYS F 1 3 ? -5.447 12.684 60.966 1.00 14.50 3 LYS F C 1
ATOM 5420 O O . LYS F 1 3 ? -4.509 12.029 60.513 1.00 13.13 3 LYS F O 1
ATOM 5426 N N . THR F 1 4 ? -5.989 13.728 60.346 1.00 15.21 4 THR F N 1
ATOM 5427 C CA . THR F 1 4 ? -5.523 14.256 59.064 1.00 17.45 4 THR F CA 1
ATOM 5428 C C . THR F 1 4 ? -5.753 13.385 57.829 1.00 18.69 4 THR F C 1
ATOM 5429 O O . THR F 1 4 ? -5.553 13.847 56.705 1.00 19.43 4 THR F O 1
ATOM 5433 N N . ILE F 1 5 ? -6.163 12.135 58.013 1.00 19.63 5 ILE F N 1
ATOM 5434 C CA . ILE F 1 5 ? -6.398 11.278 56.855 1.00 19.70 5 ILE F CA 1
ATOM 5435 C C . ILE F 1 5 ? -7.861 10.846 56.821 1.00 18.57 5 ILE F C 1
ATOM 5436 O O . ILE F 1 5 ? -8.468 10.595 57.865 1.00 18.03 5 ILE F O 1
ATOM 5441 N N . SER F 1 6 ? -8.434 10.778 55.623 1.00 16.60 6 SER F N 1
ATOM 5442 C CA . SER F 1 6 ? -9.842 10.411 55.489 1.00 15.69 6 SER F CA 1
ATOM 5443 C C . SER F 1 6 ? -10.228 9.077 56.110 1.00 15.68 6 SER F C 1
ATOM 5444 O O . SER F 1 6 ? -9.615 8.041 55.826 1.00 14.98 6 SER F O 1
ATOM 5447 N N . PRO F 1 7 ? -11.265 9.086 56.961 1.00 14.25 7 PRO F N 1
ATOM 5448 C CA . PRO F 1 7 ? -11.744 7.874 57.627 1.00 14.99 7 PRO F CA 1
ATOM 5449 C C . PRO F 1 7 ? -12.425 6.900 56.672 1.00 14.29 7 PRO F C 1
ATOM 5450 O O . PRO F 1 7 ? -12.761 5.783 57.058 1.00 14.40 7 PRO F O 1
ATOM 5454 N N . LEU F 1 8 ? -12.636 7.329 55.430 1.00 15.93 8 LEU F N 1
ATOM 5455 C CA . LEU F 1 8 ? -13.257 6.465 54.428 1.00 14.92 8 LEU F CA 1
ATOM 5456 C C . LEU F 1 8 ? -12.237 5.435 53.944 1.00 13.97 8 LEU F C 1
ATOM 5457 O O . LEU F 1 8 ? -12.593 4.448 53.305 1.00 13.29 8 LEU F O 1
ATOM 5462 N N . ILE F 1 9 ? -10.965 5.674 54.249 1.00 12.70 9 ILE F N 1
ATOM 5463 C CA . ILE F 1 9 ? -9.901 4.755 53.841 1.00 12.75 9 ILE F CA 1
ATOM 5464 C C . ILE F 1 9 ? -9.697 3.676 54.906 1.00 12.26 9 ILE F C 1
ATOM 5465 O O . ILE F 1 9 ? -9.227 3.960 56.005 1.00 11.98 9 ILE F O 1
ATOM 5470 N N . SER F 1 10 ? -10.058 2.440 54.586 1.00 11.99 10 SER F N 1
ATOM 5471 C CA . SER F 1 10 ? -9.899 1.351 55.543 1.00 12.09 10 SER F CA 1
ATOM 5472 C C . SER F 1 10 ? -8.411 1.140 55.840 1.00 12.04 10 SER F C 1
ATOM 5473 O O . SER F 1 10 ? -7.551 1.444 55.015 1.00 9.84 10 SER F O 1
ATOM 5476 N N . PRO F 1 11 ? -8.088 0.624 57.032 1.00 11.77 11 PRO F N 1
ATOM 5477 C CA . PRO F 1 11 ? -6.688 0.388 57.396 1.00 9.82 11 PRO F CA 1
ATOM 5478 C C . PRO F 1 11 ? -5.920 -0.435 56.350 1.00 10.76 11 PRO F C 1
ATOM 5479 O O . PRO F 1 11 ? -4.764 -0.144 56.056 1.00 10.14 11 PRO F O 1
ATOM 5483 N N . GLU F 1 12 ? -6.566 -1.459 55.797 1.00 12.02 12 GLU F N 1
ATOM 5484 C CA . GLU F 1 12 ? -5.936 -2.308 54.786 1.00 13.27 12 GLU F CA 1
ATOM 5485 C C . GLU F 1 12 ? -5.598 -1.512 53.521 1.00 12.91 12 GLU F C 1
ATOM 5486 O O . GLU F 1 12 ? -4.519 -1.685 52.946 1.00 11.44 12 GLU F O 1
ATOM 5492 N N . LEU F 1 13 ? -6.509 -0.642 53.086 1.00 12.17 13 LEU F N 1
ATOM 5493 C CA . LEU F 1 13 ? -6.258 0.183 51.900 1.00 11.54 13 LEU F CA 1
ATOM 5494 C C . LEU F 1 13 ? -5.123 1.172 52.192 1.00 12.31 13 LEU F C 1
ATOM 5495 O O . LEU F 1 13 ? -4.299 1.456 51.322 1.00 9.62 13 LEU F O 1
ATOM 5500 N N . LEU F 1 14 ? -5.082 1.706 53.412 1.00 12.87 14 LEU F N 1
ATOM 5501 C CA . LEU F 1 14 ? -4.001 2.622 53.777 1.00 13.44 14 LEU F CA 1
ATOM 5502 C C . LEU F 1 14 ? -2.659 1.927 53.552 1.00 12.09 14 LEU F C 1
ATOM 5503 O O . LEU F 1 14 ? -1.726 2.506 52.992 1.00 12.56 14 LEU F O 1
ATOM 5508 N N . LYS F 1 15 ? -2.575 0.680 53.997 1.00 10.84 15 LYS F N 1
ATOM 5509 C CA . LYS F 1 15 ? -1.363 -0.109 53.852 1.00 10.40 15 LYS F CA 1
ATOM 5510 C C . LYS F 1 15 ? -1.065 -0.377 52.382 1.00 10.18 15 LYS F C 1
ATOM 5511 O O . LYS F 1 15 ? 0.072 -0.245 51.937 1.00 11.07 15 LYS F O 1
ATOM 5517 N N . VAL F 1 16 ? -2.089 -0.755 51.628 1.00 9.85 16 VAL F N 1
ATOM 5518 C CA . VAL F 1 16 ? -1.894 -1.055 50.213 1.00 9.72 16 VAL F CA 1
ATOM 5519 C C . VAL F 1 16 ? -1.398 0.165 49.438 1.00 7.92 16 VAL F C 1
ATOM 5520 O O . VAL F 1 16 ? -0.469 0.063 48.640 1.00 7.73 16 VAL F O 1
ATOM 5524 N N . LEU F 1 17 ? -2.011 1.317 49.685 1.00 7.95 17 LEU F N 1
ATOM 5525 C CA . LEU F 1 17 ? -1.613 2.552 49.017 1.00 8.57 17 LEU F CA 1
ATOM 5526 C C . LEU F 1 17 ? -0.154 2.887 49.345 1.00 9.44 17 LEU F C 1
ATOM 5527 O O . LEU F 1 17 ? 0.617 3.286 48.471 1.00 8.03 17 LEU F O 1
ATOM 5532 N N . ALA F 1 18 ? 0.216 2.717 50.612 1.00 10.62 18 ALA F N 1
ATOM 5533 C CA . ALA F 1 18 ? 1.580 2.986 51.066 1.00 10.37 18 ALA F CA 1
ATOM 5534 C C . ALA F 1 18 ? 2.585 1.944 50.546 1.00 10.61 18 ALA F C 1
ATOM 5535 O O . ALA F 1 18 ? 3.765 2.246 50.385 1.00 12.95 18 ALA F O 1
ATOM 5537 N N . GLU F 1 19 ? 2.130 0.722 50.286 1.00 9.74 19 GLU F N 1
ATOM 5538 C CA . GLU F 1 19 ? 3.036 -0.307 49.773 1.00 9.51 19 GLU F CA 1
ATOM 5539 C C . GLU F 1 19 ? 3.314 -0.107 48.294 1.00 10.51 19 GLU F C 1
ATOM 5540 O O . GLU F 1 19 ? 4.378 -0.484 47.787 1.00 10.80 19 GLU F O 1
ATOM 5546 N N . MET F 1 20 ? 2.344 0.472 47.599 1.00 8.60 20 MET F N 1
ATOM 5547 C CA . MET F 1 20 ? 2.467 0.703 46.171 1.00 10.77 20 MET F CA 1
ATOM 5548 C C . MET F 1 20 ? 3.667 1.572 45.818 1.00 11.64 20 MET F C 1
ATOM 5549 O O . MET F 1 20 ? 4.012 2.503 46.546 1.00 11.07 20 MET F O 1
ATOM 5554 N N . GLY F 1 21 ? 4.309 1.243 44.701 1.00 12.29 21 GLY F N 1
ATOM 5555 C CA . GLY F 1 21 ? 5.459 2.003 44.241 1.00 12.99 21 GLY F CA 1
ATOM 5556 C C . GLY F 1 21 ? 5.211 2.645 42.886 1.00 14.29 21 GLY F C 1
ATOM 5557 O O . GLY F 1 21 ? 4.109 2.560 42.333 1.00 13.52 21 GLY F O 1
ATOM 5558 N N . HIS F 1 22 ? 6.239 3.284 42.337 1.00 14.30 22 HIS F N 1
ATOM 5559 C CA . HIS F 1 22 ? 6.117 3.946 41.044 1.00 14.88 22 HIS F CA 1
ATOM 5560 C C . HIS F 1 22 ? 5.658 2.993 39.943 1.00 15.38 22 HIS F C 1
ATOM 5561 O O . HIS F 1 22 ? 6.314 1.989 39.666 1.00 16.98 22 HIS F O 1
ATOM 5568 N N . GLY F 1 23 ? 4.532 3.308 39.313 1.00 15.98 23 GLY F N 1
ATOM 5569 C CA . GLY F 1 23 ? 4.034 2.463 38.244 1.00 15.47 23 GLY F CA 1
ATOM 5570 C C . GLY F 1 23 ? 3.019 1.422 38.671 1.00 15.79 23 GLY F C 1
ATOM 5571 O O . GLY F 1 23 ? 2.345 0.834 37.824 1.00 14.42 23 GLY F O 1
ATOM 5572 N N . ASP F 1 24 ? 2.915 1.171 39.975 1.00 16.04 24 ASP F N 1
ATOM 5573 C CA . ASP F 1 24 ? 1.953 0.193 40.459 1.00 16.14 24 ASP F CA 1
ATOM 5574 C C . ASP F 1 24 ? 0.551 0.693 40.172 1.00 15.36 24 ASP F C 1
ATOM 5575 O O . ASP F 1 24 ? 0.277 1.889 40.277 1.00 16.78 24 ASP F O 1
ATOM 5580 N N . GLU F 1 25 ? -0.337 -0.228 39.817 1.00 13.51 25 GLU F N 1
ATOM 5581 C CA . GLU F 1 25 ? -1.699 0.142 39.477 1.00 13.37 25 GLU F CA 1
ATOM 5582 C C . GLU F 1 25 ? -2.743 -0.424 40.416 1.00 12.56 25 GLU F C 1
ATOM 5583 O O . GLU F 1 25 ? -2.673 -1.587 40.815 1.00 11.81 25 GLU F O 1
ATOM 5589 N N . ILE F 1 26 ? -3.708 0.418 40.775 1.00 12.67 26 ILE F N 1
ATOM 5590 C CA . ILE F 1 26 ? -4.796 0.008 41.653 1.00 12.00 26 ILE F CA 1
ATOM 5591 C C . ILE F 1 26 ? -6.137 0.348 41.009 1.00 13.66 26 ILE F C 1
ATOM 5592 O O . ILE F 1 26 ? -6.317 1.419 40.420 1.00 13.88 26 ILE F O 1
ATOM 5597 N N . ILE F 1 27 ? -7.082 -0.573 41.122 1.00 13.96 27 ILE F N 1
ATOM 5598 C CA . ILE F 1 27 ? -8.392 -0.365 40.543 1.00 12.99 27 ILE F CA 1
ATOM 5599 C C . ILE F 1 27 ? -9.492 -0.133 41.564 1.00 12.71 27 ILE F C 1
ATOM 5600 O O . ILE F 1 27 ? -9.630 -0.889 42.526 1.00 13.14 27 ILE F O 1
ATOM 5605 N N . PHE F 1 28 ? -10.254 0.936 41.361 1.00 11.20 28 PHE F N 1
ATOM 5606 C CA . PHE F 1 28 ? -11.398 1.222 42.214 1.00 11.19 28 PHE F CA 1
ATOM 5607 C C . PHE F 1 28 ? -12.565 0.863 41.306 1.00 10.91 28 PHE F C 1
ATOM 5608 O O . PHE F 1 28 ? -12.927 1.619 40.411 1.00 11.48 28 PHE F O 1
ATOM 5616 N N . SER F 1 29 ? -13.131 -0.316 41.528 1.00 11.58 29 SER F N 1
ATOM 5617 C CA . SER F 1 29 ? -14.220 -0.814 40.699 1.00 10.82 29 SER F CA 1
ATOM 5618 C C . SER F 1 29 ? -15.624 -0.502 41.189 1.00 12.08 29 SER F C 1
ATOM 5619 O O . SER F 1 29 ? -15.835 -0.161 42.359 1.00 10.31 29 SER F O 1
ATOM 5622 N N . ASP F 1 30 ? -16.583 -0.622 40.274 1.00 12.03 30 ASP F N 1
ATOM 5623 C CA . ASP F 1 30 ? -17.981 -0.416 40.620 1.00 13.93 30 ASP F CA 1
ATOM 5624 C C . ASP F 1 30 ? -18.479 -1.740 41.213 1.00 12.77 30 ASP F C 1
ATOM 5625 O O . ASP F 1 30 ? -17.800 -2.761 41.116 1.00 13.20 30 ASP F O 1
ATOM 5630 N N . ALA F 1 31 ? -19.655 -1.718 41.826 1.00 13.64 31 ALA F N 1
ATOM 5631 C CA . ALA F 1 31 ? -20.230 -2.900 42.467 1.00 13.73 31 ALA F CA 1
ATOM 5632 C C . ALA F 1 31 ? -20.418 -4.137 41.589 1.00 13.07 31 ALA F C 1
ATOM 5633 O O . ALA F 1 31 ? -20.623 -5.233 42.112 1.00 12.29 31 ALA F O 1
ATOM 5635 N N . HIS F 1 32 ? -20.342 -3.962 40.271 1.00 12.86 32 HIS F N 1
ATOM 5636 C CA . HIS F 1 32 ? -20.558 -5.053 39.317 1.00 11.26 32 HIS F CA 1
ATOM 5637 C C . HIS F 1 32 ? -19.317 -5.787 38.825 1.00 11.97 32 HIS F C 1
ATOM 5638 O O . HIS F 1 32 ? -19.423 -6.838 38.180 1.00 10.11 32 HIS F O 1
ATOM 5645 N N . PHE F 1 33 ? -18.149 -5.233 39.122 1.00 10.69 33 PHE F N 1
ATOM 5646 C CA . PHE F 1 33 ? -16.885 -5.797 38.672 1.00 10.22 33 PHE F CA 1
ATOM 5647 C C . PHE F 1 33 ? -16.533 -7.157 39.289 1.00 9.96 33 PHE F C 1
ATOM 5648 O O . PHE F 1 33 ? -16.764 -7.392 40.478 1.00 9.35 33 PHE F O 1
ATOM 5656 N N . PRO F 1 34 ? -15.988 -8.080 38.471 1.00 11.20 34 PRO F N 1
ATOM 5657 C CA . PRO F 1 34 ? -15.591 -9.418 38.934 1.00 10.95 34 PRO F CA 1
ATOM 5658 C C . PRO F 1 34 ? -14.205 -9.329 39.574 1.00 10.90 34 PRO F C 1
ATOM 5659 O O . PRO F 1 34 ? -13.238 -9.944 39.116 1.00 10.23 34 PRO F O 1
ATOM 5663 N N . ALA F 1 35 ? -14.126 -8.547 40.643 1.00 11.51 35 ALA F N 1
ATOM 5664 C CA . ALA F 1 35 ? -12.874 -8.321 41.352 1.00 11.29 35 ALA F CA 1
ATOM 5665 C C . ALA F 1 35 ? -12.199 -9.562 41.930 1.00 9.58 35 ALA F C 1
ATOM 5666 O O . ALA F 1 35 ? -10.990 -9.729 41.776 1.00 8.44 35 ALA F O 1
ATOM 5668 N N . HIS F 1 36 ? -12.976 -10.424 42.584 1.00 10.00 36 HIS F N 1
ATOM 5669 C CA . HIS F 1 36 ? -12.429 -11.619 43.232 1.00 11.10 36 HIS F CA 1
ATOM 5670 C C . HIS F 1 36 ? -11.880 -12.722 42.334 1.00 12.28 36 HIS F C 1
ATOM 5671 O O . HIS F 1 36 ? -11.197 -13.623 42.817 1.00 11.81 36 HIS F O 1
ATOM 5678 N N . SER F 1 37 ? -12.170 -12.663 41.038 1.00 12.70 37 SER F N 1
ATOM 5679 C CA . SER F 1 37 ? -11.671 -13.682 40.119 1.00 13.79 37 SER F CA 1
ATOM 5680 C C . SER F 1 37 ? -10.616 -13.100 39.188 1.00 15.56 37 SER F C 1
ATOM 5681 O O . SER F 1 37 ? -10.166 -13.756 38.250 1.00 18.91 37 SER F O 1
ATOM 5684 N N . MET F 1 38 ? -10.211 -11.867 39.456 1.00 16.73 38 MET F N 1
ATOM 5685 C CA . MET F 1 38 ? -9.228 -11.204 38.614 1.00 17.69 38 MET F CA 1
ATOM 5686 C C . MET F 1 38 ? -7.820 -11.653 38.984 1.00 17.98 38 MET F C 1
ATOM 5687 O O . MET F 1 38 ? -6.955 -11.790 38.118 1.00 18.26 38 MET F O 1
ATOM 5692 N N . GLY F 1 39 ? -7.594 -11.906 40.269 1.00 16.97 39 GLY F N 1
ATOM 5693 C CA . GLY F 1 39 ? -6.279 -12.341 40.696 1.00 18.23 39 GLY F CA 1
ATOM 5694 C C . GLY F 1 39 ? -5.673 -11.503 41.808 1.00 19.50 39 GLY F C 1
ATOM 5695 O O . GLY F 1 39 ? -5.240 -12.056 42.820 1.00 19.43 39 GLY F O 1
ATOM 5696 N N . PRO F 1 40 ? -5.614 -10.166 41.653 1.00 19.23 40 PRO F N 1
ATOM 5697 C CA . PRO F 1 40 ? -5.039 -9.298 42.685 1.00 17.87 40 PRO F CA 1
ATOM 5698 C C . PRO F 1 40 ? -5.804 -9.400 43.995 1.00 16.49 40 PRO F C 1
ATOM 5699 O O . PRO F 1 40 ? -6.926 -9.896 44.022 1.00 15.66 40 PRO F O 1
ATOM 5703 N N . GLN F 1 41 ? -5.193 -8.930 45.079 1.00 15.79 41 GLN F N 1
ATOM 5704 C CA . GLN F 1 41 ? -5.848 -8.949 46.378 1.00 14.96 41 GLN F CA 1
ATOM 5705 C C . GLN F 1 41 ? -7.064 -8.021 46.272 1.00 14.52 41 GLN F C 1
ATOM 5706 O O . GLN F 1 41 ? -7.017 -7.000 45.581 1.00 11.69 41 GLN F O 1
ATOM 5712 N N . VAL F 1 42 ? -8.153 -8.379 46.945 1.00 12.75 42 VAL F N 1
ATOM 5713 C CA . VAL F 1 42 ? -9.362 -7.570 46.892 1.00 12.17 42 VAL F CA 1
ATOM 5714 C C . VAL F 1 42 ? -9.692 -6.962 48.247 1.00 13.59 42 VAL F C 1
ATOM 5715 O O . VAL F 1 42 ? -9.573 -7.614 49.286 1.00 12.55 42 VAL F O 1
ATOM 5719 N N . ILE F 1 43 ? -10.081 -5.695 48.223 1.00 11.48 43 ILE F N 1
ATOM 5720 C CA . ILE F 1 43 ? -10.464 -4.983 49.433 1.00 12.72 43 ILE F CA 1
ATOM 5721 C C . ILE F 1 43 ? -11.900 -4.521 49.215 1.00 11.38 43 ILE F C 1
ATOM 5722 O O . ILE F 1 43 ? -12.191 -3.851 48.220 1.00 11.40 43 ILE F O 1
ATOM 5727 N N . ARG F 1 44 ? -12.796 -4.886 50.127 1.00 11.82 44 ARG F N 1
ATOM 5728 C CA . ARG F 1 44 ? -14.201 -4.492 50.001 1.00 12.38 44 ARG F CA 1
ATOM 5729 C C . ARG F 1 44 ? -14.427 -3.079 50.536 1.00 13.68 44 ARG F C 1
ATOM 5730 O O . ARG F 1 44 ? -13.882 -2.704 51.568 1.00 13.07 44 ARG F O 1
ATOM 5738 N N . ALA F 1 45 ? -15.229 -2.301 49.818 1.00 12.96 45 ALA F N 1
ATOM 5739 C CA . ALA F 1 45 ? -15.585 -0.941 50.218 1.00 11.46 45 ALA F CA 1
ATOM 5740 C C . ALA F 1 45 ? -17.041 -0.762 49.807 1.00 11.58 45 ALA F C 1
ATOM 5741 O O . ALA F 1 45 ? -17.406 0.206 49.132 1.00 10.35 45 ALA F O 1
ATOM 5743 N N . ASP F 1 46 ? -17.864 -1.724 50.210 1.00 9.31 46 ASP F N 1
ATOM 5744 C CA . ASP F 1 46 ? -19.282 -1.707 49.883 1.00 11.60 46 ASP F CA 1
ATOM 5745 C C . ASP F 1 46 ? -19.956 -0.475 50.477 1.00 12.40 46 ASP F C 1
ATOM 5746 O O . ASP F 1 46 ? -19.610 -0.039 51.573 1.00 11.08 46 ASP F O 1
ATOM 5751 N N . GLY F 1 47 ? -20.895 0.098 49.730 1.00 12.75 47 GLY F N 1
ATOM 5752 C CA . GLY F 1 47 ? -21.602 1.272 50.204 1.00 15.77 47 GLY F CA 1
ATOM 5753 C C . GLY F 1 47 ? -20.979 2.608 49.835 1.00 17.73 47 GLY F C 1
ATOM 5754 O O . GLY F 1 47 ? -21.674 3.628 49.809 1.00 18.72 47 GLY F O 1
ATOM 5755 N N . LEU F 1 48 ? -19.678 2.626 49.555 1.00 16.56 48 LEU F N 1
ATOM 5756 C CA . LEU F 1 48 ? -19.027 3.880 49.194 1.00 16.99 48 LEU F CA 1
ATOM 5757 C C . LEU F 1 48 ? -19.002 4.053 47.686 1.00 17.85 48 LEU F C 1
ATOM 5758 O O . LEU F 1 48 ? -19.037 3.074 46.943 1.00 18.17 48 LEU F O 1
ATOM 5763 N N . LEU F 1 49 ? -18.957 5.305 47.235 1.00 18.53 49 LEU F N 1
ATOM 5764 C CA . LEU F 1 49 ? -18.912 5.607 45.806 1.00 18.01 49 LEU F CA 1
ATOM 5765 C C . LEU F 1 49 ? -17.447 5.725 45.427 1.00 17.86 49 LEU F C 1
ATOM 5766 O O . LEU F 1 49 ? -16.608 5.998 46.286 1.00 19.85 49 LEU F O 1
ATOM 5771 N N . VAL F 1 50 ? -17.128 5.506 44.155 1.00 17.23 50 VAL F N 1
ATOM 5772 C CA . VAL F 1 50 ? -15.745 5.626 43.712 1.00 16.15 50 VAL F CA 1
ATOM 5773 C C . VAL F 1 50 ? -15.273 7.068 43.892 1.00 17.13 50 VAL F C 1
ATOM 5774 O O . VAL F 1 50 ? -14.112 7.314 44.219 1.00 16.91 50 VAL F O 1
ATOM 5778 N N . SER F 1 51 ? -16.171 8.022 43.675 1.00 17.94 51 SER F N 1
ATOM 5779 C CA . SER F 1 51 ? -15.819 9.423 43.831 1.00 17.38 51 SER F CA 1
ATOM 5780 C C . SER F 1 51 ? -15.499 9.742 45.285 1.00 18.85 51 SER F C 1
ATOM 5781 O O . SER F 1 51 ? -14.616 10.557 45.564 1.00 19.20 51 SER F O 1
ATOM 5784 N N . ASP F 1 52 ? -16.206 9.104 46.217 1.00 18.59 52 ASP F N 1
ATOM 5785 C CA . ASP F 1 52 ? -15.953 9.350 47.637 1.00 19.43 52 ASP F CA 1
ATOM 5786 C C . ASP F 1 52 ? -14.538 8.912 47.988 1.00 18.06 52 ASP F C 1
ATOM 5787 O O . ASP F 1 52 ? -13.830 9.588 48.732 1.00 17.53 52 ASP F O 1
ATOM 5792 N N . LEU F 1 53 ? -14.130 7.773 47.443 1.00 18.25 53 LEU F N 1
ATOM 5793 C CA . LEU F 1 53 ? -12.803 7.242 47.707 1.00 18.31 53 LEU F CA 1
ATOM 5794 C C . LEU F 1 53 ? -11.693 8.005 46.993 1.00 17.70 53 LEU F C 1
ATOM 5795 O O . LEU F 1 53 ? -10.604 8.171 47.543 1.00 17.47 53 LEU F O 1
ATOM 5800 N N . LEU F 1 54 ? -11.959 8.467 45.776 1.00 15.57 54 LEU F N 1
ATOM 5801 C CA . LEU F 1 54 ? -10.948 9.212 45.026 1.00 15.69 54 LEU F CA 1
ATOM 5802 C C . LEU F 1 54 ? -10.585 10.505 45.753 1.00 14.88 54 LEU F C 1
ATOM 5803 O O . LEU F 1 54 ? -9.407 10.816 45.930 1.00 13.47 54 LEU F O 1
ATOM 5808 N N . GLN F 1 55 ? -11.596 11.251 46.185 1.00 15.96 55 GLN F N 1
ATOM 5809 C CA . GLN F 1 55 ? -11.354 12.504 46.903 1.00 16.87 55 GLN F CA 1
ATOM 5810 C C . GLN F 1 55 ? -10.510 12.233 48.147 1.00 14.74 55 GLN F C 1
ATOM 5811 O O . GLN F 1 55 ? -9.567 12.967 48.458 1.00 13.67 55 GLN F O 1
ATOM 5817 N N . ALA F 1 56 ? -10.863 11.162 48.847 1.00 12.51 56 ALA F N 1
ATOM 5818 C CA . ALA F 1 56 ? -10.185 10.762 50.073 1.00 13.45 56 ALA F CA 1
ATOM 5819 C C . ALA F 1 56 ? -8.717 10.391 49.922 1.00 12.19 56 ALA F C 1
ATOM 5820 O O . ALA F 1 56 ? -7.900 10.746 50.770 1.00 11.42 56 ALA F O 1
ATOM 5822 N N . ILE F 1 57 ? -8.372 9.688 48.849 1.00 13.09 57 ILE F N 1
ATOM 5823 C CA . ILE F 1 57 ? -6.992 9.251 48.664 1.00 13.31 57 ILE F CA 1
ATOM 5824 C C . ILE F 1 57 ? -6.092 10.189 47.877 1.00 14.23 57 ILE F C 1
ATOM 5825 O O . ILE F 1 57 ? -4.866 10.147 48.015 1.00 13.00 57 ILE F O 1
ATOM 5830 N N . ILE F 1 58 ? -6.688 11.036 47.053 1.00 13.86 58 ILE F N 1
ATOM 5831 C CA . ILE F 1 58 ? -5.902 11.942 46.232 1.00 16.61 58 ILE F CA 1
ATOM 5832 C C . ILE F 1 58 ? -4.838 12.752 46.983 1.00 17.13 58 ILE F C 1
ATOM 5833 O O . ILE F 1 58 ? -3.713 12.903 46.499 1.00 16.99 58 ILE F O 1
ATOM 5838 N N . PRO F 1 59 ? -5.168 13.279 48.171 1.00 17.99 59 PRO F N 1
ATOM 5839 C CA . PRO F 1 59 ? -4.137 14.050 48.876 1.00 18.06 59 PRO F CA 1
ATOM 5840 C C . PRO F 1 59 ? -2.920 13.223 49.309 1.00 16.79 59 PRO F C 1
ATOM 5841 O O . PRO F 1 59 ? -1.856 13.772 49.598 1.00 18.05 59 PRO F O 1
ATOM 5845 N N . LEU F 1 60 ? -3.074 11.903 49.329 1.00 15.55 60 LEU F N 1
ATOM 5846 C CA . LEU F 1 60 ? -1.993 11.015 49.753 1.00 13.72 60 LEU F CA 1
ATOM 5847 C C . LEU F 1 60 ? -1.301 10.272 48.618 1.00 12.53 60 LEU F C 1
ATOM 5848 O O . LEU F 1 60 ? -0.143 9.869 48.758 1.00 12.72 60 LEU F O 1
ATOM 5853 N N . PHE F 1 61 ? -2.022 10.091 47.512 1.00 14.24 61 PHE F N 1
ATOM 5854 C CA . PHE F 1 61 ? -1.563 9.333 46.336 1.00 14.98 61 PHE F CA 1
ATOM 5855 C C . PHE F 1 61 ? -1.055 10.210 45.185 1.00 15.11 61 PHE F C 1
ATOM 5856 O O . PHE F 1 61 ? -1.823 10.952 44.575 1.00 15.26 61 PHE F O 1
ATOM 5864 N N . GLU F 1 62 ? 0.232 10.105 44.877 1.00 15.26 62 GLU F N 1
ATOM 5865 C CA . GLU F 1 62 ? 0.822 10.887 43.794 1.00 15.19 62 GLU F CA 1
ATOM 5866 C C . GLU F 1 62 ? 0.605 10.156 42.469 1.00 15.29 62 GLU F C 1
ATOM 5867 O O . GLU F 1 62 ? 0.957 8.985 42.342 1.00 17.17 62 GLU F O 1
ATOM 5873 N N . LEU F 1 63 ? 0.021 10.838 41.488 1.00 15.15 63 LEU F N 1
ATOM 5874 C CA . LEU F 1 63 ? -0.236 10.223 40.189 1.00 16.28 63 LEU F CA 1
ATOM 5875 C C . LEU F 1 63 ? 1.003 10.143 39.307 1.00 16.01 63 LEU F C 1
ATOM 5876 O O . LEU F 1 63 ? 1.805 11.072 39.250 1.00 17.26 63 LEU F O 1
ATOM 5881 N N . ASP F 1 64 ? 1.145 9.020 38.612 1.00 15.42 64 ASP F N 1
ATOM 5882 C CA . ASP F 1 64 ? 2.287 8.786 37.736 1.00 15.33 64 ASP F CA 1
ATOM 5883 C C . ASP F 1 64 ? 2.428 9.861 36.669 1.00 15.92 64 ASP F C 1
ATOM 5884 O O . ASP F 1 64 ? 1.451 10.232 36.024 1.00 14.09 64 ASP F O 1
ATOM 5889 N N . SER F 1 65 ? 3.653 10.344 36.481 1.00 16.79 65 SER F N 1
ATOM 5890 C CA . SER F 1 65 ? 3.931 11.368 35.479 1.00 18.88 65 SER F CA 1
ATOM 5891 C C . SER F 1 65 ? 4.740 10.775 34.333 1.00 19.28 65 SER F C 1
ATOM 5892 O O . SER F 1 65 ? 4.986 11.442 33.327 1.00 21.88 65 SER F O 1
ATOM 5895 N N . TYR F 1 66 ? 5.147 9.519 34.492 1.00 18.39 66 TYR F N 1
ATOM 5896 C CA . TYR F 1 66 ? 5.927 8.814 33.477 1.00 19.38 66 TYR F CA 1
ATOM 5897 C C . TYR F 1 66 ? 5.045 7.983 32.551 1.00 20.42 66 TYR F C 1
ATOM 5898 O O . TYR F 1 66 ? 5.536 7.342 31.615 1.00 19.75 66 TYR F O 1
ATOM 5907 N N . ALA F 1 67 ? 3.743 7.989 32.819 1.00 19.80 67 ALA F N 1
ATOM 5908 C CA . ALA F 1 67 ? 2.789 7.231 32.020 1.00 20.33 67 ALA F CA 1
ATOM 5909 C C . ALA F 1 67 ? 1.377 7.654 32.406 1.00 20.22 67 ALA F C 1
ATOM 5910 O O . ALA F 1 67 ? 1.160 8.136 33.514 1.00 18.09 67 ALA F O 1
ATOM 5912 N N . PRO F 1 68 ? 0.402 7.509 31.487 1.00 20.79 68 PRO F N 1
ATOM 5913 C CA . PRO F 1 68 ? -0.974 7.896 31.829 1.00 20.50 68 PRO F CA 1
ATOM 5914 C C . PRO F 1 68 ? -1.348 7.282 33.178 1.00 19.73 68 PRO F C 1
ATOM 5915 O O . PRO F 1 68 ? -1.316 6.065 33.351 1.00 19.09 68 PRO F O 1
ATOM 5919 N N . PRO F 1 69 ? -1.694 8.128 34.160 1.00 20.32 69 PRO F N 1
ATOM 5920 C CA . PRO F 1 69 ? -2.060 7.677 35.507 1.00 19.77 69 PRO F CA 1
ATOM 5921 C C . PRO F 1 69 ? -3.508 7.276 35.787 1.00 18.72 69 PRO F C 1
ATOM 5922 O O . PRO F 1 69 ? -3.792 6.726 36.852 1.00 17.03 69 PRO F O 1
ATOM 5926 N N . LEU F 1 70 ? -4.415 7.536 34.848 1.00 18.14 70 LEU F N 1
ATOM 5927 C CA . LEU F 1 70 ? -5.833 7.223 35.048 1.00 17.07 70 LEU F CA 1
ATOM 5928 C C . LEU F 1 70 ? -6.458 6.519 33.847 1.00 17.45 70 LEU F C 1
ATOM 5929 O O . LEU F 1 70 ? -6.547 7.091 32.755 1.00 16.75 70 LEU F O 1
ATOM 5934 N N . VAL F 1 71 ? -6.898 5.281 34.053 1.00 15.47 71 VAL F N 1
ATOM 5935 C CA . VAL F 1 71 ? -7.503 4.508 32.977 1.00 15.68 71 VAL F CA 1
ATOM 5936 C C . VAL F 1 71 ? -8.903 4.007 33.318 1.00 16.67 71 VAL F C 1
ATOM 5937 O O . VAL F 1 71 ? -9.143 3.453 34.399 1.00 14.61 71 VAL F O 1
ATOM 5941 N N . MET F 1 72 ? -9.833 4.224 32.393 1.00 16.41 72 MET F N 1
ATOM 5942 C CA . MET F 1 72 ? -11.197 3.767 32.577 1.00 16.12 72 MET F CA 1
ATOM 5943 C C . MET F 1 72 ? -11.564 2.830 31.442 1.00 18.29 72 MET F C 1
ATOM 5944 O O . MET F 1 72 ? -10.881 2.765 30.421 1.00 18.55 72 MET F O 1
ATOM 5949 N N . MET F 1 73 ? -12.652 2.104 31.634 1.00 18.99 73 MET F N 1
ATOM 5950 C CA . MET F 1 73 ? -13.109 1.134 30.664 1.00 20.49 73 MET F CA 1
ATOM 5951 C C . MET F 1 73 ? -14.070 1.719 29.635 1.00 20.43 73 MET F C 1
ATOM 5952 O O . MET F 1 73 ? -15.023 2.416 29.979 1.00 18.95 73 MET F O 1
ATOM 5957 N N . ALA F 1 74 ? -13.798 1.437 28.366 1.00 21.24 74 ALA F N 1
ATOM 5958 C CA . ALA F 1 74 ? -14.649 1.898 27.274 1.00 22.92 74 ALA F CA 1
ATOM 5959 C C . ALA F 1 74 ? -15.876 0.984 27.198 1.00 23.78 74 ALA F C 1
ATOM 5960 O O . ALA F 1 74 ? -15.767 -0.234 27.370 1.00 23.41 74 ALA F O 1
ATOM 5962 N N . ALA F 1 75 ? -17.039 1.576 26.944 1.00 24.87 75 ALA F N 1
ATOM 5963 C CA . ALA F 1 75 ? -18.289 0.822 26.848 1.00 26.01 75 ALA F CA 1
ATOM 5964 C C . ALA F 1 75 ? -18.196 -0.271 25.788 1.00 27.13 75 ALA F C 1
ATOM 5965 O O . ALA F 1 75 ? -17.582 -0.073 24.740 1.00 27.59 75 ALA F O 1
ATOM 5967 N N . VAL F 1 76 ? -18.793 -1.427 26.063 1.00 28.34 76 VAL F N 1
ATOM 5968 C CA . VAL F 1 76 ? -18.777 -2.519 25.097 1.00 30.68 76 VAL F CA 1
ATOM 5969 C C . VAL F 1 76 ? -19.549 -2.002 23.889 1.00 32.06 76 VAL F C 1
ATOM 5970 O O . VAL F 1 76 ? -20.469 -1.193 24.045 1.00 32.03 76 VAL F O 1
ATOM 5974 N N . GLU F 1 77 ? -19.176 -2.442 22.691 1.00 34.17 77 GLU F N 1
ATOM 5975 C CA . GLU F 1 77 ? -19.874 -1.984 21.496 1.00 36.13 77 GLU F CA 1
ATOM 5976 C C . GLU F 1 77 ? -21.366 -2.168 21.723 1.00 36.23 77 GLU F C 1
ATOM 5977 O O . GLU F 1 77 ? -21.813 -3.228 22.164 1.00 35.80 77 GLU F O 1
ATOM 5983 N N . GLY F 1 78 ? -22.128 -1.114 21.451 1.00 34.85 78 GLY F N 1
ATOM 5984 C CA . GLY F 1 78 ? -23.560 -1.166 21.659 1.00 35.14 78 GLY F CA 1
ATOM 5985 C C . GLY F 1 78 ? -23.952 -0.226 22.782 1.00 34.77 78 GLY F C 1
ATOM 5986 O O . GLY F 1 78 ? -24.800 0.650 22.601 1.00 36.55 78 GLY F O 1
ATOM 5987 N N . ASP F 1 79 ? -23.328 -0.403 23.945 1.00 33.91 79 ASP F N 1
ATOM 5988 C CA . ASP F 1 79 ? -23.612 0.440 25.104 1.00 32.31 79 ASP F CA 1
ATOM 5989 C C . ASP F 1 79 ? -23.132 1.872 24.917 1.00 30.08 79 ASP F C 1
ATOM 5990 O O . ASP F 1 79 ? -22.313 2.162 24.047 1.00 28.68 79 ASP F O 1
ATOM 5995 N N . THR F 1 80 ? -23.649 2.759 25.758 1.00 29.82 80 THR F N 1
ATOM 5996 C CA . THR F 1 80 ? -23.276 4.168 25.738 1.00 30.53 80 THR F CA 1
ATOM 5997 C C . THR F 1 80 ? -23.022 4.625 27.169 1.00 29.59 80 THR F C 1
ATOM 5998 O O . THR F 1 80 ? -23.823 4.372 28.070 1.00 28.32 80 THR F O 1
ATOM 6002 N N . LEU F 1 81 ? -21.898 5.297 27.369 1.00 28.74 81 LEU F N 1
ATOM 6003 C CA . LEU F 1 81 ? -21.525 5.772 28.687 1.00 28.09 81 LEU F CA 1
ATOM 6004 C C . LEU F 1 81 ? -22.451 6.842 29.232 1.00 29.09 81 LEU F C 1
ATOM 6005 O O . LEU F 1 81 ? -23.100 7.575 28.488 1.00 28.84 81 LEU F O 1
ATOM 6010 N N . ASP F 1 82 ? -22.512 6.901 30.553 1.00 28.95 82 ASP F N 1
ATOM 6011 C CA . ASP F 1 82 ? -23.301 7.890 31.253 1.00 29.53 82 ASP F CA 1
ATOM 6012 C C . ASP F 1 82 ? -22.252 8.927 31.656 1.00 28.92 82 ASP F C 1
ATOM 6013 O O . ASP F 1 82 ? -21.464 8.711 32.577 1.00 29.99 82 ASP F O 1
ATOM 6018 N N . PRO F 1 83 ? -22.216 10.059 30.940 1.00 28.25 83 PRO F N 1
ATOM 6019 C CA . PRO F 1 83 ? -21.282 11.166 31.159 1.00 26.22 83 PRO F CA 1
ATOM 6020 C C . PRO F 1 83 ? -21.130 11.702 32.577 1.00 25.14 83 PRO F C 1
ATOM 6021 O O . PRO F 1 83 ? -20.062 12.199 32.937 1.00 24.05 83 PRO F O 1
ATOM 6025 N N . GLU F 1 84 ? -22.176 11.604 33.389 1.00 25.68 84 GLU F N 1
ATOM 6026 C CA . GLU F 1 84 ? -22.082 12.124 34.749 1.00 25.29 84 GLU F CA 1
ATOM 6027 C C . GLU F 1 84 ? -21.016 11.390 35.560 1.00 24.08 84 GLU F C 1
ATOM 6028 O O . GLU F 1 84 ? -20.353 11.986 36.405 1.00 22.28 84 GLU F O 1
ATOM 6034 N N . VAL F 1 85 ? -20.838 10.100 35.287 1.00 23.99 85 VAL F N 1
ATOM 6035 C CA . VAL F 1 85 ? -19.846 9.312 36.007 1.00 23.30 85 VAL F CA 1
ATOM 6036 C C . VAL F 1 85 ? -18.449 9.914 35.904 1.00 23.02 85 VAL F C 1
ATOM 6037 O O . VAL F 1 85 ? -17.839 10.258 36.913 1.00 22.34 85 VAL F O 1
ATOM 6041 N N . GLU F 1 86 ? -17.937 10.047 34.687 1.00 25.05 86 GLU F N 1
ATOM 6042 C CA . GLU F 1 86 ? -16.602 10.603 34.511 1.00 25.02 86 GLU F CA 1
ATOM 6043 C C . GLU F 1 86 ? -16.506 12.026 35.054 1.00 24.33 86 GLU F C 1
ATOM 6044 O O . GLU F 1 86 ? -15.490 12.406 35.638 1.00 25.63 86 GLU F O 1
ATOM 6050 N N . ARG F 1 87 ? -17.564 12.811 34.884 1.00 24.02 87 ARG F N 1
ATOM 6051 C CA . ARG F 1 87 ? -17.548 14.186 35.373 1.00 24.37 87 ARG F CA 1
ATOM 6052 C C . ARG F 1 87 ? -17.243 14.322 36.857 1.00 23.58 87 ARG F C 1
ATOM 6053 O O . ARG F 1 87 ? -16.375 15.111 37.229 1.00 22.53 87 ARG F O 1
ATOM 6061 N N . ARG F 1 88 ? -17.926 13.566 37.714 1.00 22.86 88 ARG F N 1
ATOM 6062 C CA . ARG F 1 88 ? -17.637 13.692 39.138 1.00 22.35 88 ARG F CA 1
ATOM 6063 C C . ARG F 1 88 ? -16.330 13.017 39.524 1.00 20.84 88 ARG F C 1
ATOM 6064 O O . ARG F 1 88 ? -15.676 13.433 40.476 1.00 18.86 88 ARG F O 1
ATOM 6072 N N . TYR F 1 89 ? -15.942 11.984 38.783 1.00 20.00 89 TYR F N 1
ATOM 6073 C CA . TYR F 1 89 ? -14.673 11.311 39.055 1.00 20.52 89 TYR F CA 1
ATOM 6074 C C . TYR F 1 89 ? -13.579 12.362 38.886 1.00 21.41 89 TYR F C 1
ATOM 6075 O O . TYR F 1 89 ? -12.642 12.446 39.682 1.00 19.67 89 TYR F O 1
ATOM 6084 N N . ARG F 1 90 ? -13.714 13.162 37.832 1.00 22.96 90 ARG F N 1
ATOM 6085 C CA . ARG F 1 90 ? -12.766 14.233 37.555 1.00 25.74 90 ARG F CA 1
ATOM 6086 C C . ARG F 1 90 ? -12.781 15.241 38.693 1.00 26.38 90 ARG F C 1
ATOM 6087 O O . ARG F 1 90 ? -11.733 15.734 39.105 1.00 29.11 90 ARG F O 1
ATOM 6095 N N . ASN F 1 91 ? -13.973 15.545 39.201 1.00 27.37 91 ASN F N 1
ATOM 6096 C CA . ASN F 1 91 ? -14.110 16.490 40.303 1.00 28.02 91 ASN F CA 1
ATOM 6097 C C . ASN F 1 91 ? -13.505 15.922 41.581 1.00 28.34 91 ASN F C 1
ATOM 6098 O O . ASN F 1 91 ? -12.946 16.656 42.393 1.00 26.66 91 ASN F O 1
ATOM 6103 N N . ALA F 1 92 ? -13.623 14.611 41.757 1.00 29.27 92 ALA F N 1
ATOM 6104 C CA . ALA F 1 92 ? -13.087 13.952 42.942 1.00 30.91 92 ALA F CA 1
ATOM 6105 C C . ALA F 1 92 ? -11.564 13.972 42.897 1.00 32.04 92 ALA F C 1
ATOM 6106 O O . ALA F 1 92 ? -10.902 14.335 43.876 1.00 33.51 92 ALA F O 1
ATOM 6108 N N . LEU F 1 93 ? -11.016 13.584 41.750 1.00 32.36 93 LEU F N 1
ATOM 6109 C CA . LEU F 1 93 ? -9.573 13.546 41.547 1.00 32.20 93 LEU F CA 1
ATOM 6110 C C . LEU F 1 93 ? -9.008 14.954 41.415 1.00 32.58 93 LEU F C 1
ATOM 6111 O O . LEU F 1 93 ? -7.792 15.140 41.372 1.00 32.61 93 LEU F O 1
ATOM 6116 N N . SER F 1 94 ? -9.900 15.938 41.351 1.00 33.25 94 SER F N 1
ATOM 6117 C CA . SER F 1 94 ? -9.510 17.336 41.214 1.00 33.53 94 SER F CA 1
ATOM 6118 C C . SER F 1 94 ? -8.850 17.578 39.856 1.00 34.01 94 SER F C 1
ATOM 6119 O O . SER F 1 94 ? -7.988 18.451 39.721 1.00 33.65 94 SER F O 1
ATOM 6122 N N . LEU F 1 95 ? -9.261 16.805 38.852 1.00 34.22 95 LEU F N 1
ATOM 6123 C CA . LEU F 1 95 ? -8.709 16.935 37.504 1.00 35.67 95 LEU F CA 1
ATOM 6124 C C . LEU F 1 95 ? -9.136 18.227 36.828 1.00 36.83 95 LEU F C 1
ATOM 6125 O O . LEU F 1 95 ? -10.265 18.687 36.996 1.00 38.32 95 LEU F O 1
ATOM 6130 N N . GLN F 1 96 ? -8.223 18.799 36.055 1.00 37.81 96 GLN F N 1
ATOM 6131 C CA . GLN F 1 96 ? -8.472 20.045 35.343 1.00 38.92 96 GLN F CA 1
ATOM 6132 C C . GLN F 1 96 ? -7.245 20.361 34.490 1.00 38.58 96 GLN F C 1
ATOM 6133 O O . GLN F 1 96 ? -6.121 20.033 34.873 1.00 38.24 96 GLN F O 1
ATOM 6139 N N . ALA F 1 97 ? -7.467 20.993 33.342 1.00 38.04 97 ALA F N 1
ATOM 6140 C CA . ALA F 1 97 ? -6.383 21.352 32.426 1.00 38.90 97 ALA F CA 1
ATOM 6141 C C . ALA F 1 97 ? -5.083 21.684 33.158 1.00 38.21 97 ALA F C 1
ATOM 6142 O O . ALA F 1 97 ? -5.108 22.233 34.262 1.00 38.63 97 ALA F O 1
ATOM 6144 N N . PRO F 1 98 ? -3.926 21.359 32.551 1.00 36.75 98 PRO F N 1
ATOM 6145 C CA . PRO F 1 98 ? -3.758 20.707 31.247 1.00 36.02 98 PRO F CA 1
ATOM 6146 C C . PRO F 1 98 ? -3.636 19.185 31.347 1.00 35.86 98 PRO F C 1
ATOM 6147 O O . PRO F 1 98 ? -3.785 18.471 30.354 1.00 34.46 98 PRO F O 1
ATOM 6151 N N . CYS F 1 99 ? -3.360 18.700 32.554 1.00 35.58 99 CYS F N 1
ATOM 6152 C CA . CYS F 1 99 ? -3.205 17.272 32.803 1.00 35.74 99 CYS F CA 1
ATOM 6153 C C . CYS F 1 99 ? -3.115 17.026 34.311 1.00 36.03 99 CYS F C 1
ATOM 6154 O O . CYS F 1 99 ? -2.950 17.970 35.092 1.00 35.34 99 CYS F O 1
ATOM 6157 N N . PRO F 1 100 ? -3.219 15.753 34.743 1.00 35.21 100 PRO F N 1
ATOM 6158 C CA . PRO F 1 100 ? -3.416 14.545 33.932 1.00 34.81 100 PRO F CA 1
ATOM 6159 C C . PRO F 1 100 ? -4.839 14.423 33.401 1.00 34.17 100 PRO F C 1
ATOM 6160 O O . PRO F 1 100 ? -5.730 15.178 33.793 1.00 34.26 100 PRO F O 1
ATOM 6164 N N . ASP F 1 101 ? -5.048 13.458 32.514 1.00 33.24 101 ASP F N 1
ATOM 6165 C CA . ASP F 1 101 ? -6.367 13.227 31.951 1.00 32.94 101 ASP F CA 1
ATOM 6166 C C . ASP F 1 101 ? -6.711 11.740 32.041 1.00 31.98 101 ASP F C 1
ATOM 6167 O O . ASP F 1 101 ? -5.846 10.909 32.323 1.00 28.94 101 ASP F O 1
ATOM 6172 N N . ILE F 1 102 ? -7.977 11.415 31.801 1.00 31.34 102 ILE F N 1
ATOM 6173 C CA . ILE F 1 102 ? -8.444 10.037 31.853 1.00 30.94 102 ILE F CA 1
ATOM 6174 C C . ILE F 1 102 ? -8.424 9.399 30.468 1.00 32.12 102 ILE F C 1
ATOM 6175 O O . ILE F 1 102 ? -8.734 10.045 29.466 1.00 32.35 102 ILE F O 1
ATOM 6180 N N . ILE F 1 103 ? -8.042 8.129 30.418 1.00 31.63 103 ILE F N 1
ATOM 6181 C CA . ILE F 1 103 ? -8.002 7.398 29.161 1.00 32.87 103 ILE F CA 1
ATOM 6182 C C . ILE F 1 103 ? -9.003 6.244 29.201 1.00 32.29 103 ILE F C 1
ATOM 6183 O O . ILE F 1 103 ? -9.345 5.739 30.270 1.00 32.52 103 ILE F O 1
ATOM 6188 N N . ARG F 1 104 ? -9.479 5.846 28.027 1.00 31.30 104 ARG F N 1
ATOM 6189 C CA . ARG F 1 104 ? -10.435 4.756 27.913 1.00 29.74 104 ARG F CA 1
ATOM 6190 C C . ARG F 1 104 ? -9.826 3.629 27.095 1.00 29.59 104 ARG F C 1
ATOM 6191 O O . ARG F 1 104 ? -9.299 3.860 26.006 1.00 29.60 104 ARG F O 1
ATOM 6199 N N . ILE F 1 105 ? -9.887 2.412 27.619 1.00 28.84 105 ILE F N 1
ATOM 6200 C CA . ILE F 1 105 ? -9.367 1.264 26.890 1.00 29.05 105 ILE F CA 1
ATOM 6201 C C . ILE F 1 105 ? -10.465 0.213 26.812 1.00 30.30 105 ILE F C 1
ATOM 6202 O O . ILE F 1 105 ? -11.333 0.145 27.682 1.00 29.75 105 ILE F O 1
ATOM 6207 N N . ASN F 1 106 ? -10.432 -0.594 25.758 1.00 33.54 106 ASN F N 1
ATOM 6208 C CA . ASN F 1 106 ? -11.434 -1.633 25.555 1.00 36.30 106 ASN F CA 1
ATOM 6209 C C . ASN F 1 106 ? -11.516 -2.563 26.767 1.00 37.95 106 ASN F C 1
ATOM 6210 O O . ASN F 1 106 ? -10.580 -2.635 27.564 1.00 38.53 106 ASN F O 1
ATOM 6215 N N . ARG F 1 107 ? -12.634 -3.274 26.898 1.00 39.26 107 ARG F N 1
ATOM 6216 C CA . ARG F 1 107 ? -12.845 -4.183 28.022 1.00 40.92 107 ARG F CA 1
ATOM 6217 C C . ARG F 1 107 ? -11.793 -5.291 28.141 1.00 41.32 107 ARG F C 1
ATOM 6218 O O . ARG F 1 107 ? -11.410 -5.666 29.251 1.00 42.94 107 ARG F O 1
ATOM 6226 N N . PHE F 1 108 ? -11.327 -5.816 27.010 1.00 40.41 108 PHE F N 1
ATOM 6227 C CA . PHE F 1 108 ? -10.315 -6.875 27.021 1.00 38.87 108 PHE F CA 1
ATOM 6228 C C . PHE F 1 108 ? -9.081 -6.384 27.756 1.00 37.88 108 PHE F C 1
ATOM 6229 O O . PHE F 1 108 ? -8.639 -6.983 28.737 1.00 39.31 108 PHE F O 1
ATOM 6237 N N . ALA F 1 109 ? -8.527 -5.287 27.251 1.00 35.48 109 ALA F N 1
ATOM 6238 C CA . ALA F 1 109 ? -7.327 -4.688 27.807 1.00 33.36 109 ALA F CA 1
ATOM 6239 C C . ALA F 1 109 ? -7.498 -4.219 29.245 1.00 31.04 109 ALA F C 1
ATOM 6240 O O . ALA F 1 109 ? -6.521 -4.137 29.989 1.00 29.71 109 ALA F O 1
ATOM 6242 N N . PHE F 1 110 ? -8.728 -3.905 29.640 1.00 28.92 110 PHE F N 1
ATOM 6243 C CA . PHE F 1 110 ? -8.951 -3.448 31.002 1.00 27.67 110 PHE F CA 1
ATOM 6244 C C . PHE F 1 110 ? -8.846 -4.620 31.971 1.00 27.82 110 PHE F C 1
ATOM 6245 O O . PHE F 1 110 ? -8.188 -4.518 33.007 1.00 26.68 110 PHE F O 1
ATOM 6253 N N . TYR F 1 111 ? -9.491 -5.733 31.632 1.00 27.96 111 TYR F N 1
ATOM 6254 C CA . TYR F 1 111 ? -9.446 -6.921 32.479 1.00 28.91 111 TYR F CA 1
ATOM 6255 C C . TYR F 1 111 ? -8.045 -7.539 32.532 1.00 27.60 111 TYR F C 1
ATOM 6256 O O . TYR F 1 111 ? -7.628 -8.059 33.568 1.00 26.33 111 TYR F O 1
ATOM 6265 N N . GLU F 1 112 ? -7.329 -7.498 31.412 1.00 26.86 112 GLU F N 1
ATOM 6266 C CA . GLU F 1 112 ? -5.976 -8.046 31.364 1.00 26.59 112 GLU F CA 1
ATOM 6267 C C . GLU F 1 112 ? -5.114 -7.237 32.326 1.00 24.07 112 GLU F C 1
ATOM 6268 O O . GLU F 1 112 ? -4.320 -7.783 33.090 1.00 25.02 112 GLU F O 1
ATOM 6274 N N . ARG F 1 113 ? -5.297 -5.925 32.284 1.00 21.88 113 ARG F N 1
ATOM 6275 C CA . ARG F 1 113 ? -4.570 -5.008 33.147 1.00 19.78 113 ARG F CA 1
ATOM 6276 C C . ARG F 1 113 ? -4.985 -5.241 34.596 1.00 19.19 113 ARG F C 1
ATOM 6277 O O . ARG F 1 113 ? -4.155 -5.226 35.511 1.00 17.76 113 ARG F O 1
ATOM 6285 N N . ALA F 1 114 ? -6.281 -5.453 34.792 1.00 18.26 114 ALA F N 1
ATOM 6286 C CA . ALA F 1 114 ? -6.830 -5.705 36.115 1.00 17.96 114 ALA F CA 1
ATOM 6287 C C . ALA F 1 114 ? -6.223 -6.992 36.663 1.00 18.78 114 ALA F C 1
ATOM 6288 O O . ALA F 1 114 ? -6.000 -7.125 37.867 1.00 17.91 114 ALA F O 1
ATOM 6290 N N . GLN F 1 115 ? -5.955 -7.946 35.776 1.00 19.27 115 GLN F N 1
ATOM 6291 C CA . GLN F 1 115 ? -5.362 -9.204 36.205 1.00 19.19 115 GLN F CA 1
ATOM 6292 C C . GLN F 1 115 ? -3.997 -8.942 36.816 1.00 19.61 115 GLN F C 1
ATOM 6293 O O . GLN F 1 115 ? -3.607 -9.582 37.789 1.00 18.33 115 GLN F O 1
ATOM 6299 N N . LYS F 1 116 ? -3.278 -7.982 36.245 1.00 18.75 116 LYS F N 1
ATOM 6300 C CA . LYS F 1 116 ? -1.940 -7.657 36.714 1.00 20.88 116 LYS F CA 1
ATOM 6301 C C . LYS F 1 116 ? -1.851 -6.521 37.725 1.00 19.17 116 LYS F C 1
ATOM 6302 O O . LYS F 1 116 ? -0.753 -6.165 38.150 1.00 17.30 116 LYS F O 1
ATOM 6308 N N . ALA F 1 117 ? -2.995 -5.965 38.117 1.00 16.10 117 ALA F N 1
ATOM 6309 C CA . ALA F 1 117 ? -3.015 -4.857 39.071 1.00 14.23 117 ALA F CA 1
ATOM 6310 C C . ALA F 1 117 ? -2.491 -5.240 40.454 1.00 13.52 117 ALA F C 1
ATOM 6311 O O . ALA F 1 117 ? -2.407 -6.416 40.795 1.00 12.77 117 ALA F O 1
ATOM 6313 N N . PHE F 1 118 ? -2.147 -4.228 41.245 1.00 12.40 118 PHE F N 1
ATOM 6314 C CA . PHE F 1 118 ? -1.608 -4.425 42.586 1.00 12.37 118 PHE F CA 1
ATOM 6315 C C . PHE F 1 118 ? -2.695 -4.814 43.576 1.00 13.36 118 PHE F C 1
ATOM 6316 O O . PHE F 1 118 ? -2.472 -5.617 44.491 1.00 12.22 118 PHE F O 1
ATOM 6324 N N . ALA F 1 119 ? -3.880 -4.251 43.375 1.00 11.27 119 ALA F N 1
ATOM 6325 C CA . ALA F 1 119 ? -5.010 -4.519 44.241 1.00 11.47 119 ALA F CA 1
ATOM 6326 C C . ALA F 1 119 ? -6.276 -4.024 43.568 1.00 12.07 119 ALA F C 1
ATOM 6327 O O . ALA F 1 119 ? -6.219 -3.241 42.616 1.00 10.59 119 ALA F O 1
ATOM 6329 N N . ILE F 1 120 ? -7.415 -4.486 44.065 1.00 12.41 120 ILE F N 1
ATOM 6330 C CA . ILE F 1 120 ? -8.701 -4.073 43.528 1.00 11.62 120 ILE F CA 1
ATOM 6331 C C . ILE F 1 120 ? -9.635 -3.723 44.678 1.00 12.49 120 ILE F C 1
ATOM 6332 O O . ILE F 1 120 ? -9.944 -4.572 45.515 1.00 13.43 120 ILE F O 1
ATOM 6337 N N . VAL F 1 121 ? -10.067 -2.464 44.728 1.00 13.47 121 VAL F N 1
ATOM 6338 C CA . VAL F 1 121 ? -10.975 -2.001 45.779 1.00 13.76 121 VAL F CA 1
ATOM 6339 C C . VAL F 1 121 ? -12.383 -1.933 45.206 1.00 14.82 121 VAL F C 1
ATOM 6340 O O . VAL F 1 121 ? -12.729 -0.966 44.526 1.00 16.39 121 VAL F O 1
ATOM 6344 N N . ILE F 1 122 ? -13.191 -2.954 45.476 1.00 12.90 122 ILE F N 1
ATOM 6345 C CA . ILE F 1 122 ? -14.556 -2.982 44.963 1.00 13.19 122 ILE F CA 1
ATOM 6346 C C . ILE F 1 122 ? -15.488 -2.123 45.821 1.00 13.88 122 ILE F C 1
ATOM 6347 O O . ILE F 1 122 ? -15.720 -2.403 46.999 1.00 11.16 122 ILE F O 1
ATOM 6352 N N . THR F 1 123 ? -16.026 -1.080 45.198 1.00 13.29 123 THR F N 1
ATOM 6353 C CA . THR F 1 123 ? -16.901 -0.121 45.863 1.00 13.69 123 THR F CA 1
ATOM 6354 C C . THR F 1 123 ? -18.400 -0.342 45.678 1.00 14.16 123 THR F C 1
ATOM 6355 O O . THR F 1 123 ? -18.842 -1.340 45.099 1.00 14.38 123 THR F O 1
ATOM 6359 N N . GLY F 1 124 ? -19.175 0.614 46.186 1.00 14.19 124 GLY F N 1
ATOM 6360 C CA . GLY F 1 124 ? -20.618 0.546 46.085 1.00 14.45 124 GLY F CA 1
ATOM 6361 C C . GLY F 1 124 ? -21.161 1.215 44.834 1.00 13.98 124 GLY F C 1
ATOM 6362 O O . GLY F 1 124 ? -22.372 1.252 44.638 1.00 14.78 124 GLY F O 1
ATOM 6363 N N . GLU F 1 125 ? -20.276 1.743 43.992 1.00 13.97 125 GLU F N 1
ATOM 6364 C CA . GLU F 1 125 ? -20.691 2.400 42.749 1.00 16.51 125 GLU F CA 1
ATOM 6365 C C . GLU F 1 125 ? -21.592 1.497 41.922 1.00 15.95 125 GLU F C 1
ATOM 6366 O O . GLU F 1 125 ? -21.198 0.400 41.545 1.00 17.00 125 GLU F O 1
ATOM 6372 N N . ARG F 1 126 ? -22.792 1.972 41.618 1.00 16.64 126 ARG F N 1
ATOM 6373 C CA . ARG F 1 126 ? -23.738 1.185 40.838 1.00 18.37 126 ARG F CA 1
ATOM 6374 C C . ARG F 1 126 ? -23.822 1.611 39.373 1.00 18.77 126 ARG F C 1
ATOM 6375 O O . ARG F 1 126 ? -24.423 0.921 38.554 1.00 19.05 126 ARG F O 1
ATOM 6383 N N . ALA F 1 127 ? -23.229 2.751 39.043 1.00 18.71 127 ALA F N 1
ATOM 6384 C CA . ALA F 1 127 ? -23.241 3.221 37.662 1.00 19.08 127 ALA F CA 1
ATOM 6385 C C . ALA F 1 127 ? -22.390 2.264 36.838 1.00 19.50 127 ALA F C 1
ATOM 6386 O O . ALA F 1 127 ? -21.347 1.802 37.309 1.00 19.74 127 ALA F O 1
ATOM 6388 N N . LYS F 1 128 ? -22.838 1.952 35.624 1.00 18.16 128 LYS F N 1
ATOM 6389 C CA . LYS F 1 128 ? -22.092 1.062 34.743 1.00 18.59 128 LYS F CA 1
ATOM 6390 C C . LYS F 1 128 ? -20.783 1.727 34.341 1.00 17.63 128 LYS F C 1
ATOM 6391 O O . LYS F 1 128 ? -20.677 2.955 34.341 1.00 18.78 128 LYS F O 1
ATOM 6397 N N . TYR F 1 129 ? -19.794 0.911 33.985 1.00 15.00 129 TYR F N 1
ATOM 6398 C CA . TYR F 1 129 ? -18.479 1.412 33.594 1.00 13.80 129 TYR F CA 1
ATOM 6399 C C . TYR F 1 129 ? -17.964 2.459 34.577 1.00 13.97 129 TYR F C 1
ATOM 6400 O O . TYR F 1 129 ? -17.468 3.513 34.182 1.00 14.39 129 TYR F O 1
ATOM 6409 N N . GLY F 1 130 ? -18.080 2.160 35.866 1.00 13.20 130 GLY F N 1
ATOM 6410 C CA . GLY F 1 130 ? -17.604 3.086 36.880 1.00 13.18 130 GLY F CA 1
ATOM 6411 C C . GLY F 1 130 ? -16.200 2.744 37.353 1.00 12.80 130 GLY F C 1
ATOM 6412 O O . GLY F 1 130 ? -15.640 3.407 38.232 1.00 12.83 130 GLY F O 1
ATOM 6413 N N . ASN F 1 131 ? -15.631 1.697 36.767 1.00 10.53 131 ASN F N 1
ATOM 6414 C CA . ASN F 1 131 ? -14.290 1.250 37.115 1.00 10.03 131 ASN F CA 1
ATOM 6415 C C . ASN F 1 131 ? -13.254 2.266 36.679 1.00 12.65 131 ASN F C 1
ATOM 6416 O O . ASN F 1 131 ? -13.379 2.867 35.615 1.00 14.40 131 ASN F O 1
ATOM 6421 N N . ILE F 1 132 ? -12.229 2.447 37.502 1.00 10.73 132 ILE F N 1
ATOM 6422 C CA . ILE F 1 132 ? -11.160 3.378 37.192 1.00 11.87 132 ILE F CA 1
ATOM 6423 C C . ILE F 1 132 ? -9.855 2.877 37.793 1.00 11.27 132 ILE F C 1
ATOM 6424 O O . ILE F 1 132 ? -9.800 2.467 38.957 1.00 12.63 132 ILE F O 1
ATOM 6429 N N . LEU F 1 133 ? -8.813 2.879 36.971 1.00 10.43 133 LEU F N 1
ATOM 6430 C CA . LEU F 1 133 ? -7.489 2.437 37.382 1.00 11.41 133 LEU F CA 1
ATOM 6431 C C . LEU F 1 133 ? -6.602 3.665 37.628 1.00 11.70 133 LEU F C 1
ATOM 6432 O O . LEU F 1 133 ? -6.639 4.631 36.863 1.00 10.91 133 LEU F O 1
ATOM 6437 N N . LEU F 1 134 ? -5.830 3.619 38.712 1.00 10.66 134 LEU F N 1
ATOM 6438 C CA . LEU F 1 134 ? -4.920 4.698 39.098 1.00 10.21 134 LEU F CA 1
ATOM 6439 C C . LEU F 1 134 ? -3.497 4.164 39.164 1.00 9.06 134 LEU F C 1
ATOM 6440 O O . LEU F 1 134 ? -3.245 3.145 39.798 1.00 9.90 134 LEU F O 1
ATOM 6445 N N . LYS F 1 135 ? -2.570 4.857 38.503 1.00 12.13 135 LYS F N 1
ATOM 6446 C CA . LYS F 1 135 ? -1.164 4.454 38.466 1.00 10.63 135 LYS F CA 1
ATOM 6447 C C . LYS F 1 135 ? -0.387 5.457 39.331 1.00 11.76 135 LYS F C 1
ATOM 6448 O O . LYS F 1 135 ? -0.504 6.680 39.161 1.00 9.53 135 LYS F O 1
ATOM 6454 N N . LYS F 1 136 ? 0.388 4.929 40.275 1.00 11.60 136 LYS F N 1
ATOM 6455 C CA . LYS F 1 136 ? 1.150 5.752 41.213 1.00 12.13 136 LYS F CA 1
ATOM 6456 C C . LYS F 1 136 ? 2.451 6.314 40.645 1.00 13.15 136 LYS F C 1
ATOM 6457 O O . LYS F 1 136 ? 3.181 5.623 39.927 1.00 14.34 136 LYS F O 1
ATOM 6463 N N . GLY F 1 137 ? 2.734 7.571 40.976 1.00 11.26 137 GLY F N 1
ATOM 6464 C CA . GLY F 1 137 ? 3.956 8.199 40.511 1.00 14.52 137 GLY F CA 1
ATOM 6465 C C . GLY F 1 137 ? 5.002 8.206 41.607 1.00 14.82 137 GLY F C 1
ATOM 6466 O O . GLY F 1 137 ? 4.986 7.345 42.489 1.00 15.48 137 GLY F O 1
ATOM 6467 N N . VAL F 1 138 ? 5.916 9.169 41.556 1.00 15.79 138 VAL F N 1
ATOM 6468 C CA . VAL F 1 138 ? 6.965 9.276 42.565 1.00 16.44 138 VAL F CA 1
ATOM 6469 C C . VAL F 1 138 ? 6.527 10.275 43.627 1.00 18.63 138 VAL F C 1
ATOM 6470 O O . VAL F 1 138 ? 6.252 11.435 43.323 1.00 18.20 138 VAL F O 1
ATOM 6474 N N . THR F 1 139 ? 6.468 9.820 44.875 1.00 21.17 139 THR F N 1
ATOM 6475 C CA . THR F 1 139 ? 6.030 10.665 45.984 1.00 21.65 139 THR F CA 1
ATOM 6476 C C . THR F 1 139 ? 7.052 11.726 46.384 1.00 23.70 139 THR F C 1
ATOM 6477 O O . THR F 1 139 ? 8.197 11.419 46.712 1.00 25.56 139 THR F O 1
ATOM 6481 N N . PRO F 1 140 ? 6.643 13.001 46.354 1.00 24.78 140 PRO F N 1
ATOM 6482 C CA . PRO F 1 140 ? 7.519 14.118 46.711 1.00 26.35 140 PRO F CA 1
ATOM 6483 C C . PRO F 1 140 ? 7.552 14.379 48.220 1.00 28.53 140 PRO F C 1
ATOM 6484 O O . PRO F 1 140 ? 6.785 13.723 48.963 1.00 28.77 140 PRO F O 1
ATOM 6489 N N . MET G 1 1 ? 18.358 -7.797 68.119 1.00 13.37 1 MET G N 1
ATOM 6490 C CA . MET G 1 1 ? 19.698 -7.559 67.509 1.00 14.69 1 MET G CA 1
ATOM 6491 C C . MET G 1 1 ? 20.731 -8.566 67.999 1.00 14.97 1 MET G C 1
ATOM 6492 O O . MET G 1 1 ? 20.422 -9.460 68.786 1.00 15.66 1 MET G O 1
ATOM 6497 N N . LEU G 1 2 ? 21.966 -8.402 67.536 1.00 15.18 2 LEU G N 1
ATOM 6498 C CA . LEU G 1 2 ? 23.062 -9.281 67.927 1.00 17.01 2 LEU G CA 1
ATOM 6499 C C . LEU G 1 2 ? 24.370 -8.505 68.028 1.00 18.28 2 LEU G C 1
ATOM 6500 O O . LEU G 1 2 ? 24.436 -7.328 67.663 1.00 19.07 2 LEU G O 1
ATOM 6505 N N . LYS G 1 3 ? 25.405 -9.176 68.529 1.00 18.39 3 LYS G N 1
ATOM 6506 C CA . LYS G 1 3 ? 26.733 -8.585 68.625 1.00 19.60 3 LYS G CA 1
ATOM 6507 C C . LYS G 1 3 ? 27.404 -8.933 67.299 1.00 20.61 3 LYS G C 1
ATOM 6508 O O . LYS G 1 3 ? 27.045 -9.923 66.668 1.00 18.50 3 LYS G O 1
ATOM 6514 N N . THR G 1 4 ? 28.361 -8.111 66.881 1.00 21.83 4 THR G N 1
ATOM 6515 C CA . THR G 1 4 ? 29.089 -8.299 65.627 1.00 22.10 4 THR G CA 1
ATOM 6516 C C . THR G 1 4 ? 28.260 -7.952 64.380 1.00 22.27 4 THR G C 1
ATOM 6517 O O . THR G 1 4 ? 28.716 -7.198 63.519 1.00 22.61 4 THR G O 1
ATOM 6521 N N . ILE G 1 5 ? 27.044 -8.483 64.288 1.00 20.16 5 ILE G N 1
ATOM 6522 C CA . ILE G 1 5 ? 26.173 -8.214 63.147 1.00 18.49 5 ILE G CA 1
ATOM 6523 C C . ILE G 1 5 ? 25.490 -6.858 63.302 1.00 18.21 5 ILE G C 1
ATOM 6524 O O . ILE G 1 5 ? 24.924 -6.558 64.351 1.00 18.43 5 ILE G O 1
ATOM 6529 N N . SER G 1 6 ? 25.543 -6.039 62.258 1.00 15.18 6 SER G N 1
ATOM 6530 C CA . SER G 1 6 ? 24.918 -4.721 62.304 1.00 16.97 6 SER G CA 1
ATOM 6531 C C . SER G 1 6 ? 23.440 -4.830 62.679 1.00 18.05 6 SER G C 1
ATOM 6532 O O . SER G 1 6 ? 22.680 -5.577 62.054 1.00 17.81 6 SER G O 1
ATOM 6535 N N . PRO G 1 7 ? 23.018 -4.090 63.716 1.00 18.84 7 PRO G N 1
ATOM 6536 C CA . PRO G 1 7 ? 21.621 -4.108 64.167 1.00 17.86 7 PRO G CA 1
ATOM 6537 C C . PRO G 1 7 ? 20.649 -3.465 63.178 1.00 17.19 7 PRO G C 1
ATOM 6538 O O . PRO G 1 7 ? 19.432 -3.478 63.392 1.00 14.94 7 PRO G O 1
ATOM 6542 N N . LEU G 1 8 ? 21.184 -2.899 62.097 1.00 16.25 8 LEU G N 1
ATOM 6543 C CA . LEU G 1 8 ? 20.337 -2.281 61.084 1.00 14.77 8 LEU G CA 1
ATOM 6544 C C . LEU G 1 8 ? 19.722 -3.384 60.233 1.00 12.46 8 LEU G C 1
ATOM 6545 O O . LEU G 1 8 ? 18.774 -3.155 59.484 1.00 12.19 8 LEU G O 1
ATOM 6550 N N . ILE G 1 9 ? 20.270 -4.584 60.362 1.00 11.70 9 ILE G N 1
ATOM 6551 C CA . ILE G 1 9 ? 19.794 -5.742 59.615 1.00 10.73 9 ILE G CA 1
ATOM 6552 C C . ILE G 1 9 ? 18.689 -6.467 60.385 1.00 10.53 9 ILE G C 1
ATOM 6553 O O . ILE G 1 9 ? 18.936 -7.036 61.441 1.00 12.29 9 ILE G O 1
ATOM 6558 N N . SER G 1 10 ? 17.471 -6.445 59.855 1.00 12.51 10 SER G N 1
ATOM 6559 C CA . SER G 1 10 ? 16.348 -7.106 60.516 1.00 11.66 10 SER G CA 1
ATOM 6560 C C . SER G 1 10 ? 16.586 -8.602 60.525 1.00 12.70 10 SER G C 1
ATOM 6561 O O . SER G 1 10 ? 17.290 -9.130 59.664 1.00 11.25 10 SER G O 1
ATOM 6564 N N . PRO G 1 11 ? 16.013 -9.311 61.509 1.00 13.82 11 PRO G N 1
ATOM 6565 C CA . PRO G 1 11 ? 16.191 -10.764 61.589 1.00 14.11 11 PRO G CA 1
ATOM 6566 C C . PRO G 1 11 ? 15.828 -11.484 60.290 1.00 13.03 11 PRO G C 1
ATOM 6567 O O . PRO G 1 11 ? 16.521 -12.411 59.874 1.00 12.65 11 PRO G O 1
ATOM 6571 N N . GLU G 1 12 ? 14.753 -11.042 59.646 1.00 13.41 12 GLU G N 1
ATOM 6572 C CA . GLU G 1 12 ? 14.309 -11.654 58.396 1.00 14.67 12 GLU G CA 1
ATOM 6573 C C . GLU G 1 12 ? 15.306 -11.390 57.274 1.00 13.78 12 GLU G C 1
ATOM 6574 O O . GLU G 1 12 ? 15.546 -12.256 56.423 1.00 13.27 12 GLU G O 1
ATOM 6580 N N . LEU G 1 13 ? 15.889 -10.196 57.269 1.00 11.71 13 LEU G N 1
ATOM 6581 C CA . LEU G 1 13 ? 16.869 -9.847 56.243 1.00 11.58 13 LEU G CA 1
ATOM 6582 C C . LEU G 1 13 ? 18.132 -10.667 56.443 1.00 10.87 13 LEU G C 1
ATOM 6583 O O . LEU G 1 13 ? 18.780 -11.077 55.477 1.00 11.71 13 LEU G O 1
ATOM 6588 N N . LEU G 1 14 ? 18.488 -10.895 57.704 1.00 9.48 14 LEU G N 1
ATOM 6589 C CA . LEU G 1 14 ? 19.680 -11.671 58.015 1.00 9.96 14 LEU G CA 1
ATOM 6590 C C . LEU G 1 14 ? 19.488 -13.082 57.465 1.00 10.39 14 LEU G C 1
ATOM 6591 O O . LEU G 1 14 ? 20.376 -13.629 56.813 1.00 9.72 14 LEU G O 1
ATOM 6596 N N . LYS G 1 15 ? 18.317 -13.659 57.731 1.00 9.55 15 LYS G N 1
ATOM 6597 C CA . LYS G 1 15 ? 17.983 -14.992 57.250 1.00 11.24 15 LYS G CA 1
ATOM 6598 C C . LYS G 1 15 ? 18.107 -15.022 55.732 1.00 12.05 15 LYS G C 1
ATOM 6599 O O . LYS G 1 15 ? 18.720 -15.923 55.166 1.00 14.18 15 LYS G O 1
ATOM 6605 N N . VAL G 1 16 ? 17.509 -14.031 55.081 1.00 12.26 16 VAL G N 1
ATOM 6606 C CA . VAL G 1 16 ? 17.542 -13.931 53.626 1.00 12.72 16 VAL G CA 1
ATOM 6607 C C . VAL G 1 16 ? 18.966 -13.875 53.083 1.00 10.65 16 VAL G C 1
ATOM 6608 O O . VAL G 1 16 ? 19.297 -14.561 52.120 1.00 11.25 16 VAL G O 1
ATOM 6612 N N . LEU G 1 17 ? 19.812 -13.058 53.696 1.00 10.18 17 LEU G N 1
ATOM 6613 C CA . LEU G 1 17 ? 21.193 -12.951 53.243 1.00 9.83 17 LEU G CA 1
ATOM 6614 C C . LEU G 1 17 ? 21.929 -14.291 53.369 1.00 10.82 17 LEU G C 1
ATOM 6615 O O . LEU G 1 17 ? 22.670 -14.690 52.471 1.00 11.01 17 LEU G O 1
ATOM 6620 N N . ALA G 1 18 ? 21.711 -14.995 54.474 1.00 10.35 18 ALA G N 1
ATOM 6621 C CA . ALA G 1 18 ? 22.377 -16.276 54.688 1.00 10.68 18 ALA G CA 1
ATOM 6622 C C . ALA G 1 18 ? 21.873 -17.376 53.744 1.00 11.21 18 ALA G C 1
ATOM 6623 O O . ALA G 1 18 ? 22.636 -18.268 53.362 1.00 10.82 18 ALA G O 1
ATOM 6625 N N . GLU G 1 19 ? 20.597 -17.307 53.370 1.00 9.33 19 GLU G N 1
ATOM 6626 C CA . GLU G 1 19 ? 19.996 -18.297 52.479 1.00 9.19 19 GLU G CA 1
ATOM 6627 C C . GLU G 1 19 ? 20.443 -18.112 51.041 1.00 11.06 19 GLU G C 1
ATOM 6628 O O . GLU G 1 19 ? 20.460 -19.060 50.268 1.00 10.08 19 GLU G O 1
ATOM 6634 N N . MET G 1 20 ? 20.771 -16.878 50.673 1.00 11.91 20 MET G N 1
ATOM 6635 C CA . MET G 1 20 ? 21.204 -16.593 49.311 1.00 12.68 20 MET G CA 1
ATOM 6636 C C . MET G 1 20 ? 22.433 -17.405 48.913 1.00 12.61 20 MET G C 1
ATOM 6637 O O . MET G 1 20 ? 23.366 -17.577 49.692 1.00 14.32 20 MET G O 1
ATOM 6642 N N . GLY G 1 21 ? 22.424 -17.900 47.682 1.00 13.12 21 GLY G N 1
ATOM 6643 C CA . GLY G 1 21 ? 23.541 -18.677 47.199 1.00 12.20 21 GLY G CA 1
ATOM 6644 C C . GLY G 1 21 ? 24.282 -17.948 46.100 1.00 13.48 21 GLY G C 1
ATOM 6645 O O . GLY G 1 21 ? 23.967 -16.803 45.765 1.00 13.37 21 GLY G O 1
ATOM 6646 N N . HIS G 1 22 ? 25.275 -18.624 45.539 1.00 13.06 22 HIS G N 1
ATOM 6647 C CA . HIS G 1 22 ? 26.079 -18.060 44.477 1.00 13.58 22 HIS G CA 1
ATOM 6648 C C . HIS G 1 22 ? 25.230 -17.719 43.259 1.00 13.91 22 HIS G C 1
ATOM 6649 O O . HIS G 1 22 ? 24.667 -18.605 42.614 1.00 13.70 22 HIS G O 1
ATOM 6656 N N . GLY G 1 23 ? 25.149 -16.430 42.944 1.00 13.19 23 GLY G N 1
ATOM 6657 C CA . GLY G 1 23 ? 24.382 -16.001 41.794 1.00 12.60 23 GLY G CA 1
ATOM 6658 C C . GLY G 1 23 ? 23.064 -15.352 42.154 1.00 14.46 23 GLY G C 1
ATOM 6659 O O . GLY G 1 23 ? 22.485 -14.642 41.331 1.00 13.77 23 GLY G O 1
ATOM 6660 N N . ASP G 1 24 ? 22.580 -15.608 43.370 1.00 13.08 24 ASP G N 1
ATOM 6661 C CA . ASP G 1 24 ? 21.327 -15.021 43.824 1.00 12.79 24 ASP G CA 1
ATOM 6662 C C . ASP G 1 24 ? 21.501 -13.517 43.896 1.00 12.00 24 ASP G C 1
ATOM 6663 O O . ASP G 1 24 ? 22.553 -13.022 44.309 1.00 12.03 24 ASP G O 1
ATOM 6668 N N . GLU G 1 25 ? 20.465 -12.794 43.484 1.00 12.49 25 GLU G N 1
ATOM 6669 C CA . GLU G 1 25 ? 20.491 -11.340 43.475 1.00 12.33 25 GLU G CA 1
ATOM 6670 C C . GLU G 1 25 ? 19.490 -10.750 44.451 1.00 12.50 25 GLU G C 1
ATOM 6671 O O . GLU G 1 25 ? 18.376 -11.254 44.600 1.00 13.41 25 GLU G O 1
ATOM 6677 N N . ILE G 1 26 ? 19.901 -9.687 45.130 1.00 12.60 26 ILE G N 1
ATOM 6678 C CA . ILE G 1 26 ? 19.026 -9.007 46.071 1.00 11.68 26 ILE G CA 1
ATOM 6679 C C . ILE G 1 26 ? 19.055 -7.523 45.753 1.00 12.64 26 ILE G C 1
ATOM 6680 O O . ILE G 1 26 ? 20.104 -6.958 45.441 1.00 13.88 26 ILE G O 1
ATOM 6685 N N . ILE G 1 27 ? 17.898 -6.886 45.828 1.00 12.43 27 ILE G N 1
ATOM 6686 C CA . ILE G 1 27 ? 17.831 -5.473 45.526 1.00 13.50 27 ILE G CA 1
ATOM 6687 C C . ILE G 1 27 ? 17.497 -4.604 46.721 1.00 12.28 27 ILE G C 1
ATOM 6688 O O . ILE G 1 27 ? 16.584 -4.914 47.489 1.00 13.20 27 ILE G O 1
ATOM 6693 N N . PHE G 1 28 ? 18.248 -3.520 46.879 1.00 10.32 28 PHE G N 1
ATOM 6694 C CA . PHE G 1 28 ? 17.954 -2.557 47.924 1.00 10.61 28 PHE G CA 1
ATOM 6695 C C . PHE G 1 28 ? 17.404 -1.393 47.123 1.00 10.69 28 PHE G C 1
ATOM 6696 O O . PHE G 1 28 ? 18.130 -0.731 46.375 1.00 9.41 28 PHE G O 1
ATOM 6704 N N . SER G 1 29 ? 16.102 -1.166 47.256 1.00 12.20 29 SER G N 1
ATOM 6705 C CA . SER G 1 29 ? 15.438 -0.108 46.503 1.00 11.63 29 SER G CA 1
ATOM 6706 C C . SER G 1 29 ? 15.245 1.169 47.286 1.00 12.30 29 SER G C 1
ATOM 6707 O O . SER G 1 29 ? 15.392 1.196 48.507 1.00 13.32 29 SER G O 1
ATOM 6710 N N . ASP G 1 30 ? 14.904 2.230 46.562 1.00 13.40 30 ASP G N 1
ATOM 6711 C CA . ASP G 1 30 ? 14.621 3.509 47.182 1.00 11.61 30 ASP G CA 1
ATOM 6712 C C . ASP G 1 30 ? 13.145 3.450 47.592 1.00 12.59 30 ASP G C 1
ATOM 6713 O O . ASP G 1 30 ? 12.435 2.501 47.252 1.00 12.09 30 ASP G O 1
ATOM 6718 N N . ALA G 1 31 ? 12.689 4.456 48.325 1.00 11.60 31 ALA G N 1
ATOM 6719 C CA . ALA G 1 31 ? 11.314 4.501 48.812 1.00 11.63 31 ALA G CA 1
ATOM 6720 C C . ALA G 1 31 ? 10.238 4.544 47.731 1.00 12.43 31 ALA G C 1
ATOM 6721 O O . ALA G 1 31 ? 9.062 4.348 48.032 1.00 13.10 31 ALA G O 1
ATOM 6723 N N . HIS G 1 32 ? 10.631 4.781 46.480 1.00 12.78 32 HIS G N 1
ATOM 6724 C CA . HIS G 1 32 ? 9.660 4.891 45.390 1.00 12.40 32 HIS G CA 1
ATOM 6725 C C . HIS G 1 32 ? 9.520 3.670 44.478 1.00 12.87 32 HIS G C 1
ATOM 6726 O O . HIS G 1 32 ? 8.679 3.659 43.579 1.00 11.93 32 HIS G O 1
ATOM 6733 N N . PHE G 1 33 ? 10.333 2.649 44.719 1.00 12.90 33 PHE G N 1
ATOM 6734 C CA . PHE G 1 33 ? 10.339 1.429 43.911 1.00 12.68 33 PHE G CA 1
ATOM 6735 C C . PHE G 1 33 ? 9.093 0.545 44.098 1.00 12.25 33 PHE G C 1
ATOM 6736 O O . PHE G 1 33 ? 8.584 0.397 45.207 1.00 10.65 33 PHE G O 1
ATOM 6744 N N . PRO G 1 34 ? 8.581 -0.044 43.004 1.00 12.49 34 PRO G N 1
ATOM 6745 C CA . PRO G 1 34 ? 7.398 -0.914 43.114 1.00 12.64 34 PRO G CA 1
ATOM 6746 C C . PRO G 1 34 ? 7.825 -2.300 43.605 1.00 11.48 34 PRO G C 1
ATOM 6747 O O . PRO G 1 34 ? 7.622 -3.304 42.929 1.00 11.60 34 PRO G O 1
ATOM 6751 N N . ALA G 1 35 ? 8.427 -2.334 44.787 1.00 12.16 35 ALA G N 1
ATOM 6752 C CA . ALA G 1 35 ? 8.932 -3.567 45.385 1.00 12.67 35 ALA G CA 1
ATOM 6753 C C . ALA G 1 35 ? 7.939 -4.708 45.535 1.00 13.16 35 ALA G C 1
ATOM 6754 O O . ALA G 1 35 ? 8.271 -5.867 45.260 1.00 13.41 35 ALA G O 1
ATOM 6756 N N . HIS G 1 36 ? 6.723 -4.380 45.961 1.00 12.14 36 HIS G N 1
ATOM 6757 C CA . HIS G 1 36 ? 5.694 -5.383 46.223 1.00 11.23 36 HIS G CA 1
ATOM 6758 C C . HIS G 1 36 ? 4.975 -6.030 45.049 1.00 12.81 36 HIS G C 1
ATOM 6759 O O . HIS G 1 36 ? 4.239 -7.002 45.237 1.00 10.91 36 HIS G O 1
ATOM 6766 N N . SER G 1 37 ? 5.169 -5.509 43.843 1.00 12.32 37 SER G N 1
ATOM 6767 C CA . SER G 1 37 ? 4.503 -6.091 42.685 1.00 14.26 37 SER G CA 1
ATOM 6768 C C . SER G 1 37 ? 5.473 -6.840 41.786 1.00 14.92 37 SER G C 1
ATOM 6769 O O . SER G 1 37 ? 5.078 -7.368 40.745 1.00 15.01 37 SER G O 1
ATOM 6772 N N . MET G 1 38 ? 6.738 -6.905 42.188 1.00 13.19 38 MET G N 1
ATOM 6773 C CA . MET G 1 38 ? 7.745 -7.573 41.372 1.00 14.65 38 MET G CA 1
ATOM 6774 C C . MET G 1 38 ? 7.671 -9.093 41.446 1.00 15.40 38 MET G C 1
ATOM 6775 O O . MET G 1 38 ? 7.982 -9.788 40.473 1.00 15.42 38 MET G O 1
ATOM 6780 N N . GLY G 1 39 ? 7.262 -9.607 42.602 1.00 14.52 39 GLY G N 1
ATOM 6781 C CA . GLY G 1 39 ? 7.157 -11.043 42.776 1.00 14.54 39 GLY G CA 1
ATOM 6782 C C . GLY G 1 39 ? 7.972 -11.583 43.938 1.00 14.05 39 GLY G C 1
ATOM 6783 O O . GLY G 1 39 ? 7.432 -12.278 44.794 1.00 14.41 39 GLY G O 1
ATOM 6784 N N . PRO G 1 40 ? 9.281 -11.297 43.994 1.00 13.57 40 PRO G N 1
ATOM 6785 C CA . PRO G 1 40 ? 10.090 -11.806 45.105 1.00 14.36 40 PRO G CA 1
ATOM 6786 C C . PRO G 1 40 ? 9.656 -11.284 46.469 1.00 13.93 40 PRO G C 1
ATOM 6787 O O . PRO G 1 40 ? 8.989 -10.252 46.567 1.00 12.17 40 PRO G O 1
ATOM 6791 N N . GLN G 1 41 ? 10.018 -12.017 47.519 1.00 13.45 41 GLN G N 1
ATOM 6792 C CA . GLN G 1 41 ? 9.681 -11.616 48.879 1.00 13.73 41 GLN G CA 1
ATOM 6793 C C . GLN G 1 41 ? 10.240 -10.217 49.129 1.00 13.97 41 GLN G C 1
ATOM 6794 O O . GLN G 1 41 ? 11.301 -9.857 48.611 1.00 13.94 41 GLN G O 1
ATOM 6800 N N . VAL G 1 42 ? 9.527 -9.445 49.937 1.00 13.18 42 VAL G N 1
ATOM 6801 C CA . VAL G 1 42 ? 9.911 -8.074 50.246 1.00 11.95 42 VAL G CA 1
ATOM 6802 C C . VAL G 1 42 ? 10.108 -7.849 51.744 1.00 13.11 42 VAL G C 1
ATOM 6803 O O . VAL G 1 42 ? 9.371 -8.394 52.563 1.00 11.34 42 VAL G O 1
ATOM 6807 N N . ILE G 1 43 ? 11.113 -7.049 52.087 1.00 12.72 43 ILE G N 1
ATOM 6808 C CA . ILE G 1 43 ? 11.401 -6.702 53.474 1.00 13.75 43 ILE G CA 1
ATOM 6809 C C . ILE G 1 43 ? 11.431 -5.174 53.524 1.00 14.40 43 ILE G C 1
ATOM 6810 O O . ILE G 1 43 ? 12.169 -4.549 52.761 1.00 13.51 43 ILE G O 1
ATOM 6815 N N . ARG G 1 44 ? 10.613 -4.571 54.388 1.00 13.40 44 ARG G N 1
ATOM 6816 C CA . ARG G 1 44 ? 10.593 -3.113 54.491 1.00 14.12 44 ARG G CA 1
ATOM 6817 C C . ARG G 1 44 ? 11.789 -2.651 55.313 1.00 15.26 44 ARG G C 1
ATOM 6818 O O . ARG G 1 44 ? 12.181 -3.305 56.279 1.00 16.19 44 ARG G O 1
ATOM 6826 N N . ALA G 1 45 ? 12.357 -1.513 54.932 1.00 14.13 45 ALA G N 1
ATOM 6827 C CA . ALA G 1 45 ? 13.485 -0.928 55.641 1.00 15.16 45 ALA G CA 1
ATOM 6828 C C . ALA G 1 45 ? 13.232 0.568 55.628 1.00 14.70 45 ALA G C 1
ATOM 6829 O O . ALA G 1 45 ? 14.131 1.372 55.364 1.00 13.64 45 ALA G O 1
ATOM 6831 N N . ASP G 1 46 ? 11.981 0.930 55.893 1.00 14.60 46 ASP G N 1
ATOM 6832 C CA . ASP G 1 46 ? 11.562 2.324 55.908 1.00 13.29 46 ASP G CA 1
ATOM 6833 C C . ASP G 1 46 ? 12.417 3.160 56.852 1.00 14.18 46 ASP G C 1
ATOM 6834 O O . ASP G 1 46 ? 12.854 2.683 57.901 1.00 11.73 46 ASP G O 1
ATOM 6839 N N . GLY G 1 47 ? 12.664 4.405 56.459 1.00 13.37 47 GLY G N 1
ATOM 6840 C CA . GLY G 1 47 ? 13.465 5.295 57.276 1.00 15.94 47 GLY G CA 1
ATOM 6841 C C . GLY G 1 47 ? 14.966 5.117 57.136 1.00 17.48 47 GLY G C 1
ATOM 6842 O O . GLY G 1 47 ? 15.726 6.038 57.440 1.00 18.53 47 GLY G O 1
ATOM 6843 N N . LEU G 1 48 ? 15.404 3.940 56.693 1.00 17.36 48 LEU G N 1
ATOM 6844 C CA . LEU G 1 48 ? 16.831 3.683 56.522 1.00 16.54 48 LEU G CA 1
ATOM 6845 C C . LEU G 1 48 ? 17.294 3.977 55.097 1.00 16.17 48 LEU G C 1
ATOM 6846 O O . LEU G 1 48 ? 16.538 3.805 54.145 1.00 14.89 48 LEU G O 1
ATOM 6851 N N . LEU G 1 49 ? 18.544 4.415 54.968 1.00 14.25 49 LEU G N 1
ATOM 6852 C CA . LEU G 1 49 ? 19.135 4.719 53.668 1.00 15.12 49 LEU G CA 1
ATOM 6853 C C . LEU G 1 49 ? 19.761 3.465 53.068 1.00 13.15 49 LEU G C 1
ATOM 6854 O O . LEU G 1 49 ? 20.240 2.594 53.790 1.00 13.57 49 LEU G O 1
ATOM 6859 N N . VAL G 1 50 ? 19.761 3.366 51.746 1.00 13.47 50 VAL G N 1
ATOM 6860 C CA . VAL G 1 50 ? 20.375 2.202 51.119 1.00 13.31 50 VAL G CA 1
ATOM 6861 C C . VAL G 1 50 ? 21.838 2.111 51.575 1.00 13.04 50 VAL G C 1
ATOM 6862 O O . VAL G 1 50 ? 22.351 1.022 51.817 1.00 13.61 50 VAL G O 1
ATOM 6866 N N . SER G 1 51 ? 22.500 3.260 51.701 1.00 14.06 51 SER G N 1
ATOM 6867 C CA . SER G 1 51 ? 23.899 3.298 52.145 1.00 14.71 51 SER G CA 1
ATOM 6868 C C . SER G 1 51 ? 24.073 2.718 53.557 1.00 14.55 51 SER G C 1
ATOM 6869 O O . SER G 1 51 ? 25.121 2.144 53.879 1.00 10.93 51 SER G O 1
ATOM 6872 N N . ASP G 1 52 ? 23.049 2.875 54.393 1.00 14.07 52 ASP G N 1
ATOM 6873 C CA . ASP G 1 52 ? 23.083 2.342 55.756 1.00 14.50 52 ASP G CA 1
ATOM 6874 C C . ASP G 1 52 ? 23.092 0.816 55.669 1.00 15.70 52 ASP G C 1
ATOM 6875 O O . ASP G 1 52 ? 23.830 0.135 56.393 1.00 15.25 52 ASP G O 1
ATOM 6880 N N . LEU G 1 53 ? 22.259 0.281 54.781 1.00 15.52 53 LEU G N 1
ATOM 6881 C CA . LEU G 1 53 ? 22.176 -1.164 54.607 1.00 16.30 53 LEU G CA 1
ATOM 6882 C C . LEU G 1 53 ? 23.423 -1.747 53.948 1.00 14.41 53 LEU G C 1
ATOM 6883 O O . LEU G 1 53 ? 23.926 -2.777 54.378 1.00 13.70 53 LEU G O 1
ATOM 6888 N N . LEU G 1 54 ? 23.927 -1.092 52.908 1.00 14.26 54 LEU G N 1
ATOM 6889 C CA . LEU G 1 54 ? 25.130 -1.582 52.235 1.00 13.25 54 LEU G CA 1
ATOM 6890 C C . LEU G 1 54 ? 26.289 -1.667 53.236 1.00 12.76 54 LEU G C 1
ATOM 6891 O O . LEU G 1 54 ? 27.013 -2.661 53.290 1.00 8.68 54 LEU G O 1
ATOM 6896 N N . GLN G 1 55 ? 26.455 -0.621 54.035 1.00 12.18 55 GLN G N 1
ATOM 6897 C CA . GLN G 1 55 ? 27.507 -0.608 55.037 1.00 13.15 55 GLN G CA 1
ATOM 6898 C C . GLN G 1 55 ? 27.320 -1.761 56.025 1.00 12.81 55 GLN G C 1
ATOM 6899 O O . GLN G 1 55 ? 28.279 -2.404 56.442 1.00 14.14 55 GLN G O 1
ATOM 6905 N N . ALA G 1 56 ? 26.072 -2.012 56.392 1.00 11.08 56 ALA G N 1
ATOM 6906 C CA . ALA G 1 56 ? 25.743 -3.070 57.339 1.00 14.22 56 ALA G CA 1
ATOM 6907 C C . ALA G 1 56 ? 25.984 -4.489 56.819 1.00 14.85 56 ALA G C 1
ATOM 6908 O O . ALA G 1 56 ? 26.461 -5.349 57.552 1.00 15.64 56 ALA G O 1
ATOM 6910 N N . ILE G 1 57 ? 25.666 -4.728 55.552 1.00 16.39 57 ILE G N 1
ATOM 6911 C CA . ILE G 1 57 ? 25.805 -6.064 54.983 1.00 16.54 57 ILE G CA 1
ATOM 6912 C C . ILE G 1 57 ? 27.123 -6.376 54.277 1.00 17.29 57 ILE G C 1
ATOM 6913 O O . ILE G 1 57 ? 27.477 -7.549 54.092 1.00 15.31 57 ILE G O 1
ATOM 6918 N N . ILE G 1 58 ? 27.856 -5.337 53.893 1.00 17.05 58 ILE G N 1
ATOM 6919 C CA . ILE G 1 58 ? 29.109 -5.523 53.173 1.00 16.73 58 ILE G CA 1
ATOM 6920 C C . ILE G 1 58 ? 30.108 -6.484 53.831 1.00 17.08 58 ILE G C 1
ATOM 6921 O O . ILE G 1 58 ? 30.703 -7.322 53.152 1.00 16.09 58 ILE G O 1
ATOM 6926 N N . PRO G 1 59 ? 30.298 -6.395 55.157 1.00 14.26 59 PRO G N 1
ATOM 6927 C CA . PRO G 1 59 ? 31.256 -7.333 55.743 1.00 15.18 59 PRO G CA 1
ATOM 6928 C C . PRO G 1 59 ? 30.790 -8.792 55.704 1.00 13.64 59 PRO G C 1
ATOM 6929 O O . PRO G 1 59 ? 31.603 -9.708 55.800 1.00 12.08 59 PRO G O 1
ATOM 6933 N N . LEU G 1 60 ? 29.486 -9.004 55.537 1.00 13.83 60 LEU G N 1
ATOM 6934 C CA . LEU G 1 60 ? 28.923 -10.357 55.510 1.00 13.71 60 LEU G CA 1
ATOM 6935 C C . LEU G 1 60 ? 28.675 -10.917 54.109 1.00 15.71 60 LEU G C 1
ATOM 6936 O O . LEU G 1 60 ? 28.698 -12.136 53.906 1.00 15.22 60 LEU G O 1
ATOM 6941 N N . PHE G 1 61 ? 28.438 -10.014 53.162 1.00 14.96 61 PHE G N 1
ATOM 6942 C CA . PHE G 1 61 ? 28.094 -10.347 51.779 1.00 14.90 61 PHE G CA 1
ATOM 6943 C C . PHE G 1 61 ? 29.244 -10.332 50.772 1.00 15.33 61 PHE G C 1
ATOM 6944 O O . PHE G 1 61 ? 29.764 -9.275 50.426 1.00 12.79 61 PHE G O 1
ATOM 6952 N N . GLU G 1 62 ? 29.623 -11.511 50.288 1.00 16.67 62 GLU G N 1
ATOM 6953 C CA . GLU G 1 62 ? 30.687 -11.635 49.293 1.00 16.27 62 GLU G CA 1
ATOM 6954 C C . GLU G 1 62 ? 30.075 -11.344 47.915 1.00 17.19 62 GLU G C 1
ATOM 6955 O O . GLU G 1 62 ? 29.086 -11.970 47.522 1.00 17.80 62 GLU G O 1
ATOM 6961 N N . LEU G 1 63 ? 30.646 -10.378 47.201 1.00 17.29 63 LEU G N 1
ATOM 6962 C CA . LEU G 1 63 ? 30.164 -10.005 45.871 1.00 17.32 63 LEU G CA 1
ATOM 6963 C C . LEU G 1 63 ? 30.609 -11.011 44.817 1.00 17.24 63 LEU G C 1
ATOM 6964 O O . LEU G 1 63 ? 31.717 -11.532 44.875 1.00 18.35 63 LEU G O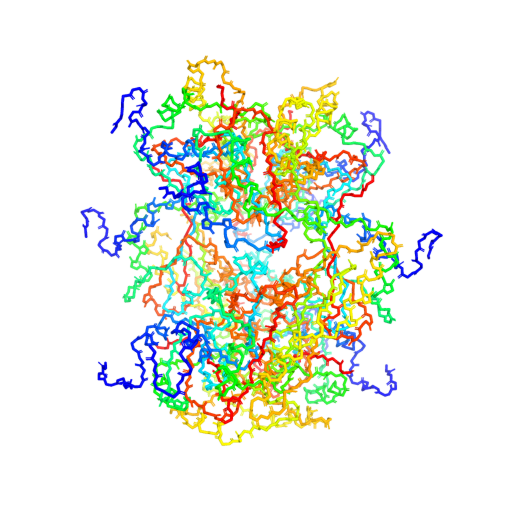 1
ATOM 6969 N N . ASP G 1 64 ? 29.740 -11.263 43.844 1.00 17.87 64 ASP G N 1
ATOM 6970 C CA . ASP G 1 64 ? 30.011 -12.221 42.776 1.00 17.04 64 ASP G CA 1
ATOM 6971 C C . ASP G 1 64 ? 31.175 -11.810 41.876 1.00 18.02 64 ASP G C 1
ATOM 6972 O O . ASP G 1 64 ? 31.276 -10.659 41.446 1.00 16.43 64 ASP G O 1
ATOM 6977 N N . SER G 1 65 ? 32.046 -12.771 41.590 1.00 17.50 65 SER G N 1
ATOM 6978 C CA . SER G 1 65 ? 33.194 -12.541 40.732 1.00 17.45 65 SER G CA 1
ATOM 6979 C C . SER G 1 65 ? 32.972 -13.203 39.370 1.00 18.20 65 SER G C 1
ATOM 6980 O O . SER G 1 65 ? 33.770 -13.020 38.451 1.00 17.86 65 SER G O 1
ATOM 6983 N N . TYR G 1 66 ? 31.896 -13.981 39.248 1.00 18.10 66 TYR G N 1
ATOM 6984 C CA . TYR G 1 66 ? 31.581 -14.668 37.995 1.00 19.41 66 TYR G CA 1
ATOM 6985 C C . TYR G 1 66 ? 30.789 -13.776 37.045 1.00 20.06 66 TYR G C 1
ATOM 6986 O O . TYR G 1 66 ? 30.688 -14.056 35.851 1.00 18.99 66 TYR G O 1
ATOM 6995 N N . ALA G 1 67 ? 30.227 -12.703 37.584 1.00 19.71 67 ALA G N 1
ATOM 6996 C CA . ALA G 1 67 ? 29.444 -11.770 36.786 1.00 20.63 67 ALA G CA 1
ATOM 6997 C C . ALA G 1 67 ? 29.427 -10.418 37.489 1.00 21.05 67 ALA G C 1
ATOM 6998 O O . ALA G 1 67 ? 29.741 -10.330 38.673 1.00 21.81 67 ALA G O 1
ATOM 7000 N N . PRO G 1 68 ? 29.084 -9.339 36.764 1.00 20.85 68 PRO G N 1
ATOM 7001 C CA . PRO G 1 68 ? 29.054 -8.032 37.426 1.00 19.52 68 PRO G CA 1
ATOM 7002 C C . PRO G 1 68 ? 28.074 -8.102 38.598 1.00 18.20 68 PRO G C 1
ATOM 7003 O O . PRO G 1 68 ? 26.896 -8.391 38.419 1.00 16.45 68 PRO G O 1
ATOM 7007 N N . PRO G 1 69 ? 28.570 -7.859 39.819 1.00 17.35 69 PRO G N 1
ATOM 7008 C CA . PRO G 1 69 ? 27.797 -7.892 41.063 1.00 16.02 69 PRO G CA 1
ATOM 7009 C C . PRO G 1 69 ? 27.026 -6.629 41.462 1.00 16.10 69 PRO G C 1
ATOM 7010 O O . PRO G 1 69 ? 26.246 -6.660 42.414 1.00 15.10 69 PRO G O 1
ATOM 7014 N N . LEU G 1 70 ? 27.234 -5.522 40.757 1.00 14.79 70 LEU G N 1
ATOM 7015 C CA . LEU G 1 70 ? 26.531 -4.295 41.109 1.00 15.73 70 LEU G CA 1
ATOM 7016 C C . LEU G 1 70 ? 25.820 -3.693 39.912 1.00 16.83 70 LEU G C 1
ATOM 7017 O O . LEU G 1 70 ? 26.441 -3.339 38.908 1.00 17.21 70 LEU G O 1
ATOM 7022 N N . VAL G 1 71 ? 24.502 -3.591 40.022 1.00 16.78 71 VAL G N 1
ATOM 7023 C CA . VAL G 1 71 ? 23.698 -3.043 38.944 1.00 17.16 71 VAL G CA 1
ATOM 7024 C C . VAL G 1 71 ? 22.724 -2.006 39.462 1.00 16.86 71 VAL G C 1
ATOM 7025 O O . VAL G 1 71 ? 22.036 -2.230 40.457 1.00 15.73 71 VAL G O 1
ATOM 7029 N N . MET G 1 72 ? 22.676 -0.866 38.784 1.00 16.09 72 MET G N 1
ATOM 7030 C CA . MET G 1 72 ? 21.758 0.194 39.156 1.00 15.31 72 MET G CA 1
ATOM 7031 C C . MET G 1 72 ? 20.953 0.602 37.940 1.00 15.68 72 MET G C 1
ATOM 7032 O O . MET G 1 72 ? 21.235 0.175 36.820 1.00 15.32 72 MET G O 1
ATOM 7037 N N . MET G 1 73 ? 19.945 1.428 38.176 1.00 17.02 73 MET G N 1
ATOM 7038 C CA . MET G 1 73 ? 19.043 1.887 37.129 1.00 16.51 73 MET G CA 1
ATOM 7039 C C . MET G 1 73 ? 19.481 3.201 36.478 1.00 18.04 73 MET G C 1
ATOM 7040 O O . MET G 1 73 ? 19.743 4.191 37.160 1.00 17.51 73 MET G O 1
ATOM 7045 N N . ALA G 1 74 ? 19.561 3.200 35.152 1.00 19.93 74 ALA G N 1
ATOM 7046 C CA . ALA G 1 74 ? 19.938 4.400 34.410 1.00 21.45 74 ALA G CA 1
ATOM 7047 C C . ALA G 1 74 ? 18.768 5.378 34.453 1.00 21.19 74 ALA G C 1
ATOM 7048 O O . ALA G 1 74 ? 17.609 4.965 34.463 1.00 22.44 74 ALA G O 1
ATOM 7050 N N . ALA G 1 75 ? 19.071 6.670 34.484 1.00 21.52 75 ALA G N 1
ATOM 7051 C CA . ALA G 1 75 ? 18.029 7.688 34.526 1.00 23.71 75 ALA G CA 1
ATOM 7052 C C . ALA G 1 75 ? 17.218 7.675 33.230 1.00 25.46 75 ALA G C 1
ATOM 7053 O O . ALA G 1 75 ? 17.761 7.412 32.158 1.00 24.53 75 ALA G O 1
ATOM 7055 N N . VAL G 1 76 ? 15.917 7.937 33.329 1.00 27.21 76 VAL G N 1
ATOM 7056 C CA . VAL G 1 76 ? 15.078 7.974 32.133 1.00 29.12 76 VAL G CA 1
ATOM 7057 C C . VAL G 1 76 ? 15.306 9.347 31.517 1.00 29.42 76 VAL G C 1
ATOM 7058 O O . VAL G 1 76 ? 15.777 10.257 32.196 1.00 28.65 76 VAL G O 1
ATOM 7062 N N . GLU G 1 77 ? 14.979 9.496 30.238 1.00 30.57 77 GLU G N 1
ATOM 7063 C CA . GLU G 1 77 ? 15.159 10.777 29.567 1.00 31.89 77 GLU G CA 1
ATOM 7064 C C . GLU G 1 77 ? 14.460 11.865 30.375 1.00 31.58 77 GLU G C 1
ATOM 7065 O O . GLU G 1 77 ? 13.295 11.727 30.743 1.00 32.51 77 GLU G O 1
ATOM 7071 N N . GLY G 1 78 ? 15.176 12.947 30.656 1.00 31.72 78 GLY G N 1
ATOM 7072 C CA . GLY G 1 78 ? 14.586 14.025 31.424 1.00 31.12 78 GLY G CA 1
ATOM 7073 C C . GLY G 1 78 ? 15.161 14.109 32.823 1.00 31.03 78 GLY G C 1
ATOM 7074 O O . GLY G 1 78 ? 15.455 15.202 33.307 1.00 32.07 78 GLY G O 1
ATOM 7075 N N . ASP G 1 79 ? 15.327 12.960 33.477 1.00 30.63 79 ASP G N 1
ATOM 7076 C CA . ASP G 1 79 ? 15.876 12.928 34.832 1.00 29.85 79 ASP G CA 1
ATOM 7077 C C . ASP G 1 79 ? 17.396 13.000 34.831 1.00 29.58 79 ASP G C 1
ATOM 7078 O O . ASP G 1 79 ? 18.039 12.743 33.815 1.00 28.69 79 ASP G O 1
ATOM 7083 N N . THR G 1 80 ? 17.956 13.335 35.989 1.00 30.03 80 THR G N 1
ATOM 7084 C CA . THR G 1 80 ? 19.398 13.457 36.159 1.00 30.62 80 THR G CA 1
ATOM 7085 C C . THR G 1 80 ? 19.828 12.769 37.451 1.00 31.30 80 THR G C 1
ATOM 7086 O O . THR G 1 80 ? 19.452 13.196 38.544 1.00 32.01 80 THR G O 1
ATOM 7090 N N . LEU G 1 81 ? 20.618 11.707 37.320 1.00 31.14 81 LEU G N 1
ATOM 7091 C CA . LEU G 1 81 ? 21.097 10.960 38.479 1.00 31.50 81 LEU G CA 1
ATOM 7092 C C . LEU G 1 81 ? 21.718 11.881 39.527 1.00 31.86 81 LEU G C 1
ATOM 7093 O O . LEU G 1 81 ? 22.415 12.837 39.190 1.00 32.50 81 LEU G O 1
ATOM 7098 N N . ASP G 1 82 ? 21.455 11.583 40.796 1.00 32.19 82 ASP G N 1
ATOM 7099 C CA . ASP G 1 82 ? 21.986 12.363 41.909 1.00 32.50 82 ASP G CA 1
ATOM 7100 C C . ASP G 1 82 ? 23.366 11.834 42.297 1.00 31.89 82 ASP G C 1
ATOM 7101 O O . ASP G 1 82 ? 23.492 10.744 42.850 1.00 30.53 82 ASP G O 1
ATOM 7106 N N . PRO G 1 83 ? 24.420 12.614 42.015 1.00 31.61 83 PRO G N 1
ATOM 7107 C CA . PRO G 1 83 ? 25.804 12.235 42.321 1.00 31.63 83 PRO G CA 1
ATOM 7108 C C . PRO G 1 83 ? 26.132 11.881 43.778 1.00 30.88 83 PRO G C 1
ATOM 7109 O O . PRO G 1 83 ? 27.026 11.077 44.030 1.00 29.62 83 PRO G O 1
ATOM 7113 N N . GLU G 1 84 ? 25.420 12.470 44.731 1.00 30.85 84 GLU G N 1
ATOM 7114 C CA . GLU G 1 84 ? 25.678 12.174 46.139 1.00 30.97 84 GLU G CA 1
ATOM 7115 C C . GLU G 1 84 ? 25.330 10.708 46.431 1.00 29.28 84 GLU G C 1
ATOM 7116 O O . GLU G 1 84 ? 25.986 10.050 47.244 1.00 28.02 84 GLU G O 1
ATOM 7122 N N . VAL G 1 85 ? 24.294 10.201 45.768 1.00 27.35 85 VAL G N 1
ATOM 7123 C CA . VAL G 1 85 ? 23.891 8.810 45.945 1.00 25.88 85 VAL G CA 1
ATOM 7124 C C . VAL G 1 85 ? 25.094 7.949 45.585 1.00 25.27 85 VAL G C 1
ATOM 7125 O O . VAL G 1 85 ? 25.567 7.153 46.395 1.00 24.57 85 VAL G O 1
ATOM 7129 N N . GLU G 1 86 ? 25.588 8.131 44.364 1.00 24.15 86 GLU G N 1
ATOM 7130 C CA . GLU G 1 86 ? 26.743 7.394 43.871 1.00 23.84 86 GLU G CA 1
ATOM 7131 C C . GLU G 1 86 ? 27.890 7.440 44.876 1.00 22.17 86 GLU G C 1
ATOM 7132 O O . GLU G 1 86 ? 28.568 6.441 45.109 1.00 19.85 86 GLU G O 1
ATOM 7138 N N . ARG G 1 87 ? 28.097 8.614 45.462 1.00 21.87 87 ARG G N 1
ATOM 7139 C CA . ARG G 1 87 ? 29.159 8.822 46.440 1.00 22.41 87 ARG G CA 1
ATOM 7140 C C . ARG G 1 87 ? 29.029 7.950 47.691 1.00 21.10 87 ARG G C 1
ATOM 7141 O O . ARG G 1 87 ? 29.909 7.135 47.974 1.00 20.86 87 ARG G O 1
ATOM 7149 N N . ARG G 1 88 ? 27.945 8.104 48.443 1.00 19.54 88 ARG G N 1
ATOM 7150 C CA . ARG G 1 88 ? 27.811 7.294 49.645 1.00 19.12 88 ARG G CA 1
ATOM 7151 C C . ARG G 1 88 ? 27.561 5.814 49.388 1.00 17.45 88 ARG G C 1
ATOM 7152 O O . ARG G 1 88 ? 27.796 4.990 50.269 1.00 16.91 88 ARG G O 1
ATOM 7160 N N . TYR G 1 89 ? 27.106 5.465 48.189 1.00 16.79 89 TYR G N 1
ATOM 7161 C CA . TYR G 1 89 ? 26.893 4.055 47.869 1.00 16.92 89 TYR G CA 1
ATOM 7162 C C . TYR G 1 89 ? 28.260 3.382 47.715 1.00 17.46 89 TYR G C 1
ATOM 7163 O O . TYR G 1 89 ? 28.503 2.309 48.266 1.00 15.71 89 TYR G O 1
ATOM 7172 N N . ARG G 1 90 ? 29.158 4.015 46.965 1.00 17.27 90 ARG G N 1
ATOM 7173 C CA . ARG G 1 90 ? 30.486 3.439 46.777 1.00 18.42 90 ARG G CA 1
ATOM 7174 C C . ARG G 1 90 ? 31.296 3.418 48.069 1.00 16.05 90 ARG G C 1
ATOM 7175 O O . ARG G 1 90 ? 32.044 2.474 48.321 1.00 16.60 90 ARG G O 1
ATOM 7183 N N . ASN G 1 91 ? 31.138 4.445 48.898 1.00 14.12 91 ASN G N 1
ATOM 7184 C CA . ASN G 1 91 ? 31.864 4.491 50.157 1.00 13.42 91 ASN G CA 1
ATOM 7185 C C . ASN G 1 91 ? 31.433 3.340 51.061 1.00 13.42 91 ASN G C 1
ATOM 7186 O O . ASN G 1 91 ? 32.269 2.645 51.637 1.00 11.23 91 ASN G O 1
ATOM 7191 N N . ALA G 1 92 ? 30.125 3.131 51.168 1.00 12.30 92 ALA G N 1
ATOM 7192 C CA . ALA G 1 92 ? 29.605 2.047 51.996 1.00 14.75 92 ALA G CA 1
ATOM 7193 C C . ALA G 1 92 ? 30.121 0.716 51.452 1.00 14.80 92 ALA G C 1
ATOM 7194 O O . ALA G 1 92 ? 30.524 -0.174 52.201 1.00 17.41 92 ALA G O 1
ATOM 7196 N N . LEU G 1 93 ? 30.128 0.594 50.134 1.00 16.11 93 LEU G N 1
ATOM 7197 C CA . LEU G 1 93 ? 30.584 -0.628 49.500 1.00 14.64 93 LEU G CA 1
ATOM 7198 C C . LEU G 1 93 ? 32.085 -0.871 49.628 1.00 15.38 93 LEU G C 1
ATOM 7199 O O . LEU G 1 93 ? 32.528 -2.015 49.593 1.00 14.05 93 LEU G O 1
ATOM 7204 N N . SER G 1 94 ? 32.857 0.199 49.803 1.00 14.99 94 SER G N 1
ATOM 7205 C CA . SER G 1 94 ? 34.313 0.085 49.893 1.00 15.71 94 SER G CA 1
ATOM 7206 C C . SER G 1 94 ? 34.890 0.079 51.307 1.00 16.12 94 SER G C 1
ATOM 7207 O O . SER G 1 94 ? 36.091 0.281 51.481 1.00 16.90 94 SER G O 1
ATOM 7210 N N . LEU G 1 95 ? 34.054 -0.157 52.312 1.00 16.51 95 LEU G N 1
ATOM 7211 C CA . LEU G 1 95 ? 34.523 -0.164 53.696 1.00 17.98 95 LEU G CA 1
ATOM 7212 C C . LEU G 1 95 ? 35.451 -1.326 54.002 1.00 17.28 95 LEU G C 1
ATOM 7213 O O . LEU G 1 95 ? 36.209 -1.286 54.967 1.00 18.18 95 LEU G O 1
ATOM 7218 N N . GLN G 1 96 ? 35.405 -2.352 53.166 1.00 19.43 96 GLN G N 1
ATOM 7219 C CA . GLN G 1 96 ? 36.226 -3.534 53.383 1.00 22.35 96 GLN G CA 1
ATOM 7220 C C . GLN G 1 96 ? 37.291 -3.729 52.307 1.00 21.40 96 GLN G C 1
ATOM 7221 O O . GLN G 1 96 ? 38.357 -4.286 52.567 1.00 19.69 96 GLN G O 1
ATOM 7227 N N . ALA G 1 97 ? 36.995 -3.264 51.099 1.00 20.45 97 ALA G N 1
ATOM 7228 C CA . ALA G 1 97 ? 37.918 -3.390 49.980 1.00 20.31 97 ALA G CA 1
ATOM 7229 C C . ALA G 1 97 ? 37.349 -2.608 48.807 1.00 19.59 97 ALA G C 1
ATOM 7230 O O . ALA G 1 97 ? 36.198 -2.180 48.844 1.00 20.37 97 ALA G O 1
ATOM 7232 N N . PRO G 1 98 ? 38.152 -2.394 47.753 1.00 18.54 98 PRO G N 1
ATOM 7233 C CA . PRO G 1 98 ? 37.609 -1.646 46.618 1.00 18.85 98 PRO G CA 1
ATOM 7234 C C . PRO G 1 98 ? 36.440 -2.401 45.989 1.00 20.24 98 PRO G C 1
ATOM 7235 O O . PRO G 1 98 ? 36.493 -3.619 45.832 1.00 19.87 98 PRO G O 1
ATOM 7239 N N . CYS G 1 99 ? 35.373 -1.687 45.647 1.00 22.09 99 CYS G N 1
ATOM 7240 C CA . CYS G 1 99 ? 34.223 -2.348 45.056 1.00 24.50 99 CYS G CA 1
ATOM 7241 C C . CYS G 1 99 ? 34.287 -2.282 43.535 1.00 23.57 99 CYS G C 1
ATOM 7242 O O . CYS G 1 99 ? 34.855 -1.354 42.966 1.00 23.31 99 CYS G O 1
ATOM 7245 N N . PRO G 1 100 ? 33.724 -3.289 42.858 1.00 23.72 100 PRO G N 1
ATOM 7246 C CA . PRO G 1 100 ? 33.713 -3.349 41.394 1.00 23.47 100 PRO G CA 1
ATOM 7247 C C . PRO G 1 100 ? 32.962 -2.155 40.824 1.00 22.91 100 PRO G C 1
ATOM 7248 O O . PRO G 1 100 ? 32.343 -1.395 41.568 1.00 21.94 100 PRO G O 1
ATOM 7252 N N . ASP G 1 101 ? 33.018 -1.981 39.508 1.00 22.91 101 ASP G N 1
ATOM 7253 C CA . ASP G 1 101 ? 32.299 -0.876 38.892 1.00 24.40 101 ASP G CA 1
ATOM 7254 C C . ASP G 1 101 ? 30.814 -1.201 38.935 1.00 23.46 101 ASP G C 1
ATOM 7255 O O . ASP G 1 101 ? 30.416 -2.369 38.891 1.00 22.13 101 ASP G O 1
ATOM 7260 N N . ILE G 1 102 ? 29.995 -0.165 39.035 1.00 22.97 102 ILE G N 1
ATOM 7261 C CA . ILE G 1 102 ? 28.559 -0.353 39.044 1.00 22.99 102 ILE G CA 1
ATOM 7262 C C . ILE G 1 102 ? 28.100 -0.141 37.609 1.00 23.30 102 ILE G C 1
ATOM 7263 O O . ILE G 1 102 ? 28.566 0.772 36.929 1.00 25.88 102 ILE G O 1
ATOM 7268 N N . ILE G 1 103 ? 27.211 -1.001 37.135 1.00 22.57 103 ILE G N 1
ATOM 7269 C CA . ILE G 1 103 ? 26.705 -0.865 35.781 1.00 20.14 103 ILE G CA 1
ATOM 7270 C C . ILE G 1 103 ? 25.276 -0.343 35.826 1.00 18.74 103 ILE G C 1
ATOM 7271 O O . ILE G 1 103 ? 24.556 -0.553 36.805 1.00 14.82 103 ILE G O 1
ATOM 7276 N N . ARG G 1 104 ? 24.882 0.360 34.770 1.00 18.07 104 ARG G N 1
ATOM 7277 C CA . ARG G 1 104 ? 23.542 0.925 34.677 1.00 18.37 104 ARG G CA 1
ATOM 7278 C C . ARG G 1 104 ? 22.774 0.252 33.558 1.00 19.52 104 ARG G C 1
ATOM 7279 O O . ARG G 1 104 ? 23.320 0.013 32.483 1.00 21.41 104 ARG G O 1
ATOM 7287 N N . ILE G 1 105 ? 21.510 -0.059 33.812 1.00 18.76 105 ILE G N 1
ATOM 7288 C CA . ILE G 1 105 ? 20.669 -0.663 32.791 1.00 19.54 105 ILE G CA 1
ATOM 7289 C C . ILE G 1 105 ? 19.345 0.095 32.808 1.00 19.57 105 ILE G C 1
ATOM 7290 O O . ILE G 1 105 ? 18.978 0.678 33.833 1.00 18.17 105 ILE G O 1
ATOM 7295 N N . ASN G 1 106 ? 18.647 0.113 31.675 1.00 19.46 106 ASN G N 1
ATOM 7296 C CA . ASN G 1 106 ? 17.372 0.820 31.585 1.00 21.18 106 ASN G CA 1
ATOM 7297 C C . ASN G 1 106 ? 16.390 0.342 32.655 1.00 19.88 106 ASN G C 1
ATOM 7298 O O . ASN G 1 106 ? 16.451 -0.803 33.101 1.00 19.97 106 ASN G O 1
ATOM 7303 N N . ARG G 1 107 ? 15.487 1.232 33.052 1.00 21.12 107 ARG G N 1
ATOM 7304 C CA . ARG G 1 107 ? 14.497 0.941 34.086 1.00 22.24 107 ARG G CA 1
ATOM 7305 C C . ARG G 1 107 ? 13.696 -0.338 33.874 1.00 21.35 107 ARG G C 1
ATOM 7306 O O . ARG G 1 107 ? 13.478 -1.095 34.820 1.00 20.48 107 ARG G O 1
ATOM 7314 N N . PHE G 1 108 ? 13.248 -0.581 32.645 1.00 20.09 108 PHE G N 1
ATOM 7315 C CA . PHE G 1 108 ? 12.458 -1.773 32.376 1.00 19.55 108 PHE G CA 1
ATOM 7316 C C . PHE G 1 108 ? 13.272 -3.044 32.511 1.00 17.49 108 PHE G C 1
ATOM 7317 O O . PHE G 1 108 ? 12.778 -4.046 33.024 1.00 17.91 108 PHE G O 1
ATOM 7325 N N . ALA G 1 109 ? 14.517 -3.008 32.053 1.00 16.03 109 ALA G N 1
ATOM 7326 C CA . ALA G 1 109 ? 15.388 -4.167 32.162 1.00 15.67 109 ALA G CA 1
ATOM 7327 C C . ALA G 1 109 ? 15.638 -4.417 33.649 1.00 14.69 109 ALA G C 1
ATOM 7328 O O . ALA G 1 109 ? 15.792 -5.554 34.089 1.00 15.49 109 ALA G O 1
ATOM 7330 N N . PHE G 1 110 ? 15.665 -3.340 34.424 1.00 15.86 110 PHE G N 1
ATOM 7331 C CA . PHE G 1 110 ? 15.890 -3.453 35.857 1.00 14.79 110 PHE G CA 1
ATOM 7332 C C . PHE G 1 110 ? 14.687 -4.138 36.495 1.00 14.65 110 PHE G C 1
ATOM 7333 O O . PHE G 1 110 ? 14.836 -5.056 37.299 1.00 13.37 110 PHE G O 1
ATOM 7341 N N . TYR G 1 111 ? 13.492 -3.687 36.132 1.00 14.50 111 TYR G N 1
ATOM 7342 C CA . TYR G 1 111 ? 12.277 -4.282 36.665 1.00 16.52 111 TYR G CA 1
ATOM 7343 C C . TYR G 1 111 ? 12.265 -5.765 36.324 1.00 17.45 111 TYR G C 1
ATOM 7344 O O . TYR G 1 111 ? 12.025 -6.608 37.187 1.00 15.88 111 TYR G O 1
ATOM 7353 N N . GLU G 1 112 ? 12.540 -6.075 35.060 1.00 19.38 112 GLU G N 1
ATOM 7354 C CA . GLU G 1 112 ? 12.558 -7.457 34.600 1.00 19.67 112 GLU G CA 1
ATOM 7355 C C . GLU G 1 112 ? 13.488 -8.313 35.445 1.00 20.28 112 GLU G C 1
ATOM 7356 O O . GLU G 1 112 ? 13.164 -9.456 35.773 1.00 20.74 112 GLU G O 1
ATOM 7362 N N . ARG G 1 113 ? 14.642 -7.758 35.801 1.00 18.46 113 ARG G N 1
ATOM 7363 C CA . ARG G 1 113 ? 15.609 -8.480 36.615 1.00 18.61 113 ARG G CA 1
ATOM 7364 C C . ARG G 1 113 ? 15.108 -8.590 38.063 1.00 17.70 113 ARG G C 1
ATOM 7365 O O . ARG G 1 113 ? 15.329 -9.597 38.742 1.00 15.85 113 ARG G O 1
ATOM 7373 N N . ALA G 1 114 ? 14.429 -7.544 38.518 1.00 15.34 114 ALA G N 1
ATOM 7374 C CA . ALA G 1 114 ? 13.879 -7.502 39.864 1.00 16.53 114 ALA G CA 1
ATOM 7375 C C . ALA G 1 114 ? 12.859 -8.623 40.031 1.00 17.19 114 ALA G C 1
ATOM 7376 O O . ALA G 1 114 ? 12.711 -9.193 41.113 1.00 18.21 114 ALA G O 1
ATOM 7378 N N . GLN G 1 115 ? 12.156 -8.935 38.948 1.00 17.20 115 GLN G N 1
ATOM 7379 C CA . GLN G 1 115 ? 11.151 -9.983 38.974 1.00 16.22 115 GLN G CA 1
ATOM 7380 C C . GLN G 1 115 ? 11.789 -11.321 39.306 1.00 16.81 115 GLN G C 1
ATOM 7381 O O . GLN G 1 115 ? 11.126 -12.218 39.826 1.00 15.69 115 GLN G O 1
ATOM 7387 N N . LYS G 1 116 ? 13.083 -11.445 39.026 1.00 15.81 116 LYS G N 1
ATOM 7388 C CA . LYS G 1 116 ? 13.806 -12.686 39.289 1.00 17.75 116 LYS G CA 1
ATOM 7389 C C . LYS G 1 116 ? 14.679 -12.665 40.543 1.00 15.57 116 LYS G C 1
ATOM 7390 O O . LYS G 1 116 ? 15.302 -13.668 40.870 1.00 16.21 116 LYS G O 1
ATOM 7396 N N . ALA G 1 117 ? 14.729 -11.537 41.242 1.00 14.39 117 ALA G N 1
ATOM 7397 C CA . ALA G 1 117 ? 15.570 -11.427 42.434 1.00 13.06 117 ALA G CA 1
ATOM 7398 C C . ALA G 1 117 ? 15.120 -12.351 43.565 1.00 12.30 117 ALA G C 1
ATOM 7399 O O . ALA G 1 117 ? 13.978 -12.798 43.591 1.00 11.44 117 ALA G O 1
ATOM 7401 N N . PHE G 1 118 ? 16.035 -12.647 44.483 1.00 10.48 118 PHE G N 1
ATOM 7402 C CA . PHE G 1 118 ? 15.740 -13.513 45.618 1.00 10.77 118 PHE G CA 1
ATOM 7403 C C . PHE G 1 118 ? 14.874 -12.735 46.613 1.00 11.87 118 PHE G C 1
ATOM 7404 O O . PHE G 1 118 ? 13.996 -13.293 47.278 1.00 9.94 118 PHE G O 1
ATOM 7412 N N . ALA G 1 119 ? 15.130 -11.436 46.707 1.00 10.42 119 ALA G N 1
ATOM 7413 C CA . ALA G 1 119 ? 14.384 -10.581 47.611 1.00 10.59 119 ALA G CA 1
ATOM 7414 C C . ALA G 1 119 ? 14.596 -9.113 47.268 1.00 10.26 119 ALA G C 1
ATOM 7415 O O . ALA G 1 119 ? 15.552 -8.750 46.584 1.00 8.44 119 ALA G O 1
ATOM 7417 N N . ILE G 1 120 ? 13.684 -8.279 47.746 1.00 10.09 120 ILE G N 1
ATOM 7418 C CA . ILE G 1 120 ? 13.749 -6.848 47.519 1.00 9.98 120 ILE G CA 1
ATOM 7419 C C . ILE G 1 120 ? 13.559 -6.181 48.877 1.00 11.77 120 ILE G C 1
ATOM 7420 O O . ILE G 1 120 ? 12.609 -6.490 49.600 1.00 11.08 120 ILE G O 1
ATOM 7425 N N . VAL G 1 121 ? 14.487 -5.294 49.227 1.00 11.32 121 VAL G N 1
ATOM 7426 C CA . VAL G 1 121 ? 14.441 -4.573 50.493 1.00 11.43 121 VAL G CA 1
ATOM 7427 C C . VAL G 1 121 ? 14.128 -3.127 50.161 1.00 12.79 121 VAL G C 1
ATOM 7428 O O . VAL G 1 121 ? 14.927 -2.450 49.518 1.00 12.12 121 VAL G O 1
ATOM 7432 N N . ILE G 1 122 ? 12.973 -2.643 50.596 1.00 12.40 122 ILE G N 1
ATOM 7433 C CA . ILE G 1 122 ? 12.623 -1.269 50.287 1.00 12.95 122 ILE G CA 1
ATOM 7434 C C . ILE G 1 122 ? 13.013 -0.355 51.433 1.00 12.23 122 ILE G C 1
ATOM 7435 O O . ILE G 1 122 ? 12.521 -0.486 52.551 1.00 15.73 122 ILE G O 1
ATOM 7440 N N . THR G 1 123 ? 13.932 0.558 51.133 1.00 11.50 123 THR G N 1
ATOM 7441 C CA . THR G 1 123 ? 14.465 1.502 52.103 1.00 9.54 123 THR G CA 1
ATOM 7442 C C . THR G 1 123 ? 13.775 2.865 52.093 1.00 10.76 123 THR G C 1
ATOM 7443 O O . THR G 1 123 ? 12.759 3.074 51.429 1.00 11.22 123 THR G O 1
ATOM 7447 N N . GLY G 1 124 ? 14.358 3.791 52.844 1.00 11.05 124 GLY G N 1
ATOM 7448 C CA . GLY G 1 124 ? 13.828 5.136 52.931 1.00 12.42 124 GLY G CA 1
ATOM 7449 C C . GLY G 1 124 ? 14.552 6.125 52.033 1.00 11.94 124 GLY G C 1
ATOM 7450 O O . GLY G 1 124 ? 14.324 7.326 52.146 1.00 10.41 124 GLY G O 1
ATOM 7451 N N . GLU G 1 125 ? 15.438 5.633 51.165 1.00 13.09 125 GLU G N 1
ATOM 7452 C CA . GLU G 1 125 ? 16.154 6.499 50.224 1.00 14.35 125 GLU G CA 1
ATOM 7453 C C . GLU G 1 125 ? 15.088 7.265 49.466 1.00 14.07 125 GLU G C 1
ATOM 7454 O O . GLU G 1 125 ? 14.219 6.669 48.835 1.00 15.20 125 GLU G O 1
ATOM 7460 N N . ARG G 1 126 ? 15.159 8.583 49.501 1.00 14.83 126 ARG G N 1
ATOM 7461 C CA . ARG G 1 126 ? 14.153 9.371 48.823 1.00 16.30 126 ARG G CA 1
ATOM 7462 C C . ARG G 1 126 ? 14.557 9.929 47.467 1.00 17.19 126 ARG G C 1
ATOM 7463 O O . ARG G 1 126 ? 13.704 10.369 46.695 1.00 17.72 126 ARG G O 1
ATOM 7471 N N . ALA G 1 127 ? 15.851 9.898 47.166 1.00 16.35 127 ALA G N 1
ATOM 7472 C CA . ALA G 1 127 ? 16.324 10.375 45.873 1.00 17.35 127 ALA G CA 1
ATOM 7473 C C . ALA G 1 127 ? 15.841 9.373 44.836 1.00 18.38 127 ALA G C 1
ATOM 7474 O O . ALA G 1 127 ? 15.548 8.221 45.171 1.00 19.35 127 ALA G O 1
ATOM 7476 N N . LYS G 1 128 ? 15.750 9.803 43.584 1.00 19.23 128 LYS G N 1
ATOM 7477 C CA . LYS G 1 128 ? 15.327 8.900 42.524 1.00 19.26 128 LYS G CA 1
ATOM 7478 C C . LYS G 1 128 ? 16.518 8.049 42.093 1.00 18.78 128 LYS G C 1
ATOM 7479 O O . LYS G 1 128 ? 17.667 8.432 42.299 1.00 18.20 128 LYS G O 1
ATOM 7485 N N . TYR G 1 129 ? 16.235 6.884 41.520 1.00 17.46 129 TYR G N 1
ATOM 7486 C CA . TYR G 1 129 ? 17.267 5.956 41.066 1.00 16.45 129 TYR G CA 1
ATOM 7487 C C . TYR G 1 129 ? 18.230 5.540 42.179 1.00 16.85 129 TYR G C 1
ATOM 7488 O O . TYR G 1 129 ? 19.443 5.462 41.975 1.00 15.75 129 TYR G O 1
ATOM 7497 N N . GLY G 1 130 ? 17.684 5.270 43.360 1.00 14.89 130 GLY G N 1
ATOM 7498 C CA . GLY G 1 130 ? 18.523 4.850 44.469 1.00 15.13 130 GLY G CA 1
ATOM 7499 C C . GLY G 1 130 ? 18.553 3.336 44.547 1.00 14.66 130 GLY G C 1
ATOM 7500 O O . GLY G 1 130 ? 19.069 2.755 45.505 1.00 16.27 130 GLY G O 1
ATOM 7501 N N . ASN G 1 131 ? 17.998 2.694 43.525 1.00 13.00 131 ASN G N 1
ATOM 7502 C CA . ASN G 1 131 ? 17.940 1.236 43.469 1.00 11.93 131 ASN G CA 1
ATOM 7503 C C . ASN G 1 131 ? 19.275 0.590 43.105 1.00 11.44 131 ASN G C 1
ATOM 7504 O O . ASN G 1 131 ? 19.946 1.015 42.170 1.00 12.30 131 ASN G O 1
ATOM 7509 N N . ILE G 1 132 ? 19.664 -0.437 43.851 1.00 10.75 132 ILE G N 1
ATOM 7510 C CA . ILE G 1 132 ? 20.901 -1.137 43.546 1.00 11.83 132 ILE G CA 1
ATOM 7511 C C . ILE G 1 132 ? 20.717 -2.632 43.742 1.00 12.28 132 ILE G C 1
ATOM 7512 O O . ILE G 1 132 ? 20.120 -3.080 44.728 1.00 13.22 132 ILE G O 1
ATOM 7517 N N . LEU G 1 133 ? 21.220 -3.396 42.779 1.00 12.00 133 LEU G N 1
ATOM 7518 C CA . LEU G 1 133 ? 21.136 -4.845 42.810 1.00 12.45 133 LEU G CA 1
ATOM 7519 C C . LEU G 1 133 ? 22.507 -5.453 43.100 1.00 13.31 133 LEU G C 1
ATOM 7520 O O . LEU G 1 133 ? 23.500 -5.105 42.457 1.00 14.76 133 LEU G O 1
ATOM 7525 N N . LEU G 1 134 ? 22.559 -6.346 44.084 1.00 10.34 134 LEU G N 1
ATOM 7526 C CA . LEU G 1 134 ? 23.797 -7.023 44.449 1.00 11.79 134 LEU G CA 1
ATOM 7527 C C . LEU G 1 134 ? 23.677 -8.511 44.137 1.00 12.89 134 LEU G C 1
ATOM 7528 O O . LEU G 1 134 ? 22.682 -9.141 44.485 1.00 12.97 134 LEU G O 1
ATOM 7533 N N . LYS G 1 135 ? 24.692 -9.063 43.480 1.00 14.08 135 LYS G N 1
ATOM 7534 C CA . LYS G 1 135 ? 24.717 -10.479 43.123 1.00 13.81 135 LYS G CA 1
ATOM 7535 C C . LYS G 1 135 ? 25.710 -11.117 44.089 1.00 14.06 135 LYS G C 1
ATOM 7536 O O . LYS G 1 135 ? 26.829 -10.634 44.244 1.00 14.35 135 LYS G O 1
ATOM 7542 N N . LYS G 1 136 ? 25.298 -12.191 44.749 1.00 14.20 136 LYS G N 1
ATOM 7543 C CA . LYS G 1 136 ? 26.162 -12.844 45.726 1.00 13.56 136 LYS G CA 1
ATOM 7544 C C . LYS G 1 136 ? 27.172 -13.794 45.096 1.00 15.22 136 LYS G C 1
ATOM 7545 O O . LYS G 1 136 ? 26.867 -14.480 44.120 1.00 13.08 136 LYS G O 1
ATOM 7551 N N . GLY G 1 137 ? 28.376 -13.820 45.664 1.00 15.50 137 GLY G N 1
ATOM 7552 C CA . GLY G 1 137 ? 29.424 -14.685 45.157 1.00 18.69 137 GLY G CA 1
ATOM 7553 C C . GLY G 1 137 ? 29.683 -15.852 46.087 1.00 19.77 137 GLY G C 1
ATOM 7554 O O . GLY G 1 137 ? 28.874 -16.147 46.967 1.00 21.34 137 GLY G O 1
ATOM 7555 N N . VAL G 1 138 ? 30.810 -16.526 45.889 1.00 21.22 138 VAL G N 1
ATOM 7556 C CA . VAL G 1 138 ? 31.175 -17.663 46.722 1.00 20.77 138 VAL G CA 1
ATOM 7557 C C . VAL G 1 138 ? 31.829 -17.151 48.000 1.00 21.79 138 VAL G C 1
ATOM 7558 O O . VAL G 1 138 ? 32.932 -16.600 47.971 1.00 23.61 138 VAL G O 1
ATOM 7562 N N . THR G 1 139 ? 31.131 -17.319 49.117 1.00 21.39 139 THR G N 1
ATOM 7563 C CA . THR G 1 139 ? 31.624 -16.868 50.414 1.00 21.26 139 THR G CA 1
ATOM 7564 C C . THR G 1 139 ? 32.943 -17.536 50.770 1.00 22.56 139 THR G C 1
ATOM 7565 O O . THR G 1 139 ? 32.994 -18.741 51.004 1.00 22.83 139 THR G O 1
ATOM 7569 N N . PRO G 1 140 ? 34.033 -16.759 50.820 1.00 24.93 140 PRO G N 1
ATOM 7570 C CA . PRO G 1 140 ? 35.329 -17.352 51.160 1.00 28.50 140 PRO G CA 1
ATOM 7571 C C . PRO G 1 140 ? 35.369 -17.859 52.598 1.00 30.60 140 PRO G C 1
ATOM 7572 O O . PRO G 1 140 ? 34.489 -17.460 53.394 1.00 32.95 140 PRO G O 1
ATOM 7577 N N . MET H 1 1 ? 16.629 -39.435 66.881 1.00 17.08 1 MET H N 1
ATOM 7578 C CA . MET H 1 1 ? 17.656 -40.490 66.670 1.00 17.34 1 MET H CA 1
ATOM 7579 C C . MET H 1 1 ? 17.042 -41.894 66.727 1.00 16.00 1 MET H C 1
ATOM 7580 O O . MET H 1 1 ? 16.164 -42.158 67.552 1.00 16.54 1 MET H O 1
ATOM 7585 N N . LEU H 1 2 ? 17.498 -42.784 65.844 1.00 12.85 2 LEU H N 1
ATOM 7586 C CA . LEU H 1 2 ? 17.005 -44.160 65.808 1.00 13.13 2 LEU H CA 1
ATOM 7587 C C . LEU H 1 2 ? 18.165 -45.137 65.743 1.00 13.38 2 LEU H C 1
ATOM 7588 O O . LEU H 1 2 ? 19.239 -44.809 65.244 1.00 13.31 2 LEU H O 1
ATOM 7593 N N . LYS H 1 3 ? 17.937 -46.350 66.230 1.00 14.54 3 LYS H N 1
ATOM 7594 C CA . LYS H 1 3 ? 18.977 -47.359 66.181 1.00 15.28 3 LYS H CA 1
ATOM 7595 C C . LYS H 1 3 ? 19.031 -47.885 64.756 1.00 16.42 3 LYS H C 1
ATOM 7596 O O . LYS H 1 3 ? 18.012 -47.924 64.068 1.00 15.69 3 LYS H O 1
ATOM 7602 N N . THR H 1 4 ? 20.227 -48.264 64.315 1.00 16.28 4 THR H N 1
ATOM 7603 C CA . THR H 1 4 ? 20.439 -48.817 62.978 1.00 16.64 4 THR H CA 1
ATOM 7604 C C . THR H 1 4 ? 20.323 -47.801 61.838 1.00 16.87 4 THR H C 1
ATOM 7605 O O . THR H 1 4 ? 20.435 -48.166 60.669 1.00 19.42 4 THR H O 1
ATOM 7609 N N . ILE H 1 5 ? 20.112 -46.532 62.179 1.00 14.91 5 ILE H N 1
ATOM 7610 C CA . ILE H 1 5 ? 19.990 -45.468 61.178 1.00 11.66 5 ILE H CA 1
ATOM 7611 C C . ILE H 1 5 ? 20.909 -44.313 61.559 1.00 9.22 5 ILE H C 1
ATOM 7612 O O . ILE H 1 5 ? 20.995 -43.945 62.723 1.00 8.45 5 ILE H O 1
ATOM 7617 N N . SER H 1 6 ? 21.599 -43.748 60.574 1.00 8.77 6 SER H N 1
ATOM 7618 C CA . SER H 1 6 ? 22.496 -42.631 60.832 1.00 7.27 6 SER H CA 1
ATOM 7619 C C . SER H 1 6 ? 21.754 -41.450 61.457 1.00 8.29 6 SER H C 1
ATOM 7620 O O . SER H 1 6 ? 20.797 -40.934 60.888 1.00 8.57 6 SER H O 1
ATOM 7623 N N . PRO H 1 7 ? 22.183 -41.018 62.649 1.00 9.44 7 PRO H N 1
ATOM 7624 C CA . PRO H 1 7 ? 21.538 -39.889 63.322 1.00 10.50 7 PRO H CA 1
ATOM 7625 C C . PRO H 1 7 ? 21.891 -38.561 62.648 1.00 11.03 7 PRO H C 1
ATOM 7626 O O . PRO H 1 7 ? 21.414 -37.505 63.052 1.00 11.12 7 PRO H O 1
ATOM 7630 N N . LEU H 1 8 ? 22.738 -38.623 61.622 1.00 10.06 8 LEU H N 1
ATOM 7631 C CA . LEU H 1 8 ? 23.118 -37.430 60.869 1.00 9.90 8 LEU H CA 1
ATOM 7632 C C . LEU H 1 8 ? 21.953 -37.031 59.960 1.00 9.11 8 LEU H C 1
ATOM 7633 O O . LEU H 1 8 ? 21.860 -35.886 59.527 1.00 9.86 8 LEU H O 1
ATOM 7638 N N . ILE H 1 9 ? 21.072 -37.986 59.676 1.00 9.01 9 ILE H N 1
ATOM 7639 C CA . ILE H 1 9 ? 19.903 -37.746 58.823 1.00 8.88 9 ILE H CA 1
ATOM 7640 C C . ILE H 1 9 ? 18.758 -37.200 59.672 1.00 8.79 9 ILE H C 1
ATOM 7641 O O . ILE H 1 9 ? 18.265 -37.899 60.543 1.00 8.45 9 ILE H O 1
ATOM 7646 N N . SER H 1 10 ? 18.327 -35.964 59.427 1.00 8.21 10 SER H N 1
ATOM 7647 C CA . SER H 1 10 ? 17.231 -35.400 60.215 1.00 9.05 10 SER H CA 1
ATOM 7648 C C . SER H 1 10 ? 15.909 -36.135 59.968 1.00 8.56 10 SER H C 1
ATOM 7649 O O . SER H 1 10 ? 15.706 -36.732 58.908 1.00 7.55 10 SER H O 1
ATOM 7652 N N . PRO H 1 11 ? 14.991 -36.097 60.951 1.00 8.33 11 PRO H N 1
ATOM 7653 C CA . PRO H 1 11 ? 13.675 -36.742 60.870 1.00 7.46 11 PRO H CA 1
ATOM 7654 C C . PRO H 1 11 ? 12.941 -36.391 59.567 1.00 8.32 11 PRO H C 1
ATOM 7655 O O . PRO H 1 11 ? 12.385 -37.257 58.886 1.00 7.48 11 PRO H O 1
ATOM 7659 N N . GLU H 1 12 ? 12.958 -35.104 59.234 1.00 10.09 12 GLU H N 1
ATOM 7660 C CA . GLU H 1 12 ? 12.321 -34.581 58.033 1.00 8.32 12 GLU H CA 1
ATOM 7661 C C . GLU H 1 12 ? 12.966 -35.175 56.784 1.00 9.43 12 GLU H C 1
ATOM 7662 O O . GLU H 1 12 ? 12.292 -35.418 55.785 1.00 7.34 12 GLU H O 1
ATOM 7668 N N . LEU H 1 13 ? 14.276 -35.400 56.833 1.00 11.28 13 LEU H N 1
ATOM 7669 C CA . LEU H 1 13 ? 14.974 -35.976 55.687 1.00 10.34 13 LEU H CA 1
ATOM 7670 C C . LEU H 1 13 ? 14.592 -37.442 55.503 1.00 11.08 13 LEU H C 1
ATOM 7671 O O . LEU H 1 13 ? 14.411 -37.910 54.370 1.00 8.36 13 LEU H O 1
ATOM 7676 N N . LEU H 1 14 ? 14.472 -38.165 56.615 1.00 9.25 14 LEU H N 1
ATOM 7677 C CA . LEU H 1 14 ? 14.077 -39.569 56.562 1.00 11.16 14 LEU H CA 1
ATOM 7678 C C . LEU H 1 14 ? 12.709 -39.672 55.901 1.00 10.51 14 LEU H C 1
ATOM 7679 O O . LEU H 1 14 ? 12.490 -40.527 55.039 1.00 10.11 14 LEU H O 1
ATOM 7684 N N . LYS H 1 15 ? 11.793 -38.795 56.302 1.00 12.56 15 LYS H N 1
ATOM 7685 C CA . LYS H 1 15 ? 10.442 -38.784 55.740 1.00 13.35 15 LYS H CA 1
ATOM 7686 C C . LYS H 1 15 ? 10.529 -38.559 54.233 1.00 12.78 15 LYS H C 1
ATOM 7687 O O . LYS H 1 15 ? 9.932 -39.290 53.440 1.00 10.42 15 LYS H O 1
ATOM 7693 N N . VAL H 1 16 ? 11.281 -37.537 53.846 1.00 11.29 16 VAL H N 1
ATOM 7694 C CA . VAL H 1 16 ? 11.457 -37.218 52.439 1.00 10.33 16 VAL H CA 1
ATOM 7695 C C . VAL H 1 16 ? 12.031 -38.423 51.697 1.00 9.65 16 VAL H C 1
ATOM 7696 O O . VAL H 1 16 ? 11.475 -38.872 50.690 1.00 10.34 16 VAL H O 1
ATOM 7700 N N . LEU H 1 17 ? 13.127 -38.969 52.203 1.00 9.30 17 LEU H N 1
ATOM 7701 C CA . LEU H 1 17 ? 13.729 -40.119 51.545 1.00 10.93 17 LEU H CA 1
ATOM 7702 C C . LEU H 1 17 ? 12.741 -41.289 51.407 1.00 11.48 17 LEU H C 1
ATOM 7703 O O . LEU H 1 17 ? 12.744 -41.995 50.396 1.00 11.11 17 LEU H O 1
ATOM 7708 N N . ALA H 1 18 ? 11.891 -41.480 52.413 1.00 11.04 18 ALA H N 1
ATOM 7709 C CA . ALA H 1 18 ? 10.911 -42.567 52.401 1.00 11.17 18 ALA H CA 1
ATOM 7710 C C . ALA H 1 18 ? 9.706 -42.296 51.490 1.00 10.90 18 ALA H C 1
ATOM 7711 O O . ALA H 1 18 ? 9.145 -43.222 50.910 1.00 12.18 18 ALA H O 1
ATOM 7713 N N . GLU H 1 19 ? 9.308 -41.034 51.367 1.00 10.93 19 GLU H N 1
ATOM 7714 C CA . GLU H 1 19 ? 8.183 -40.680 50.505 1.00 11.41 19 GLU H CA 1
ATOM 7715 C C . GLU H 1 19 ? 8.573 -40.788 49.034 1.00 11.92 19 GLU H C 1
ATOM 7716 O O . GLU H 1 19 ? 7.728 -41.064 48.179 1.00 11.16 19 GLU H O 1
ATOM 7722 N N . MET H 1 20 ? 9.850 -40.549 48.742 1.00 11.12 20 MET H N 1
ATOM 7723 C CA . MET H 1 20 ? 10.342 -40.606 47.368 1.00 11.06 20 MET H CA 1
ATOM 7724 C C . MET H 1 20 ? 10.099 -41.970 46.721 1.00 11.18 20 MET H C 1
ATOM 7725 O O . MET H 1 20 ? 10.240 -43.014 47.364 1.00 7.78 20 MET H O 1
ATOM 7730 N N . GLY H 1 21 ? 9.734 -41.938 45.441 1.00 11.28 21 GLY H N 1
ATOM 7731 C CA . GLY H 1 21 ? 9.470 -43.154 44.695 1.00 12.61 21 GLY H CA 1
ATOM 7732 C C . GLY H 1 21 ? 10.451 -43.347 43.552 1.00 13.26 21 GLY H C 1
ATOM 7733 O O . GLY H 1 21 ? 11.467 -42.648 43.463 1.00 13.45 21 GLY H O 1
ATOM 7734 N N . HIS H 1 22 ? 10.150 -44.292 42.665 1.00 12.04 22 HIS H N 1
ATOM 7735 C CA . HIS H 1 22 ? 11.043 -44.567 41.539 1.00 11.84 22 HIS H CA 1
ATOM 7736 C C . HIS H 1 22 ? 11.136 -43.379 40.599 1.00 8.45 22 HIS H C 1
ATOM 7737 O O . HIS H 1 22 ? 10.133 -42.917 40.070 1.00 10.71 22 HIS H O 1
ATOM 7744 N N . GLY H 1 23 ? 12.350 -42.886 40.397 1.00 9.16 23 GLY H N 1
ATOM 7745 C CA . GLY H 1 23 ? 12.542 -41.762 39.505 1.00 9.84 23 GLY H CA 1
ATOM 7746 C C . GLY H 1 23 ? 12.632 -40.422 40.204 1.00 11.16 23 GLY H C 1
ATOM 7747 O O . GLY H 1 23 ? 13.041 -39.428 39.600 1.00 11.36 23 GLY H O 1
ATOM 7748 N N . ASP H 1 24 ? 12.236 -40.377 41.470 1.00 10.45 24 ASP H N 1
ATOM 7749 C CA . ASP H 1 24 ? 12.299 -39.124 42.209 1.00 10.35 24 ASP H CA 1
ATOM 7750 C C . ASP H 1 24 ? 13.736 -38.686 42.379 1.00 8.77 24 ASP H C 1
ATOM 7751 O O . ASP H 1 24 ? 14.633 -39.507 42.532 1.00 9.54 24 ASP H O 1
ATOM 7756 N N . GLU H 1 25 ? 13.949 -37.377 42.333 1.00 7.66 25 GLU H N 1
ATOM 7757 C CA . GLU H 1 25 ? 15.283 -36.822 42.443 1.00 7.99 25 GLU H CA 1
ATOM 7758 C C . GLU H 1 25 ? 15.435 -35.944 43.670 1.00 9.13 25 GLU H C 1
ATOM 7759 O O . GLU H 1 25 ? 14.514 -35.209 44.044 1.00 8.48 25 GLU H O 1
ATOM 7765 N N . ILE H 1 26 ? 16.597 -36.046 44.307 1.00 8.28 26 ILE H N 1
ATOM 7766 C CA . ILE H 1 26 ? 16.902 -35.242 45.482 1.00 7.83 26 ILE H CA 1
ATOM 7767 C C . ILE H 1 26 ? 18.287 -34.644 45.287 1.00 8.11 26 ILE H C 1
ATOM 7768 O O . ILE H 1 26 ? 19.203 -35.304 44.776 1.00 7.95 26 ILE H O 1
ATOM 7773 N N . ILE H 1 27 ? 18.443 -33.387 45.681 1.00 8.05 27 ILE H N 1
ATOM 7774 C CA . ILE H 1 27 ? 19.727 -32.718 45.523 1.00 7.70 27 ILE H CA 1
ATOM 7775 C C . ILE H 1 27 ? 20.445 -32.445 46.840 1.00 9.96 27 ILE H C 1
ATOM 7776 O O . ILE H 1 27 ? 19.845 -31.931 47.779 1.00 8.53 27 ILE H O 1
ATOM 7781 N N . PHE H 1 28 ? 21.719 -32.828 46.902 1.00 9.85 28 PHE H N 1
ATOM 7782 C CA . PHE H 1 28 ? 22.567 -32.577 48.070 1.00 12.26 28 PHE H CA 1
ATOM 7783 C C . PHE H 1 28 ? 23.587 -31.575 47.549 1.00 10.42 28 PHE H C 1
ATOM 7784 O O . PHE H 1 28 ? 24.490 -31.933 46.798 1.00 9.10 28 PHE H O 1
ATOM 7792 N N . SER H 1 29 ? 23.426 -30.318 47.947 1.00 11.25 29 SER H N 1
ATOM 7793 C CA . SER H 1 29 ? 24.279 -29.238 47.467 1.00 10.92 29 SER H CA 1
ATOM 7794 C C . SER H 1 29 ? 25.351 -28.734 48.418 1.00 10.76 29 SER H C 1
ATOM 7795 O O . SER H 1 29 ? 25.324 -29.026 49.613 1.00 10.49 29 SER H O 1
ATOM 7798 N N . ASP H 1 30 ? 26.299 -27.970 47.872 1.00 9.66 30 ASP H N 1
ATOM 7799 C CA . ASP H 1 30 ? 27.348 -27.375 48.691 1.00 9.99 30 ASP H CA 1
ATOM 7800 C C . ASP H 1 30 ? 26.773 -26.097 49.317 1.00 9.56 30 ASP H C 1
ATOM 7801 O O . ASP H 1 30 ? 25.674 -25.670 48.958 1.00 6.85 30 ASP H O 1
ATOM 7806 N N . ALA H 1 31 ? 27.520 -25.492 50.239 1.00 9.83 31 ALA H N 1
ATOM 7807 C CA . ALA H 1 31 ? 27.075 -24.302 50.960 1.00 10.56 31 ALA H CA 1
ATOM 7808 C C . ALA H 1 31 ? 26.784 -23.064 50.126 1.00 12.31 31 ALA H C 1
ATOM 7809 O O . ALA H 1 31 ? 26.088 -22.158 50.585 1.00 11.46 31 ALA H O 1
ATOM 7811 N N . HIS H 1 32 ? 27.307 -23.031 48.904 1.00 14.40 32 HIS H N 1
ATOM 7812 C CA . HIS H 1 32 ? 27.145 -21.881 48.021 1.00 12.49 32 HIS H CA 1
ATOM 7813 C C . HIS H 1 32 ? 25.991 -22.004 47.024 1.00 11.81 32 HIS H C 1
ATOM 7814 O O . HIS H 1 32 ? 25.689 -21.057 46.298 1.00 14.19 32 HIS H O 1
ATOM 7821 N N . PHE H 1 33 ? 25.350 -23.166 46.987 1.00 11.56 33 PHE H N 1
ATOM 7822 C CA . PHE H 1 33 ? 24.250 -23.409 46.059 1.00 10.45 33 PHE H CA 1
ATOM 7823 C C . PHE H 1 33 ? 23.026 -22.521 46.313 1.00 10.07 33 PHE H C 1
ATOM 7824 O O . PHE H 1 33 ? 22.618 -22.329 47.458 1.00 12.37 33 PHE H O 1
ATOM 7832 N N . PRO H 1 34 ? 22.427 -21.957 45.247 1.00 9.04 34 PRO H N 1
ATOM 7833 C CA . PRO H 1 34 ? 21.244 -21.112 45.470 1.00 9.19 34 PRO H CA 1
ATOM 7834 C C . PRO H 1 34 ? 20.014 -21.996 45.741 1.00 9.44 34 PRO H C 1
ATOM 7835 O O . PRO H 1 34 ? 18.988 -21.897 45.062 1.00 7.67 34 PRO H O 1
ATOM 7839 N N . ALA H 1 35 ? 20.127 -22.846 46.754 1.00 8.43 35 ALA H N 1
ATOM 7840 C CA . ALA H 1 35 ? 19.068 -23.784 47.106 1.00 8.78 35 ALA H CA 1
ATOM 7841 C C . ALA H 1 35 ? 17.681 -23.187 47.330 1.00 9.42 35 ALA H C 1
ATOM 7842 O O . ALA H 1 35 ? 16.689 -23.749 46.880 1.00 9.19 35 ALA H O 1
ATOM 7844 N N . HIS H 1 36 ? 17.610 -22.046 48.009 1.00 9.36 36 HIS H N 1
ATOM 7845 C CA . HIS H 1 36 ? 16.319 -21.430 48.321 1.00 9.95 36 HIS H CA 1
ATOM 7846 C C . HIS H 1 36 ? 15.582 -20.705 47.199 1.00 10.70 36 HIS H C 1
ATOM 7847 O O . HIS H 1 36 ? 14.427 -20.302 47.373 1.00 9.65 36 HIS H O 1
ATOM 7854 N N . SER H 1 37 ? 16.230 -20.540 46.051 1.00 10.70 37 SER H N 1
ATOM 7855 C CA . SER H 1 37 ? 15.587 -19.872 44.928 1.00 12.08 37 SER H CA 1
ATOM 7856 C C . SER H 1 37 ? 15.175 -20.878 43.851 1.00 13.87 37 SER H C 1
ATOM 7857 O O . SER H 1 37 ? 14.641 -20.501 42.810 1.00 14.77 37 SER H O 1
ATOM 7860 N N . MET H 1 38 ? 15.410 -22.161 44.109 1.00 12.47 38 MET H N 1
ATOM 7861 C CA . MET H 1 38 ? 15.060 -23.193 43.143 1.00 12.20 38 MET H CA 1
ATOM 7862 C C . MET H 1 38 ? 13.568 -23.506 43.133 1.00 11.06 38 MET H C 1
ATOM 7863 O O . MET H 1 38 ? 12.987 -23.716 42.077 1.00 9.37 38 MET H O 1
ATOM 7868 N N . GLY H 1 39 ? 12.946 -23.535 44.306 1.00 11.85 39 GLY H N 1
ATOM 7869 C CA . GLY H 1 39 ? 11.524 -23.814 44.355 1.00 12.06 39 GLY H CA 1
ATOM 7870 C C . GLY H 1 39 ? 11.152 -24.936 45.297 1.00 13.19 39 GLY H C 1
ATOM 7871 O O . GLY H 1 39 ? 10.330 -24.738 46.197 1.00 13.21 39 GLY H O 1
ATOM 7872 N N . PRO H 1 40 ? 11.732 -26.133 45.121 1.00 12.40 40 PRO H N 1
ATOM 7873 C CA . PRO H 1 40 ? 11.407 -27.254 46.005 1.00 13.90 40 PRO H CA 1
ATOM 7874 C C . PRO H 1 40 ? 11.826 -27.062 47.456 1.00 14.65 40 PRO H C 1
ATOM 7875 O O . PRO H 1 40 ? 12.635 -26.184 47.781 1.00 13.67 40 PRO H O 1
ATOM 7879 N N . GLN H 1 41 ? 11.246 -27.886 48.324 1.00 13.74 41 GLN H N 1
ATOM 7880 C CA . GLN H 1 41 ? 11.537 -27.855 49.746 1.00 12.89 41 GLN H CA 1
ATOM 7881 C C . GLN H 1 41 ? 13.035 -27.963 49.987 1.00 11.05 41 GLN H C 1
ATOM 7882 O O . GLN H 1 41 ? 13.730 -28.725 49.312 1.00 9.57 41 GLN H O 1
ATOM 7888 N N . VAL H 1 42 ? 13.520 -27.195 50.955 1.00 9.37 42 VAL H N 1
ATOM 7889 C CA . VAL H 1 42 ? 14.932 -27.190 51.306 1.00 9.16 42 VAL H CA 1
ATOM 7890 C C . VAL H 1 42 ? 15.115 -27.631 52.749 1.00 10.97 42 VAL H C 1
ATOM 7891 O O . VAL H 1 42 ? 14.375 -27.204 53.641 1.00 10.24 42 VAL H O 1
ATOM 7895 N N . ILE H 1 43 ? 16.103 -28.491 52.965 1.00 9.76 43 ILE H N 1
ATOM 7896 C CA . ILE H 1 43 ? 16.439 -28.981 54.293 1.00 11.49 43 ILE H CA 1
ATOM 7897 C C . ILE H 1 43 ? 17.885 -28.561 54.521 1.00 12.35 43 ILE H C 1
ATOM 7898 O O . ILE H 1 43 ? 18.741 -28.797 53.662 1.00 12.50 43 ILE H O 1
ATOM 7903 N N . ARG H 1 44 ? 18.147 -27.913 55.656 1.00 11.70 44 ARG H N 1
ATOM 7904 C CA . ARG H 1 44 ? 19.493 -27.445 55.987 1.00 12.54 44 ARG H CA 1
ATOM 7905 C C . ARG H 1 44 ? 20.272 -28.501 56.772 1.00 12.94 44 ARG H C 1
ATOM 7906 O O . ARG H 1 44 ? 19.726 -29.136 57.675 1.00 14.39 44 ARG H O 1
ATOM 7914 N N . ALA H 1 45 ? 21.545 -28.683 56.422 1.00 13.21 45 ALA H N 1
ATOM 7915 C CA . ALA H 1 45 ? 22.437 -29.628 57.108 1.00 14.17 45 ALA H CA 1
ATOM 7916 C C . ALA H 1 45 ? 23.803 -28.945 57.110 1.00 13.77 45 ALA H C 1
ATOM 7917 O O . ALA H 1 45 ? 24.807 -29.507 56.676 1.00 10.94 45 ALA H O 1
ATOM 7919 N N . ASP H 1 46 ? 23.810 -27.719 57.618 1.00 14.93 46 ASP H N 1
ATOM 7920 C CA . ASP H 1 46 ? 24.998 -26.873 57.654 1.00 17.03 46 ASP H CA 1
ATOM 7921 C C . ASP H 1 46 ? 26.257 -27.410 58.323 1.00 17.51 46 ASP H C 1
ATOM 7922 O O . ASP H 1 46 ? 27.364 -26.994 57.977 1.00 18.20 46 ASP H O 1
ATOM 7927 N N . GLY H 1 47 ? 26.109 -28.330 59.266 1.00 16.46 47 GLY H N 1
ATOM 7928 C CA . GLY H 1 47 ? 27.291 -28.859 59.920 1.00 15.75 47 GLY H CA 1
ATOM 7929 C C . GLY H 1 47 ? 27.834 -30.090 59.223 1.00 16.66 47 GLY H C 1
ATOM 7930 O O . GLY H 1 47 ? 28.808 -30.690 59.677 1.00 17.13 47 GLY H O 1
ATOM 7931 N N . LEU H 1 48 ? 27.221 -30.465 58.106 1.00 14.48 48 LEU H N 1
ATOM 7932 C CA . LEU H 1 48 ? 27.649 -31.657 57.386 1.00 14.04 48 LEU H CA 1
ATOM 7933 C C . LEU H 1 48 ? 28.219 -31.406 55.999 1.00 13.67 48 LEU H C 1
ATOM 7934 O O . LEU H 1 48 ? 27.998 -30.356 55.397 1.00 12.58 48 LEU H O 1
ATOM 7939 N N . LEU H 1 49 ? 28.960 -32.392 55.507 1.00 14.96 49 LEU H N 1
ATOM 7940 C CA . LEU H 1 49 ? 29.550 -32.344 54.173 1.00 14.20 49 LEU H CA 1
ATOM 7941 C C . LEU H 1 49 ? 28.654 -33.224 53.309 1.00 14.04 49 LEU H C 1
ATOM 7942 O O . LEU H 1 49 ? 27.925 -34.067 53.834 1.00 12.29 49 LEU H O 1
ATOM 7947 N N . VAL H 1 50 ? 28.693 -33.030 51.995 1.00 10.64 50 VAL H N 1
ATOM 7948 C CA . VAL H 1 50 ? 27.882 -33.853 51.113 1.00 11.30 50 VAL H CA 1
ATOM 7949 C C . VAL H 1 50 ? 28.264 -35.327 51.291 1.00 10.10 50 VAL H C 1
ATOM 7950 O O . VAL H 1 50 ? 27.398 -36.194 51.336 1.00 10.31 50 VAL H O 1
ATOM 7954 N N . SER H 1 51 ? 29.559 -35.606 51.407 1.00 9.89 51 SER H N 1
ATOM 7955 C CA . SER H 1 51 ? 30.021 -36.983 51.582 1.00 11.68 51 SER H CA 1
ATOM 7956 C C . SER H 1 51 ? 29.437 -37.655 52.828 1.00 12.73 51 SER H C 1
ATOM 7957 O O . SER H 1 51 ? 29.176 -38.863 52.822 1.00 12.83 51 SER H O 1
ATOM 7960 N N . ASP H 1 52 ? 29.232 -36.883 53.894 1.00 12.02 52 ASP H N 1
ATOM 7961 C CA . ASP H 1 52 ? 28.654 -37.438 55.118 1.00 10.68 52 ASP H CA 1
ATOM 7962 C C . ASP H 1 52 ? 27.246 -37.969 54.813 1.00 10.34 52 ASP H C 1
ATOM 7963 O O . ASP H 1 52 ? 26.935 -39.131 55.059 1.00 10.51 52 ASP H O 1
ATOM 7968 N N . LEU H 1 53 ? 26.402 -37.108 54.259 1.00 10.37 53 LEU H N 1
ATOM 7969 C CA . LEU H 1 53 ? 25.032 -37.493 53.944 1.00 11.95 53 LEU H CA 1
ATOM 7970 C C . LEU H 1 53 ? 24.966 -38.627 52.922 1.00 10.82 53 LEU H C 1
ATOM 7971 O O . LEU H 1 53 ? 24.178 -39.554 53.072 1.00 11.37 53 LEU H O 1
ATOM 7976 N N . LEU H 1 54 ? 25.797 -38.559 51.889 1.00 9.59 54 LEU H N 1
ATOM 7977 C CA . LEU H 1 54 ? 25.809 -39.601 50.867 1.00 8.01 54 LEU H CA 1
ATOM 7978 C C . LEU H 1 54 ? 26.040 -40.979 51.484 1.00 7.35 54 LEU H C 1
ATOM 7979 O O . LEU H 1 54 ? 25.336 -41.936 51.160 1.00 4.32 54 LEU H O 1
ATOM 7984 N N . GLN H 1 55 ? 27.019 -41.078 52.381 1.00 7.41 55 GLN H N 1
ATOM 7985 C CA . GLN H 1 55 ? 27.322 -42.358 53.017 1.00 9.21 55 GLN H CA 1
ATOM 7986 C C . GLN H 1 55 ? 26.257 -42.763 54.023 1.00 9.76 55 GLN H C 1
ATOM 7987 O O . GLN H 1 55 ? 26.014 -43.952 54.235 1.00 9.00 55 GLN H O 1
ATOM 7993 N N . ALA H 1 56 ? 25.606 -41.778 54.633 1.00 8.71 56 ALA H N 1
ATOM 7994 C CA . ALA H 1 56 ? 24.560 -42.064 55.608 1.00 10.15 56 ALA H CA 1
ATOM 7995 C C . ALA H 1 56 ? 23.264 -42.548 54.957 1.00 11.23 56 ALA H C 1
ATOM 7996 O O . ALA H 1 56 ? 22.551 -43.369 55.536 1.00 13.29 56 ALA H O 1
ATOM 7998 N N . ILE H 1 57 ? 22.960 -42.056 53.756 1.00 10.52 57 ILE H N 1
ATOM 7999 C CA . ILE H 1 57 ? 21.718 -42.440 53.090 1.00 13.61 57 ILE H CA 1
ATOM 8000 C C . ILE H 1 57 ? 21.789 -43.580 52.066 1.00 14.60 57 ILE H C 1
ATOM 8001 O O . ILE H 1 57 ? 20.765 -44.196 51.747 1.00 13.83 57 ILE H O 1
ATOM 8006 N N . ILE H 1 58 ? 22.982 -43.878 51.557 1.00 16.22 58 ILE H N 1
ATOM 8007 C CA . ILE H 1 58 ? 23.105 -44.924 50.542 1.00 15.04 58 ILE H CA 1
ATOM 8008 C C . ILE H 1 58 ? 22.663 -46.330 50.981 1.00 15.48 58 ILE H C 1
ATOM 8009 O O . ILE H 1 58 ? 22.151 -47.099 50.167 1.00 14.60 58 ILE H O 1
ATOM 8014 N N . PRO H 1 59 ? 22.838 -46.686 52.267 1.00 15.27 59 PRO H N 1
ATOM 8015 C CA . PRO H 1 59 ? 22.387 -48.035 52.632 1.00 15.22 59 PRO H CA 1
ATOM 8016 C C . PRO H 1 59 ? 20.855 -48.147 52.694 1.00 15.46 59 PRO H C 1
ATOM 8017 O O . PRO H 1 59 ? 20.302 -49.241 52.845 1.00 14.05 59 PRO H O 1
ATOM 8021 N N . LEU H 1 60 ? 20.180 -47.007 52.557 1.00 13.38 60 LEU H N 1
ATOM 8022 C CA . LEU H 1 60 ? 18.722 -46.945 52.600 1.00 13.69 60 LEU H CA 1
ATOM 8023 C C . LEU H 1 60 ? 18.101 -46.525 51.272 1.00 14.20 60 LEU H C 1
ATOM 8024 O O . LEU H 1 60 ? 16.941 -46.838 50.994 1.00 15.40 60 LEU H O 1
ATOM 8029 N N . PHE H 1 61 ? 18.882 -45.808 50.469 1.00 13.74 61 PHE H N 1
ATOM 8030 C CA . PHE H 1 61 ? 18.432 -45.242 49.199 1.00 13.22 61 PHE H CA 1
ATOM 8031 C C . PHE H 1 61 ? 18.953 -45.990 47.981 1.00 13.49 61 PHE H C 1
ATOM 8032 O O . PHE H 1 61 ? 20.131 -45.907 47.656 1.00 14.51 61 PHE H O 1
ATOM 8040 N N . GLU H 1 62 ? 18.073 -46.713 47.306 1.00 14.77 62 GLU H N 1
ATOM 8041 C CA . GLU H 1 62 ? 18.459 -47.453 46.111 1.00 14.33 62 GLU H CA 1
ATOM 8042 C C . GLU H 1 62 ? 18.528 -46.455 44.952 1.00 11.99 62 GLU H C 1
ATOM 8043 O O . GLU H 1 62 ? 17.617 -45.654 44.765 1.00 8.98 62 GLU H O 1
ATOM 8049 N N . LEU H 1 63 ? 19.612 -46.504 44.186 1.00 12.53 63 LEU H N 1
ATOM 8050 C CA . LEU H 1 63 ? 19.795 -45.608 43.045 1.00 11.75 63 LEU H CA 1
ATOM 8051 C C . LEU H 1 63 ? 19.155 -46.175 41.782 1.00 10.91 63 LEU H C 1
ATOM 8052 O O . LEU H 1 63 ? 19.255 -47.360 41.503 1.00 10.61 63 LEU H O 1
ATOM 8057 N N . ASP H 1 64 ? 18.507 -45.303 41.020 1.00 12.64 64 ASP H N 1
ATOM 8058 C CA . ASP H 1 64 ? 17.815 -45.688 39.797 1.00 12.47 64 ASP H CA 1
ATOM 8059 C C . ASP H 1 64 ? 18.733 -46.361 38.778 1.00 13.33 64 ASP H C 1
ATOM 8060 O O . ASP H 1 64 ? 19.919 -46.050 38.699 1.00 13.09 64 ASP H O 1
ATOM 8065 N N . SER H 1 65 ? 18.174 -47.287 38.003 1.00 12.94 65 SER H N 1
ATOM 8066 C CA . SER H 1 65 ? 18.934 -47.981 36.967 1.00 13.16 65 SER H CA 1
ATOM 8067 C C . SER H 1 65 ? 18.211 -47.777 35.643 1.00 13.17 65 SER H C 1
ATOM 8068 O O . SER H 1 65 ? 18.692 -48.207 34.594 1.00 12.82 65 SER H O 1
ATOM 8071 N N . TYR H 1 66 ? 17.051 -47.124 35.703 1.00 13.07 66 TYR H N 1
ATOM 8072 C CA . TYR H 1 66 ? 16.254 -46.853 34.508 1.00 13.75 66 TYR H CA 1
ATOM 8073 C C . TYR H 1 66 ? 16.610 -45.516 33.890 1.00 13.61 66 TYR H C 1
ATOM 8074 O O . TYR H 1 66 ? 15.994 -45.098 32.908 1.00 14.01 66 TYR H O 1
ATOM 8083 N N . ALA H 1 67 ? 17.595 -44.847 34.483 1.00 12.25 67 ALA H N 1
ATOM 8084 C CA . ALA H 1 67 ? 18.069 -43.547 34.013 1.00 11.65 67 ALA H CA 1
ATOM 8085 C C . ALA H 1 67 ? 19.308 -43.202 34.826 1.00 12.26 67 ALA H C 1
ATOM 8086 O O . ALA H 1 67 ? 19.528 -43.773 35.892 1.00 12.78 67 ALA H O 1
ATOM 8088 N N . PRO H 1 68 ? 20.145 -42.279 34.328 1.00 12.05 68 PRO H N 1
ATOM 8089 C CA . PRO H 1 68 ? 21.357 -41.902 35.068 1.00 11.31 68 PRO H CA 1
ATOM 8090 C C . PRO H 1 68 ? 21.022 -41.478 36.504 1.00 11.87 68 PRO H C 1
ATOM 8091 O O . PRO H 1 68 ? 20.367 -40.457 36.728 1.00 12.85 68 PRO H O 1
ATOM 8095 N N . PRO H 1 69 ? 21.484 -42.262 37.496 1.00 10.42 69 PRO H N 1
ATOM 8096 C CA . PRO H 1 69 ? 21.253 -42.027 38.925 1.00 10.76 69 PRO H CA 1
ATOM 8097 C C . PRO H 1 69 ? 22.046 -40.920 39.617 1.00 9.67 69 PRO H C 1
ATOM 8098 O O . PRO H 1 69 ? 21.604 -40.394 40.645 1.00 11.54 69 PRO H O 1
ATOM 8102 N N . LEU H 1 70 ? 23.201 -40.563 39.064 1.00 8.44 70 LEU H N 1
ATOM 8103 C CA . LEU H 1 70 ? 24.034 -39.526 39.659 1.00 9.09 70 LEU H CA 1
ATOM 8104 C C . LEU H 1 70 ? 24.381 -38.427 38.672 1.00 9.91 70 LEU H C 1
ATOM 8105 O O . LEU H 1 70 ? 24.884 -38.695 37.582 1.00 9.52 70 LEU H O 1
ATOM 8110 N N . VAL H 1 71 ? 24.118 -37.184 39.065 1.00 8.52 71 VAL H N 1
ATOM 8111 C CA . VAL H 1 71 ? 24.392 -36.045 38.210 1.00 9.08 71 VAL H CA 1
ATOM 8112 C C . VAL H 1 71 ? 25.023 -34.894 38.984 1.00 10.00 71 VAL H C 1
ATOM 8113 O O . VAL H 1 71 ? 24.509 -34.481 40.022 1.00 9.82 71 VAL H O 1
ATOM 8117 N N . MET H 1 72 ? 26.141 -34.386 38.473 1.00 8.80 72 MET H N 1
ATOM 8118 C CA . MET H 1 72 ? 26.832 -33.264 39.100 1.00 9.78 72 MET H CA 1
ATOM 8119 C C . MET H 1 72 ? 26.945 -32.082 38.143 1.00 11.26 72 MET H C 1
ATOM 8120 O O . MET H 1 72 ? 26.517 -32.149 36.993 1.00 8.55 72 MET H O 1
ATOM 8125 N N . MET H 1 73 ? 27.549 -31.010 38.632 1.00 12.15 73 MET H N 1
ATOM 8126 C CA . MET H 1 73 ? 27.694 -29.777 37.879 1.00 13.05 73 MET H CA 1
ATOM 8127 C C . MET H 1 73 ? 29.046 -29.600 37.181 1.00 13.33 73 MET H C 1
ATOM 8128 O O . MET H 1 73 ? 30.104 -29.755 37.786 1.00 11.51 73 MET H O 1
ATOM 8133 N N . ALA H 1 74 ? 28.998 -29.278 35.894 1.00 15.10 74 ALA H N 1
ATOM 8134 C CA . ALA H 1 74 ? 30.211 -29.050 35.120 1.00 14.86 74 ALA H CA 1
ATOM 8135 C C . ALA H 1 74 ? 30.746 -27.660 35.456 1.00 15.58 74 ALA H C 1
ATOM 8136 O O . ALA H 1 74 ? 29.978 -26.758 35.779 1.00 14.94 74 ALA H O 1
ATOM 8138 N N . ALA H 1 75 ? 32.061 -27.489 35.378 1.00 16.14 75 ALA H N 1
ATOM 8139 C CA . ALA H 1 75 ? 32.678 -26.201 35.676 1.00 18.39 75 ALA H CA 1
ATOM 8140 C C . ALA H 1 75 ? 32.313 -25.154 34.629 1.00 20.15 75 ALA H C 1
ATOM 8141 O O . ALA H 1 75 ? 32.184 -25.468 33.446 1.00 18.38 75 ALA H O 1
ATOM 8143 N N . VAL H 1 76 ? 32.135 -23.910 35.060 1.00 20.80 76 VAL H N 1
ATOM 8144 C CA . VAL H 1 76 ? 31.836 -22.858 34.102 1.00 24.94 76 VAL H CA 1
ATOM 8145 C C . VAL H 1 76 ? 33.123 -22.725 33.292 1.00 27.24 76 VAL H C 1
ATOM 8146 O O . VAL H 1 76 ? 34.199 -23.063 33.787 1.00 28.93 76 VAL H O 1
ATOM 8150 N N . GLU H 1 77 ? 33.024 -22.253 32.054 1.00 30.64 77 GLU H N 1
ATOM 8151 C CA . GLU H 1 77 ? 34.212 -22.129 31.215 1.00 33.44 77 GLU H CA 1
ATOM 8152 C C . GLU H 1 77 ? 35.275 -21.264 31.876 1.00 34.30 77 GLU H C 1
ATOM 8153 O O . GLU H 1 77 ? 34.976 -20.203 32.423 1.00 34.90 77 GLU H O 1
ATOM 8159 N N . GLY H 1 78 ? 36.517 -21.730 31.828 1.00 34.66 78 GLY H N 1
ATOM 8160 C CA . GLY H 1 78 ? 37.604 -20.986 32.431 1.00 35.13 78 GLY H CA 1
ATOM 8161 C C . GLY H 1 78 ? 37.862 -21.418 33.860 1.00 34.98 78 GLY H C 1
ATOM 8162 O O . GLY H 1 78 ? 38.978 -21.297 34.365 1.00 35.17 78 GLY H O 1
ATOM 8163 N N . ASP H 1 79 ? 36.826 -21.923 34.517 1.00 35.07 79 ASP H N 1
ATOM 8164 C CA . ASP H 1 79 ? 36.955 -22.370 35.896 1.00 34.55 79 ASP H CA 1
ATOM 8165 C C . ASP H 1 79 ? 37.460 -23.807 35.914 1.00 33.94 79 ASP H C 1
ATOM 8166 O O . ASP H 1 79 ? 37.421 -24.498 34.899 1.00 32.08 79 ASP H O 1
ATOM 8171 N N . THR H 1 80 ? 37.934 -24.252 37.070 1.00 34.48 80 THR H N 1
ATOM 8172 C CA . THR H 1 80 ? 38.453 -25.605 37.209 1.00 34.70 80 THR H CA 1
ATOM 8173 C C . THR H 1 80 ? 37.745 -26.348 38.334 1.00 34.21 80 THR H C 1
ATOM 8174 O O . THR H 1 80 ? 37.254 -25.734 39.279 1.00 35.54 80 THR H O 1
ATOM 8178 N N . LEU H 1 81 ? 37.698 -27.671 38.221 1.00 33.62 81 LEU H N 1
ATOM 8179 C CA . LEU H 1 81 ? 37.047 -28.525 39.209 1.00 32.50 81 LEU H CA 1
ATOM 8180 C C . LEU H 1 81 ? 38.028 -29.053 40.256 1.00 32.27 81 LEU H C 1
ATOM 8181 O O . LEU H 1 81 ? 39.167 -29.387 39.937 1.00 33.61 81 LEU H O 1
ATOM 8186 N N . ASP H 1 82 ? 37.579 -29.126 41.507 1.00 31.74 82 ASP H N 1
ATOM 8187 C CA . ASP H 1 82 ? 38.405 -29.643 42.597 1.00 29.89 82 ASP H CA 1
ATOM 8188 C C . ASP H 1 82 ? 38.374 -31.167 42.456 1.00 29.79 82 ASP H C 1
ATOM 8189 O O . ASP H 1 82 ? 37.333 -31.797 42.666 1.00 27.49 82 ASP H O 1
ATOM 8194 N N . PRO H 1 83 ? 39.520 -31.777 42.111 1.00 29.32 83 PRO H N 1
ATOM 8195 C CA . PRO H 1 83 ? 39.642 -33.230 41.927 1.00 29.17 83 PRO H CA 1
ATOM 8196 C C . PRO H 1 83 ? 39.229 -34.081 43.125 1.00 27.83 83 PRO H C 1
ATOM 8197 O O . PRO H 1 83 ? 38.715 -35.186 42.966 1.00 28.03 83 PRO H O 1
ATOM 8201 N N . GLU H 1 84 ? 39.449 -33.554 44.321 1.00 26.89 84 GLU H N 1
ATOM 8202 C CA . GLU H 1 84 ? 39.130 -34.266 45.549 1.00 26.51 84 GLU H CA 1
ATOM 8203 C C . GLU H 1 84 ? 37.634 -34.518 45.779 1.00 25.87 84 GLU H C 1
ATOM 8204 O O . GLU H 1 84 ? 37.252 -35.544 46.341 1.00 25.47 84 GLU H O 1
ATOM 8210 N N . VAL H 1 85 ? 36.786 -33.600 45.330 1.00 23.85 85 VAL H N 1
ATOM 8211 C CA . VAL H 1 85 ? 35.346 -33.735 45.534 1.00 22.70 85 VAL H CA 1
ATOM 8212 C C . VAL H 1 85 ? 34.660 -34.967 44.940 1.00 22.18 85 VAL H C 1
ATOM 8213 O O . VAL H 1 85 ? 34.016 -35.728 45.666 1.00 20.50 85 VAL H O 1
ATOM 8217 N N . GLU H 1 86 ? 34.782 -35.168 43.631 1.00 22.68 86 GLU H N 1
ATOM 8218 C CA . GLU H 1 86 ? 34.128 -36.307 42.991 1.00 23.76 86 GLU H CA 1
ATOM 8219 C C . GLU H 1 86 ? 34.584 -37.672 43.515 1.00 23.30 86 GLU H C 1
ATOM 8220 O O . GLU H 1 86 ? 33.780 -38.598 43.626 1.00 23.57 86 GLU H O 1
ATOM 8226 N N . ARG H 1 87 ? 35.866 -37.803 43.835 1.00 23.66 87 ARG H N 1
ATOM 8227 C CA . ARG H 1 87 ? 36.380 -39.078 44.337 1.00 24.02 87 ARG H CA 1
ATOM 8228 C C . ARG H 1 87 ? 35.805 -39.336 45.733 1.00 22.15 87 ARG H C 1
ATOM 8229 O O . ARG H 1 87 ? 35.431 -40.464 46.069 1.00 20.04 87 ARG H O 1
ATOM 8237 N N . ARG H 1 88 ? 35.735 -38.276 46.535 1.00 19.90 88 ARG H N 1
ATOM 8238 C CA . ARG H 1 88 ? 35.191 -38.359 47.882 1.00 18.86 88 ARG H CA 1
ATOM 8239 C C . ARG H 1 88 ? 33.729 -38.811 47.835 1.00 17.55 88 ARG H C 1
ATOM 8240 O O . ARG H 1 88 ? 33.304 -39.637 48.644 1.00 15.13 88 ARG H O 1
ATOM 8248 N N . TYR H 1 89 ? 32.961 -38.293 46.878 1.00 18.03 89 TYR H N 1
ATOM 8249 C CA . TYR H 1 89 ? 31.554 -38.683 46.766 1.00 17.27 89 TYR H CA 1
ATOM 8250 C C . TYR H 1 89 ? 31.406 -40.141 46.334 1.00 18.46 89 TYR H C 1
ATOM 8251 O O . TYR H 1 89 ? 30.551 -40.871 46.852 1.00 16.35 89 TYR H O 1
ATOM 8260 N N . ARG H 1 90 ? 32.234 -40.561 45.383 1.00 19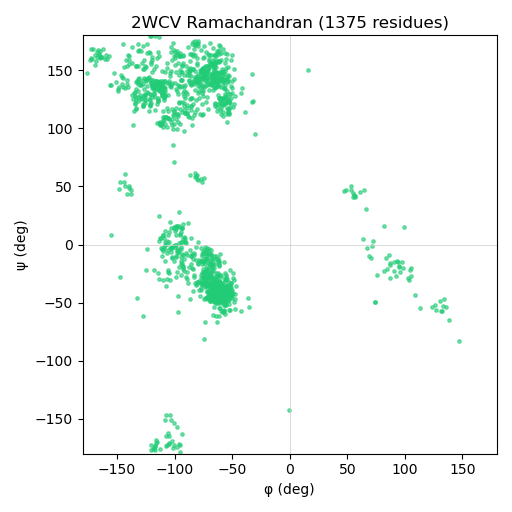.30 90 ARG H N 1
ATOM 8261 C CA . ARG H 1 90 ? 32.200 -41.936 44.895 1.00 21.81 90 ARG H CA 1
ATOM 8262 C C . ARG H 1 90 ? 32.434 -42.915 46.041 1.00 22.03 90 ARG H C 1
ATOM 8263 O O . ARG H 1 90 ? 31.733 -43.924 46.164 1.00 21.76 90 ARG H O 1
ATOM 8271 N N . ASN H 1 91 ? 33.425 -42.616 46.876 1.00 21.05 91 ASN H N 1
ATOM 8272 C CA . ASN H 1 91 ? 33.738 -43.478 48.009 1.00 21.22 91 ASN H CA 1
ATOM 8273 C C . ASN H 1 91 ? 32.551 -43.574 48.953 1.00 20.67 91 ASN H C 1
ATOM 8274 O O . ASN H 1 91 ? 32.190 -44.662 49.401 1.00 22.69 91 ASN H O 1
ATOM 8279 N N . ALA H 1 92 ? 31.932 -42.434 49.236 1.00 19.84 92 ALA H N 1
ATOM 8280 C CA . ALA H 1 92 ? 30.785 -42.393 50.129 1.00 20.56 92 ALA H CA 1
ATOM 8281 C C . ALA H 1 92 ? 29.588 -43.140 49.552 1.00 22.04 92 ALA H C 1
ATOM 8282 O O . ALA H 1 92 ? 28.806 -43.733 50.290 1.00 21.57 92 ALA H O 1
ATOM 8284 N N . LEU H 1 93 ? 29.455 -43.116 48.229 1.00 24.41 93 LEU H N 1
ATOM 8285 C CA . LEU H 1 93 ? 28.331 -43.762 47.556 1.00 27.47 93 LEU H CA 1
ATOM 8286 C C . LEU H 1 93 ? 28.490 -45.251 47.263 1.00 29.36 93 LEU H C 1
ATOM 8287 O O . LEU H 1 93 ? 27.502 -45.947 47.041 1.00 29.35 93 LEU H O 1
ATOM 8292 N N . SER H 1 94 ? 29.722 -45.740 47.254 1.00 31.35 94 SER H N 1
ATOM 8293 C CA . SER H 1 94 ? 29.961 -47.150 46.963 1.00 33.19 94 SER H CA 1
ATOM 8294 C C . SER H 1 94 ? 30.211 -47.969 48.221 1.00 35.89 94 SER H C 1
ATOM 8295 O O . SER H 1 94 ? 31.332 -48.409 48.462 1.00 36.65 94 SER H O 1
ATOM 8298 N N . LEU H 1 95 ? 29.169 -48.173 49.022 1.00 37.53 95 LEU H N 1
ATOM 8299 C CA . LEU H 1 95 ? 29.298 -48.954 50.245 1.00 39.51 95 LEU H CA 1
ATOM 8300 C C . LEU H 1 95 ? 28.840 -50.386 49.995 1.00 40.85 95 LEU H C 1
ATOM 8301 O O . LEU H 1 95 ? 29.604 -51.332 50.189 1.00 42.27 95 LEU H O 1
ATOM 8306 N N . GLN H 1 96 ? 27.593 -50.544 49.561 1.00 42.09 96 GLN H N 1
ATOM 8307 C CA . GLN H 1 96 ? 27.048 -51.870 49.274 1.00 42.45 96 GLN H CA 1
ATOM 8308 C C . GLN H 1 96 ? 27.642 -52.385 47.966 1.00 41.17 96 GLN H C 1
ATOM 8309 O O . GLN H 1 96 ? 28.581 -53.183 47.958 1.00 41.23 96 GLN H O 1
ATOM 8315 N N . ALA H 1 97 ? 27.068 -51.923 46.862 1.00 39.65 97 ALA H N 1
ATOM 8316 C CA . ALA H 1 97 ? 27.515 -52.291 45.528 1.00 38.07 97 ALA H CA 1
ATOM 8317 C C . ALA H 1 97 ? 28.373 -51.134 45.044 1.00 36.55 97 ALA H C 1
ATOM 8318 O O . ALA H 1 97 ? 28.281 -50.027 45.574 1.00 36.52 97 ALA H O 1
ATOM 8320 N N . PRO H 1 98 ? 29.220 -51.364 44.033 1.00 34.74 98 PRO H N 1
ATOM 8321 C CA . PRO H 1 98 ? 30.036 -50.234 43.585 1.00 32.61 98 PRO H CA 1
ATOM 8322 C C . PRO H 1 98 ? 29.151 -49.056 43.183 1.00 32.12 98 PRO H C 1
ATOM 8323 O O . PRO H 1 98 ? 27.974 -49.234 42.851 1.00 29.94 98 PRO H O 1
ATOM 8327 N N . CYS H 1 99 ? 29.716 -47.855 43.237 1.00 29.70 99 CYS H N 1
ATOM 8328 C CA . CYS H 1 99 ? 28.979 -46.657 42.869 1.00 28.13 99 CYS H CA 1
ATOM 8329 C C . CYS H 1 99 ? 28.840 -46.575 41.354 1.00 26.25 99 CYS H C 1
ATOM 8330 O O . CYS H 1 99 ? 29.728 -47.000 40.614 1.00 26.61 99 CYS H O 1
ATOM 8333 N N . PRO H 1 100 ? 27.710 -46.042 40.875 1.00 24.93 100 PRO H N 1
ATOM 8334 C CA . PRO H 1 100 ? 27.479 -45.911 39.434 1.00 22.66 100 PRO H CA 1
ATOM 8335 C C . PRO H 1 100 ? 28.279 -44.731 38.886 1.00 22.71 100 PRO H C 1
ATOM 8336 O O . PRO H 1 100 ? 28.811 -43.923 39.653 1.00 20.85 100 PRO H O 1
ATOM 8340 N N . ASP H 1 101 ? 28.379 -44.631 37.566 1.00 21.36 101 ASP H N 1
ATOM 8341 C CA . ASP H 1 101 ? 29.102 -43.517 36.976 1.00 20.64 101 ASP H CA 1
ATOM 8342 C C . ASP H 1 101 ? 28.358 -42.217 37.257 1.00 19.89 101 ASP H C 1
ATOM 8343 O O . ASP H 1 101 ? 27.150 -42.213 37.501 1.00 18.23 101 ASP H O 1
ATOM 8348 N N . ILE H 1 102 ? 29.093 -41.115 37.235 1.00 18.60 102 ILE H N 1
ATOM 8349 C CA . ILE H 1 102 ? 28.512 -39.811 37.480 1.00 17.44 102 ILE H CA 1
ATOM 8350 C C . ILE H 1 102 ? 28.645 -39.024 36.193 1.00 17.60 102 ILE H C 1
ATOM 8351 O O . ILE H 1 102 ? 29.654 -39.131 35.505 1.00 18.43 102 ILE H O 1
ATOM 8356 N N . ILE H 1 103 ? 27.626 -38.244 35.855 1.00 17.37 103 ILE H N 1
ATOM 8357 C CA . ILE H 1 103 ? 27.677 -37.450 34.638 1.00 17.04 103 ILE H CA 1
ATOM 8358 C C . ILE H 1 103 ? 27.428 -35.994 35.007 1.00 16.23 103 ILE H C 1
ATOM 8359 O O . ILE H 1 103 ? 26.612 -35.705 35.876 1.00 15.57 103 ILE H O 1
ATOM 8364 N N . ARG H 1 104 ? 28.150 -35.079 34.368 1.00 14.60 104 ARG H N 1
ATOM 8365 C CA . ARG H 1 104 ? 27.974 -33.662 34.654 1.00 15.62 104 ARG H CA 1
ATOM 8366 C C . ARG H 1 104 ? 27.194 -32.950 33.560 1.00 14.76 104 ARG H C 1
ATOM 8367 O O . ARG H 1 104 ? 27.301 -33.287 32.387 1.00 14.58 104 ARG H O 1
ATOM 8375 N N . ILE H 1 105 ? 26.384 -31.982 33.961 1.00 13.54 105 ILE H N 1
ATOM 8376 C CA . ILE H 1 105 ? 25.617 -31.186 33.017 1.00 13.19 105 ILE H CA 1
ATOM 8377 C C . ILE H 1 105 ? 25.959 -29.754 33.377 1.00 12.53 105 ILE H C 1
ATOM 8378 O O . ILE H 1 105 ? 26.420 -29.497 34.488 1.00 12.37 105 ILE H O 1
ATOM 8383 N N . ASN H 1 106 ? 25.768 -28.825 32.449 1.00 12.04 106 ASN H N 1
ATOM 8384 C CA . ASN H 1 106 ? 26.120 -27.443 32.735 1.00 12.58 106 ASN H CA 1
ATOM 8385 C C . ASN H 1 106 ? 25.319 -26.885 33.902 1.00 12.58 106 ASN H C 1
ATOM 8386 O O . ASN H 1 106 ? 24.250 -27.390 34.244 1.00 12.84 106 ASN H O 1
ATOM 8391 N N . ARG H 1 107 ? 25.874 -25.850 34.514 1.00 12.93 107 ARG H N 1
ATOM 8392 C CA . ARG H 1 107 ? 25.282 -25.179 35.655 1.00 15.86 107 ARG H CA 1
ATOM 8393 C C . ARG H 1 107 ? 23.798 -24.837 35.494 1.00 14.69 107 ARG H C 1
ATOM 8394 O O . ARG H 1 107 ? 23.008 -25.089 36.402 1.00 15.25 107 ARG H O 1
ATOM 8402 N N . PHE H 1 108 ? 23.416 -24.271 34.348 1.00 15.13 108 PHE H N 1
ATOM 8403 C CA . PHE H 1 108 ? 22.020 -23.893 34.116 1.00 14.89 108 PHE H CA 1
ATOM 8404 C C . PHE H 1 108 ? 21.095 -25.112 34.121 1.00 14.32 108 PHE H C 1
ATOM 8405 O O . PHE H 1 108 ? 20.057 -25.127 34.786 1.00 13.47 108 PHE H O 1
ATOM 8413 N N . ALA H 1 109 ? 21.469 -26.128 33.355 1.00 13.41 109 ALA H N 1
ATOM 8414 C CA . ALA H 1 109 ? 20.673 -27.339 33.277 1.00 9.48 109 ALA H CA 1
ATOM 8415 C C . ALA H 1 109 ? 20.537 -27.939 34.670 1.00 9.69 109 ALA H C 1
ATOM 8416 O O . ALA H 1 109 ? 19.493 -28.486 35.020 1.00 11.35 109 ALA H O 1
ATOM 8418 N N . PHE H 1 110 ? 21.592 -27.828 35.471 1.00 9.44 110 PHE H N 1
ATOM 8419 C CA . PHE H 1 110 ? 21.545 -28.380 36.815 1.00 9.87 110 PHE H CA 1
ATOM 8420 C C . PHE H 1 110 ? 20.468 -27.651 37.607 1.00 10.17 110 PHE H C 1
ATOM 8421 O O . PHE H 1 110 ? 19.653 -28.286 38.268 1.00 9.84 110 PHE H O 1
ATOM 8429 N N . TYR H 1 111 ? 20.461 -26.320 37.538 1.00 9.43 111 TYR H N 1
ATOM 8430 C CA . TYR H 1 111 ? 19.452 -25.535 38.253 1.00 9.44 111 TYR H CA 1
ATOM 8431 C C . TYR H 1 111 ? 18.075 -25.959 37.757 1.00 10.58 111 TYR H C 1
ATOM 8432 O O . TYR H 1 111 ? 17.146 -26.150 38.542 1.00 6.99 111 TYR H O 1
ATOM 8441 N N . GLU H 1 112 ? 17.966 -26.126 36.443 1.00 10.76 112 GLU H N 1
ATOM 8442 C CA . GLU H 1 112 ? 16.713 -26.527 35.828 1.00 12.33 112 GLU H CA 1
ATOM 8443 C C . GLU H 1 112 ? 16.202 -27.815 36.468 1.00 11.46 112 GLU H C 1
ATOM 8444 O O . GLU H 1 112 ? 15.015 -27.936 36.766 1.00 15.09 112 GLU H O 1
ATOM 8450 N N . ARG H 1 113 ? 17.095 -28.782 36.667 1.00 12.10 113 ARG H N 1
ATOM 8451 C CA . ARG H 1 113 ? 16.713 -30.042 37.304 1.00 12.33 113 ARG H CA 1
ATOM 8452 C C . ARG H 1 113 ? 16.304 -29.773 38.760 1.00 11.21 113 ARG H C 1
ATOM 8453 O O . ARG H 1 113 ? 15.346 -30.358 39.264 1.00 11.41 113 ARG H O 1
ATOM 8461 N N . ALA H 1 114 ? 17.038 -28.884 39.427 1.00 12.43 114 ALA H N 1
ATOM 8462 C CA . ALA H 1 114 ? 16.781 -28.552 40.833 1.00 12.89 114 ALA H CA 1
ATOM 8463 C C . ALA H 1 114 ? 15.421 -27.925 41.079 1.00 14.68 114 ALA H C 1
ATOM 8464 O O . ALA H 1 114 ? 14.831 -28.104 42.149 1.00 14.83 114 ALA H O 1
ATOM 8466 N N . GLN H 1 115 ? 14.930 -27.180 40.094 1.00 13.17 115 GLN H N 1
ATOM 8467 C CA . GLN H 1 115 ? 13.647 -26.516 40.231 1.00 14.49 115 GLN H CA 1
ATOM 8468 C C . GLN H 1 115 ? 12.514 -27.519 40.343 1.00 14.09 115 GLN H C 1
ATOM 8469 O O . GLN H 1 115 ? 11.496 -27.238 40.977 1.00 13.69 115 GLN H O 1
ATOM 8475 N N . LYS H 1 116 ? 12.701 -28.685 39.732 1.00 11.74 116 LYS H N 1
ATOM 8476 C CA . LYS H 1 116 ? 11.682 -29.731 39.728 1.00 13.03 116 LYS H CA 1
ATOM 8477 C C . LYS H 1 116 ? 12.017 -30.935 40.606 1.00 12.82 116 LYS H C 1
ATOM 8478 O O . LYS H 1 116 ? 11.351 -31.966 40.526 1.00 11.55 116 LYS H O 1
ATOM 8484 N N . ALA H 1 117 ? 13.042 -30.804 41.443 1.00 13.29 117 ALA H N 1
ATOM 8485 C CA . ALA H 1 117 ? 13.457 -31.896 42.317 1.00 12.38 117 ALA H CA 1
ATOM 8486 C C . ALA H 1 117 ? 12.496 -32.090 43.492 1.00 12.41 117 ALA H C 1
ATOM 8487 O O . ALA H 1 117 ? 11.705 -31.207 43.819 1.00 12.27 117 ALA H O 1
ATOM 8489 N N . PHE H 1 118 ? 12.563 -33.261 44.113 1.00 10.85 118 PHE H N 1
ATOM 8490 C CA . PHE H 1 118 ? 11.698 -33.596 45.238 1.00 10.84 118 PHE H CA 1
ATOM 8491 C C . PHE H 1 118 ? 12.046 -32.733 46.448 1.00 9.78 118 PHE H C 1
ATOM 8492 O O . PHE H 1 118 ? 11.170 -32.205 47.129 1.00 11.43 118 PHE H O 1
ATOM 8500 N N . ALA H 1 119 ? 13.338 -32.575 46.695 1.00 9.54 119 ALA H N 1
ATOM 8501 C CA . ALA H 1 119 ? 13.809 -31.784 47.822 1.00 9.33 119 ALA H CA 1
ATOM 8502 C C . ALA H 1 119 ? 15.258 -31.386 47.590 1.00 10.07 119 ALA H C 1
ATOM 8503 O O . ALA H 1 119 ? 15.955 -32.005 46.779 1.00 9.74 119 ALA H O 1
ATOM 8505 N N . ILE H 1 120 ? 15.704 -30.349 48.292 1.00 8.02 120 ILE H N 1
ATOM 8506 C CA . ILE H 1 120 ? 17.086 -29.893 48.181 1.00 9.37 120 ILE H CA 1
ATOM 8507 C C . ILE H 1 120 ? 17.699 -29.812 49.572 1.00 8.61 120 ILE H C 1
ATOM 8508 O O . ILE H 1 120 ? 17.186 -29.113 50.443 1.00 7.67 120 ILE H O 1
ATOM 8513 N N . VAL H 1 121 ? 18.779 -30.558 49.778 1.00 7.69 121 VAL H N 1
ATOM 8514 C CA . VAL H 1 121 ? 19.491 -30.574 51.050 1.00 9.14 121 VAL H CA 1
ATOM 8515 C C . VAL H 1 121 ? 20.796 -29.799 50.904 1.00 11.77 121 VAL H C 1
ATOM 8516 O O . VAL H 1 121 ? 21.724 -30.253 50.236 1.00 11.11 121 VAL H O 1
ATOM 8520 N N . ILE H 1 122 ? 20.860 -28.627 51.526 1.00 12.39 122 ILE H N 1
ATOM 8521 C CA . ILE H 1 122 ? 22.061 -27.811 51.456 1.00 11.52 122 ILE H CA 1
ATOM 8522 C C . ILE H 1 122 ? 22.941 -28.051 52.676 1.00 12.41 122 ILE H C 1
ATOM 8523 O O . ILE H 1 122 ? 22.518 -27.883 53.824 1.00 11.83 122 ILE H O 1
ATOM 8528 N N . THR H 1 123 ? 24.177 -28.453 52.408 1.00 11.46 123 THR H N 1
ATOM 8529 C CA . THR H 1 123 ? 25.132 -28.771 53.458 1.00 11.28 123 THR H CA 1
ATOM 8530 C C . THR H 1 123 ? 26.165 -27.673 53.696 1.00 11.30 123 THR H C 1
ATOM 8531 O O . THR H 1 123 ? 26.028 -26.553 53.203 1.00 12.50 123 THR H O 1
ATOM 8535 N N . GLY H 1 124 ? 27.189 -28.012 54.472 1.00 11.36 124 GLY H N 1
ATOM 8536 C CA . GLY H 1 124 ? 28.269 -27.084 54.767 1.00 13.81 124 GLY H CA 1
ATOM 8537 C C . GLY H 1 124 ? 29.474 -27.351 53.871 1.00 15.23 124 GLY H C 1
ATOM 8538 O O . GLY H 1 124 ? 30.577 -26.854 54.117 1.00 13.50 124 GLY H O 1
ATOM 8539 N N . GLU H 1 125 ? 29.254 -28.149 52.830 1.00 12.72 125 GLU H N 1
ATOM 8540 C CA . GLU H 1 125 ? 30.293 -28.496 51.867 1.00 15.54 125 GLU H CA 1
ATOM 8541 C C . GLU H 1 125 ? 30.816 -27.188 51.267 1.00 15.19 125 GLU H C 1
ATOM 8542 O O . GLU H 1 125 ? 30.087 -26.483 50.565 1.00 14.68 125 GLU H O 1
ATOM 8548 N N . ARG H 1 126 ? 32.077 -26.873 51.544 1.00 13.93 126 ARG H N 1
ATOM 8549 C CA . ARG H 1 126 ? 32.699 -25.638 51.063 1.00 17.20 126 ARG H CA 1
ATOM 8550 C C . ARG H 1 126 ? 33.336 -25.717 49.679 1.00 16.66 126 ARG H C 1
ATOM 8551 O O . ARG H 1 126 ? 33.570 -24.689 49.045 1.00 16.55 126 ARG H O 1
ATOM 8559 N N . ALA H 1 127 ? 33.631 -26.927 49.223 1.00 16.10 127 ALA H N 1
ATOM 8560 C CA . ALA H 1 127 ? 34.252 -27.123 47.918 1.00 17.81 127 ALA H CA 1
ATOM 8561 C C . ALA H 1 127 ? 33.345 -26.628 46.800 1.00 17.59 127 ALA H C 1
ATOM 8562 O O . ALA H 1 127 ? 32.128 -26.737 46.888 1.00 16.70 127 ALA H O 1
ATOM 8564 N N . LYS H 1 128 ? 33.944 -26.085 45.746 1.00 17.68 128 LYS H N 1
ATOM 8565 C CA . LYS H 1 128 ? 33.167 -25.584 44.622 1.00 17.11 128 LYS H CA 1
ATOM 8566 C C . LYS H 1 128 ? 32.676 -26.777 43.805 1.00 14.89 128 LYS H C 1
ATOM 8567 O O . LYS H 1 128 ? 33.342 -27.810 43.735 1.00 13.90 128 LYS H O 1
ATOM 8573 N N . TYR H 1 129 ? 31.500 -26.635 43.205 1.00 13.10 129 TYR H N 1
ATOM 8574 C CA . TYR H 1 129 ? 30.893 -27.700 42.412 1.00 13.20 129 TYR H CA 1
ATOM 8575 C C . TYR H 1 129 ? 30.727 -28.983 43.215 1.00 12.29 129 TYR H C 1
ATOM 8576 O O . TYR H 1 129 ? 30.970 -30.075 42.708 1.00 13.58 129 TYR H O 1
ATOM 8585 N N . GLY H 1 130 ? 30.315 -28.842 44.472 1.00 11.38 130 GLY H N 1
ATOM 8586 C CA . GLY H 1 130 ? 30.107 -30.005 45.316 1.00 10.70 130 GLY H CA 1
ATOM 8587 C C . GLY H 1 130 ? 28.662 -30.463 45.265 1.00 10.11 130 GLY H C 1
ATOM 8588 O O . GLY H 1 130 ? 28.214 -31.255 46.088 1.00 11.06 130 GLY H O 1
ATOM 8589 N N . ASN H 1 131 ? 27.928 -29.961 44.283 1.00 8.75 131 ASN H N 1
ATOM 8590 C CA . ASN H 1 131 ? 26.528 -30.309 44.134 1.00 10.24 131 ASN H CA 1
ATOM 8591 C C . ASN H 1 131 ? 26.365 -31.636 43.425 1.00 10.40 131 ASN H C 1
ATOM 8592 O O . ASN H 1 131 ? 27.124 -31.964 42.504 1.00 11.48 131 ASN H O 1
ATOM 8597 N N . ILE H 1 132 ? 25.371 -32.402 43.858 1.00 9.92 132 ILE H N 1
ATOM 8598 C CA . ILE H 1 132 ? 25.099 -33.674 43.225 1.00 9.31 132 ILE H CA 1
ATOM 8599 C C . ILE H 1 132 ? 23.624 -34.046 43.332 1.00 10.22 132 ILE H C 1
ATOM 8600 O O . ILE H 1 132 ? 22.978 -33.815 44.365 1.00 9.72 132 ILE H O 1
ATOM 8605 N N . LEU H 1 133 ? 23.092 -34.608 42.248 1.00 7.71 133 LEU H N 1
ATOM 8606 C CA . LEU H 1 133 ? 21.703 -35.042 42.201 1.00 8.45 133 LEU H CA 1
ATOM 8607 C C . LEU H 1 133 ? 21.649 -36.569 42.216 1.00 8.07 133 LEU H C 1
ATOM 8608 O O . LEU H 1 133 ? 22.386 -37.224 41.470 1.00 9.36 133 LEU H O 1
ATOM 8613 N N . LEU H 1 134 ? 20.791 -37.114 43.075 1.00 5.13 134 LEU H N 1
ATOM 8614 C CA . LEU H 1 134 ? 20.584 -38.556 43.195 1.00 7.57 134 LEU H CA 1
ATOM 8615 C C . LEU H 1 134 ? 19.167 -38.886 42.752 1.00 7.85 134 LEU H C 1
ATOM 8616 O O . LEU H 1 134 ? 18.218 -38.179 43.092 1.00 9.29 134 LEU H O 1
ATOM 8621 N N . LYS H 1 135 ? 19.024 -39.972 42.005 1.00 6.58 135 LYS H N 1
ATOM 8622 C CA . LYS H 1 135 ? 17.723 -40.384 41.495 1.00 7.38 135 LYS H CA 1
ATOM 8623 C C . LYS H 1 135 ? 17.405 -41.762 42.082 1.00 7.43 135 LYS H C 1
ATOM 8624 O O . LYS H 1 135 ? 18.232 -42.672 42.032 1.00 7.72 135 LYS H O 1
ATOM 8630 N N . LYS H 1 136 ? 16.209 -41.907 42.641 1.00 8.41 136 LYS H N 1
ATOM 8631 C CA . LYS H 1 136 ? 15.814 -43.155 43.289 1.00 11.19 136 LYS H CA 1
ATOM 8632 C C . LYS H 1 136 ? 15.337 -44.258 42.350 1.00 12.38 136 LYS H C 1
ATOM 8633 O O . LYS H 1 136 ? 14.710 -43.997 41.317 1.00 13.16 136 LYS H O 1
ATOM 8639 N N . GLY H 1 137 ? 15.651 -45.495 42.718 1.00 14.07 137 GLY H N 1
ATOM 8640 C CA . GLY H 1 137 ? 15.252 -46.633 41.911 1.00 17.49 137 GLY H CA 1
ATOM 8641 C C . GLY H 1 137 ? 14.152 -47.435 42.571 1.00 18.26 137 GLY H C 1
ATOM 8642 O O . GLY H 1 137 ? 13.344 -46.895 43.319 1.00 20.41 137 GLY H O 1
ATOM 8643 N N . VAL H 1 138 ? 14.119 -48.730 42.288 1.00 19.62 138 VAL H N 1
ATOM 8644 C CA . VAL H 1 138 ? 13.121 -49.626 42.859 1.00 19.06 138 VAL H CA 1
ATOM 8645 C C . VAL H 1 138 ? 13.736 -50.319 44.069 1.00 20.06 138 VAL H C 1
ATOM 8646 O O . VAL H 1 138 ? 14.661 -51.115 43.922 1.00 21.60 138 VAL H O 1
ATOM 8650 N N . THR H 1 139 ? 13.231 -50.011 45.262 1.00 21.31 139 THR H N 1
ATOM 8651 C CA . THR H 1 139 ? 13.758 -50.607 46.484 1.00 22.23 139 THR H CA 1
ATOM 8652 C C . THR H 1 139 ? 13.538 -52.110 46.468 1.00 23.66 139 THR H C 1
ATOM 8653 O O . THR H 1 139 ? 12.404 -52.575 46.425 1.00 24.23 139 THR H O 1
ATOM 8657 N N . PRO H 1 140 ? 14.630 -52.889 46.497 1.00 25.12 140 PRO H N 1
ATOM 8658 C CA . PRO H 1 140 ? 14.547 -54.351 46.487 1.00 27.30 140 PRO H CA 1
ATOM 8659 C C . PRO H 1 140 ? 13.953 -54.884 47.789 1.00 28.58 140 PRO H C 1
ATOM 8660 O O . PRO H 1 140 ? 13.081 -55.778 47.712 1.00 30.16 140 PRO H O 1
ATOM 8665 N N . MET I 1 1 ? -13.198 -46.219 62.455 1.00 12.23 1 MET I N 1
ATOM 8666 C CA . MET I 1 1 ? -13.886 -47.124 61.492 1.00 13.89 1 MET I CA 1
ATOM 8667 C C . MET I 1 1 ? -15.399 -46.961 61.578 1.00 13.36 1 MET I C 1
ATOM 8668 O O . MET I 1 1 ? -15.910 -46.208 62.409 1.00 15.03 1 MET I O 1
ATOM 8673 N N . LEU I 1 2 ? -16.106 -47.667 60.705 1.00 12.25 2 LEU I N 1
ATOM 8674 C CA . LEU I 1 2 ? -17.558 -47.616 60.667 1.00 12.39 2 LEU I CA 1
ATOM 8675 C C . LEU I 1 2 ? -18.137 -48.975 60.313 1.00 13.52 2 LEU I C 1
ATOM 8676 O O . LEU I 1 2 ? -17.497 -49.778 59.640 1.00 13.79 2 LEU I O 1
ATOM 8681 N N . LYS I 1 3 ? -19.355 -49.230 60.772 1.00 13.88 3 LYS I N 1
ATOM 8682 C CA . LYS I 1 3 ? -20.019 -50.484 60.465 1.00 15.78 3 LYS I CA 1
ATOM 8683 C C . LYS I 1 3 ? -20.402 -50.436 58.986 1.00 16.82 3 LYS I C 1
ATOM 8684 O O . LYS I 1 3 ? -20.687 -49.360 58.452 1.00 15.70 3 LYS I O 1
ATOM 8690 N N . THR I 1 4 ? -20.368 -51.594 58.328 1.00 16.83 4 THR I N 1
ATOM 8691 C CA . THR I 1 4 ? -20.735 -51.708 56.917 1.00 17.94 4 THR I CA 1
ATOM 8692 C C . THR I 1 4 ? -19.609 -51.393 55.939 1.00 16.78 4 THR I C 1
ATOM 8693 O O . THR I 1 4 ? -19.650 -51.810 54.785 1.00 18.32 4 THR I O 1
ATOM 8697 N N . ILE I 1 5 ? -18.607 -50.658 56.406 1.00 17.14 5 ILE I N 1
ATOM 8698 C CA . ILE I 1 5 ? -17.482 -50.259 55.574 1.00 14.65 5 ILE I CA 1
ATOM 8699 C C . ILE I 1 5 ? -16.196 -50.961 55.995 1.00 16.64 5 ILE I C 1
ATOM 8700 O O . ILE I 1 5 ? -15.886 -51.057 57.183 1.00 15.82 5 ILE I O 1
ATOM 8705 N N . SER I 1 6 ? -15.443 -51.456 55.018 1.00 16.37 6 SER I N 1
ATOM 8706 C CA . SER I 1 6 ? -14.193 -52.149 55.318 1.00 16.10 6 SER I CA 1
ATOM 8707 C C . SER I 1 6 ? -13.263 -51.284 56.160 1.00 16.19 6 SER I C 1
ATOM 8708 O O . SER I 1 6 ? -12.897 -50.184 55.752 1.00 15.65 6 SER I O 1
ATOM 8711 N N . PRO I 1 7 ? -12.859 -51.775 57.346 1.00 15.47 7 PRO I N 1
ATOM 8712 C CA . PRO I 1 7 ? -11.963 -50.986 58.196 1.00 14.24 7 PRO I CA 1
ATOM 8713 C C . PRO I 1 7 ? -10.621 -50.669 57.536 1.00 13.33 7 PRO I C 1
ATOM 8714 O O . PRO I 1 7 ? -9.834 -49.896 58.076 1.00 10.39 7 PRO I O 1
ATOM 8718 N N . LEU I 1 8 ? -10.366 -51.270 56.374 1.00 12.33 8 LEU I N 1
ATOM 8719 C CA . LEU I 1 8 ? -9.127 -51.029 55.640 1.00 13.28 8 LEU I CA 1
ATOM 8720 C C . LEU I 1 8 ? -9.133 -49.652 54.982 1.00 14.22 8 LEU I C 1
ATOM 8721 O O . LEU I 1 8 ? -8.071 -49.092 54.691 1.00 14.36 8 LEU I O 1
ATOM 8726 N N . ILE I 1 9 ? -10.326 -49.116 54.735 1.00 12.60 9 ILE I N 1
ATOM 8727 C CA . ILE I 1 9 ? -10.458 -47.794 54.116 1.00 11.76 9 ILE I CA 1
ATOM 8728 C C . ILE I 1 9 ? -10.300 -46.721 55.194 1.00 12.23 9 ILE I C 1
ATOM 8729 O O . ILE I 1 9 ? -11.131 -46.613 56.097 1.00 12.51 9 ILE I O 1
ATOM 8734 N N . SER I 1 10 ? -9.228 -45.941 55.104 1.00 12.84 10 SER I N 1
ATOM 8735 C CA . SER I 1 10 ? -8.965 -44.884 56.074 1.00 12.48 10 SER I CA 1
ATOM 8736 C C . SER I 1 10 ? -9.991 -43.758 55.902 1.00 12.24 10 SER I C 1
ATOM 8737 O O . SER I 1 10 ? -10.555 -43.588 54.823 1.00 11.64 10 SER I O 1
ATOM 8740 N N . PRO I 1 11 ? -10.254 -42.984 56.969 1.00 11.31 11 PRO I N 1
ATOM 8741 C CA . PRO I 1 11 ? -11.226 -41.889 56.863 1.00 11.19 11 PRO I CA 1
ATOM 8742 C C . PRO I 1 11 ? -10.955 -41.002 55.650 1.00 11.66 11 PRO I C 1
ATOM 8743 O O . PRO I 1 11 ? -11.872 -40.628 54.926 1.00 9.99 11 PRO I O 1
ATOM 8747 N N . GLU I 1 12 ? -9.686 -40.677 55.429 1.00 11.21 12 GLU I N 1
ATOM 8748 C CA . GLU I 1 12 ? -9.317 -39.829 54.303 1.00 13.55 12 GLU I CA 1
ATOM 8749 C C . GLU I 1 12 ? -9.632 -40.481 52.960 1.00 12.82 12 GLU I C 1
ATOM 8750 O O . GLU I 1 12 ? -10.137 -39.819 52.058 1.00 12.56 12 GLU I O 1
ATOM 8756 N N . LEU I 1 13 ? -9.337 -41.773 52.825 1.00 12.53 13 LEU I N 1
ATOM 8757 C CA . LEU I 1 13 ? -9.623 -42.472 51.572 1.00 11.52 13 LEU I CA 1
ATOM 8758 C C . LEU I 1 13 ? -11.134 -42.527 51.329 1.00 10.79 13 LEU I C 1
ATOM 8759 O O . LEU I 1 13 ? -11.601 -42.326 50.206 1.00 9.28 13 LEU I O 1
ATOM 8764 N N . LEU I 1 14 ? -11.892 -42.795 52.389 1.00 9.89 14 LEU I N 1
ATOM 8765 C CA . LEU I 1 14 ? -13.351 -42.859 52.303 1.00 9.68 14 LEU I CA 1
ATOM 8766 C C . LEU I 1 14 ? -13.905 -41.530 51.772 1.00 8.79 14 LEU I C 1
ATOM 8767 O O . LEU I 1 14 ? -14.844 -41.501 50.973 1.00 8.68 14 LEU I O 1
ATOM 8772 N N . LYS I 1 15 ? -13.319 -40.435 52.235 1.00 8.56 15 LYS I N 1
ATOM 8773 C CA . LYS I 1 15 ? -13.727 -39.106 51.814 1.00 7.35 15 LYS I CA 1
ATOM 8774 C C . LYS I 1 15 ? -13.418 -38.931 50.331 1.00 8.81 15 LYS I C 1
ATOM 8775 O O . LYS I 1 15 ? -14.295 -38.583 49.544 1.00 10.51 15 LYS I O 1
ATOM 8781 N N . VAL I 1 16 ? -12.167 -39.170 49.948 1.00 9.23 16 VAL I N 1
ATOM 8782 C CA . VAL I 1 16 ? -11.791 -39.032 48.551 1.00 9.93 16 VAL I CA 1
ATOM 8783 C C . VAL I 1 16 ? -12.716 -39.844 47.639 1.00 10.43 16 VAL I C 1
ATOM 8784 O O . VAL I 1 16 ? -13.207 -39.320 46.643 1.00 7.55 16 VAL I O 1
ATOM 8788 N N . LEU I 1 17 ? -12.972 -41.106 47.988 1.00 9.82 17 LEU I N 1
ATOM 8789 C CA . LEU I 1 17 ? -13.851 -41.956 47.175 1.00 9.32 17 LEU I CA 1
ATOM 8790 C C . LEU I 1 17 ? -15.240 -41.319 47.030 1.00 10.20 17 LEU I C 1
ATOM 8791 O O . LEU I 1 17 ? -15.846 -41.350 45.956 1.00 8.15 17 LEU I O 1
ATOM 8796 N N . ALA I 1 18 ? -15.733 -40.732 48.117 1.00 8.94 18 ALA I N 1
ATOM 8797 C CA . ALA I 1 18 ? -17.034 -40.081 48.116 1.00 11.37 18 ALA I CA 1
ATOM 8798 C C . ALA I 1 18 ? -17.061 -38.827 47.245 1.00 11.50 18 ALA I C 1
ATOM 8799 O O . ALA I 1 18 ? -18.050 -38.568 46.559 1.00 13.45 18 ALA I O 1
ATOM 8801 N N . GLU I 1 19 ? -15.978 -38.054 47.273 1.00 10.73 19 GLU I N 1
ATOM 8802 C CA . GLU I 1 19 ? -15.884 -36.817 46.493 1.00 11.92 19 GLU I CA 1
ATOM 8803 C C . GLU I 1 19 ? -15.702 -37.059 44.997 1.00 12.47 19 GLU I C 1
ATOM 8804 O O . GLU I 1 19 ? -16.000 -36.191 44.178 1.00 14.74 19 GLU I O 1
ATOM 8810 N N . MET I 1 20 ? -15.185 -38.227 44.641 1.00 10.96 20 MET I N 1
ATOM 8811 C CA . MET I 1 20 ? -14.968 -38.545 43.240 1.00 11.51 20 MET I CA 1
ATOM 8812 C C . MET I 1 20 ? -16.287 -38.619 42.481 1.00 10.84 20 MET I C 1
ATOM 8813 O O . MET I 1 20 ? -17.284 -39.132 42.988 1.00 11.02 20 MET I O 1
ATOM 8818 N N . GLY I 1 21 ? -16.283 -38.089 41.266 1.00 11.95 21 GLY I N 1
ATOM 8819 C CA . GLY I 1 21 ? -17.475 -38.119 40.438 1.00 11.22 21 GLY I CA 1
ATOM 8820 C C . GLY I 1 21 ? -17.205 -38.937 39.188 1.00 13.44 21 GLY I C 1
ATOM 8821 O O . GLY I 1 21 ? -16.144 -39.556 39.063 1.00 12.61 21 GLY I O 1
ATOM 8822 N N . HIS I 1 22 ? -18.164 -38.946 38.265 1.00 15.98 22 HIS I N 1
ATOM 8823 C CA . HIS I 1 22 ? -18.025 -39.689 37.014 1.00 16.05 22 HIS I CA 1
ATOM 8824 C C . HIS I 1 22 ? -16.836 -39.178 36.206 1.00 15.66 22 HIS I C 1
ATOM 8825 O O . HIS I 1 22 ? -16.758 -37.996 35.888 1.00 14.70 22 HIS I O 1
ATOM 8832 N N . GLY I 1 23 ? -15.916 -40.075 35.865 1.00 15.13 23 GLY I N 1
ATOM 8833 C CA . GLY I 1 23 ? -14.755 -39.664 35.100 1.00 15.76 23 GLY I CA 1
ATOM 8834 C C . GLY I 1 23 ? -13.507 -39.526 35.950 1.00 14.61 23 GLY I C 1
ATOM 8835 O O . GLY I 1 23 ? -12.393 -39.700 35.454 1.00 13.69 23 GLY I O 1
ATOM 8836 N N . ASP I 1 24 ? -13.680 -39.203 37.229 1.00 15.11 24 ASP I N 1
ATOM 8837 C CA . ASP I 1 24 ? -12.531 -39.068 38.111 1.00 13.87 24 ASP I CA 1
ATOM 8838 C C . ASP I 1 24 ? -11.747 -40.369 38.158 1.00 13.47 24 ASP I C 1
ATOM 8839 O O . ASP I 1 24 ? -12.318 -41.463 38.081 1.00 14.73 24 ASP I O 1
ATOM 8844 N N . GLU I 1 25 ? -10.432 -40.242 38.283 1.00 12.61 25 GLU I N 1
ATOM 8845 C CA . GLU I 1 25 ? -9.556 -41.403 38.322 1.00 14.26 25 GLU I CA 1
ATOM 8846 C C . GLU I 1 25 ? -8.689 -41.421 39.576 1.00 12.36 25 GLU I C 1
ATOM 8847 O O . GLU I 1 25 ? -8.150 -40.404 39.998 1.00 12.69 25 GLU I O 1
ATOM 8853 N N . ILE I 1 26 ? -8.578 -42.591 40.182 1.00 14.91 26 ILE I N 1
ATOM 8854 C CA . ILE I 1 26 ? -7.771 -42.738 41.382 1.00 14.72 26 ILE I CA 1
ATOM 8855 C C . ILE I 1 26 ? -6.787 -43.874 41.122 1.00 16.34 26 ILE I C 1
ATOM 8856 O O . ILE I 1 26 ? -7.122 -44.865 40.462 1.00 16.72 26 ILE I O 1
ATOM 8861 N N . ILE I 1 27 ? -5.572 -43.719 41.633 1.00 16.01 27 ILE I N 1
ATOM 8862 C CA . ILE I 1 27 ? -4.532 -44.715 41.445 1.00 16.13 27 ILE I CA 1
ATOM 8863 C C . ILE I 1 27 ? -4.094 -45.391 42.737 1.00 15.80 27 ILE I C 1
ATOM 8864 O O . ILE I 1 27 ? -3.742 -44.727 43.712 1.00 16.62 27 ILE I O 1
ATOM 8869 N N . PHE I 1 28 ? -4.143 -46.717 42.743 1.00 14.08 28 PHE I N 1
ATOM 8870 C CA . PHE I 1 28 ? -3.660 -47.488 43.878 1.00 13.84 28 PHE I CA 1
ATOM 8871 C C . PHE I 1 28 ? -2.320 -47.975 43.331 1.00 14.05 28 PHE I C 1
ATOM 8872 O O . PHE I 1 28 ? -2.273 -48.850 42.465 1.00 11.92 28 PHE I O 1
ATOM 8880 N N . SER I 1 29 ? -1.236 -47.373 43.808 1.00 12.67 29 SER I N 1
ATOM 8881 C CA . SER I 1 29 ? 0.093 -47.713 43.332 1.00 11.82 29 SER I CA 1
ATOM 8882 C C . SER I 1 29 ? 0.820 -48.699 44.230 1.00 12.78 29 SER I C 1
ATOM 8883 O O . SER I 1 29 ? 0.425 -48.925 45.379 1.00 13.34 29 SER I O 1
ATOM 8886 N N . ASP I 1 30 ? 1.882 -49.294 43.696 1.00 12.23 30 ASP I N 1
ATOM 8887 C CA . ASP I 1 30 ? 2.688 -50.209 44.483 1.00 12.64 30 ASP I CA 1
ATOM 8888 C C . ASP I 1 30 ? 3.601 -49.321 45.322 1.00 12.44 30 ASP I C 1
ATOM 8889 O O . ASP I 1 30 ? 3.645 -48.106 45.122 1.00 9.47 30 ASP I O 1
ATOM 8894 N N . ALA I 1 31 ? 4.329 -49.931 46.248 1.00 12.58 31 ALA I N 1
ATOM 8895 C CA . ALA I 1 31 ? 5.217 -49.207 47.144 1.00 11.22 31 ALA I CA 1
ATOM 8896 C C . ALA I 1 31 ? 6.375 -48.442 46.502 1.00 12.59 31 ALA I C 1
ATOM 8897 O O . ALA I 1 31 ? 6.996 -47.601 47.160 1.00 8.61 31 ALA I O 1
ATOM 8899 N N . HIS I 1 32 ? 6.657 -48.708 45.228 1.00 12.40 32 HIS I N 1
ATOM 8900 C CA . HIS I 1 32 ? 7.789 -48.062 44.559 1.00 12.74 32 HIS I CA 1
ATOM 8901 C C . HIS I 1 32 ? 7.438 -46.884 43.669 1.00 12.01 32 HIS I C 1
ATOM 8902 O O . HIS I 1 32 ? 8.320 -46.264 43.080 1.00 10.73 32 HIS I O 1
ATOM 8909 N N . PHE I 1 33 ? 6.150 -46.579 43.581 1.00 11.98 33 PHE I N 1
ATOM 8910 C CA . PHE I 1 33 ? 5.642 -45.484 42.757 1.00 11.27 33 PHE I CA 1
ATOM 8911 C C . PHE I 1 33 ? 5.985 -44.110 43.341 1.00 9.32 33 PHE I C 1
ATOM 8912 O O . PHE I 1 33 ? 5.967 -43.929 44.554 1.00 8.87 33 PHE I O 1
ATOM 8920 N N . PRO I 1 34 ? 6.292 -43.122 42.477 1.00 9.82 34 PRO I N 1
ATOM 8921 C CA . PRO I 1 34 ? 6.630 -41.761 42.928 1.00 10.49 34 PRO I CA 1
ATOM 8922 C C . PRO I 1 34 ? 5.352 -40.931 43.102 1.00 9.23 34 PRO I C 1
ATOM 8923 O O . PRO I 1 34 ? 5.171 -39.899 42.468 1.00 7.97 34 PRO I O 1
ATOM 8927 N N . ALA I 1 35 ? 4.477 -41.404 43.982 1.00 10.87 35 ALA I N 1
ATOM 8928 C CA . ALA I 1 35 ? 3.190 -40.768 44.243 1.00 11.23 35 ALA I CA 1
ATOM 8929 C C . ALA I 1 35 ? 3.215 -39.296 44.643 1.00 11.63 35 ALA I C 1
ATOM 8930 O O . ALA I 1 35 ? 2.386 -38.510 44.177 1.00 12.46 35 ALA I O 1
ATOM 8932 N N . HIS I 1 36 ? 4.160 -38.924 45.501 1.00 10.44 36 HIS I N 1
ATOM 8933 C CA . HIS I 1 36 ? 4.246 -37.557 45.999 1.00 10.03 36 HIS I CA 1
ATOM 8934 C C . HIS I 1 36 ? 4.745 -36.494 45.023 1.00 11.44 36 HIS I C 1
ATOM 8935 O O . HIS I 1 36 ? 4.619 -35.304 45.292 1.00 11.13 36 HIS I O 1
ATOM 8942 N N . SER I 1 37 ? 5.306 -36.902 43.894 1.00 12.51 37 SER I N 1
ATOM 8943 C CA . SER I 1 37 ? 5.791 -35.911 42.938 1.00 14.92 37 SER I CA 1
ATOM 8944 C C . SER I 1 37 ? 4.879 -35.791 41.717 1.00 14.87 37 SER I C 1
ATOM 8945 O O . SER I 1 37 ? 5.080 -34.925 40.868 1.00 16.12 37 SER I O 1
ATOM 8948 N N . MET I 1 38 ? 3.866 -36.647 41.642 1.00 14.92 38 MET I N 1
ATOM 8949 C CA . MET I 1 38 ? 2.930 -36.629 40.518 1.00 16.26 38 MET I CA 1
ATOM 8950 C C . MET I 1 38 ? 2.033 -35.394 40.494 1.00 16.60 38 MET I C 1
ATOM 8951 O O . MET I 1 38 ? 1.786 -34.822 39.433 1.00 17.32 38 MET I O 1
ATOM 8956 N N . GLY I 1 39 ? 1.532 -34.987 41.654 1.00 14.95 39 GLY I N 1
ATOM 8957 C CA . GLY I 1 39 ? 0.674 -33.817 41.685 1.00 14.48 39 GLY I CA 1
ATOM 8958 C C . GLY I 1 39 ? -0.573 -33.948 42.536 1.00 14.26 39 GLY I C 1
ATOM 8959 O O . GLY I 1 39 ? -0.817 -33.106 43.398 1.00 15.69 39 GLY I O 1
ATOM 8960 N N . PRO I 1 40 ? -1.398 -34.981 42.316 1.00 14.65 40 PRO I N 1
ATOM 8961 C CA . PRO I 1 40 ? -2.602 -35.109 43.137 1.00 15.78 40 PRO I CA 1
ATOM 8962 C C . PRO I 1 40 ? -2.300 -35.404 44.601 1.00 15.13 40 PRO I C 1
ATOM 8963 O O . PRO I 1 40 ? -1.163 -35.705 44.971 1.00 14.98 40 PRO I O 1
ATOM 8967 N N . GLN I 1 41 ? -3.330 -35.309 45.429 1.00 14.00 41 GLN I N 1
ATOM 8968 C CA . GLN I 1 41 ? -3.190 -35.598 46.847 1.00 13.65 41 GLN I CA 1
ATOM 8969 C C . GLN I 1 41 ? -2.814 -37.070 46.984 1.00 13.85 41 GLN I C 1
ATOM 8970 O O . GLN I 1 41 ? -3.206 -37.906 46.168 1.00 14.25 41 GLN I O 1
ATOM 8976 N N . VAL I 1 42 ? -2.048 -37.384 48.017 1.00 11.48 42 VAL I N 1
ATOM 8977 C CA . VAL I 1 42 ? -1.617 -38.748 48.251 1.00 10.27 42 VAL I CA 1
ATOM 8978 C C . VAL I 1 42 ? -2.117 -39.192 49.613 1.00 11.29 42 VAL I C 1
ATOM 8979 O O . VAL I 1 42 ? -2.105 -38.415 50.567 1.00 7.37 42 VAL I O 1
ATOM 8983 N N . ILE I 1 43 ? -2.584 -40.436 49.675 1.00 10.87 43 ILE I N 1
ATOM 8984 C CA . ILE I 1 43 ? -3.048 -41.048 50.911 1.00 11.11 43 ILE I CA 1
ATOM 8985 C C . ILE I 1 43 ? -2.161 -42.283 51.068 1.00 13.12 43 ILE I C 1
ATOM 8986 O O . ILE I 1 43 ? -2.151 -43.153 50.193 1.00 12.73 43 ILE I O 1
ATOM 8991 N N . ARG I 1 44 ? -1.397 -42.354 52.153 1.00 11.71 44 ARG I N 1
ATOM 8992 C CA . ARG I 1 44 ? -0.536 -43.514 52.373 1.00 14.28 44 ARG I CA 1
ATOM 8993 C C . ARG I 1 44 ? -1.387 -44.716 52.804 1.00 15.19 44 ARG I C 1
ATOM 8994 O O . ARG I 1 44 ? -2.415 -44.555 53.464 1.00 15.24 44 ARG I O 1
ATOM 9002 N N . ALA I 1 45 ? -0.949 -45.915 52.430 1.00 15.16 45 ALA I N 1
ATOM 9003 C CA . ALA I 1 45 ? -1.632 -47.155 52.795 1.00 13.65 45 ALA I CA 1
ATOM 9004 C C . ALA I 1 45 ? -0.540 -48.216 52.921 1.00 14.46 45 ALA I C 1
ATOM 9005 O O . ALA I 1 45 ? -0.640 -49.319 52.382 1.00 13.53 45 ALA I O 1
ATOM 9007 N N . ASP I 1 46 ? 0.515 -47.852 53.636 1.00 13.11 46 ASP I N 1
ATOM 9008 C CA . ASP I 1 46 ? 1.652 -48.734 53.844 1.00 13.93 46 ASP I CA 1
ATOM 9009 C C . ASP I 1 46 ? 1.251 -50.022 54.541 1.00 12.45 46 ASP I C 1
ATOM 9010 O O . ASP I 1 46 ? 0.387 -50.028 55.417 1.00 9.20 46 ASP I O 1
ATOM 9015 N N . GLY I 1 47 ? 1.876 -51.118 54.128 1.00 14.68 47 GLY I N 1
ATOM 9016 C CA . GLY I 1 47 ? 1.581 -52.409 54.726 1.00 16.95 47 GLY I CA 1
ATOM 9017 C C . GLY I 1 47 ? 0.374 -53.125 54.145 1.00 17.26 47 GLY I C 1
ATOM 9018 O O . GLY I 1 47 ? 0.161 -54.302 54.435 1.00 18.23 47 GLY I O 1
ATOM 9019 N N . LEU I 1 48 ? -0.421 -52.432 53.335 1.00 17.03 48 LEU I N 1
ATOM 9020 C CA . LEU I 1 48 ? -1.607 -53.049 52.742 1.00 16.44 48 LEU I CA 1
ATOM 9021 C C . LEU I 1 48 ? -1.417 -53.392 51.270 1.00 17.11 48 LEU I C 1
ATOM 9022 O O . LEU I 1 48 ? -0.835 -52.622 50.515 1.00 16.02 48 LEU I O 1
ATOM 9027 N N . LEU I 1 49 ? -1.915 -54.555 50.863 1.00 17.82 49 LEU I N 1
ATOM 9028 C CA . LEU I 1 49 ? -1.812 -54.976 49.468 1.00 18.98 49 LEU I CA 1
ATOM 9029 C C . LEU I 1 49 ? -2.853 -54.220 48.651 1.00 18.15 49 LEU I C 1
ATOM 9030 O O . LEU I 1 49 ? -3.921 -53.882 49.162 1.00 19.03 49 LEU I O 1
ATOM 9035 N N . VAL I 1 50 ? -2.544 -53.940 47.390 1.00 17.85 50 VAL I N 1
ATOM 9036 C CA . VAL I 1 50 ? -3.502 -53.258 46.529 1.00 18.56 50 VAL I CA 1
ATOM 9037 C C . VAL I 1 50 ? -4.768 -54.104 46.470 1.00 18.68 50 VAL I C 1
ATOM 9038 O O . VAL I 1 50 ? -5.881 -53.578 46.449 1.00 20.15 50 VAL I O 1
ATOM 9042 N N . SER I 1 51 ? -4.587 -55.421 46.442 1.00 18.82 51 SER I N 1
ATOM 9043 C CA . SER I 1 51 ? -5.709 -56.349 46.376 1.00 18.98 51 SER I CA 1
ATOM 9044 C C . SER I 1 51 ? -6.669 -56.170 47.536 1.00 18.15 51 SER I C 1
ATOM 9045 O O . SER I 1 51 ? -7.883 -56.142 47.343 1.00 19.22 51 SER I O 1
ATOM 9048 N N . ASP I 1 52 ? -6.124 -56.064 48.742 1.00 18.85 52 ASP I N 1
ATOM 9049 C CA . ASP I 1 52 ? -6.951 -55.890 49.928 1.00 17.03 52 ASP I CA 1
ATOM 9050 C C . ASP I 1 52 ? -7.802 -54.632 49.784 1.00 14.67 52 ASP I C 1
ATOM 9051 O O . ASP I 1 52 ? -8.992 -54.652 50.071 1.00 11.36 52 ASP I O 1
ATOM 9056 N N . LEU I 1 53 ? -7.189 -53.548 49.318 1.00 14.12 53 LEU I N 1
ATOM 9057 C CA . LEU I 1 53 ? -7.902 -52.285 49.120 1.00 15.21 53 LEU I CA 1
ATOM 9058 C C . LEU I 1 53 ? -8.935 -52.368 48.010 1.00 15.03 53 LEU I C 1
ATOM 9059 O O . LEU I 1 53 ? -10.043 -51.856 48.146 1.00 16.54 53 LEU I O 1
ATOM 9064 N N . LEU I 1 54 ? -8.562 -53.003 46.904 1.00 16.34 54 LEU I N 1
ATOM 9065 C CA . LEU I 1 54 ? -9.459 -53.166 45.764 1.00 16.27 54 LEU I CA 1
ATOM 9066 C C . LEU I 1 54 ? -10.738 -53.896 46.203 1.00 17.03 54 LEU I C 1
ATOM 9067 O O . LEU I 1 54 ? -11.851 -53.504 45.855 1.00 16.17 54 LEU I O 1
ATOM 9072 N N . GLN I 1 55 ? -10.562 -54.954 46.984 1.00 16.90 55 GLN I N 1
ATOM 9073 C CA . GLN I 1 55 ? -11.674 -55.749 47.486 1.00 19.00 55 GLN I CA 1
ATOM 9074 C C . GLN I 1 55 ? -12.555 -54.957 48.457 1.00 17.68 55 GLN I C 1
ATOM 9075 O O . GLN I 1 55 ? -13.783 -55.056 48.432 1.00 18.22 55 GLN I O 1
ATOM 9081 N N . ALA I 1 56 ? -11.927 -54.158 49.305 1.00 15.85 56 ALA I N 1
ATOM 9082 C CA . ALA I 1 56 ? -12.663 -53.374 50.285 1.00 16.49 56 ALA I CA 1
ATOM 9083 C C . ALA I 1 56 ? -13.518 -52.265 49.675 1.00 16.19 56 ALA I C 1
ATOM 9084 O O . ALA I 1 56 ? -14.631 -52.006 50.132 1.00 16.53 56 ALA I O 1
ATOM 9086 N N . ILE I 1 57 ? -13.006 -51.619 48.635 1.00 16.15 57 ILE I N 1
ATOM 9087 C CA . ILE I 1 57 ? -13.722 -50.507 48.016 1.00 17.17 57 ILE I CA 1
ATOM 9088 C C . ILE I 1 57 ? -14.699 -50.816 46.876 1.00 16.86 57 ILE I C 1
ATOM 9089 O O . ILE I 1 57 ? -15.622 -50.038 46.617 1.00 13.78 57 ILE I O 1
ATOM 9094 N N . ILE I 1 58 ? -14.508 -51.944 46.202 1.00 17.10 58 ILE I N 1
ATOM 9095 C CA . ILE I 1 58 ? -15.363 -52.280 45.074 1.00 17.09 58 ILE I CA 1
ATOM 9096 C C . ILE I 1 58 ? -16.885 -52.274 45.317 1.00 17.19 58 ILE I C 1
ATOM 9097 O O . ILE I 1 58 ? -17.646 -51.904 44.430 1.00 17.65 58 ILE I O 1
ATOM 9102 N N . PRO I 1 59 ? -17.354 -52.673 46.511 1.00 17.49 59 PRO I N 1
ATOM 9103 C CA . PRO I 1 59 ? -18.813 -52.634 46.665 1.00 17.09 59 PRO I CA 1
ATOM 9104 C C . PRO I 1 59 ? -19.328 -51.209 46.863 1.00 16.74 59 PRO I C 1
ATOM 9105 O O . PRO I 1 59 ? -20.535 -50.965 46.904 1.00 14.74 59 PRO I O 1
ATOM 9109 N N . LEU I 1 60 ? -18.397 -50.271 46.981 1.00 17.06 60 LEU I N 1
ATOM 9110 C CA . LEU I 1 60 ? -18.732 -48.866 47.176 1.00 16.48 60 LEU I CA 1
ATOM 9111 C C . LEU I 1 60 ? -18.472 -48.060 45.919 1.00 16.12 60 LEU I C 1
ATOM 9112 O O . LEU I 1 60 ? -19.145 -47.067 45.656 1.00 14.37 60 LEU I O 1
ATOM 9117 N N . PHE I 1 61 ? -17.488 -48.511 45.146 1.00 16.72 61 PHE I N 1
ATOM 9118 C CA . PHE I 1 61 ? -17.026 -47.824 43.938 1.00 17.63 61 PHE I CA 1
ATOM 9119 C C . PHE I 1 61 ? -17.569 -48.361 42.615 1.00 18.10 61 PHE I C 1
ATOM 9120 O O . PHE I 1 61 ? -17.166 -49.429 42.168 1.00 18.00 61 PHE I O 1
ATOM 9128 N N . GLU I 1 62 ? -18.464 -47.613 41.978 1.00 19.24 62 GLU I N 1
ATOM 9129 C CA . GLU I 1 62 ? -19.020 -48.032 40.693 1.00 19.72 62 GLU I CA 1
ATOM 9130 C C . GLU I 1 62 ? -18.011 -47.722 39.587 1.00 20.60 62 GLU I C 1
ATOM 9131 O O . GLU I 1 62 ? -17.544 -46.590 39.463 1.00 22.28 62 GLU I O 1
ATOM 9137 N N . LEU I 1 63 ? -17.668 -48.731 38.792 1.00 19.68 63 LEU I N 1
ATOM 9138 C CA . LEU I 1 63 ? -16.722 -48.551 37.695 1.00 19.66 63 LEU I CA 1
ATOM 9139 C C . LEU I 1 63 ? -17.372 -47.817 36.525 1.00 20.31 63 LEU I C 1
ATOM 9140 O O . LEU I 1 63 ? -18.578 -47.920 36.305 1.00 20.91 63 LEU I O 1
ATOM 9145 N N . ASP I 1 64 ? -16.562 -47.077 35.776 1.00 19.94 64 ASP I N 1
ATOM 9146 C CA . ASP I 1 64 ? -17.062 -46.300 34.650 1.00 20.04 64 ASP I CA 1
ATOM 9147 C C . ASP I 1 64 ? -17.505 -47.190 33.497 1.00 21.59 64 ASP I C 1
ATOM 9148 O O . ASP I 1 64 ? -16.837 -48.170 33.170 1.00 22.22 64 ASP I O 1
ATOM 9153 N N . SER I 1 65 ? -18.635 -46.846 32.886 1.00 22.65 65 SER I N 1
ATOM 9154 C CA . SER I 1 65 ? -19.154 -47.607 31.754 1.00 23.99 65 SER I CA 1
ATOM 9155 C C . SER I 1 65 ? -19.016 -46.797 30.462 1.00 24.13 65 SER I C 1
ATOM 9156 O O . SER I 1 65 ? -19.332 -47.283 29.378 1.00 26.15 65 SER I O 1
ATOM 9159 N N . TYR I 1 66 ? -18.538 -45.562 30.581 1.00 24.49 66 TYR I N 1
ATOM 9160 C CA . TYR I 1 66 ? -18.360 -44.690 29.419 1.00 23.97 66 TYR I CA 1
ATOM 9161 C C . TYR I 1 66 ? -16.961 -44.782 28.814 1.00 25.82 66 TYR I C 1
ATOM 9162 O O . TYR I 1 66 ? -16.701 -44.236 27.739 1.00 25.96 66 TYR I O 1
ATOM 9171 N N . ALA I 1 67 ? -16.059 -45.462 29.510 1.00 27.34 67 ALA I N 1
ATOM 9172 C CA . ALA I 1 67 ? -14.688 -45.609 29.036 1.00 27.90 67 ALA I CA 1
ATOM 9173 C C . ALA I 1 67 ? -14.008 -46.708 29.835 1.00 28.26 67 ALA I C 1
ATOM 9174 O O . ALA I 1 67 ? -14.496 -47.095 30.896 1.00 27.67 67 ALA I O 1
ATOM 9176 N N . PRO I 1 68 ? -12.878 -47.238 29.330 1.00 28.92 68 PRO I N 1
ATOM 9177 C CA . PRO I 1 68 ? -12.169 -48.299 30.056 1.00 28.75 68 PRO I CA 1
ATOM 9178 C C . PRO I 1 68 ? -11.898 -47.838 31.488 1.00 28.07 68 PRO I C 1
ATOM 9179 O O . PRO I 1 68 ? -11.119 -46.914 31.718 1.00 28.44 68 PRO I O 1
ATOM 9183 N N . PRO I 1 69 ? -12.558 -48.476 32.467 1.00 28.13 69 PRO I N 1
ATOM 9184 C CA . PRO I 1 69 ? -12.441 -48.170 33.896 1.00 28.49 69 PRO I CA 1
ATOM 9185 C C . PRO I 1 69 ? -11.253 -48.761 34.652 1.00 28.28 69 PRO I C 1
ATOM 9186 O O . PRO I 1 69 ? -11.096 -48.503 35.843 1.00 27.52 69 PRO I O 1
ATOM 9190 N N . LEU I 1 70 ? -10.424 -49.551 33.980 1.00 28.65 70 LEU I N 1
ATOM 9191 C CA . LEU I 1 70 ? -9.272 -50.154 34.644 1.00 28.68 70 LEU I CA 1
ATOM 9192 C C . LEU I 1 70 ? -8.014 -50.078 33.799 1.00 29.76 70 LEU I C 1
ATOM 9193 O O . LEU I 1 70 ? -7.846 -50.847 32.852 1.00 30.79 70 LEU I O 1
ATOM 9198 N N . VAL I 1 71 ? -7.131 -49.147 34.143 1.00 28.96 71 VAL I N 1
ATOM 9199 C CA . VAL I 1 71 ? -5.886 -48.995 33.413 1.00 27.67 71 VAL I CA 1
ATOM 9200 C C . VAL I 1 71 ? -4.728 -49.427 34.301 1.00 29.25 71 VAL I C 1
ATOM 9201 O O . VAL I 1 71 ? -4.647 -49.051 35.474 1.00 27.44 71 VAL I O 1
ATOM 9205 N N . MET I 1 72 ? -3.836 -50.232 33.734 1.00 28.47 72 MET I N 1
ATOM 9206 C CA . MET I 1 72 ? -2.680 -50.726 34.464 1.00 29.01 72 MET I CA 1
ATOM 9207 C C . MET I 1 72 ? -1.454 -50.321 33.663 1.00 29.82 72 MET I C 1
ATOM 9208 O O . MET I 1 72 ? -1.568 -49.942 32.496 1.00 29.49 72 MET I O 1
ATOM 9213 N N . MET I 1 73 ? -0.284 -50.386 34.284 1.00 30.93 73 MET I N 1
ATOM 9214 C CA . MET I 1 73 ? 0.939 -49.999 33.600 1.00 32.56 73 MET I CA 1
ATOM 9215 C C . MET I 1 73 ? 1.516 -51.160 32.800 1.00 34.65 73 MET I C 1
ATOM 9216 O O . MET I 1 73 ? 1.730 -52.248 33.329 1.00 34.28 73 MET I O 1
ATOM 9221 N N . ALA I 1 74 ? 1.750 -50.924 31.515 1.00 37.49 74 ALA I N 1
ATOM 9222 C CA . ALA I 1 74 ? 2.314 -51.945 30.644 1.00 40.40 74 ALA I CA 1
ATOM 9223 C C . ALA I 1 74 ? 3.784 -52.140 30.998 1.00 43.04 74 ALA I C 1
ATOM 9224 O O . ALA I 1 74 ? 4.549 -51.174 31.049 1.00 42.34 74 ALA I O 1
ATOM 9226 N N . ALA I 1 75 ? 4.170 -53.387 31.251 1.00 46.12 75 ALA I N 1
ATOM 9227 C CA . ALA I 1 75 ? 5.551 -53.701 31.594 1.00 49.74 75 ALA I CA 1
ATOM 9228 C C . ALA I 1 75 ? 6.468 -53.096 30.541 1.00 52.16 75 ALA I C 1
ATOM 9229 O O . ALA I 1 75 ? 6.376 -53.448 29.363 1.00 52.66 75 ALA I O 1
ATOM 9231 N N . VAL I 1 76 ? 7.340 -52.184 30.969 1.00 54.90 76 VAL I N 1
ATOM 9232 C CA . VAL I 1 76 ? 8.280 -51.518 30.064 1.00 57.37 76 VAL I CA 1
ATOM 9233 C C . VAL I 1 76 ? 8.706 -52.452 28.935 1.00 59.01 76 VAL I C 1
ATOM 9234 O O . VAL I 1 76 ? 9.229 -53.541 29.183 1.00 59.65 76 VAL I O 1
ATOM 9238 N N . GLU I 1 77 ? 8.467 -52.018 27.700 1.00 60.52 77 GLU I N 1
ATOM 9239 C CA . GLU I 1 77 ? 8.792 -52.801 26.509 1.00 61.92 77 GLU I CA 1
ATOM 9240 C C . GLU I 1 77 ? 10.018 -53.691 26.693 1.00 62.10 77 GLU I C 1
ATOM 9241 O O . GLU I 1 77 ? 11.102 -53.211 27.029 1.00 62.71 77 GLU I O 1
ATOM 9247 N N . GLY I 1 78 ? 9.833 -54.990 26.475 1.00 62.09 78 GLY I N 1
ATOM 9248 C CA . GLY I 1 78 ? 10.927 -55.934 26.620 1.00 61.91 78 GLY I CA 1
ATOM 9249 C C . GLY I 1 78 ? 10.855 -56.745 27.901 1.00 62.24 78 GLY I C 1
ATOM 9250 O O . GLY I 1 78 ? 11.297 -57.897 27.938 1.00 62.28 78 GLY I O 1
ATOM 9251 N N . ASP I 1 79 ? 10.294 -56.150 28.951 1.00 61.95 79 ASP I N 1
ATOM 9252 C CA . ASP I 1 79 ? 10.178 -56.823 30.243 1.00 62.17 79 ASP I CA 1
ATOM 9253 C C . ASP I 1 79 ? 8.909 -57.671 30.330 1.00 62.02 79 ASP I C 1
ATOM 9254 O O . ASP I 1 79 ? 7.897 -57.361 29.701 1.00 62.44 79 ASP I O 1
ATOM 9259 N N . THR I 1 80 ? 8.973 -58.742 31.115 1.00 61.73 80 THR I N 1
ATOM 9260 C CA . THR I 1 80 ? 7.836 -59.637 31.299 1.00 61.64 80 THR I CA 1
ATOM 9261 C C . THR I 1 80 ? 7.311 -59.485 32.722 1.00 61.29 80 THR I C 1
ATOM 9262 O O . THR I 1 80 ? 8.074 -59.571 33.684 1.00 61.85 80 THR I O 1
ATOM 9266 N N . LEU I 1 81 ? 6.007 -59.264 32.851 1.00 60.73 81 LEU I N 1
ATOM 9267 C CA . LEU I 1 81 ? 5.387 -59.082 34.161 1.00 60.01 81 LEU I CA 1
ATOM 9268 C C . LEU I 1 81 ? 4.710 -60.344 34.693 1.00 59.34 81 LEU I C 1
ATOM 9269 O O . LEU I 1 81 ? 4.204 -61.163 33.925 1.00 59.29 81 LEU I O 1
ATOM 9274 N N . ASP I 1 82 ? 4.708 -60.487 36.018 1.00 58.50 82 ASP I N 1
ATOM 9275 C CA . ASP I 1 82 ? 4.101 -61.639 36.679 1.00 56.98 82 ASP I CA 1
ATOM 9276 C C . ASP I 1 82 ? 2.583 -61.580 36.574 1.00 54.52 82 ASP I C 1
ATOM 9277 O O . ASP I 1 82 ? 1.949 -60.672 37.110 1.00 54.31 82 ASP I O 1
ATOM 9282 N N . PRO I 1 83 ? 1.981 -62.558 35.882 1.00 52.20 83 PRO I N 1
ATOM 9283 C CA . PRO I 1 83 ? 0.529 -62.624 35.701 1.00 50.62 83 PRO I CA 1
ATOM 9284 C C . PRO I 1 83 ? -0.229 -62.823 37.010 1.00 48.93 83 PRO I C 1
ATOM 9285 O O . PRO I 1 83 ? -1.455 -62.723 37.046 1.00 48.92 83 PRO I O 1
ATOM 9289 N N . GLU I 1 84 ? 0.500 -63.104 38.084 1.00 46.61 84 GLU I N 1
ATOM 9290 C CA . GLU I 1 84 ? -0.126 -63.314 39.381 1.00 45.61 84 GLU I CA 1
ATOM 9291 C C . GLU I 1 84 ? -0.627 -61.997 39.961 1.00 43.78 84 GLU I C 1
ATOM 9292 O O . GLU I 1 84 ? -1.494 -61.981 40.834 1.00 43.35 84 GLU I O 1
ATOM 9298 N N . VAL I 1 85 ? -0.078 -60.891 39.471 1.00 41.31 85 VAL I N 1
ATOM 9299 C CA . VAL I 1 85 ? -0.484 -59.577 39.941 1.00 38.99 85 VAL I CA 1
ATOM 9300 C C . VAL I 1 85 ? -1.857 -59.254 39.374 1.00 38.22 85 VAL I C 1
ATOM 9301 O O . VAL I 1 85 ? -2.838 -59.172 40.114 1.00 38.39 85 VAL I O 1
ATOM 9305 N N . GLU I 1 86 ? -1.923 -59.079 38.058 1.00 36.25 86 GLU I N 1
ATOM 9306 C CA . GLU I 1 86 ? -3.181 -58.769 37.390 1.00 34.94 86 GLU I CA 1
ATOM 9307 C C . GLU I 1 86 ? -4.269 -59.754 37.794 1.00 33.11 86 GLU I C 1
ATOM 9308 O O . GLU I 1 86 ? -5.423 -59.375 38.008 1.00 33.17 86 GLU I O 1
ATOM 9314 N N . ARG I 1 87 ? -3.894 -61.022 37.893 1.00 30.84 87 ARG I N 1
ATOM 9315 C CA . ARG I 1 87 ? -4.835 -62.067 38.269 1.00 28.68 87 ARG I CA 1
ATOM 9316 C C . ARG I 1 87 ? -5.473 -61.738 39.615 1.00 27.20 87 ARG I C 1
ATOM 9317 O O . ARG I 1 87 ? -6.693 -61.649 39.729 1.00 27.90 87 ARG I O 1
ATOM 9325 N N . ARG I 1 88 ? -4.636 -61.559 40.631 1.00 24.44 88 ARG I N 1
ATOM 9326 C CA . ARG I 1 88 ? -5.106 -61.245 41.972 1.00 22.64 88 ARG I CA 1
ATOM 9327 C C . ARG I 1 88 ? -6.006 -60.006 41.972 1.00 22.64 88 ARG I C 1
ATOM 9328 O O . ARG I 1 88 ? -7.028 -59.975 42.656 1.00 23.64 88 ARG I O 1
ATOM 9336 N N . TYR I 1 89 ? -5.628 -58.994 41.199 1.00 22.33 89 TYR I N 1
ATOM 9337 C CA . TYR I 1 89 ? -6.406 -57.760 41.114 1.00 23.18 89 TYR I CA 1
ATOM 9338 C C . TYR I 1 89 ? -7.789 -58.007 40.524 1.00 25.71 89 TYR I C 1
ATOM 9339 O O . TYR I 1 89 ? -8.805 -57.764 41.180 1.00 25.64 89 TYR I O 1
ATOM 9348 N N . ARG I 1 90 ? -7.826 -58.476 39.278 1.00 28.12 90 ARG I N 1
ATOM 9349 C CA . ARG I 1 90 ? -9.093 -58.754 38.605 1.00 29.26 90 ARG I CA 1
ATOM 9350 C C . ARG I 1 90 ? -10.029 -59.528 39.522 1.00 29.49 90 ARG I C 1
ATOM 9351 O O . ARG I 1 90 ? -11.238 -59.316 39.504 1.00 30.42 90 ARG I O 1
ATOM 9359 N N . ASN I 1 91 ? -9.462 -60.415 40.332 1.00 29.85 91 ASN I N 1
ATOM 9360 C CA . ASN I 1 91 ? -10.252 -61.228 41.243 1.00 30.79 91 ASN I CA 1
ATOM 9361 C C . ASN I 1 91 ? -10.842 -60.416 42.394 1.00 32.10 91 ASN I C 1
ATOM 9362 O O . ASN I 1 91 ? -12.008 -60.597 42.757 1.00 31.96 91 ASN I O 1
ATOM 9367 N N . ALA I 1 92 ? -10.035 -59.527 42.970 1.00 31.00 92 ALA I N 1
ATOM 9368 C CA . ALA I 1 92 ? -10.491 -58.687 44.071 1.00 29.68 92 ALA I CA 1
ATOM 9369 C C . ALA I 1 92 ? -11.623 -57.793 43.573 1.00 29.45 92 ALA I C 1
ATOM 9370 O O . ALA I 1 92 ? -12.566 -57.489 44.306 1.00 28.81 92 ALA I O 1
ATOM 9372 N N . LEU I 1 93 ? -11.519 -57.383 42.313 1.00 29.73 93 LEU I N 1
ATOM 9373 C CA . LEU I 1 93 ? -12.513 -56.526 41.686 1.00 31.07 93 LEU I CA 1
ATOM 9374 C C . LEU I 1 93 ? -13.752 -57.287 41.230 1.00 33.22 93 LEU I C 1
ATOM 9375 O O . LEU I 1 93 ? -14.659 -56.700 40.637 1.00 35.06 93 LEU I O 1
ATOM 9380 N N . SER I 1 94 ? -13.791 -58.586 41.503 1.00 35.07 94 SER I N 1
ATOM 9381 C CA . SER I 1 94 ? -14.926 -59.413 41.099 1.00 37.44 94 SER I CA 1
ATOM 9382 C C . SER I 1 94 ? -15.721 -59.935 42.289 1.00 38.58 94 SER I C 1
ATOM 9383 O O . SER I 1 94 ? -16.391 -60.960 42.187 1.00 38.93 94 SER I O 1
ATOM 9386 N N . LEU I 1 95 ? -15.649 -59.233 43.414 1.00 40.41 95 LEU I N 1
ATOM 9387 C CA . LEU I 1 95 ? -16.367 -59.655 44.613 1.00 42.43 95 LEU I CA 1
ATOM 9388 C C . LEU I 1 95 ? -17.862 -59.806 44.375 1.00 43.37 95 LEU I C 1
ATOM 9389 O O . LEU I 1 95 ? -18.542 -60.533 45.099 1.00 42.86 95 LEU I O 1
ATOM 9394 N N . GLN I 1 96 ? -18.376 -59.105 43.373 1.00 44.28 96 GLN I N 1
ATOM 9395 C CA . GLN I 1 96 ? -19.798 -59.173 43.071 1.00 46.38 96 GLN I CA 1
ATOM 9396 C C . GLN I 1 96 ? -20.015 -59.499 41.600 1.00 47.01 96 GLN I C 1
ATOM 9397 O O . GLN I 1 96 ? -20.601 -60.527 41.262 1.00 47.62 96 GLN I O 1
ATOM 9403 N N . ALA I 1 97 ? -19.541 -58.614 40.731 1.00 47.72 97 ALA I N 1
ATOM 9404 C CA . ALA I 1 97 ? -19.679 -58.803 39.292 1.00 48.23 97 ALA I CA 1
ATOM 9405 C C . ALA I 1 97 ? -18.327 -59.143 38.672 1.00 48.13 97 ALA I C 1
ATOM 9406 O O . ALA I 1 97 ? -17.284 -58.691 39.146 1.00 47.84 97 ALA I O 1
ATOM 9408 N N . PRO I 1 98 ? -18.332 -59.950 37.600 1.00 48.16 98 PRO I N 1
ATOM 9409 C CA . PRO I 1 98 ? -17.078 -60.326 36.943 1.00 47.40 98 PRO I CA 1
ATOM 9410 C C . PRO I 1 98 ? -16.321 -59.091 36.473 1.00 47.04 98 PRO I C 1
ATOM 9411 O O . PRO I 1 98 ? -16.746 -58.399 35.551 1.00 47.63 98 PRO I O 1
ATOM 9415 N N . CYS I 1 99 ? -15.200 -58.824 37.132 1.00 46.29 99 CYS I N 1
ATOM 9416 C CA . CYS I 1 99 ? -14.353 -57.679 36.824 1.00 45.20 99 CYS I CA 1
ATOM 9417 C C . CYS I 1 99 ? -14.155 -57.425 35.329 1.00 44.34 99 CYS I C 1
ATOM 9418 O O . CYS I 1 99 ? -13.831 -58.340 34.572 1.00 44.07 99 CYS I O 1
ATOM 9421 N N . PRO I 1 100 ? -14.360 -56.171 34.884 1.00 43.06 100 PRO I N 1
ATOM 9422 C CA . PRO I 1 100 ? -14.189 -55.820 33.471 1.00 41.80 100 PRO I CA 1
ATOM 9423 C C . PRO I 1 100 ? -12.742 -56.081 33.077 1.00 41.10 100 PRO I C 1
ATOM 9424 O O . PRO I 1 100 ? -11.890 -56.283 33.941 1.00 41.05 100 PRO I O 1
ATOM 9428 N N . ASP I 1 101 ? -12.459 -56.074 31.779 1.00 40.60 101 ASP I N 1
ATOM 9429 C CA . ASP I 1 101 ? -11.096 -56.312 31.322 1.00 39.61 101 ASP I CA 1
ATOM 9430 C C . ASP I 1 101 ? -10.214 -55.100 31.585 1.00 37.68 101 ASP I C 1
ATOM 9431 O O . ASP I 1 101 ? -10.664 -53.958 31.502 1.00 38.02 101 ASP I O 1
ATOM 9436 N N . ILE I 1 102 ? -8.956 -55.361 31.916 1.00 35.87 102 ILE I N 1
ATOM 9437 C CA . ILE I 1 102 ? -8.002 -54.300 32.208 1.00 34.65 102 ILE I CA 1
ATOM 9438 C C . ILE I 1 102 ? -7.163 -53.990 30.979 1.00 33.66 102 ILE I C 1
ATOM 9439 O O . ILE I 1 102 ? -6.722 -54.899 30.281 1.00 35.33 102 ILE I O 1
ATOM 9444 N N . ILE I 1 103 ? -6.949 -52.708 30.708 1.00 32.49 103 ILE I N 1
ATOM 9445 C CA . ILE I 1 103 ? -6.131 -52.315 29.572 1.00 31.68 103 ILE I CA 1
ATOM 9446 C C . ILE I 1 103 ? -4.739 -51.976 30.088 1.00 32.59 103 ILE I C 1
ATOM 9447 O O . ILE I 1 103 ? -4.537 -51.804 31.291 1.00 32.01 103 ILE I O 1
ATOM 9452 N N . ARG I 1 104 ? -3.785 -51.874 29.173 1.00 32.66 104 ARG I N 1
ATOM 9453 C CA . ARG I 1 104 ? -2.404 -51.579 29.533 1.00 32.77 104 ARG I CA 1
ATOM 9454 C C . ARG I 1 104 ? -1.904 -50.361 28.770 1.00 32.16 104 ARG I C 1
ATOM 9455 O O . ARG I 1 104 ? -2.225 -50.185 27.597 1.00 33.69 104 ARG I O 1
ATOM 9463 N N . ILE I 1 105 ? -1.118 -49.520 29.432 1.00 31.59 105 ILE I N 1
ATOM 9464 C CA . ILE I 1 105 ? -0.578 -48.335 28.778 1.00 31.88 105 ILE I CA 1
ATOM 9465 C C . ILE I 1 105 ? 0.869 -48.087 29.185 1.00 32.63 105 ILE I C 1
ATOM 9466 O O . ILE I 1 105 ? 1.310 -48.520 30.250 1.00 32.93 105 ILE I O 1
ATOM 9471 N N . ASN I 1 106 ? 1.600 -47.388 28.323 1.00 33.32 106 ASN I N 1
ATOM 9472 C CA . ASN I 1 106 ? 3.001 -47.070 28.566 1.00 35.42 106 ASN I CA 1
ATOM 9473 C C . ASN I 1 106 ? 3.254 -46.506 29.963 1.00 35.21 106 ASN I C 1
ATOM 9474 O O . ASN I 1 106 ? 2.386 -45.868 30.554 1.00 36.28 106 ASN I O 1
ATOM 9479 N N . ARG I 1 107 ? 4.454 -46.740 30.481 1.00 35.79 107 ARG I N 1
ATOM 9480 C CA . ARG I 1 107 ? 4.819 -46.258 31.805 1.00 35.71 107 ARG I CA 1
ATOM 9481 C C . ARG I 1 107 ? 4.672 -44.746 31.905 1.00 36.16 107 ARG I C 1
ATOM 9482 O O . ARG I 1 107 ? 3.965 -44.239 32.775 1.00 35.57 107 ARG I O 1
ATOM 9490 N N . PHE I 1 108 ? 5.344 -44.029 31.012 1.00 36.04 108 PHE I N 1
ATOM 9491 C CA . PHE I 1 108 ? 5.289 -42.576 31.028 1.00 36.09 108 PHE I CA 1
ATOM 9492 C C . PHE I 1 108 ? 3.928 -42.021 30.625 1.00 34.23 108 PHE I C 1
ATOM 9493 O O . PHE I 1 108 ? 3.632 -40.849 30.859 1.00 33.09 108 PHE I O 1
ATOM 9501 N N . ALA I 1 109 ? 3.098 -42.867 30.025 1.00 32.33 109 ALA I N 1
ATOM 9502 C CA . ALA I 1 109 ? 1.758 -42.451 29.635 1.00 29.94 109 ALA I CA 1
ATOM 9503 C C . ALA I 1 109 ? 0.902 -42.589 30.888 1.00 28.55 109 ALA I C 1
ATOM 9504 O O . ALA I 1 109 ? -0.088 -41.885 31.063 1.00 28.78 109 ALA I O 1
ATOM 9506 N N . PHE I 1 110 ? 1.301 -43.511 31.757 1.00 27.68 110 PHE I N 1
ATOM 9507 C CA . PHE I 1 110 ? 0.595 -43.751 33.007 1.00 26.45 110 PHE I CA 1
ATOM 9508 C C . PHE I 1 110 ? 0.888 -42.561 33.918 1.00 26.50 110 PHE I C 1
ATOM 9509 O O . PHE I 1 110 ? 0.007 -42.063 34.617 1.00 25.67 110 PHE I O 1
ATOM 9517 N N . TYR I 1 111 ? 2.140 -42.113 33.891 1.00 26.12 111 TYR I N 1
ATOM 9518 C CA . TYR I 1 111 ? 2.588 -40.976 34.691 1.00 26.40 111 TYR I CA 1
ATOM 9519 C C . TYR I 1 111 ? 1.869 -39.689 34.287 1.00 26.74 111 TYR I C 1
ATOM 9520 O O . TYR I 1 111 ? 1.499 -38.884 35.142 1.00 26.10 111 TYR I O 1
ATOM 9529 N N . GLU I 1 112 ? 1.684 -39.497 32.982 1.00 27.42 112 GLU I N 1
ATOM 9530 C CA . GLU I 1 112 ? 1.012 -38.306 32.464 1.00 27.87 112 GLU I CA 1
ATOM 9531 C C . GLU I 1 112 ? -0.418 -38.284 32.968 1.00 26.64 112 GLU I C 1
ATOM 9532 O O . GLU I 1 112 ? -0.978 -37.233 33.274 1.00 24.91 112 GLU I O 1
ATOM 9538 N N . ARG I 1 113 ? -1.001 -39.469 33.046 1.00 25.94 113 ARG I N 1
ATOM 9539 C CA . ARG I 1 113 ? -2.362 -39.626 33.505 1.00 26.62 113 ARG I CA 1
ATOM 9540 C C . ARG I 1 113 ? -2.398 -39.559 35.035 1.00 27.01 113 ARG I C 1
ATOM 9541 O O . ARG I 1 113 ? -3.366 -39.077 35.625 1.00 26.29 113 ARG I O 1
ATOM 9549 N N . ALA I 1 114 ? -1.329 -40.036 35.669 1.00 25.65 114 ALA I N 1
ATOM 9550 C CA . ALA I 1 114 ? -1.227 -40.010 37.122 1.00 25.82 114 ALA I CA 1
ATOM 9551 C C . ALA I 1 114 ? -1.154 -38.559 37.592 1.00 24.83 114 ALA I C 1
ATOM 9552 O O . ALA I 1 114 ? -1.638 -38.215 38.675 1.00 25.61 114 ALA I O 1
ATOM 9554 N N . GLN I 1 115 ? -0.544 -37.713 36.768 1.00 24.87 115 GLN I N 1
ATOM 9555 C CA . GLN I 1 115 ? -0.400 -36.295 37.082 1.00 24.89 115 GLN I CA 1
ATOM 9556 C C . GLN I 1 115 ? -1.755 -35.606 37.176 1.00 24.04 115 GLN I C 1
ATOM 9557 O O . GLN I 1 115 ? -1.911 -34.626 37.904 1.00 23.82 115 GLN I O 1
ATOM 9563 N N . LYS I 1 116 ? -2.731 -36.110 36.426 1.00 22.12 116 LYS I N 1
ATOM 9564 C CA . LYS I 1 116 ? -4.063 -35.517 36.431 1.00 21.30 116 LYS I CA 1
ATOM 9565 C C . LYS I 1 116 ? -5.082 -36.282 37.260 1.00 18.37 116 LYS I C 1
ATOM 9566 O O . LYS I 1 116 ? -6.222 -35.852 37.376 1.00 19.00 116 LYS I O 1
ATOM 9572 N N . ALA I 1 117 ? -4.677 -37.407 37.837 1.00 16.98 117 ALA I N 1
ATOM 9573 C CA . ALA I 1 117 ? -5.589 -38.201 38.653 1.00 16.31 117 ALA I CA 1
ATOM 9574 C C . ALA I 1 117 ? -6.103 -37.370 39.818 1.00 14.10 117 ALA I C 1
ATOM 9575 O O . ALA I 1 117 ? -5.486 -36.380 40.211 1.00 12.69 117 ALA I O 1
ATOM 9577 N N . PHE I 1 118 ? -7.237 -37.780 40.368 1.00 13.08 118 PHE I N 1
ATOM 9578 C CA . PHE I 1 118 ? -7.837 -37.081 41.494 1.00 15.01 118 PHE I CA 1
ATOM 9579 C C . PHE I 1 118 ? -7.065 -37.379 42.776 1.00 14.52 118 PHE I C 1
ATOM 9580 O O . PHE I 1 118 ? -7.011 -36.557 43.693 1.00 14.43 118 PHE I O 1
ATOM 9588 N N . ALA I 1 119 ? -6.454 -38.554 42.832 1.00 14.83 119 ALA I N 1
ATOM 9589 C CA . ALA I 1 119 ? -5.693 -38.942 44.009 1.00 15.30 119 ALA I CA 1
ATOM 9590 C C . ALA I 1 119 ? -4.874 -40.197 43.774 1.00 15.02 119 ALA I C 1
ATOM 9591 O O . ALA I 1 119 ? -5.109 -40.948 42.825 1.00 13.96 119 ALA I O 1
ATOM 9593 N N . ILE I 1 120 ? -3.901 -40.416 44.649 1.00 14.71 120 ILE I N 1
ATOM 9594 C CA . ILE I 1 120 ? -3.050 -41.592 44.557 1.00 14.74 120 ILE I CA 1
ATOM 9595 C C . ILE I 1 120 ? -2.929 -42.207 45.938 1.00 14.51 120 ILE I C 1
ATOM 9596 O O . ILE I 1 120 ? -2.592 -41.524 46.911 1.00 13.17 120 ILE I O 1
ATOM 9601 N N . VAL I 1 121 ? -3.228 -43.497 46.013 1.00 13.56 121 VAL I N 1
ATOM 9602 C CA . VAL I 1 121 ? -3.148 -44.249 47.259 1.00 14.99 121 VAL I CA 1
ATOM 9603 C C . VAL I 1 121 ? -1.940 -45.171 47.119 1.00 14.46 121 VAL I C 1
ATOM 9604 O O . VAL I 1 121 ? -2.006 -46.171 46.411 1.00 13.04 121 VAL I O 1
ATOM 9608 N N . ILE I 1 122 ? -0.836 -44.825 47.776 1.00 11.91 122 ILE I N 1
ATOM 9609 C CA . ILE I 1 122 ? 0.365 -45.649 47.692 1.00 12.81 122 ILE I CA 1
ATOM 9610 C C . ILE I 1 122 ? 0.296 -46.757 48.744 1.00 12.93 122 ILE I C 1
ATOM 9611 O O . ILE I 1 122 ? 0.218 -46.499 49.947 1.00 11.16 122 ILE I O 1
ATOM 9616 N N . THR I 1 123 ? 0.315 -47.996 48.258 1.00 13.07 123 THR I N 1
ATOM 9617 C CA . THR I 1 123 ? 0.194 -49.182 49.095 1.00 14.79 123 THR I CA 1
ATOM 9618 C C . THR I 1 123 ? 1.495 -49.902 49.423 1.00 16.03 123 THR I C 1
ATOM 9619 O O . THR I 1 123 ? 2.593 -49.434 49.106 1.00 16.50 123 THR I O 1
ATOM 9623 N N . GLY I 1 124 ? 1.343 -51.062 50.056 1.00 15.90 124 GLY I N 1
ATOM 9624 C CA . GLY I 1 124 ? 2.487 -51.873 50.429 1.00 16.83 124 GLY I CA 1
ATOM 9625 C C . GLY I 1 124 ? 2.857 -52.923 49.396 1.00 16.63 124 GLY I C 1
ATOM 9626 O O . GLY I 1 124 ? 3.741 -53.737 49.646 1.00 17.74 124 GLY I O 1
ATOM 9627 N N . GLU I 1 125 ? 2.181 -52.925 48.247 1.00 19.15 125 GLU I N 1
ATOM 9628 C CA . GLU I 1 125 ? 2.489 -53.884 47.183 1.00 20.51 125 GLU I CA 1
ATOM 9629 C C . GLU I 1 125 ? 3.951 -53.708 46.794 1.00 21.92 125 GLU I C 1
ATOM 9630 O O . GLU I 1 125 ? 4.375 -52.600 46.455 1.00 20.53 125 GLU I O 1
ATOM 9636 N N . ARG I 1 126 ? 4.723 -54.788 46.831 1.00 22.53 126 ARG I N 1
ATOM 9637 C CA . ARG I 1 126 ? 6.124 -54.684 46.454 1.00 24.75 126 ARG I CA 1
ATOM 9638 C C . ARG I 1 126 ? 6.415 -55.310 45.094 1.00 25.28 126 ARG I C 1
ATOM 9639 O O . ARG I 1 126 ? 7.557 -55.335 44.644 1.00 26.18 126 ARG I O 1
ATOM 9647 N N . ALA I 1 127 ? 5.367 -55.796 44.438 1.00 25.72 127 ALA I N 1
ATOM 9648 C CA . ALA I 1 127 ? 5.496 -56.393 43.114 1.00 25.78 127 ALA I CA 1
ATOM 9649 C C . ALA I 1 127 ? 5.653 -55.268 42.090 1.00 25.57 127 ALA I C 1
ATOM 9650 O O . ALA I 1 127 ? 4.963 -54.256 42.173 1.00 24.81 127 ALA I O 1
ATOM 9652 N N . LYS I 1 128 ? 6.559 -55.436 41.132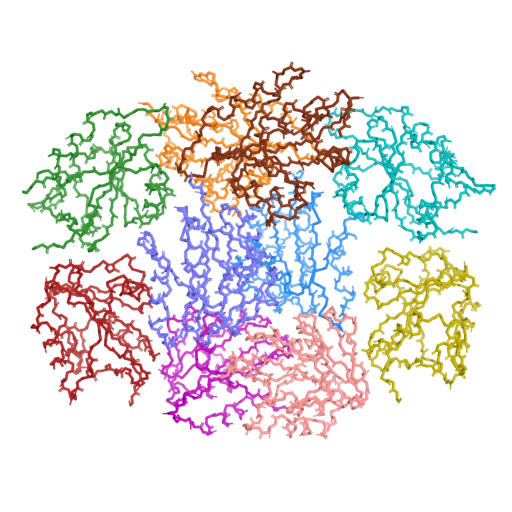 1.00 25.63 128 LYS I N 1
ATOM 9653 C CA . LYS I 1 128 ? 6.752 -54.410 40.113 1.00 25.82 128 LYS I CA 1
ATOM 9654 C C . LYS I 1 128 ? 5.500 -54.284 39.258 1.00 25.19 128 LYS I C 1
ATOM 9655 O O . LYS I 1 128 ? 4.781 -55.259 39.047 1.00 25.52 128 LYS I O 1
ATOM 9661 N N . TYR I 1 129 ? 5.242 -53.073 38.777 1.00 24.47 129 TYR I N 1
ATOM 9662 C CA . TYR I 1 129 ? 4.072 -52.790 37.955 1.00 23.49 129 TYR I CA 1
ATOM 9663 C C . TYR I 1 129 ? 2.785 -53.218 38.654 1.00 22.75 129 TYR I C 1
ATOM 9664 O O . TYR I 1 129 ? 1.870 -53.768 38.035 1.00 20.90 129 TYR I O 1
ATOM 9673 N N . GLY I 1 130 ? 2.729 -52.961 39.957 1.00 20.28 130 GLY I N 1
ATOM 9674 C CA . GLY I 1 130 ? 1.551 -53.300 40.730 1.00 18.99 130 GLY I CA 1
ATOM 9675 C C . GLY I 1 130 ? 0.613 -52.107 40.781 1.00 17.47 130 GLY I C 1
ATOM 9676 O O . GLY I 1 130 ? -0.279 -52.035 41.628 1.00 17.27 130 GLY I O 1
ATOM 9677 N N . ASN I 1 131 ? 0.819 -51.168 39.864 1.00 16.59 131 ASN I N 1
ATOM 9678 C CA . ASN I 1 131 ? -0.003 -49.966 39.796 1.00 16.90 131 ASN I CA 1
ATOM 9679 C C . ASN I 1 131 ? -1.294 -50.206 39.016 1.00 18.15 131 ASN I C 1
ATOM 9680 O O . ASN I 1 131 ? -1.295 -50.887 37.990 1.00 18.91 131 ASN I O 1
ATOM 9685 N N . ILE I 1 132 ? -2.392 -49.642 39.508 1.00 17.18 132 ILE I N 1
ATOM 9686 C CA . ILE I 1 132 ? -3.679 -49.771 38.838 1.00 15.46 132 ILE I CA 1
ATOM 9687 C C . ILE I 1 132 ? -4.490 -48.500 39.023 1.00 16.15 132 ILE I C 1
ATOM 9688 O O . ILE I 1 132 ? -4.518 -47.911 40.105 1.00 14.13 132 ILE I O 1
ATOM 9693 N N . LEU I 1 133 ? -5.140 -48.076 37.952 1.00 13.44 133 LEU I N 1
ATOM 9694 C CA . LEU I 1 133 ? -5.968 -46.892 37.985 1.00 14.47 133 LEU I CA 1
ATOM 9695 C C . LEU I 1 133 ? -7.418 -47.326 37.793 1.00 16.22 133 LEU I C 1
ATOM 9696 O O . LEU I 1 133 ? -7.714 -48.197 36.964 1.00 16.70 133 LEU I O 1
ATOM 9701 N N . LEU I 1 134 ? -8.309 -46.734 38.584 1.00 15.44 134 LEU I N 1
ATOM 9702 C CA . LEU I 1 134 ? -9.738 -47.024 38.520 1.00 14.93 134 LEU I CA 1
ATOM 9703 C C . LEU I 1 134 ? -10.455 -45.744 38.125 1.00 15.16 134 LEU I C 1
ATOM 9704 O O . LEU I 1 134 ? -10.109 -44.671 38.602 1.00 14.06 134 LEU I O 1
ATOM 9709 N N . LYS I 1 135 ? -11.453 -45.864 37.257 1.00 14.64 135 LYS I N 1
ATOM 9710 C CA . LYS I 1 135 ? -12.209 -44.710 36.781 1.00 15.02 135 LYS I CA 1
ATOM 9711 C C . LYS I 1 135 ? -13.663 -44.866 37.219 1.00 15.27 135 LYS I C 1
ATOM 9712 O O . LYS I 1 135 ? -14.354 -45.784 36.783 1.00 15.58 135 LYS I O 1
ATOM 9718 N N . LYS I 1 136 ? -14.123 -43.960 38.075 1.00 15.75 136 LYS I N 1
ATOM 9719 C CA . LYS I 1 136 ? -15.481 -44.016 38.606 1.00 13.89 136 LYS I CA 1
ATOM 9720 C C . LYS I 1 136 ? -16.591 -43.775 37.591 1.00 15.38 136 LYS I C 1
ATOM 9721 O O . LYS I 1 136 ? -16.488 -42.913 36.710 1.00 13.81 136 LYS I O 1
ATOM 9727 N N . GLY I 1 137 ? -17.659 -44.552 37.731 1.00 17.42 137 GLY I N 1
ATOM 9728 C CA . GLY I 1 137 ? -18.797 -44.418 36.847 1.00 18.75 137 GLY I CA 1
ATOM 9729 C C . GLY I 1 137 ? -19.917 -43.711 37.580 1.00 20.35 137 GLY I C 1
ATOM 9730 O O . GLY I 1 137 ? -19.691 -43.105 38.629 1.00 20.26 137 GLY I O 1
ATOM 9731 N N . VAL I 1 138 ? -21.122 -43.782 37.024 1.00 21.60 138 VAL I N 1
ATOM 9732 C CA . VAL I 1 138 ? -22.293 -43.157 37.625 1.00 23.78 138 VAL I CA 1
ATOM 9733 C C . VAL I 1 138 ? -22.885 -44.107 38.658 1.00 24.69 138 VAL I C 1
ATOM 9734 O O . VAL I 1 138 ? -23.447 -45.142 38.304 1.00 24.47 138 VAL I O 1
ATOM 9738 N N . THR I 1 139 ? -22.737 -43.760 39.934 1.00 26.60 139 THR I N 1
ATOM 9739 C CA . THR I 1 139 ? -23.265 -44.584 41.013 1.00 26.27 139 THR I CA 1
ATOM 9740 C C . THR I 1 139 ? -24.748 -44.830 40.761 1.00 27.50 139 THR I C 1
ATOM 9741 O O . THR I 1 139 ? -25.558 -43.902 40.802 1.00 26.88 139 THR I O 1
ATOM 9745 N N . PRO I 1 140 ? -25.117 -46.095 40.497 1.00 28.63 140 PRO I N 1
ATOM 9746 C CA . PRO I 1 140 ? -26.488 -46.544 40.220 1.00 30.52 140 PRO I CA 1
ATOM 9747 C C . PRO I 1 140 ? -27.472 -46.389 41.379 1.00 32.14 140 PRO I C 1
ATOM 9748 O O . PRO I 1 140 ? -28.605 -45.929 41.125 1.00 34.05 140 PRO I O 1
ATOM 9753 N N . MET J 1 1 ? -29.261 -19.335 59.551 1.00 11.96 1 MET J N 1
ATOM 9754 C CA . MET J 1 1 ? -30.201 -18.866 58.490 1.00 14.59 1 MET J CA 1
ATOM 9755 C C . MET J 1 1 ? -30.631 -17.418 58.696 1.00 13.95 1 MET J C 1
ATOM 9756 O O . MET J 1 1 ? -30.303 -16.794 59.701 1.00 14.37 1 MET J O 1
ATOM 9761 N N . LEU J 1 2 ? -31.378 -16.889 57.737 1.00 15.58 2 LEU J N 1
ATOM 9762 C CA . LEU J 1 2 ? -31.847 -15.515 57.818 1.00 15.84 2 LEU J CA 1
ATOM 9763 C C . LEU J 1 2 ? -33.281 -15.425 57.335 1.00 15.57 2 LEU J C 1
ATOM 9764 O O . LEU J 1 2 ? -33.770 -16.325 56.659 1.00 14.56 2 LEU J O 1
ATOM 9769 N N . LYS J 1 3 ? -33.945 -14.329 57.683 1.00 15.39 3 LYS J N 1
ATOM 9770 C CA . LYS J 1 3 ? -35.316 -14.086 57.252 1.00 16.36 3 LYS J CA 1
ATOM 9771 C C . LYS J 1 3 ? -35.266 -13.544 55.824 1.00 16.89 3 LYS J C 1
ATOM 9772 O O . LYS J 1 3 ? -34.254 -12.972 55.412 1.00 14.19 3 LYS J O 1
ATOM 9778 N N . THR J 1 4 ? -36.344 -13.745 55.069 1.00 18.70 4 THR J N 1
ATOM 9779 C CA . THR J 1 4 ? -36.432 -13.247 53.694 1.00 20.05 4 THR J CA 1
ATOM 9780 C C . THR J 1 4 ? -35.639 -14.040 52.654 1.00 19.98 4 THR J C 1
ATOM 9781 O O . THR J 1 4 ? -35.972 -14.034 51.471 1.00 21.03 4 THR J O 1
ATOM 9785 N N . ILE J 1 5 ? -34.581 -14.707 53.087 1.00 19.87 5 ILE J N 1
ATOM 9786 C CA . ILE J 1 5 ? -33.756 -15.474 52.168 1.00 19.69 5 ILE J CA 1
ATOM 9787 C C . ILE J 1 5 ? -33.958 -16.964 52.394 1.00 19.21 5 ILE J C 1
ATOM 9788 O O . ILE J 1 5 ? -34.077 -17.407 53.531 1.00 19.63 5 ILE J O 1
ATOM 9793 N N . SER J 1 6 ? -33.987 -17.732 51.311 1.00 18.34 6 SER J N 1
ATOM 9794 C CA . SER J 1 6 ? -34.155 -19.181 51.409 1.00 19.29 6 SER J CA 1
ATOM 9795 C C . SER J 1 6 ? -33.145 -19.761 52.389 1.00 20.14 6 SER J C 1
ATOM 9796 O O . SER J 1 6 ? -31.952 -19.482 52.292 1.00 20.25 6 SER J O 1
ATOM 9799 N N . PRO J 1 7 ? -33.610 -20.574 53.350 1.00 20.35 7 PRO J N 1
ATOM 9800 C CA . PRO J 1 7 ? -32.704 -21.175 54.332 1.00 19.54 7 PRO J CA 1
ATOM 9801 C C . PRO J 1 7 ? -31.847 -22.286 53.731 1.00 18.45 7 PRO J C 1
ATOM 9802 O O . PRO J 1 7 ? -30.914 -22.777 54.367 1.00 16.78 7 PRO J O 1
ATOM 9806 N N . LEU J 1 8 ? -32.170 -22.679 52.503 1.00 17.43 8 LEU J N 1
ATOM 9807 C CA . LEU J 1 8 ? -31.421 -23.725 51.809 1.00 17.01 8 LEU J CA 1
ATOM 9808 C C . LEU J 1 8 ? -30.026 -23.267 51.377 1.00 15.88 8 LEU J C 1
ATOM 9809 O O . LEU J 1 8 ? -29.174 -24.095 51.047 1.00 14.99 8 LEU J O 1
ATOM 9814 N N . ILE J 1 9 ? -29.798 -21.954 51.370 1.00 13.55 9 ILE J N 1
ATOM 9815 C CA . ILE J 1 9 ? -28.506 -21.400 50.961 1.00 13.33 9 ILE J CA 1
ATOM 9816 C C . ILE J 1 9 ? -27.567 -21.229 52.156 1.00 13.40 9 ILE J C 1
ATOM 9817 O O . ILE J 1 9 ? -27.814 -20.397 53.029 1.00 15.68 9 ILE J O 1
ATOM 9822 N N . SER J 1 10 ? -26.488 -22.005 52.191 1.00 12.32 10 SER J N 1
ATOM 9823 C CA . SER J 1 10 ? -25.526 -21.931 53.297 1.00 12.67 10 SER J CA 1
ATOM 9824 C C . SER J 1 10 ? -24.847 -20.564 53.365 1.00 10.81 10 SER J C 1
ATOM 9825 O O . SER J 1 10 ? -24.793 -19.841 52.372 1.00 12.08 10 SER J O 1
ATOM 9828 N N . PRO J 1 11 ? -24.322 -20.192 54.544 1.00 10.44 11 PRO J N 1
ATOM 9829 C CA . PRO J 1 11 ? -23.648 -18.900 54.710 1.00 8.49 11 PRO J CA 1
ATOM 9830 C C . PRO J 1 11 ? -22.479 -18.691 53.744 1.00 10.51 11 PRO J C 1
ATOM 9831 O O . PRO J 1 11 ? -22.286 -17.593 53.226 1.00 10.25 11 PRO J O 1
ATOM 9835 N N . GLU J 1 12 ? -21.703 -19.745 53.508 1.00 9.37 12 GLU J N 1
ATOM 9836 C CA . GLU J 1 12 ? -20.562 -19.669 52.605 1.00 11.25 12 GLU J CA 1
ATOM 9837 C C . GLU J 1 12 ? -21.012 -19.415 51.162 1.00 10.55 12 GLU J C 1
ATOM 9838 O O . GLU J 1 12 ? -20.382 -18.634 50.444 1.00 10.20 12 GLU J O 1
ATOM 9844 N N . LEU J 1 13 ? -22.105 -20.060 50.748 1.00 9.14 13 LEU J N 1
ATOM 9845 C CA . LEU J 1 13 ? -22.623 -19.890 49.392 1.00 8.12 13 LEU J CA 1
ATOM 9846 C C . LEU J 1 13 ? -23.191 -18.491 49.216 1.00 9.92 13 LEU J C 1
ATOM 9847 O O . LEU J 1 13 ? -23.106 -17.908 48.133 1.00 7.97 13 LEU J O 1
ATOM 9852 N N . LEU J 1 14 ? -23.774 -17.952 50.284 1.00 8.42 14 LEU J N 1
ATOM 9853 C CA . LEU J 1 14 ? -24.318 -16.597 50.248 1.00 9.67 14 LEU J CA 1
ATOM 9854 C C . LEU J 1 14 ? -23.152 -15.626 49.972 1.00 9.56 14 LEU J C 1
ATOM 9855 O O . LEU J 1 14 ? -23.253 -14.723 49.139 1.00 9.65 14 LEU J O 1
ATOM 9860 N N . LYS J 1 15 ? -22.045 -15.816 50.679 1.00 8.36 15 LYS J N 1
ATOM 9861 C CA . LYS J 1 15 ? -20.863 -14.983 50.494 1.00 9.01 15 LYS J CA 1
ATOM 9862 C C . LYS J 1 15 ? -20.319 -15.127 49.066 1.00 8.96 15 LYS J C 1
ATOM 9863 O O . LYS J 1 15 ? -20.018 -14.146 48.398 1.00 9.79 15 LYS J O 1
ATOM 9869 N N . VAL J 1 16 ? -20.195 -16.361 48.604 1.00 9.60 16 VAL J N 1
ATOM 9870 C CA . VAL J 1 16 ? -19.687 -16.625 47.260 1.00 10.19 16 VAL J CA 1
ATOM 9871 C C . VAL J 1 16 ? -20.506 -15.906 46.193 1.00 10.89 16 VAL J C 1
ATOM 9872 O O . VAL J 1 16 ? -19.955 -15.200 45.355 1.00 10.29 16 VAL J O 1
ATOM 9876 N N . LEU J 1 17 ? -21.824 -16.081 46.238 1.00 10.79 17 LEU J N 1
ATOM 9877 C CA . LEU J 1 17 ? -22.717 -15.453 45.276 1.00 10.08 17 LEU J CA 1
ATOM 9878 C C . LEU J 1 17 ? -22.580 -13.940 45.304 1.00 10.23 17 LEU J C 1
ATOM 9879 O O . LEU J 1 17 ? -22.605 -13.289 44.262 1.00 10.86 17 LEU J O 1
ATOM 9884 N N . ALA J 1 18 ? -22.424 -13.385 46.501 1.00 10.88 18 ALA J N 1
ATOM 9885 C CA . ALA J 1 18 ? -22.280 -11.942 46.665 1.00 11.08 18 ALA J CA 1
ATOM 9886 C C . ALA J 1 18 ? -20.939 -11.437 46.123 1.00 10.93 18 ALA J C 1
ATOM 9887 O O . ALA J 1 18 ? -20.861 -10.336 45.578 1.00 12.62 18 ALA J O 1
ATOM 9889 N N . GLU J 1 19 ? -19.887 -12.239 46.273 1.00 10.41 19 GLU J N 1
ATOM 9890 C CA . GLU J 1 19 ? -18.560 -11.853 45.785 1.00 11.44 19 GLU J CA 1
ATOM 9891 C C . GLU J 1 19 ? -18.485 -11.890 44.271 1.00 10.64 19 GLU J C 1
ATOM 9892 O O . GLU J 1 19 ? -17.672 -11.199 43.667 1.00 7.31 19 GLU J O 1
ATOM 9898 N N . MET J 1 20 ? -19.320 -12.720 43.661 1.00 10.63 20 MET J N 1
ATOM 9899 C CA . MET J 1 20 ? -19.321 -12.852 42.214 1.00 10.66 20 MET J CA 1
ATOM 9900 C C . MET J 1 20 ? -19.669 -11.549 41.519 1.00 10.89 20 MET J C 1
ATOM 9901 O O . MET J 1 20 ? -20.515 -10.794 41.987 1.00 11.08 20 MET J O 1
ATOM 9906 N N . GLY J 1 21 ? -18.993 -11.283 40.405 1.00 12.00 21 GLY J N 1
ATOM 9907 C CA . GLY J 1 21 ? -19.247 -10.067 39.654 1.00 13.28 21 GLY J CA 1
ATOM 9908 C C . GLY J 1 21 ? -19.764 -10.394 38.265 1.00 13.92 21 GLY J C 1
ATOM 9909 O O . GLY J 1 21 ? -20.031 -11.558 37.955 1.00 14.91 21 GLY J O 1
ATOM 9910 N N . HIS J 1 22 ? -19.901 -9.370 37.426 1.00 15.35 22 HIS J N 1
ATOM 9911 C CA . HIS J 1 22 ? -20.399 -9.544 36.064 1.00 13.99 22 HIS J CA 1
ATOM 9912 C C . HIS J 1 22 ? -19.514 -10.487 35.257 1.00 13.61 22 HIS J C 1
ATOM 9913 O O . HIS J 1 22 ? -18.311 -10.269 35.125 1.00 14.58 22 HIS J O 1
ATOM 9920 N N . GLY J 1 23 ? -20.114 -11.536 34.709 1.00 13.28 23 GLY J N 1
ATOM 9921 C CA . GLY J 1 23 ? -19.345 -12.478 33.919 1.00 11.56 23 GLY J CA 1
ATOM 9922 C C . GLY J 1 23 ? -18.871 -13.678 34.714 1.00 11.06 23 GLY J C 1
ATOM 9923 O O . GLY J 1 23 ? -18.506 -14.699 34.125 1.00 10.82 23 GLY J O 1
ATOM 9924 N N . ASP J 1 24 ? -18.853 -13.566 36.043 1.00 10.63 24 ASP J N 1
ATOM 9925 C CA . ASP J 1 24 ? -18.424 -14.688 36.871 1.00 10.16 24 ASP J CA 1
ATOM 9926 C C . ASP J 1 24 ? -19.451 -15.793 36.730 1.00 10.39 24 ASP J C 1
ATOM 9927 O O . ASP J 1 24 ? -20.646 -15.535 36.594 1.00 10.78 24 ASP J O 1
ATOM 9932 N N . GLU J 1 25 ? -18.980 -17.028 36.772 1.00 11.65 25 GLU J N 1
ATOM 9933 C CA . GLU J 1 25 ? -19.862 -18.166 36.611 1.00 11.65 25 GLU J CA 1
ATOM 9934 C C . GLU J 1 25 ? -19.815 -19.110 37.801 1.00 10.57 25 GLU J C 1
ATOM 9935 O O . GLU J 1 25 ? -18.776 -19.298 38.421 1.00 11.19 25 GLU J O 1
ATOM 9941 N N . ILE J 1 26 ? -20.961 -19.684 38.127 1.00 9.79 26 ILE J N 1
ATOM 9942 C CA . ILE J 1 26 ? -21.041 -20.629 39.223 1.00 9.41 26 ILE J CA 1
ATOM 9943 C C . ILE J 1 26 ? -21.798 -21.827 38.694 1.00 8.36 26 ILE J C 1
ATOM 9944 O O . ILE J 1 26 ? -22.729 -21.684 37.899 1.00 9.23 26 ILE J O 1
ATOM 9949 N N . ILE J 1 27 ? -21.376 -23.011 39.115 1.00 8.85 27 ILE J N 1
ATOM 9950 C CA . ILE J 1 27 ? -22.005 -24.239 38.671 1.00 9.61 27 ILE J CA 1
ATOM 9951 C C . ILE J 1 27 ? -22.734 -24.930 39.803 1.00 10.98 27 ILE J C 1
ATOM 9952 O O . ILE J 1 27 ? -22.225 -25.019 40.919 1.00 12.24 27 ILE J O 1
ATOM 9957 N N . PHE J 1 28 ? -23.938 -25.398 39.502 1.00 10.53 28 PHE J N 1
ATOM 9958 C CA . PHE J 1 28 ? -24.749 -26.167 40.435 1.00 12.17 28 PHE J CA 1
ATOM 9959 C C . PHE J 1 28 ? -24.724 -27.501 39.719 1.00 11.67 28 PHE J C 1
ATOM 9960 O O . PHE J 1 28 ? -25.403 -27.675 38.709 1.00 11.52 28 PHE J O 1
ATOM 9968 N N . SER J 1 29 ? -23.921 -28.433 40.216 1.00 13.13 29 SER J N 1
ATOM 9969 C CA . SER J 1 29 ? -23.786 -29.730 39.560 1.00 15.38 29 SER J CA 1
ATOM 9970 C C . SER J 1 29 ? -24.620 -30.842 40.168 1.00 16.23 29 SER J C 1
ATOM 9971 O O . SER J 1 29 ? -25.096 -30.730 41.300 1.00 16.50 29 SER J O 1
ATOM 9974 N N . ASP J 1 30 ? -24.794 -31.918 39.404 1.00 15.49 30 ASP J N 1
ATOM 9975 C CA . ASP J 1 30 ? -25.539 -33.059 39.900 1.00 16.21 30 ASP J CA 1
ATOM 9976 C C . ASP J 1 30 ? -24.597 -33.850 40.810 1.00 15.64 30 ASP J C 1
ATOM 9977 O O . ASP J 1 30 ? -23.411 -33.531 40.917 1.00 14.87 30 ASP J O 1
ATOM 9982 N N . ALA J 1 31 ? -25.129 -34.866 41.474 1.00 15.99 31 ALA J N 1
ATOM 9983 C CA . ALA J 1 31 ? -24.348 -35.673 42.410 1.00 15.34 31 ALA J CA 1
ATOM 9984 C C . ALA J 1 31 ? -23.222 -36.500 41.791 1.00 15.52 31 ALA J C 1
ATOM 9985 O O . ALA J 1 31 ? -22.386 -37.047 42.511 1.00 13.80 31 ALA J O 1
ATOM 9987 N N . HIS J 1 32 ? -23.182 -36.580 40.464 1.00 16.18 32 HIS J N 1
ATOM 9988 C CA . HIS J 1 32 ? -22.162 -37.378 39.789 1.00 15.31 32 HIS J CA 1
ATOM 9989 C C . HIS J 1 32 ? -21.049 -36.553 39.159 1.00 15.04 32 HIS J C 1
ATOM 9990 O O . HIS J 1 32 ? -20.092 -37.102 38.611 1.00 14.83 32 HIS J O 1
ATOM 9997 N N . PHE J 1 33 ? -21.178 -35.236 39.243 1.00 14.09 33 PHE J N 1
ATOM 9998 C CA . PHE J 1 33 ? -20.194 -34.327 38.669 1.00 13.50 33 PHE J CA 1
ATOM 9999 C C . PHE J 1 33 ? -18.846 -34.395 39.387 1.00 14.24 33 PHE J C 1
ATOM 10000 O O . PHE J 1 33 ? -18.792 -34.521 40.609 1.00 13.98 33 PHE J O 1
ATOM 10008 N N . PRO J 1 34 ? -17.735 -34.338 38.630 1.00 15.07 34 PRO J N 1
ATOM 10009 C CA . PRO J 1 34 ? -16.401 -34.388 39.244 1.00 14.30 34 PRO J CA 1
ATOM 10010 C C . PRO J 1 34 ? -16.000 -33.000 39.760 1.00 14.07 34 PRO J C 1
ATOM 10011 O O . PRO J 1 34 ? -14.972 -32.441 39.371 1.00 15.22 34 PRO J O 1
ATOM 10015 N N . ALA J 1 35 ? -16.826 -32.459 40.646 1.00 13.28 35 ALA J N 1
ATOM 10016 C CA . ALA J 1 35 ? -16.616 -31.135 41.212 1.00 14.04 35 ALA J CA 1
ATOM 10017 C C . ALA J 1 35 ? -15.280 -30.897 41.908 1.00 13.19 35 ALA J C 1
ATOM 10018 O O . ALA J 1 35 ? -14.679 -29.837 41.747 1.00 14.13 35 ALA J O 1
ATOM 10020 N N . HIS J 1 36 ? -14.811 -31.877 42.673 1.00 11.30 36 HIS J N 1
ATOM 10021 C CA . HIS J 1 36 ? -13.570 -31.719 43.428 1.00 10.30 36 HIS J CA 1
ATOM 10022 C C . HIS J 1 36 ? -12.255 -31.772 42.652 1.00 12.31 36 HIS J C 1
ATOM 10023 O O . HIS J 1 36 ? -11.202 -31.414 43.185 1.00 10.21 36 HIS J O 1
ATOM 10030 N N . SER J 1 37 ? -12.296 -32.214 41.400 1.00 12.46 37 SER J N 1
ATOM 10031 C CA . SER J 1 37 ? -11.068 -32.265 40.616 1.00 14.79 37 SER J CA 1
ATOM 10032 C C . SER J 1 37 ? -11.022 -31.105 39.627 1.00 15.96 37 SER J C 1
ATOM 10033 O O . SER J 1 37 ? -10.013 -30.875 38.966 1.00 16.88 37 SER J O 1
ATOM 10036 N N . MET J 1 38 ? -12.115 -30.354 39.558 1.00 16.69 38 MET J N 1
ATOM 10037 C CA . MET J 1 38 ? -12.221 -29.230 38.640 1.00 19.49 38 MET J CA 1
ATOM 10038 C C . MET J 1 38 ? -11.242 -28.097 38.944 1.00 20.67 38 MET J C 1
ATOM 10039 O O . MET J 1 38 ? -10.555 -27.607 38.045 1.00 19.55 38 MET J O 1
ATOM 10044 N N . GLY J 1 39 ? -11.176 -27.682 40.206 1.00 20.27 39 GLY J N 1
ATOM 10045 C CA . GLY J 1 39 ? -10.262 -26.614 40.570 1.00 19.95 39 GLY J CA 1
ATOM 10046 C C . GLY J 1 39 ? -10.840 -25.592 41.533 1.00 19.64 39 GLY J C 1
ATOM 10047 O O . GLY J 1 39 ? -10.371 -25.475 42.662 1.00 19.58 39 GLY J O 1
ATOM 10048 N N . PRO J 1 40 ? -11.867 -24.840 41.120 1.00 20.18 40 PRO J N 1
ATOM 10049 C CA . PRO J 1 40 ? -12.462 -23.837 42.006 1.00 19.72 40 PRO J CA 1
ATOM 10050 C C . PRO J 1 40 ? -13.021 -24.423 43.295 1.00 18.65 40 PRO J C 1
ATOM 10051 O O . PRO J 1 40 ? -13.205 -25.639 43.417 1.00 17.86 40 PRO J O 1
ATOM 10055 N N . GLN J 1 41 ? -13.273 -23.547 44.261 1.00 15.80 41 GLN J N 1
ATOM 10056 C CA . GLN J 1 41 ? -13.820 -23.953 45.548 1.00 14.15 41 GLN J CA 1
ATOM 10057 C C . GLN J 1 41 ? -15.092 -24.761 45.348 1.00 12.23 41 GLN J C 1
ATOM 10058 O O . GLN J 1 41 ? -15.853 -24.514 44.416 1.00 12.50 41 GLN J O 1
ATOM 10064 N N . VAL J 1 42 ? -15.318 -25.737 46.219 1.00 11.30 42 VAL J N 1
ATOM 10065 C CA . VAL J 1 42 ? -16.518 -26.552 46.134 1.00 10.30 42 VAL J CA 1
ATOM 10066 C C . VAL J 1 42 ? -17.346 -26.428 47.404 1.00 10.48 42 VAL J C 1
ATOM 10067 O O . VAL J 1 42 ? -16.818 -26.437 48.510 1.00 10.49 42 VAL J O 1
ATOM 10071 N N . ILE J 1 43 ? -18.651 -26.296 47.230 1.00 9.22 43 ILE J N 1
ATOM 10072 C CA . ILE J 1 43 ? -19.564 -26.213 48.353 1.00 10.65 43 ILE J CA 1
ATOM 10073 C C . ILE J 1 43 ? -20.487 -27.421 48.228 1.00 11.39 43 ILE J C 1
ATOM 10074 O O . ILE J 1 43 ? -20.983 -27.721 47.141 1.00 11.31 43 ILE J O 1
ATOM 10079 N N . ARG J 1 44 ? -20.696 -28.129 49.332 1.00 13.39 44 ARG J N 1
ATOM 10080 C CA . ARG J 1 44 ? -21.555 -29.307 49.324 1.00 14.60 44 ARG J CA 1
ATOM 10081 C C . ARG J 1 44 ? -22.990 -28.929 49.682 1.00 14.82 44 ARG J C 1
ATOM 10082 O O . ARG J 1 44 ? -23.223 -28.165 50.615 1.00 16.46 44 ARG J O 1
ATOM 10090 N N . ALA J 1 45 ? -23.942 -29.467 48.926 1.00 15.35 45 ALA J N 1
ATOM 10091 C CA . ALA J 1 45 ? -25.377 -29.238 49.139 1.00 15.60 45 ALA J CA 1
ATOM 10092 C C . ALA J 1 45 ? -26.019 -30.583 48.803 1.00 15.65 45 ALA J C 1
ATOM 10093 O O . ALA J 1 45 ? -26.845 -30.691 47.895 1.00 13.96 45 ALA J O 1
ATOM 10095 N N . ASP J 1 46 ? -25.622 -31.603 49.558 1.00 18.05 46 ASP J N 1
ATOM 10096 C CA . ASP J 1 46 ? -26.071 -32.973 49.336 1.00 19.11 46 ASP J CA 1
ATOM 10097 C C . ASP J 1 46 ? -27.535 -33.319 49.595 1.00 19.70 46 ASP J C 1
ATOM 10098 O O . ASP J 1 46 ? -28.013 -34.354 49.130 1.00 19.61 46 ASP J O 1
ATOM 10103 N N . GLY J 1 47 ? -28.253 -32.466 50.315 1.00 18.69 47 GLY J N 1
ATOM 10104 C CA . GLY J 1 47 ? -29.649 -32.762 50.587 1.00 21.22 47 GLY J CA 1
ATOM 10105 C C . GLY J 1 47 ? -30.619 -31.969 49.730 1.00 21.65 47 GLY J C 1
ATOM 10106 O O . GLY J 1 47 ? -31.819 -31.940 50.004 1.00 23.89 47 GLY J O 1
ATOM 10107 N N . LEU J 1 48 ? -30.098 -31.351 48.674 1.00 20.58 48 LEU J N 1
ATOM 10108 C CA . LEU J 1 48 ? -30.896 -30.521 47.778 1.00 19.29 48 LEU J CA 1
ATOM 10109 C C . LEU J 1 48 ? -30.786 -30.918 46.311 1.00 17.45 48 LEU J C 1
ATOM 10110 O O . LEU J 1 48 ? -29.786 -31.483 45.885 1.00 17.58 48 LEU J O 1
ATOM 10115 N N . LEU J 1 49 ? -31.828 -30.621 45.546 1.00 15.27 49 LEU J N 1
ATOM 10116 C CA . LEU J 1 49 ? -31.818 -30.892 44.113 1.00 15.74 49 LEU J CA 1
ATOM 10117 C C . LEU J 1 49 ? -31.386 -29.582 43.470 1.00 15.19 49 LEU J C 1
ATOM 10118 O O . LEU J 1 49 ? -31.443 -28.525 44.100 1.00 16.18 49 LEU J O 1
ATOM 10123 N N . VAL J 1 50 ? -30.947 -29.633 42.223 1.00 16.44 50 VAL J N 1
ATOM 10124 C CA . VAL J 1 50 ? -30.510 -28.410 41.567 1.00 15.39 50 VAL J CA 1
ATOM 10125 C C . VAL J 1 50 ? -31.674 -27.424 41.498 1.00 16.15 50 VAL J C 1
ATOM 10126 O O . VAL J 1 50 ? -31.495 -26.220 41.702 1.00 15.68 50 VAL J O 1
ATOM 10130 N N . SER J 1 51 ? -32.874 -27.937 41.246 1.00 14.83 51 SER J N 1
ATOM 10131 C CA . SER J 1 51 ? -34.048 -27.081 41.170 1.00 16.20 51 SER J CA 1
ATOM 10132 C C . SER J 1 51 ? -34.264 -26.313 42.469 1.00 16.62 51 SER J C 1
ATOM 10133 O O . SER J 1 51 ? -34.738 -25.182 42.443 1.00 17.56 51 SER J O 1
ATOM 10136 N N . ASP J 1 52 ? -33.917 -26.922 43.602 1.00 17.54 52 ASP J N 1
ATOM 10137 C CA . ASP J 1 52 ? -34.070 -26.258 44.897 1.00 16.74 52 ASP J CA 1
ATOM 10138 C C . ASP J 1 52 ? -33.177 -25.027 44.956 1.00 16.14 52 ASP J C 1
ATOM 10139 O O . ASP J 1 52 ? -33.608 -23.959 45.377 1.00 18.23 52 ASP J O 1
ATOM 10144 N N . LEU J 1 53 ? -31.923 -25.184 44.549 1.00 17.11 53 LEU J N 1
ATOM 10145 C CA . LEU J 1 53 ? -30.976 -24.066 44.559 1.00 17.27 53 LEU J CA 1
ATOM 10146 C C . LEU J 1 53 ? -31.400 -22.958 43.608 1.00 16.92 53 LEU J C 1
ATOM 10147 O O . LEU J 1 53 ? -31.424 -21.786 43.977 1.00 17.97 53 LEU J O 1
ATOM 10152 N N . LEU J 1 54 ? -31.728 -23.333 42.378 1.00 17.35 54 LEU J N 1
ATOM 10153 C CA . LEU J 1 54 ? -32.151 -22.357 41.389 1.00 19.46 54 LEU J CA 1
ATOM 10154 C C . LEU J 1 54 ? -33.283 -21.506 41.954 1.00 19.66 54 LEU J C 1
ATOM 10155 O O . LEU J 1 54 ? -33.194 -20.279 42.011 1.00 20.24 54 LEU J O 1
ATOM 10160 N N . GLN J 1 55 ? -34.348 -22.165 42.387 1.00 19.94 55 GLN J N 1
ATOM 10161 C CA . GLN J 1 55 ? -35.489 -21.456 42.949 1.00 19.66 55 GLN J CA 1
ATOM 10162 C C . GLN J 1 55 ? -35.099 -20.567 44.134 1.00 18.09 55 GLN J C 1
ATOM 10163 O O . GLN J 1 55 ? -35.655 -19.487 44.315 1.00 17.27 55 GLN J O 1
ATOM 10169 N N . ALA J 1 56 ? -34.138 -21.015 44.934 1.00 15.91 56 ALA J N 1
ATOM 10170 C CA . ALA J 1 56 ? -33.716 -20.255 46.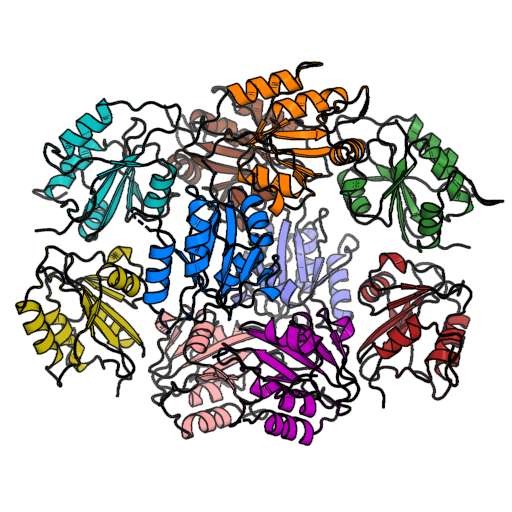105 1.00 15.41 56 ALA J CA 1
ATOM 10171 C C . ALA J 1 56 ? -32.778 -19.092 45.807 1.00 16.27 56 ALA J C 1
ATOM 10172 O O . ALA J 1 56 ? -32.793 -18.078 46.508 1.00 14.51 56 ALA J O 1
ATOM 10174 N N . ILE J 1 57 ? -31.965 -19.233 44.766 1.00 16.37 57 ILE J N 1
ATOM 10175 C CA . ILE J 1 57 ? -31.000 -18.199 44.429 1.00 16.83 57 ILE J CA 1
ATOM 10176 C C . ILE J 1 57 ? -31.402 -17.225 43.318 1.00 17.76 57 ILE J C 1
ATOM 10177 O O . ILE J 1 57 ? -30.895 -16.101 43.268 1.00 17.79 57 ILE J O 1
ATOM 10182 N N . ILE J 1 58 ? -32.316 -17.630 42.440 1.00 19.14 58 ILE J N 1
ATOM 10183 C CA . ILE J 1 58 ? -32.700 -16.754 41.335 1.00 18.47 58 ILE J CA 1
ATOM 10184 C C . ILE J 1 58 ? -33.171 -15.351 41.723 1.00 19.81 58 ILE J C 1
ATOM 10185 O O . ILE J 1 58 ? -32.896 -14.387 41.010 1.00 20.96 58 ILE J O 1
ATOM 10190 N N . PRO J 1 59 ? -33.880 -15.203 42.855 1.00 21.09 59 PRO J N 1
ATOM 10191 C CA . PRO J 1 59 ? -34.303 -13.839 43.188 1.00 21.03 59 PRO J CA 1
ATOM 10192 C C . PRO J 1 59 ? -33.145 -12.951 43.657 1.00 19.56 59 PRO J C 1
ATOM 10193 O O . PRO J 1 59 ? -33.287 -11.732 43.751 1.00 18.35 59 PRO J O 1
ATOM 10197 N N . LEU J 1 60 ? -31.999 -13.567 43.940 1.00 19.07 60 LEU J N 1
ATOM 10198 C CA . LEU J 1 60 ? -30.819 -12.837 44.402 1.00 18.76 60 LEU J CA 1
ATOM 10199 C C . LEU J 1 60 ? -29.749 -12.717 43.318 1.00 18.20 60 LEU J C 1
ATOM 10200 O O . LEU J 1 60 ? -28.910 -11.814 43.357 1.00 16.99 60 LEU J O 1
ATOM 10205 N N . PHE J 1 61 ? -29.781 -13.643 42.365 1.00 17.16 61 PHE J N 1
ATOM 10206 C CA . PHE J 1 61 ? -28.779 -13.722 41.307 1.00 15.12 61 PHE J CA 1
ATOM 10207 C C . PHE J 1 61 ? -29.216 -13.153 39.967 1.00 15.00 61 PHE J C 1
ATOM 10208 O O . PHE J 1 61 ? -30.070 -13.718 39.295 1.00 13.28 61 PHE J O 1
ATOM 10216 N N . GLU J 1 62 ? -28.617 -12.038 39.575 1.00 15.85 62 GLU J N 1
ATOM 10217 C CA . GLU J 1 62 ? -28.936 -11.429 38.294 1.00 16.93 62 GLU J CA 1
ATOM 10218 C C . GLU J 1 62 ? -28.245 -12.274 37.226 1.00 17.31 62 GLU J C 1
ATOM 10219 O O . GLU J 1 62 ? -27.094 -12.666 37.394 1.00 15.41 62 GLU J O 1
ATOM 10225 N N . LEU J 1 63 ? -28.940 -12.576 36.135 1.00 17.15 63 LEU J N 1
ATOM 10226 C CA . LEU J 1 63 ? -28.325 -13.371 35.075 1.00 16.73 63 LEU J CA 1
ATOM 10227 C C . LEU J 1 63 ? -27.729 -12.451 34.013 1.00 15.76 63 LEU J C 1
ATOM 10228 O O . LEU J 1 63 ? -28.231 -11.350 33.781 1.00 16.38 63 LEU J O 1
ATOM 10233 N N . ASP J 1 64 ? -26.648 -12.904 33.382 1.00 14.91 64 ASP J N 1
ATOM 10234 C CA . ASP J 1 64 ? -25.953 -12.107 32.376 1.00 14.72 64 ASP J CA 1
ATOM 10235 C C . ASP J 1 64 ? -26.799 -11.861 31.137 1.00 15.33 64 ASP J C 1
ATOM 10236 O O . ASP J 1 64 ? -27.444 -12.770 30.614 1.00 15.73 64 ASP J O 1
ATOM 10241 N N . SER J 1 65 ? -26.790 -10.619 30.670 1.00 15.27 65 SER J N 1
ATOM 10242 C CA . SER J 1 65 ? -27.533 -10.245 29.475 1.00 17.17 65 SER J CA 1
ATOM 10243 C C . SER J 1 65 ? -26.546 -10.020 28.327 1.00 17.14 65 SER J C 1
ATOM 10244 O O . SER J 1 65 ? -26.948 -9.678 27.217 1.00 17.93 65 SER J O 1
ATOM 10247 N N . TYR J 1 66 ? -25.257 -10.206 28.610 1.00 17.38 66 TYR J N 1
ATOM 10248 C CA . TYR J 1 66 ? -24.204 -10.010 27.615 1.00 18.51 66 TYR J CA 1
ATOM 10249 C C . TYR J 1 66 ? -23.743 -11.312 26.968 1.00 18.86 66 TYR J C 1
ATOM 10250 O O . TYR J 1 66 ? -22.942 -11.302 26.029 1.00 19.33 66 TYR J O 1
ATOM 10259 N N . ALA J 1 67 ? -24.250 -12.430 27.471 1.00 18.74 67 ALA J N 1
ATOM 10260 C CA . ALA J 1 67 ? -23.896 -13.737 26.940 1.00 19.00 67 ALA J CA 1
ATOM 10261 C C . ALA J 1 67 ? -24.858 -14.756 27.530 1.00 20.19 67 ALA J C 1
ATOM 10262 O O . ALA J 1 67 ? -25.462 -14.506 28.572 1.00 20.50 67 ALA J O 1
ATOM 10264 N N . PRO J 1 68 ? -25.028 -15.913 26.868 1.00 21.56 68 PRO J N 1
ATOM 10265 C CA . PRO J 1 68 ? -25.951 -16.918 27.415 1.00 20.80 68 PRO J CA 1
ATOM 10266 C C . PRO J 1 68 ? -25.648 -17.155 28.891 1.00 18.33 68 PRO J C 1
ATOM 10267 O O . PRO J 1 68 ? -24.546 -17.573 29.241 1.00 21.18 68 PRO J O 1
ATOM 10271 N N . PRO J 1 69 ? -26.623 -16.874 29.774 1.00 17.39 69 PRO J N 1
ATOM 10272 C CA . PRO J 1 69 ? -26.503 -17.028 31.231 1.00 15.81 69 PRO J CA 1
ATOM 10273 C C . PRO J 1 69 ? -26.761 -18.400 31.857 1.00 15.50 69 PRO J C 1
ATOM 10274 O O . PRO J 1 69 ? -26.320 -18.660 32.977 1.00 14.40 69 PRO J O 1
ATOM 10278 N N . LEU J 1 70 ? -27.485 -19.268 31.161 1.00 15.81 70 LEU J N 1
ATOM 10279 C CA . LEU J 1 70 ? -27.768 -20.597 31.693 1.00 16.48 70 LEU J CA 1
ATOM 10280 C C . LEU J 1 70 ? -27.250 -21.639 30.722 1.00 16.99 70 LEU J C 1
ATOM 10281 O O . LEU J 1 70 ? -27.744 -21.752 29.601 1.00 16.11 70 LEU J O 1
ATOM 10286 N N . VAL J 1 71 ? -26.255 -22.402 31.159 1.00 16.25 71 VAL J N 1
ATOM 10287 C CA . VAL J 1 71 ? -25.656 -23.421 30.312 1.00 16.93 71 VAL J CA 1
ATOM 10288 C C . VAL J 1 71 ? -25.638 -24.786 30.991 1.00 17.10 71 VAL J C 1
ATOM 10289 O O . VAL J 1 71 ? -25.173 -24.933 32.128 1.00 15.16 71 VAL J O 1
ATOM 10293 N N . MET J 1 72 ? -26.156 -25.785 30.287 1.00 16.57 72 MET J N 1
ATOM 10294 C CA . MET J 1 72 ? -26.177 -27.137 30.806 1.00 17.14 72 MET J CA 1
ATOM 10295 C C . MET J 1 72 ? -25.263 -28.009 29.967 1.00 18.62 72 MET J C 1
ATOM 10296 O O . MET J 1 72 ? -24.663 -27.541 28.997 1.00 17.00 72 MET J O 1
ATOM 10301 N N . MET J 1 73 ? -25.150 -29.275 30.347 1.00 17.92 73 MET J N 1
ATOM 10302 C CA . MET J 1 73 ? -24.292 -30.199 29.628 1.00 20.77 73 MET J CA 1
ATOM 10303 C C . MET J 1 73 ? -25.090 -30.994 28.603 1.00 22.41 73 MET J C 1
ATOM 10304 O O . MET J 1 73 ? -26.191 -31.462 28.886 1.00 22.45 73 MET J O 1
ATOM 10309 N N . ALA J 1 74 ? -24.535 -31.131 27.405 1.00 25.46 74 ALA J N 1
ATOM 10310 C CA . ALA J 1 74 ? -25.198 -31.882 26.348 1.00 27.47 74 ALA J CA 1
ATOM 10311 C C . ALA J 1 74 ? -24.780 -33.346 26.433 1.00 29.30 74 ALA J C 1
ATOM 10312 O O . ALA J 1 74 ? -23.662 -33.663 26.846 1.00 28.34 74 ALA J O 1
ATOM 10314 N N . ALA J 1 75 ? -25.683 -34.236 26.038 1.00 31.93 75 ALA J N 1
ATOM 10315 C CA . ALA J 1 75 ? -25.407 -35.662 26.074 1.00 35.74 75 ALA J CA 1
ATOM 10316 C C . ALA J 1 75 ? -24.134 -35.968 25.302 1.00 39.05 75 ALA J C 1
ATOM 10317 O O . ALA J 1 75 ? -23.947 -35.487 24.183 1.00 40.31 75 ALA J O 1
ATOM 10319 N N . VAL J 1 76 ? -23.248 -36.753 25.908 1.00 42.19 76 VAL J N 1
ATOM 10320 C CA . VAL J 1 76 ? -22.001 -37.126 25.252 1.00 45.53 76 VAL J CA 1
ATOM 10321 C C . VAL J 1 76 ? -22.395 -37.891 23.993 1.00 48.32 76 VAL J C 1
ATOM 10322 O O . VAL J 1 76 ? -23.153 -38.858 24.071 1.00 48.79 76 VAL J O 1
ATOM 10326 N N . GLU J 1 77 ? -21.890 -37.447 22.842 1.00 51.41 77 GLU J N 1
ATOM 10327 C CA . GLU J 1 77 ? -22.214 -38.066 21.555 1.00 53.97 77 GLU J CA 1
ATOM 10328 C C . GLU J 1 77 ? -22.512 -39.554 21.656 1.00 54.49 77 GLU J C 1
ATOM 10329 O O . GLU J 1 77 ? -21.606 -40.387 21.636 1.00 55.14 77 GLU J O 1
ATOM 10335 N N . GLY J 1 78 ? -23.796 -39.875 21.760 1.00 54.98 78 GLY J N 1
ATOM 10336 C CA . GLY J 1 78 ? -24.205 -41.259 21.872 1.00 55.75 78 GLY J CA 1
ATOM 10337 C C . GLY J 1 78 ? -25.446 -41.420 22.727 1.00 55.70 78 GLY J C 1
ATOM 10338 O O . GLY J 1 78 ? -26.556 -41.490 22.205 1.00 55.65 78 GLY J O 1
ATOM 10339 N N . ASP J 1 79 ? -25.267 -41.471 24.044 1.00 55.93 79 ASP J N 1
ATOM 10340 C CA . ASP J 1 79 ? -26.398 -41.636 24.949 1.00 55.78 79 ASP J CA 1
ATOM 10341 C C . ASP J 1 79 ? -27.389 -40.487 24.823 1.00 55.21 79 ASP J C 1
ATOM 10342 O O . ASP J 1 79 ? -27.117 -39.490 24.156 1.00 54.46 79 ASP J O 1
ATOM 10347 N N . THR J 1 80 ? -28.544 -40.639 25.463 1.00 55.32 80 THR J N 1
ATOM 10348 C CA . THR J 1 80 ? -29.591 -39.631 25.399 1.00 55.57 80 THR J CA 1
ATOM 10349 C C . THR J 1 80 ? -29.541 -38.659 26.573 1.00 55.43 80 THR J C 1
ATOM 10350 O O . THR J 1 80 ? -28.669 -38.750 27.438 1.00 55.20 80 THR J O 1
ATOM 10354 N N . LEU J 1 81 ? -30.492 -37.731 26.582 1.00 55.03 81 LEU J N 1
ATOM 10355 C CA . LEU J 1 81 ? -30.610 -36.706 27.609 1.00 54.38 81 LEU J CA 1
ATOM 10356 C C . LEU J 1 81 ? -32.039 -36.767 28.154 1.00 54.47 81 LEU J C 1
ATOM 10357 O O . LEU J 1 81 ? -32.991 -36.844 27.377 1.00 54.65 81 LEU J O 1
ATOM 10362 N N . ASP J 1 82 ? -32.196 -36.748 29.477 1.00 53.83 82 ASP J N 1
ATOM 10363 C CA . ASP J 1 82 ? -33.533 -36.800 30.070 1.00 53.68 82 ASP J CA 1
ATOM 10364 C C . ASP J 1 82 ? -34.233 -35.446 29.963 1.00 53.29 82 ASP J C 1
ATOM 10365 O O . ASP J 1 82 ? -33.669 -34.411 30.328 1.00 53.86 82 ASP J O 1
ATOM 10370 N N . PRO J 1 83 ? -35.483 -35.443 29.468 1.00 52.53 83 PRO J N 1
ATOM 10371 C CA . PRO J 1 83 ? -36.329 -34.260 29.273 1.00 52.14 83 PRO J CA 1
ATOM 10372 C C . PRO J 1 83 ? -36.905 -33.587 30.517 1.00 51.44 83 PRO J C 1
ATOM 10373 O O . PRO J 1 83 ? -36.892 -32.361 30.627 1.00 51.56 83 PRO J O 1
ATOM 10377 N N . GLU J 1 84 ? -37.425 -34.379 31.445 1.00 50.97 84 GLU J N 1
ATOM 10378 C CA . GLU J 1 84 ? -38.015 -33.815 32.650 1.00 51.00 84 GLU J CA 1
ATOM 10379 C C . GLU J 1 84 ? -37.056 -32.926 33.438 1.00 49.14 84 GLU J C 1
ATOM 10380 O O . GLU J 1 84 ? -37.456 -31.880 33.957 1.00 48.34 84 GLU J O 1
ATOM 10386 N N . VAL J 1 85 ? -35.795 -33.339 33.522 1.00 46.68 85 VAL J N 1
ATOM 10387 C CA . VAL J 1 85 ? -34.791 -32.573 34.251 1.00 44.25 85 VAL J CA 1
ATOM 10388 C C . VAL J 1 85 ? -34.833 -31.094 33.884 1.00 42.33 85 VAL J C 1
ATOM 10389 O O . VAL J 1 85 ? -34.989 -30.238 34.751 1.00 42.23 85 VAL J O 1
ATOM 10393 N N . GLU J 1 86 ? -34.708 -30.796 32.595 1.00 40.62 86 GLU J N 1
ATOM 10394 C CA . GLU J 1 86 ? -34.714 -29.415 32.132 1.00 39.59 86 GLU J CA 1
ATOM 10395 C C . GLU J 1 86 ? -36.030 -28.688 32.401 1.00 39.08 86 GLU J C 1
ATOM 10396 O O . GLU J 1 86 ? -36.045 -27.479 32.638 1.00 38.84 86 GLU J O 1
ATOM 10402 N N . ARG J 1 87 ? -37.138 -29.417 32.360 1.00 39.03 87 ARG J N 1
ATOM 10403 C CA . ARG J 1 87 ? -38.431 -28.792 32.596 1.00 39.07 87 ARG J CA 1
ATOM 10404 C C . ARG J 1 87 ? -38.579 -28.369 34.053 1.00 37.07 87 ARG J C 1
ATOM 10405 O O . ARG J 1 87 ? -39.078 -27.278 34.344 1.00 35.49 87 ARG J O 1
ATOM 10413 N N . ARG J 1 88 ? -38.149 -29.236 34.966 1.00 34.88 88 ARG J N 1
ATOM 10414 C CA . ARG J 1 88 ? -38.237 -28.936 36.391 1.00 33.45 88 ARG J CA 1
ATOM 10415 C C . ARG J 1 88 ? -37.422 -27.692 36.728 1.00 32.21 88 ARG J C 1
ATOM 10416 O O . ARG J 1 88 ? -37.806 -26.903 37.590 1.00 32.45 88 ARG J O 1
ATOM 10424 N N . TYR J 1 89 ? -36.300 -27.519 36.037 1.00 31.60 89 TYR J N 1
ATOM 10425 C CA . TYR J 1 89 ? -35.441 -26.363 36.259 1.00 31.52 89 TYR J CA 1
ATOM 10426 C C . TYR J 1 89 ? -36.163 -25.086 35.840 1.00 34.05 89 TYR J C 1
ATOM 10427 O O . TYR J 1 89 ? -36.129 -24.082 36.551 1.00 33.97 89 TYR J O 1
ATOM 10436 N N . ARG J 1 90 ? -36.827 -25.128 34.688 1.00 35.99 90 ARG J N 1
ATOM 10437 C CA . ARG J 1 90 ? -37.553 -23.963 34.196 1.00 37.66 90 ARG J CA 1
ATOM 10438 C C . ARG J 1 90 ? -38.641 -23.511 35.158 1.00 38.60 90 ARG J C 1
ATOM 10439 O O . ARG J 1 90 ? -38.800 -22.316 35.406 1.00 37.74 90 ARG J O 1
ATOM 10447 N N . ASN J 1 91 ? -39.385 -24.471 35.699 1.00 40.54 91 ASN J N 1
ATOM 10448 C CA . ASN J 1 91 ? -40.463 -24.171 36.633 1.00 43.13 91 ASN J CA 1
ATOM 10449 C C . ASN J 1 91 ? -39.928 -23.718 37.988 1.00 44.40 91 ASN J C 1
ATOM 10450 O O . ASN J 1 91 ? -40.695 -23.356 38.876 1.00 46.01 91 ASN J O 1
ATOM 10455 N N . ALA J 1 92 ? -38.611 -23.750 38.146 1.00 45.12 92 ALA J N 1
ATOM 10456 C CA . ALA J 1 92 ? -37.985 -23.334 39.393 1.00 46.45 92 ALA J CA 1
ATOM 10457 C C . ALA J 1 92 ? -37.515 -21.888 39.264 1.00 47.35 92 ALA J C 1
ATOM 10458 O O . ALA J 1 92 ? -37.716 -21.074 40.165 1.00 47.60 92 ALA J O 1
ATOM 10460 N N . LEU J 1 93 ? -36.891 -21.584 38.130 1.00 48.20 93 LEU J N 1
ATOM 10461 C CA . LEU J 1 93 ? -36.381 -20.247 37.851 1.00 50.08 93 LEU J CA 1
ATOM 10462 C C . LEU J 1 93 ? -37.522 -19.292 37.525 1.00 51.48 93 LEU J C 1
ATOM 10463 O O . LEU J 1 93 ? -37.415 -18.085 37.740 1.00 51.72 93 LEU J O 1
ATOM 10468 N N . SER J 1 94 ? -38.611 -19.839 36.995 1.00 53.42 94 SER J N 1
ATOM 10469 C CA . SER J 1 94 ? -39.777 -19.036 36.650 1.00 55.24 94 SER J CA 1
ATOM 10470 C C . SER J 1 94 ? -40.846 -19.194 37.726 1.00 56.30 94 SER J C 1
ATOM 10471 O O . SER J 1 94 ? -41.740 -20.032 37.609 1.00 56.87 94 SER J O 1
ATOM 10474 N N . LEU J 1 95 ? -40.740 -18.388 38.778 1.00 57.72 95 LEU J N 1
ATOM 10475 C CA . LEU J 1 95 ? -41.694 -18.432 39.879 1.00 58.90 95 LEU J CA 1
ATOM 10476 C C . LEU J 1 95 ? -41.882 -17.046 40.480 1.00 59.91 95 LEU J C 1
ATOM 10477 O O . LEU J 1 95 ? -42.938 -16.732 41.031 1.00 59.75 95 LEU J O 1
ATOM 10482 N N . GLN J 1 96 ? -40.846 -16.221 40.372 1.00 60.90 96 GLN J N 1
ATOM 10483 C CA . GLN J 1 96 ? -40.894 -14.852 40.870 1.00 61.59 96 GLN J CA 1
ATOM 10484 C C . GLN J 1 96 ? -39.881 -14.017 40.095 1.00 60.75 96 GLN J C 1
ATOM 10485 O O . GLN J 1 96 ? -39.628 -12.856 40.423 1.00 60.89 96 GLN J O 1
ATOM 10491 N N . ALA J 1 97 ? -39.307 -14.624 39.061 1.00 59.25 97 ALA J N 1
ATOM 10492 C CA . ALA J 1 97 ? -38.325 -13.952 38.220 1.00 57.59 97 ALA J CA 1
ATOM 10493 C C . ALA J 1 97 ? -38.273 -14.606 36.839 1.00 55.58 97 ALA J C 1
ATOM 10494 O O . ALA J 1 97 ? -38.298 -15.832 36.718 1.00 55.64 97 ALA J O 1
ATOM 10496 N N . PRO J 1 98 ? -38.212 -13.788 35.775 1.00 53.39 98 PRO J N 1
ATOM 10497 C CA . PRO J 1 98 ? -38.157 -14.302 34.403 1.00 51.52 98 PRO J CA 1
ATOM 10498 C C . PRO J 1 98 ? -37.014 -15.295 34.232 1.00 49.18 98 PRO J C 1
ATOM 10499 O O . PRO J 1 98 ? -36.013 -15.232 34.943 1.00 49.37 98 PRO J O 1
ATOM 10503 N N . CYS J 1 99 ? -37.162 -16.214 33.289 1.00 46.64 99 CYS J N 1
ATOM 10504 C CA . CYS J 1 99 ? -36.121 -17.199 33.062 1.00 44.05 99 CYS J CA 1
ATOM 10505 C C . CYS J 1 99 ? -35.589 -17.173 31.636 1.00 43.14 99 CYS J C 1
ATOM 10506 O O . CYS J 1 99 ? -36.352 -17.264 30.674 1.00 43.29 99 CYS J O 1
ATOM 10509 N N . PRO J 1 100 ? -34.264 -17.027 31.485 1.00 41.37 100 PRO J N 1
ATOM 10510 C CA . PRO J 1 100 ? -33.611 -16.992 30.174 1.00 39.80 100 PRO J CA 1
ATOM 10511 C C . PRO J 1 100 ? -33.664 -18.365 29.512 1.00 38.80 100 PRO J C 1
ATOM 10512 O O . PRO J 1 100 ? -34.096 -19.342 30.130 1.00 37.46 100 PRO J O 1
ATOM 10516 N N . ASP J 1 101 ? -33.230 -18.436 28.257 1.00 38.22 101 ASP J N 1
ATOM 10517 C CA . ASP J 1 101 ? -33.210 -19.704 27.533 1.00 37.79 101 ASP J CA 1
ATOM 10518 C C . ASP J 1 101 ? -32.045 -20.518 28.065 1.00 36.62 101 ASP J C 1
ATOM 10519 O O . ASP J 1 101 ? -31.058 -19.952 28.538 1.00 36.18 101 ASP J O 1
ATOM 10524 N N . ILE J 1 102 ? -32.162 -21.840 27.995 1.00 34.15 102 ILE J N 1
ATOM 10525 C CA . ILE J 1 102 ? -31.100 -22.719 28.466 1.00 32.13 102 ILE J CA 1
ATOM 10526 C C . ILE J 1 102 ? -30.423 -23.390 27.276 1.00 30.99 102 ILE J C 1
ATOM 10527 O O . ILE J 1 102 ? -31.084 -24.005 26.441 1.00 31.85 102 ILE J O 1
ATOM 10532 N N . ILE J 1 103 ? -29.106 -23.258 27.188 1.00 28.04 103 ILE J N 1
ATOM 10533 C CA . ILE J 1 103 ? -28.375 -23.882 26.096 1.00 26.63 103 ILE J CA 1
ATOM 10534 C C . ILE J 1 103 ? -27.467 -24.940 26.693 1.00 25.83 103 ILE J C 1
ATOM 10535 O O . ILE J 1 103 ? -27.249 -24.970 27.902 1.00 25.27 103 ILE J O 1
ATOM 10540 N N . ARG J 1 104 ? -26.937 -25.810 25.847 1.00 24.34 104 ARG J N 1
ATOM 10541 C CA . ARG J 1 104 ? -26.066 -26.863 26.327 1.00 25.46 104 ARG J CA 1
ATOM 10542 C C . ARG J 1 104 ? -24.762 -26.859 25.547 1.00 25.27 104 ARG J C 1
ATOM 10543 O O . ARG J 1 104 ? -24.720 -26.442 24.387 1.00 24.36 104 ARG J O 1
ATOM 10551 N N . ILE J 1 105 ? -23.692 -27.298 26.198 1.00 25.71 105 ILE J N 1
ATOM 10552 C CA . ILE J 1 105 ? -22.388 -27.361 25.558 1.00 26.24 105 ILE J CA 1
ATOM 10553 C C . ILE J 1 105 ? -21.782 -28.731 25.819 1.00 27.65 105 ILE J C 1
ATOM 10554 O O . ILE J 1 105 ? -22.268 -29.479 26.668 1.00 27.32 105 ILE J O 1
ATOM 10559 N N . ASN J 1 106 ? -20.729 -29.060 25.079 1.00 29.73 106 ASN J N 1
ATOM 10560 C CA . ASN J 1 106 ? -20.062 -30.350 25.225 1.00 32.39 106 ASN J CA 1
ATOM 10561 C C . ASN J 1 106 ? -19.517 -30.606 26.631 1.00 31.65 106 ASN J C 1
ATOM 10562 O O . ASN J 1 106 ? -19.169 -29.674 27.358 1.00 29.46 106 ASN J O 1
ATOM 10567 N N . ARG J 1 107 ? -19.453 -31.887 26.991 1.00 32.71 107 ARG J N 1
ATOM 10568 C CA . ARG J 1 107 ? -18.960 -32.333 28.287 1.00 33.49 107 ARG J CA 1
ATOM 10569 C C . ARG J 1 107 ? -17.584 -31.751 28.569 1.00 34.24 107 ARG J C 1
ATOM 10570 O O . ARG J 1 107 ? -17.354 -31.177 29.633 1.00 34.99 107 ARG J O 1
ATOM 10578 N N . PHE J 1 108 ? -16.666 -31.901 27.617 1.00 33.54 108 PHE J N 1
ATOM 10579 C CA . PHE J 1 108 ? -15.319 -31.372 27.796 1.00 32.44 108 PHE J CA 1
ATOM 10580 C C . PHE J 1 108 ? -15.337 -29.859 27.950 1.00 29.08 108 PHE J C 1
ATOM 10581 O O . PHE J 1 108 ? -14.660 -29.307 28.815 1.00 28.70 108 PHE J O 1
ATOM 10589 N N . ALA J 1 109 ? -16.117 -29.195 27.105 1.00 26.30 109 ALA J N 1
ATOM 10590 C CA . ALA J 1 109 ? -16.232 -27.745 27.153 1.00 24.26 109 ALA J CA 1
ATOM 10591 C C . ALA J 1 109 ? -16.759 -27.328 28.520 1.00 21.69 109 ALA J C 1
ATOM 10592 O O . ALA J 1 109 ? -16.298 -26.352 29.103 1.00 20.99 109 ALA J O 1
ATOM 10594 N N . PHE J 1 110 ? -17.729 -28.083 29.024 1.00 21.66 110 PHE J N 1
ATOM 10595 C CA . PHE J 1 110 ? -18.326 -27.801 30.322 1.00 20.18 110 PHE J CA 1
ATOM 10596 C C . PHE J 1 110 ? -17.255 -27.894 31.414 1.00 20.64 110 PHE J C 1
ATOM 10597 O O . PHE J 1 110 ? -17.158 -27.018 32.275 1.00 19.69 110 PHE J O 1
ATOM 10605 N N . TYR J 1 111 ? -16.446 -28.949 31.370 1.00 19.99 111 TYR J N 1
ATOM 10606 C CA . TYR J 1 111 ? -15.384 -29.140 32.360 1.00 21.24 111 TYR J CA 1
ATOM 10607 C C . TYR J 1 111 ? -14.354 -28.019 32.313 1.00 21.79 111 TYR J C 1
ATOM 10608 O O . TYR J 1 111 ? -13.929 -27.507 33.348 1.00 18.53 111 TYR J O 1
ATOM 10617 N N . GLU J 1 112 ? -13.937 -27.658 31.105 1.00 23.55 112 GLU J N 1
ATOM 10618 C CA . GLU J 1 112 ? -12.950 -26.601 30.933 1.00 25.59 112 GLU J CA 1
ATOM 10619 C C . GLU J 1 11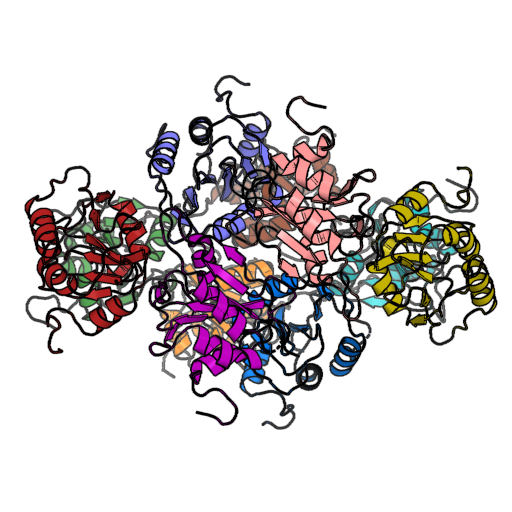2 ? -13.509 -25.303 31.494 1.00 23.35 112 GLU J C 1
ATOM 10620 O O . GLU J 1 112 ? -12.793 -24.505 32.103 1.00 22.88 112 GLU J O 1
ATOM 10626 N N . ARG J 1 113 ? -14.804 -25.110 31.290 1.00 23.32 113 ARG J N 1
ATOM 10627 C CA . ARG J 1 113 ? -15.497 -23.932 31.787 1.00 22.89 113 ARG J CA 1
ATOM 10628 C C . ARG J 1 113 ? -15.547 -24.054 33.310 1.00 21.35 113 ARG J C 1
ATOM 10629 O O . ARG J 1 113 ? -15.341 -23.079 34.034 1.00 21.53 113 ARG J O 1
ATOM 10637 N N . ALA J 1 114 ? -15.802 -25.271 33.785 1.00 21.55 114 ALA J N 1
ATOM 10638 C CA . ALA J 1 114 ? -15.882 -25.551 35.217 1.00 21.36 114 ALA J CA 1
ATOM 10639 C C . ALA J 1 114 ? -14.558 -25.276 35.934 1.00 20.81 114 ALA J C 1
ATOM 10640 O O . ALA J 1 114 ? -14.536 -24.844 37.090 1.00 20.36 114 ALA J O 1
ATOM 10642 N N . GLN J 1 115 ? -13.456 -25.523 35.237 1.00 19.83 115 GLN J N 1
ATOM 10643 C CA . GLN J 1 115 ? -12.133 -25.318 35.804 1.00 20.83 115 GLN J CA 1
ATOM 10644 C C . GLN J 1 115 ? -11.832 -23.847 36.047 1.00 20.51 115 GLN J C 1
ATOM 10645 O O . GLN J 1 115 ? -10.975 -23.509 36.861 1.00 19.72 115 GLN J O 1
ATOM 10651 N N . LYS J 1 116 ? -12.547 -22.977 35.342 1.00 20.14 116 LYS J N 1
ATOM 10652 C CA . LYS J 1 116 ? -12.348 -21.538 35.461 1.00 20.55 116 LYS J CA 1
ATOM 10653 C C . LYS J 1 116 ? -13.442 -20.891 36.302 1.00 20.02 116 LYS J C 1
ATOM 10654 O O . LYS J 1 116 ? -13.410 -19.688 36.552 1.00 18.99 116 LYS J O 1
ATOM 10660 N N . ALA J 1 117 ? -14.409 -21.695 36.732 1.00 17.00 117 ALA J N 1
ATOM 10661 C CA . ALA J 1 117 ? -15.533 -21.194 37.511 1.00 15.41 117 ALA J CA 1
ATOM 10662 C C . ALA J 1 117 ? -15.160 -20.565 38.847 1.00 13.94 117 ALA J C 1
ATOM 10663 O O . ALA J 1 117 ? -14.106 -20.843 39.417 1.00 13.29 117 ALA J O 1
ATOM 10665 N N . PHE J 1 118 ? -16.050 -19.717 39.343 1.00 12.02 118 PHE J N 1
ATOM 10666 C CA . PHE J 1 118 ? -15.857 -19.045 40.617 1.00 10.43 118 PHE J CA 1
ATOM 10667 C C . PHE J 1 118 ? -16.018 -20.055 41.763 1.00 10.90 118 PHE J C 1
ATOM 10668 O O . PHE J 1 118 ? -15.270 -20.024 42.737 1.00 9.88 118 PHE J O 1
ATOM 10676 N N . ALA J 1 119 ? -16.988 -20.956 41.625 1.00 11.80 119 ALA J N 1
ATOM 10677 C CA . ALA J 1 119 ? -17.258 -21.982 42.631 1.00 10.55 119 ALA J CA 1
ATOM 10678 C C . ALA J 1 119 ? -18.116 -23.085 42.022 1.00 10.89 119 ALA J C 1
ATOM 10679 O O . ALA J 1 119 ? -18.744 -22.883 40.988 1.00 8.99 119 ALA J O 1
ATOM 10681 N N . ILE J 1 120 ? -18.131 -24.249 42.663 1.00 9.21 120 ILE J N 1
ATOM 10682 C CA . ILE J 1 120 ? -18.940 -25.367 42.199 1.00 10.43 120 ILE J CA 1
ATOM 10683 C C . ILE J 1 120 ? -19.735 -25.861 43.400 1.00 11.83 120 ILE J C 1
ATOM 10684 O O . ILE J 1 120 ? -19.162 -26.155 44.453 1.00 12.34 120 ILE J O 1
ATOM 10689 N N . VAL J 1 121 ? -21.054 -25.929 43.245 1.00 11.06 121 VAL J N 1
ATOM 10690 C CA . VAL J 1 121 ? -21.934 -26.391 44.310 1.00 10.74 121 VAL J CA 1
ATOM 10691 C C . VAL J 1 121 ? -22.498 -27.752 43.914 1.00 11.64 121 VAL J C 1
ATOM 10692 O O . VAL J 1 121 ? -23.417 -27.847 43.095 1.00 12.50 121 VAL J O 1
ATOM 10696 N N . ILE J 1 122 ? -21.923 -28.806 44.480 1.00 10.61 122 ILE J N 1
ATOM 10697 C CA . ILE J 1 122 ? -22.368 -30.152 44.174 1.00 11.18 122 ILE J CA 1
ATOM 10698 C C . ILE J 1 122 ? -23.567 -30.498 45.049 1.00 12.08 122 ILE J C 1
ATOM 10699 O O . ILE J 1 122 ? -23.499 -30.451 46.282 1.00 13.27 122 ILE J O 1
ATOM 10704 N N . THR J 1 123 ? -24.675 -30.817 44.387 1.00 12.07 123 THR J N 1
ATOM 10705 C CA . THR J 1 123 ? -25.927 -31.132 45.060 1.00 12.95 123 THR J CA 1
ATOM 10706 C C . THR J 1 123 ? -26.259 -32.611 45.026 1.00 12.29 123 THR J C 1
ATOM 10707 O O . THR J 1 123 ? -25.449 -33.436 44.598 1.00 13.35 123 THR J O 1
ATOM 10711 N N . GLY J 1 124 ? -27.465 -32.930 45.484 1.00 13.59 124 GLY J N 1
ATOM 10712 C CA . GLY J 1 124 ? -27.925 -34.306 45.499 1.00 16.34 124 GLY J CA 1
ATOM 10713 C C . GLY J 1 124 ? -28.719 -34.672 44.256 1.00 17.25 124 GLY J C 1
ATOM 10714 O O . GLY J 1 124 ? -29.393 -35.702 44.233 1.00 17.21 124 GLY J O 1
ATOM 10715 N N . GLU J 1 125 ? -28.649 -33.832 43.226 1.00 17.29 125 GLU J N 1
ATOM 10716 C CA . GLU J 1 125 ? -29.362 -34.089 41.975 1.00 19.69 125 GLU J CA 1
ATOM 10717 C C . GLU J 1 125 ? -28.849 -35.415 41.422 1.00 21.87 125 GLU J C 1
ATOM 10718 O O . GLU J 1 125 ? -27.657 -35.561 41.146 1.00 23.03 125 GLU J O 1
ATOM 10724 N N . ARG J 1 126 ? -29.753 -36.377 41.264 1.00 25.72 126 ARG J N 1
ATOM 10725 C CA . ARG J 1 126 ? -29.407 -37.717 40.781 1.00 29.05 126 ARG J CA 1
ATOM 10726 C C . ARG J 1 126 ? -29.449 -37.921 39.271 1.00 29.06 126 ARG J C 1
ATOM 10727 O O . ARG J 1 126 ? -28.720 -38.757 38.728 1.00 29.21 126 ARG J O 1
ATOM 10735 N N . ALA J 1 127 ? -30.318 -37.176 38.601 1.00 28.92 127 ALA J N 1
ATOM 10736 C CA . ALA J 1 127 ? -30.472 -37.287 37.157 1.00 28.54 127 ALA J CA 1
ATOM 10737 C C . ALA J 1 127 ? -29.152 -37.071 36.430 1.00 28.91 127 ALA J C 1
ATOM 10738 O O . ALA J 1 127 ? -28.288 -36.335 36.904 1.00 29.84 127 ALA J O 1
ATOM 10740 N N . LYS J 1 128 ? -28.994 -37.720 35.281 1.00 27.87 128 LYS J N 1
ATOM 10741 C CA . LYS J 1 128 ? -27.779 -37.553 34.498 1.00 27.64 128 LYS J CA 1
ATOM 10742 C C . LYS J 1 128 ? -27.854 -36.219 33.763 1.00 25.19 128 LYS J C 1
ATOM 10743 O O . LYS J 1 128 ? -28.922 -35.807 33.308 1.00 25.84 128 LYS J O 1
ATOM 10749 N N . TYR J 1 129 ? -26.716 -35.541 33.666 1.00 24.46 129 TYR J N 1
ATOM 10750 C CA . TYR J 1 129 ? -26.644 -34.241 33.010 1.00 22.03 129 TYR J CA 1
ATOM 10751 C C . TYR J 1 129 ? -27.534 -33.235 33.726 1.00 21.13 129 TYR J C 1
ATOM 10752 O O . TYR J 1 129 ? -28.278 -32.489 33.089 1.00 21.73 129 TYR J O 1
ATOM 10761 N N . GLY J 1 130 ? -27.450 -33.220 35.054 1.00 19.55 130 GLY J N 1
ATOM 10762 C CA . GLY J 1 130 ? -28.244 -32.290 35.836 1.00 18.06 130 GLY J CA 1
ATOM 10763 C C . GLY J 1 130 ? -27.442 -31.034 36.120 1.00 16.75 130 GLY J C 1
ATOM 10764 O O . GLY J 1 130 ? -27.899 -30.115 36.802 1.00 15.20 130 GLY J O 1
ATOM 10765 N N . ASN J 1 131 ? -26.233 -31.002 35.577 1.00 15.81 131 ASN J N 1
ATOM 10766 C CA . ASN J 1 131 ? -25.337 -29.872 35.753 1.00 16.59 131 ASN J CA 1
ATOM 10767 C C . ASN J 1 131 ? -25.869 -28.630 35.054 1.00 16.93 131 ASN J C 1
ATOM 10768 O O . ASN J 1 131 ? -26.535 -28.721 34.019 1.00 17.40 131 ASN J O 1
ATOM 10773 N N . ILE J 1 132 ? -25.591 -27.470 35.634 1.00 16.39 132 ILE J N 1
ATOM 10774 C CA . ILE J 1 132 ? -26.018 -26.213 35.037 1.00 15.07 132 ILE J CA 1
ATOM 10775 C C . ILE J 1 132 ? -25.100 -25.099 35.513 1.00 14.01 132 ILE J C 1
ATOM 10776 O O . ILE J 1 132 ? -24.731 -25.042 36.685 1.00 14.35 132 ILE J O 1
ATOM 10781 N N . LEU J 1 133 ? -24.713 -24.232 34.586 1.00 11.68 133 LEU J N 1
ATOM 10782 C CA . LEU J 1 133 ? -23.825 -23.122 34.895 1.00 11.99 133 LEU J CA 1
ATOM 10783 C C . LEU J 1 133 ? -24.569 -21.803 34.804 1.00 11.95 133 LEU J C 1
ATOM 10784 O O . LEU J 1 133 ? -25.318 -21.563 33.857 1.00 15.66 133 LEU J O 1
ATOM 10789 N N . LEU J 1 134 ? -24.374 -20.957 35.807 1.00 11.83 134 LEU J N 1
ATOM 10790 C CA . LEU J 1 134 ? -25.008 -19.651 35.832 1.00 12.36 134 LEU J CA 1
ATOM 10791 C C . LEU J 1 134 ? -23.950 -18.567 35.692 1.00 11.33 134 LEU J C 1
ATOM 10792 O O . LEU J 1 134 ? -22.905 -18.606 36.346 1.00 11.58 134 LEU J O 1
ATOM 10797 N N . LYS J 1 135 ? -24.225 -17.608 34.819 1.00 11.52 135 LYS J N 1
ATOM 10798 C CA . LYS J 1 135 ? -23.316 -16.498 34.581 1.00 10.35 135 LYS J CA 1
ATOM 10799 C C . LYS J 1 135 ? -23.986 -15.258 35.175 1.00 11.58 135 LYS J C 1
ATOM 10800 O O . LYS J 1 135 ? -25.141 -14.953 34.866 1.00 11.57 135 LYS J O 1
ATOM 10806 N N . LYS J 1 136 ? -23.264 -14.548 36.036 1.00 11.24 136 LYS J N 1
ATOM 10807 C CA . LYS J 1 136 ? -23.826 -13.370 36.690 1.00 12.47 136 LYS J CA 1
ATOM 10808 C C . LYS J 1 136 ? -23.924 -12.146 35.788 1.00 12.40 136 LYS J C 1
ATOM 10809 O O . LYS J 1 136 ? -23.057 -11.904 34.947 1.00 14.00 136 LYS J O 1
ATOM 10815 N N . GLY J 1 137 ? -24.998 -11.384 35.965 1.00 12.82 137 GLY J N 1
ATOM 10816 C CA . GLY J 1 137 ? -25.198 -10.189 35.171 1.00 15.42 137 GLY J CA 1
ATOM 10817 C C . GLY J 1 137 ? -24.926 -8.941 35.982 1.00 17.79 137 GLY J C 1
ATOM 10818 O O . GLY J 1 137 ? -24.280 -8.998 37.028 1.00 18.79 137 GLY J O 1
ATOM 10819 N N . VAL J 1 138 ? -25.423 -7.807 35.502 1.00 19.24 138 VAL J N 1
ATOM 10820 C CA . VAL J 1 138 ? -25.227 -6.534 36.183 1.00 21.63 138 VAL J CA 1
ATOM 10821 C C . VAL J 1 138 ? -26.462 -6.214 37.019 1.00 24.25 138 VAL J C 1
ATOM 10822 O O . VAL J 1 138 ? -27.464 -5.734 36.500 1.00 23.30 138 VAL J O 1
ATOM 10826 N N . THR J 1 139 ? -26.384 -6.486 38.320 1.00 28.62 139 THR J N 1
ATOM 10827 C CA . THR J 1 139 ? -27.511 -6.258 39.222 1.00 31.96 139 THR J CA 1
ATOM 10828 C C . THR J 1 139 ? -28.075 -4.839 39.137 1.00 34.52 139 THR J C 1
ATOM 10829 O O . THR J 1 139 ? -27.364 -3.855 39.347 1.00 35.06 139 THR J O 1
ATOM 10833 N N . PRO J 1 140 ? -29.375 -4.723 38.824 1.00 37.65 140 PRO J N 1
ATOM 10834 C CA . PRO J 1 140 ? -30.074 -3.437 38.702 1.00 39.27 140 PRO J CA 1
ATOM 10835 C C . PRO J 1 140 ? -29.932 -2.567 39.950 1.00 40.32 140 PRO J C 1
ATOM 10836 O O . PRO J 1 140 ? -29.522 -1.392 39.815 1.00 41.21 140 PRO J O 1
#

B-factor: mean 18.84, std 9.6, range [2.63, 69.32]

Solvent-accessible surface area: 59736 Å² total; per-residue (Å²): 185,109,183,143,42,31,82,74,11,42,107,84,3,43,115,2,10,71,35,5,2,15,14,12,22,0,0,0,0,6,35,24,4,7,0,58,52,29,65,20,86,38,17,96,15,89,68,47,77,0,10,42,1,0,118,6,0,39,98,79,7,70,31,4,67,34,26,53,5,0,0,0,6,22,12,6,62,44,24,105,51,74,105,79,6,28,127,69,0,63,93,11,5,96,78,192,103,43,78,9,54,64,38,79,20,84,35,1,29,110,70,0,78,185,10,21,0,0,0,5,0,18,7,151,24,79,17,0,6,0,1,0,31,20,2,31,61,127,189,105,185,144,42,30,78,73,10,43,115,88,3,44,117,2,10,68,31,4,1,30,20,7,20,0,0,0,0,4,40,20,4,5,0,53,51,27,65,21,80,37,15,95,13,90,68,51,70,0,11,47,1,0,100,9,0,16,80,73,7,70,24,5,104,84,37,55,7,0,0,0,8,6,12,35,60,12,12,60,40,69,106,59,4,42,135,62,0,76,87,7,4,44,95,114,60,127,15,52,117,19,33,42,1,39,21,106,4,0,27,16,41,0,88,108,11,18,0,0,0,4,0,19,6,156,36,81,19,0,6,0,0,0,37,18,2,46,53,128,195,109,187,141,51,32,85,76,9,43,113,73,2,43,115,1,8,72,34,5,2,16,17,9,23,0,0,0,0,5,36,17,3,7,0,53,51,14,66,20,82,36,15,91,17,81,74,41,75,0,14,49,0,0,110,14,1,40,100,70,3,79,15,4,100,67,39,71,12,0,0,0,7,33,32,11,110,86,37,106,61,56,87,107,2,42,130,64,0,69,109,6,4,90,127,121,26,48,100,11,66,66,35,70,51,25,32,0,22,47,70,0,96,164,10,32,0,0,0,3,0,19,7,150,24,76,21,0,7,0,0,1,34,19,2,26,55,127,185,108,182,147,44,34,89,70,12,40,112,85,3,45,117,0,12,72,32,5,3,15,14,10,24,0,0,0,0,3,38,18,4,8,0,52,56,27,66,21,78,38,16,86,14,88,71,57,74,0,13,64,0,1,88,12,1,23,71,73,7,66,26,4,105,70,20,50,10,0,2,0,7,32,30,29,180,86,42,126,71,72,93,62,4,42,149,53,0,72,102,2,4,43,89,115,62,124,21,58,111,18,81,70,35,91,44,56,40,0,34,54,65,0,84,135,8,19,0,0,0,2,0,18,2,146,35,87,18,0,5,0,0,1,18,20,2,30,64,125,187,105,188,144,49,31,85,74,7,44,104,82,2,42,113,1,12,70,35,5,2,18,17,11,21,0,0,0,0,4,49,24,4,3,0,50,50,11,66,20,80,39,16,97,13,86,79,33,79,0,16,50,1,0,120,8,1,19,80,73,6,72,27,4,56,22,18,9,3,0,0,0,7,30,36,39,177,91,35,99,56,54,103,113,1,42,139,72,0,62,80,12,4,51,127,90,118,18,53,60,3,7,51,2,29,18,38,4,0,7,4,53,0,57,112,10,23,0,0,0,4,0,24,2,142,28,80,19,0,5,0,0,1,34,19,2,44,49,122,183,111,181,144,31,27,85,71,8,43,108,78,4,46,117,0,10,70,30,6,2,18,18,8,24,0,0,0,0,4,40,19,3,7,0,52,62,20,66,18,83,38,14,96,16,87,71,54,75,0,7,48,1,0,102,11,0,43,98,80,7,72,22,5,100,70,36,65,10,0,1,0,11,30,26,6,85,72,51,123,56,73,74,74,4,41,154,56,0,63,107,4,7,82,7,135,98,128,88,46,76,13,74,70,34,61,11,30,36,0,29,58,63,0,102,158,10,20,0,0,0,4,0,19,1,143,26,92,18,0,4,0,0,0,34,20,2,35,56,134,179,98,179,147,40,28,86,74,11,42,110,84,3,45,114,0,10,72,30,5,2,20,15,13,21,0,0,0,0,4,43,20,4,8,0,53,58,19,67,19,82,39,18,94,11,85,70,50,64,0,11,41,1,0,99,5,0,15,74,78,8,69,28,5,103,66,35,68,7,0,0,0,9,31,34,35,178,83,35,123,62,52,105,57,4,43,152,51,0,90,91,5,3,51,104,118,58,129,28,56,113,15,63,76,41,75,32,123,41,0,31,90,60,0,99,136,8,19,0,0,0,4,0,13,1,158,28,79,20,0,5,0,0,1,33,19,2,34,62,133,186,96,182,138,53,30,77,86,6,42,104,68,3,40,97,1,12,71,42,6,2,21,23,8,27,0,0,0,0,4,36,20,4,7,0,50,40,10,67,21,82,36,17,99,18,80,74,32,70,0,14,49,1,0,90,12,0,13,68,81,4,74,21,6,59,21,23,10,6,0,0,0,6,31,34,39,183,82,49,113,51,59,114,54,3,33,143,56,0,110,97,3,3,44,83,132,66,119,29,50,81,6,3,54,1,26,35,50,1,0,9,17,56,0,64,133,9,35,0,0,0,2,0,16,2,157,22,74,14,0,6,0,0,0,31,19,3,32,54,129,184,105,190,139,41,30,87,68,11,42,110,84,3,49,114,0,12,71,30,5,3,18,16,8,20,0,0,0,0,5,41,20,4,5,0,56,56,33,64,20,83,37,14,93,13,90,66,53,83,0,10,45,1,0,88,11,0,18,71,72,5,70,24,5,90,31,32,55,15,0,0,0,4,14,16,4,83,21,37,90,60,93,94,109,10,44,150,86,0,55,108,9,4,42,74,131,65,120,12,56,76,4,52,54,34,52,15,84,40,0,25,107,72,0,66,170,9,13,0,0,0,4,0,24,7,148,31,97,23,0,7,0,0,0,32,21,2,29,64,147,182,108,184,147,50,32,82,78,10,44,108,76,5,43,115,0,10,69,38,4,2,16,10,12,19,0,0,0,0,4,40,24,3,8,0,50,53,16,63,21,80,34,15,100,17,85,76,32,77,0,12,44,3,1,92,9,0,12,61,72,7,62,19,6,103,53,24,23,14,0,1,0,7,32,30,36,115,2,14,54,50,47,82,131,5,45,174,81,0,82,81,6,0,55,104,131,25,128,38,43,115,11,8,26,2,27,42,122,7,0,32,77,28,0,95,148,10,32,0,0,0,5,0,20,3,186,29,92,19,0,5,0,0,1,20,22,2,31,60,131

Sequence (1395 aa):
MLKTISPLISPELLKVLAEMGHGDEIIFSDAHFPAHSMGPQVIRADGLLVSDLLQAIIPLFELDSYAPPLVMMAAVEGDTLDPEVERRYRNALSLPCPDIIRINRFAFYERAQKAFAIVITGERAKYGNILLKKGVTPMLKTISPLISPELLKVLAEMGHGDEIIFSDAHFPAHSMGPQVIRADGLLVSDLLQAIIPLFELDSYAPPLVMMAAVEGDTLDPEVERRYRNALSLQAPCPDIIRINRFAFYERAQKAFAIVITGERAKYGNILLKKGVTPMLKTISPLISPELLKVLAEMGHGDEIIFSDAHFPAHSMGPQVIRADGLLVSDLLQAIIPLFELDSYAPPLVMMAAVEGDTLDPEVERRYRNALSAPCPDIIRINRFAFYERAQKAFAIVITGERAKYGNILLKKGVTPMLKTISPLISPELLKVLAEMGHGDEIIFSDAHFPAHSMGPQVIRADGLLVSDLLQAIIPLFELDSYAPPLVMMAAVEGDTLDPEVERRYRNALSLQAPCPDIIRINRFAFYERAQKAFAIVITGERAKYGNILLKKGVTPMLKTISPLISPELLKVLAEMGHGDEIIFSDAHFPAHSMGPQVIRADGLLVSDLLQAIIPLFELDSYAPPLVMMAAVEGDTLDPEVERRYRNALSLAPCPDIIRINRFAFYERAQKAFAIVITGERAKYGNILLKKGVTPMLKTISPLISPELLKVLAEMGHGDEIIFSDAHFPAHSMGPQVIRADGLLVSDLLQAIIPLFELDSYAPPLVMMAAVEGDTLDPEVERRYRNALSLQAPCPDIIRINRFAFYERAQKAFAIVITGERAKYGNILLKKGVTPMLKTISPLISPELLKVLAEMGHGDEIIFSDAHFPAHSMGPQVIRADGLLVSDLLQAIIPLFELDSYAPPLVMMAAVEGDTLDPEVERRYRNALSLQAPCPDIIRINRFAFYERAQKAFAIVITGERAKYGNILLKKGVTPMLKTISPLISPELLKVLAEMGHGDEIIFSDAHFPAHSMGPQVIRADGLLVSDLLQAIIPLFELDSYAPPLVMMAAVEGDTLDPEVERRYRNALSLQAPCPDIIRINRFAFYERAQKAFAIVITGERAKYGNILLKKGVTPMLKTISPLISPELLKVLAEMGHGDEIIFSDAHFPAHSMGPQVIRADGLLVSDLLQAIIPLFELDSYAPPLVMMAAVEGDTLDPEVERRYRNALSLQAPCPDIIRINRFAFYERAQKAFAIVITGERAKYGNILLKKGVTPMLKTISPLISPELLKVLAEMGHGDEIIFSDAHFPAHSMGPQVIRADGLLVSDLLQAIIPLFELDSYAPPLVMMAAVEGDTLDPEVERRYRNALSLQAPCPDIIRINRFAFYERAQKAFAIVITGERAKYGNILLKKGVTP

Secondary structure (DSSP, 8-state):
--TTS-TTS-HHHHHHHHH--TT-EEEEE-TTS-HHHHSSEEEEETT--HHHHHHHHTTT-PBPSSS--EEEEPPPTT----HHHHHHHHHHTT------EEE-HHHHHHHHTTSSEEEEE---STT--EEEEB----/--SSS-TTS-HHHHHHHHH--TT-EEEEE-TTS-GGGSSSEEEEETT--HHHHHHHHTTT-PBPSSS--EEEEPPPTT----HHHHHHHHHHHTSSSPPPPPEEE-HHHHHHHHHT-SEEEEE---STT--EEEEB----/--TTS-TTS-HHHHHHHHH--TT-EEEEE-TTS-GGGTSSEEEEETTS-HHHHHHHHTTT-PBPSSS--EEEEPPPTT----HHHHHHHHHHT--PPPP-EEE-HHHHHHHHHTSSEEEEE---STT--EEEEB----/--TTS-TTS-HHHHHHHHH--TT-EEEEE-TTS-GGGTSSEEEEETT--HHHHHHHHTTTPPBPSSS--EEEEPPPTT----HHHHHHHHHHHTSSSPPPPPEEE-HHHHHHHHTT-SEEEEE---STT--EEEEB----/--TTS-TTS-HHHHHHHHH--TT-EEEEE-TTS-GGGTSSEEEEETT--HHHHHHHHTTT-PBPSSS--EEEEEPPTT----HHHHHHHHHHH--------EEEEHHHHHHHHTTSSEEEEE---STT--EEEEB----/--TTS-TTS-HHHHHHHHH--TT-EEEEE-TTS-GGGTSSEEEEETT--HHHHHHHHTTT-PBPSSS--EEEEPPPTT----HHHHHHHHHHHT--TTS--EEEE-HHHHHHHHHH-SEEEEE---STT--EEEEB----/--SSS-TTS-HHHHHHHHH--TT-EEEEE-TTS-GGGSSSEEEEETT--HHHHHHHHTTT-PBPSSS--EEEEPPPTT----HHHHHHHHHHHTSSSPPPPPEEE-HHHHHHHHTT-SEEEEE---STT--EEEEB----/--TTS-TTS-HHHHHHHHH--TT-EEEEE-TTS-GGGTSSEEEEETT--HHHHHHHHTTT-PBPSSS--EEEEPPPTT----HHHHHHHHHHH-SSSPPPP-EEE-HHHHHHHHHTSSEEEEE---STT--EEEEB----/--TTS-TTS-HHHHHHHHH--TT-EEEEE-TTS-HHHHSSEEEEETT--HHHHHHHHTTT-PBPSSS--EEEEPP-TT----HHHHHHHHHHTTSSS--PPPEEE-HHHHHHHHTTSSEEEEES--STT--EEEEB----/--SSS-TTS-HHHHHHHHH--TT-EEEEE-TTS-HHHHSSEEEEETT--HHHHHHHHTTT-PBPSSS--EEEEPPPBTB---HHHHHHHHHHHSSSS----EEEE-HHHHHHHHHT-SEEEEE---STT--EEEEB----

InterPro domains:
  IPR007721 D-ribose pyranase RbsD/L-fucose mutarotase FucU [PF05025] (3-139)
  IPR023750 RbsD-like superfamily [G3DSA:3.40.1650.10] (1-140)
  IPR023750 RbsD-like superfamily [SSF102546] (1-139)
  IPR023751 L-fucose mutarotase [MF_01662] (1-140)
  IPR050443 RbsD/FucU L-fucose mutarotase [PTHR31690] (1-140)

CATH classification: 3.40.1650.10

Nearest PDB structures (foldseek):
  2wcv-assembly1_E-2  TM=1.007E+00  e=5.830E-31  Escherichia coli
  2wcv-assembly1_C-2  TM=9.965E-01  e=1.770E-28  Escherichia coli
  2wcv-assembly1_B  TM=9.961E-01  e=2.958E-28  Escherichia coli
  2wcv-assembly1_A-2  TM=9.816E-01  e=1.296E-27  Escherichia coli
  4a34-assembly1_B  TM=9.476E-01  e=3.530E-16  Streptococcus pneumoniae TIGR4

GO terms:
  GO:0042806 fucose binding (F, IDA)
  GO:0062193 D-ribose pyranase activity (F, EXP)
  GO:0036373 L-fucose mutarotase activity (F, EXP)
  GO:0016857 racemase and epimerase activity, acting on carbohydrates and derivatives (F, IDA)
  GO:0036373 L-fucose mutarotase activity (F, IDA)
  GO:0042802 identical protein binding (F, IDA)

Foldseek 3Di:
DDPPADPLQDPVNVVLLVPDDAFAKEKAAAQPDPFVVLAAAEAESEPDASLVVLLRCLVPFAFAPPDQFKEFAQDDPPDHFDVVLVVSNCVSNPHVDDDYHHDHPVVVSVVSSVHNYYYYYNHPGPRNMMMGGGHHDD/DDPPADPLQDPVNVVLQVVDDFFAKEKAAEQPDPFVVLAAAEDENEPDASLRVLLRCLVPFAFAPVDQFKEFADADVVDDDDVVLVVSNQCSNPVPHRHDDHYHDHPVVVSNVSSRHNYYYYYHHPGPRSMMMGGGHHGD/DDPPADPLQDPVNVVLLVVDDAFAKEKEAAQPDPLVVLAAAEAESEVDASLVVLLRCLVPFAFAPPDQFKEFEDADPPGDFDVVQVVSSLVSNAVHRDDYYYDHPVVVSNVSSVHNYYYYYNHPGPRNMMMGGGHHDD/DDPPADPLQDPVNVVLQVPDDAFAKEKEAEQVDPFVVLAAAEAESEPDAPLVVLLRCLVPFAFAPPDDFKEFEDDPPPDDADPVLVVSNQVSNCNPHGDDDYYYDYPVVVSVVSSRHNYYYYYHHPGPRNMMMGGGHHDD/DDPPAPPLQDPVNVVLQVVDAAFAKEKEAAQVDPQPVLAAAEAESAVDASLSVLLRCLVPFAFAPPDQFKEFADDDPPDDADPVLVVSSQVSNPVPGDDDYYHDHPVVVSVVSSVHNYYYYYNHPGPRNMMMGTGHHDD/DDPPADPLQDPVNVVLLVVDDAFAKEKAAEQPDPFPVLAAAEAESEPDASLNVLLRCLVPFAAAPPDQFKEFEDDDPPDDADVVLVVSSCVSNVHDPPDDDYYYDYPVVVSNVSSVHNYYYYYHHPGPRNMMMGGGHHDD/DDPPQDPLQDPVNVVLQVPDDAFAKEKEAAQPDPFPVLAAAEAESEPDAVLNVLLRCLVPFAFAPVDQFKEWEDDDPPDDDDVVLVVSNQVSNDPPHHHDDHYYDHPVVVSVVSSRHNYYYYYHHDGPRSMMMGGGRHDD/DDPPADPLQDPVNVVLLVVDDAFAKEKEAAQPDPLPVLAAAEDESAVDASLVVLLRCLVPFAFAPPDDFKEFEDDDPPDDADPVQVVSNQVSNCDPHHHDDYYYDHPVVVSVVSSPHNYYYYYNHPGPRNMMMGGGRHDD/DDPPADPLQDPVNVVLLVPDDFFAKEKAAEQVDPFVVLAAAEAENEPDAVLVVLLRCLVPFAFAPVDQFKEFEDDAPPDDFDVVLVVSNQVSNPPPHRRDDYYYDHPVVVSVVSSVHNYYYYYHHPGPRSMMMGGGHHDD/DDPPADPLQDPVNVVLQVPDDAFAKEKAAEQVDPQPVLAAAEAESAVDASLVVLLRCLVPFAFAPPDDFKEFAADAPPDHADDVLVVSNCVRNPDPHDDDDYYYDYPVVVSNVSSRHNYYYYYHHDGPRSMMMGGGHHDD

Radius of gyration: 35.32 Å; Cα contacts (8 Å, |Δi|>4): 2971; chains: 10; bounding box: 81×104×81 Å